Protein 5J14 (pdb70)

Nearest PDB structures (foldseek):
  5j7z-assembly1_A  TM=1.002E+00  e=4.275E-100  Prescottella equi 103S
  5ccu-assembly1_A  TM=1.001E+00  e=7.289E-99  Prescottella equi 103S
  5j14-assembly2_B  TM=9.994E-01  e=2.398E-93  Prescottella equi 103S
  5ccu-assembly1_B  TM=9.891E-01  e=5.505E-91  Prescottella equi 103S
  2oyl-assembly1_A  TM=8.184E-01  e=7.794E-31  Rhodococcus sp. (in: high G+C Gram-positive bacteria)

B-factor: mean 13.68, std 6.68, range [4.31, 59.01]

Secondary structure (DSSP, 8-state):
-PPPP---EEETTEEE-TTSPEE--EEEEE---SSSPS-TTSS--HHHHHHHHHTT--EEEEEE-HHHH-SBTTB--HHHHHHHHHHHHHHHHTT-EEEEEE--BSSBGGGT-BSB-GGG------TTS----TTGGGG-HHHHHHHHHHHTTTTSHHHHHHHHHHHHHHHHTT-TTEEEEE--SS----TTGGGGTTT--HHHHHHHHHHHHHHHHHHHHH-TT--EEEPPPGGGGGTPPP-TT-TTTSPPP-SSSEEE--EE--HHHHHHHHH---GGGGGGHHHHHHHHHHHHHHHHHHH---BEE-EEBTT-TTTHHHHHHHHHHHT-EEEEB---SS-SS-TTSSHHHHHHS--EEEEESEEEEEEEE-TTT--EEEEEEE---SS-EEEE--SSS-TT--EEEEESEEE-SPTT-SEEEEEESSSS-EEEEEE-TT--------/------EEETTEEE-TTS-EE--EEEEE---SSSPS-TT-S--HHHHHHHHHTT--EEEEEE-HHHH-SBTTB--HHHHHHHHHHHHHHHHTTPEEEEEE--BSSBGGGT-BSB-GGG------TT-----TTGGGG-HHHHHHHHHHHTTTTSHHHHHHHHHHHHHHHHTT-TTEEEEE--SS---GGGGGGGTTT--HHHHHHHHHHHHHHHHHHHHHSTT--EEEPPPGGGGGTPPP-TT-TTTSPPP--SSEEE--EE--TTT---HHHHHHHHHHHHHHHHHH---BEE-EEBTT-STTHHHHHHHHHHHT-EEEEB---S--SS-TTSSHHHHHHS--EEEEESEEEEEEEE-TTT--EEEEEEE---SS-EEEEPPSSS-TT--EEEEESEEE-SPTT-SEEEEEESSSS-EEEEEE-TT-------

Structure (mmCIF, N/CA/C/O backbone):
data_5J14
#
_entry.id   5J14
#
_cell.length_a   192.521
_cell.length_b   49.053
_cell.length_c   120.135
_cell.angle_alpha   90.00
_cell.angle_beta   114.19
_cell.angle_gamma   90.00
#
_symmetry.space_group_name_H-M   'C 1 2 1'
#
loop_
_entity.id
_entity.type
_entity.pdbx_description
1 polymer 'Putative secreted endoglycosylceramidase'
2 branched 'N-acetyl-alpha-neuraminic acid-(2-3)-beta-D-galactopyranose-(1-4)-beta-D-glucopyranose'
3 branched beta-D-galactopyranose-(1-4)-beta-D-glucopyranose
4 non-polymer 'SODIUM ION'
5 non-polymer N-((E,2S,3R)-1,3-DIHYDROXYOCTADEC-4-EN-2-YL)STEARAMIDE
6 water water
#
loop_
_atom_site.group_PDB
_atom_site.id
_atom_site.type_symbol
_atom_site.label_atom_id
_atom_site.label_alt_id
_atom_site.label_comp_id
_atom_site.label_asym_id
_atom_site.label_entity_id
_atom_site.label_seq_id
_atom_site.pdbx_PDB_ins_code
_atom_site.Cartn_x
_atom_site.Cartn_y
_atom_site.Cartn_z
_atom_site.occupancy
_atom_site.B_iso_or_equiv
_atom_site.auth_seq_id
_atom_site.auth_comp_id
_atom_site.auth_asym_id
_atom_site.auth_atom_id
_atom_site.pdbx_PDB_model_num
ATOM 1 N N . PRO A 1 37 ? 31.926 -11.652 -4.744 1.00 46.37 29 PRO A N 1
ATOM 2 C CA . PRO A 1 37 ? 32.816 -12.048 -5.829 1.00 45.02 29 PRO A CA 1
ATOM 3 C C . PRO A 1 37 ? 32.243 -13.268 -6.568 1.00 40.14 29 PRO A C 1
ATOM 4 O O . PRO A 1 37 ? 32.433 -14.403 -6.129 1.00 42.99 29 PRO A O 1
ATOM 8 N N . ALA A 1 38 ? 31.525 -13.033 -7.660 1.00 33.56 30 ALA A N 1
ATOM 9 C CA . ALA A 1 38 ? 30.783 -14.103 -8.307 1.00 29.72 30 ALA A CA 1
ATOM 10 C C . ALA A 1 38 ? 31.724 -15.038 -9.095 1.00 25.97 30 ALA A C 1
ATOM 11 O O . ALA A 1 38 ? 32.819 -14.640 -9.501 1.00 27.35 30 ALA A O 1
ATOM 13 N N . THR A 1 39 ? 31.311 -16.294 -9.240 1.00 21.33 31 THR A N 1
ATOM 14 C CA . THR A 1 39 ? 32.076 -17.305 -9.965 1.00 18.27 31 THR A CA 1
ATOM 15 C C . THR A 1 39 ? 31.985 -17.011 -11.457 1.00 16.13 31 THR A C 1
ATOM 16 O O . THR A 1 39 ? 30.894 -16.903 -11.993 1.00 14.86 31 THR A O 1
ATOM 20 N N . PRO A 1 40 ? 33.127 -16.887 -12.145 1.00 13.69 32 PRO A N 1
ATOM 21 C CA . PRO A 1 40 ? 33.033 -16.570 -13.570 1.00 13.31 32 PRO A CA 1
ATOM 22 C C . PRO A 1 40 ? 32.312 -17.665 -14.355 1.00 13.11 32 PRO A C 1
ATOM 23 O O . PRO A 1 40 ? 32.524 -18.871 -14.134 1.00 12.47 32 PRO A O 1
ATOM 27 N N . ILE A 1 41 ? 31.464 -17.231 -15.273 1.00 13.48 33 ILE A N 1
ATOM 28 C CA . ILE A 1 41 ? 30.653 -18.156 -16.044 1.00 14.08 33 ILE A CA 1
ATOM 29 C C . ILE A 1 41 ? 31.516 -18.933 -17.043 1.00 13.40 33 ILE A C 1
ATOM 30 O O . ILE A 1 41 ? 32.473 -18.403 -17.600 1.00 12.67 33 ILE A O 1
ATOM 35 N N . THR A 1 42 ? 31.186 -20.202 -17.245 1.00 13.52 34 THR A N 1
ATOM 36 C CA . THR A 1 42 ? 31.952 -21.073 -18.145 1.00 14.23 34 THR A CA 1
ATOM 37 C C . THR A 1 42 ? 31.043 -21.726 -19.168 1.00 14.39 34 THR A C 1
ATOM 38 O O . THR A 1 42 ? 29.806 -21.745 -19.020 1.00 13.97 34 THR A O 1
ATOM 42 N N . THR A 1 43 ? 31.665 -22.295 -20.193 1.00 14.69 35 THR A N 1
ATOM 43 C CA . THR A 1 43 ? 30.951 -23.167 -21.100 1.00 15.00 35 THR A CA 1
ATOM 44 C C . THR A 1 43 ? 30.423 -24.401 -20.367 1.00 13.96 35 THR A C 1
ATOM 45 O O . THR A 1 43 ? 30.954 -24.831 -19.315 1.00 13.26 35 THR A O 1
ATOM 49 N N . LEU A 1 44 ? 29.381 -24.986 -20.940 1.00 12.65 36 LEU A N 1
ATOM 50 C CA . LEU A 1 44 ? 28.844 -26.224 -20.421 1.00 12.42 36 LEU A CA 1
ATOM 51 C C . LEU A 1 44 ? 29.061 -27.357 -21.397 1.00 13.23 36 LEU A C 1
ATOM 52 O O . LEU A 1 44 ? 28.851 -27.198 -22.619 1.00 12.53 36 LEU A O 1
ATOM 57 N N . GLN A 1 45 ? 29.413 -28.519 -20.854 1.00 13.96 37 GLN A N 1
ATOM 58 C CA . GLN A 1 45 ? 29.701 -29.681 -21.680 1.00 15.50 37 GLN A CA 1
ATOM 59 C C . GLN A 1 45 ? 28.831 -30.848 -21.254 1.00 14.71 37 GLN A C 1
ATOM 60 O O . GLN A 1 45 ? 28.703 -31.128 -20.058 1.00 14.65 37 GLN A O 1
ATOM 66 N N . ALA A 1 46 ? 28.212 -31.499 -22.234 1.00 14.03 38 ALA A N 1
ATOM 67 C CA . ALA A 1 46 ? 27.335 -32.622 -21.972 1.00 14.55 38 ALA A CA 1
ATOM 68 C C . ALA A 1 46 ? 28.217 -33.812 -21.709 1.00 15.45 38 ALA A C 1
ATOM 69 O O . ALA A 1 46 ? 29.105 -34.092 -22.507 1.00 17.38 38 ALA A O 1
ATOM 71 N N . ASP A 1 47 ? 28.000 -34.475 -20.579 1.00 14.95 39 ASP A N 1
ATOM 72 C CA . ASP A 1 47 ? 28.688 -35.729 -20.228 1.00 15.53 39 ASP A CA 1
ATOM 73 C C . ASP A 1 47 ? 27.600 -36.704 -19.852 1.00 13.23 39 ASP A C 1
ATOM 74 O O . ASP A 1 47 ? 27.007 -36.612 -18.773 1.00 11.33 39 ASP A O 1
ATOM 79 N N . GLY A 1 48 ? 27.267 -37.588 -20.787 1.00 12.16 40 GLY A N 1
ATOM 80 C CA . GLY A 1 48 ? 26.044 -38.365 -20.652 1.00 11.68 40 GLY A CA 1
ATOM 81 C C . GLY A 1 48 ? 24.850 -37.437 -20.466 1.00 11.55 40 GLY A C 1
ATOM 82 O O . GLY A 1 48 ? 24.643 -36.519 -21.248 1.00 11.07 40 GLY A O 1
ATOM 83 N N . THR A 1 49 ? 24.073 -37.652 -19.417 1.00 11.76 41 THR A N 1
ATOM 84 C CA . THR A 1 49 ? 22.891 -36.818 -19.176 1.00 12.28 41 THR A CA 1
ATOM 85 C C . THR A 1 49 ? 23.184 -35.521 -18.388 1.00 12.81 41 THR A C 1
ATOM 86 O O . THR A 1 49 ? 22.261 -34.765 -18.089 1.00 12.95 41 THR A O 1
ATOM 90 N N . HIS A 1 50 ? 24.451 -35.285 -18.040 1.00 13.30 42 HIS A N 1
ATOM 91 C CA . HIS A 1 50 ? 24.849 -34.158 -17.188 1.00 14.33 42 HIS A CA 1
ATOM 92 C C . HIS A 1 50 ? 25.366 -32.998 -18.030 1.00 12.78 42 HIS A C 1
ATOM 93 O O . HIS A 1 50 ? 26.047 -33.211 -19.018 1.00 11.90 42 HIS A O 1
ATOM 100 N N . LEU A 1 51 ? 25.018 -31.780 -17.642 1.00 11.50 43 LEU A N 1
ATOM 101 C CA . LEU A 1 51 ? 25.719 -30.582 -18.105 1.00 11.41 43 LEU A CA 1
ATOM 102 C C . LEU A 1 51 ? 26.755 -30.196 -17.043 1.00 10.97 43 LEU A C 1
ATOM 103 O O . LEU A 1 51 ? 26.411 -29.990 -15.882 1.00 10.84 43 LEU A O 1
ATOM 108 N N . VAL A 1 52 ? 28.013 -30.123 -17.466 1.00 10.66 44 VAL A N 1
ATOM 109 C CA . VAL A 1 52 ? 29.136 -29.974 -16.574 1.00 10.66 44 VAL A CA 1
ATOM 110 C C . VAL A 1 52 ? 29.855 -28.687 -16.909 1.00 10.18 44 VAL A C 1
ATOM 111 O O . VAL A 1 52 ? 30.193 -28.440 -18.080 1.00 10.15 44 VAL A O 1
ATOM 115 N N . ASP A 1 53 ? 30.123 -27.885 -15.881 1.00 9.60 45 ASP A N 1
ATOM 116 C CA . ASP A 1 53 ? 30.790 -26.606 -16.083 1.00 9.46 45 ASP A CA 1
ATOM 117 C C . ASP A 1 53 ? 32.311 -26.750 -16.123 1.00 9.81 45 ASP A C 1
ATOM 118 O O . ASP A 1 53 ? 32.864 -27.857 -16.039 1.00 9.57 45 ASP A O 1
ATOM 123 N N . GLY A 1 54 ? 32.982 -25.616 -16.262 1.00 10.44 46 GLY A N 1
ATOM 124 C CA . GLY A 1 54 ? 34.421 -25.605 -16.451 1.00 10.83 46 GLY A CA 1
ATOM 125 C C . GLY A 1 54 ? 35.184 -25.944 -15.180 1.00 11.50 46 GLY A C 1
ATOM 126 O O . GLY A 1 54 ? 36.393 -26.133 -15.228 1.00 13.01 46 GLY A O 1
ATOM 127 N N . TYR A 1 55 ? 34.494 -26.018 -14.047 1.00 11.18 47 TYR A N 1
ATOM 128 C CA . TYR A 1 55 ? 35.106 -26.363 -12.774 1.00 11.53 47 TYR A CA 1
ATOM 129 C C . TYR A 1 55 ? 34.851 -27.833 -12.410 1.00 11.70 47 TYR A C 1
ATOM 130 O O . TYR A 1 55 ? 35.160 -28.273 -11.292 1.00 13.29 47 TYR A O 1
ATOM 139 N N . GLY A 1 56 ? 34.273 -28.573 -13.356 1.00 11.01 48 GLY A N 1
ATOM 140 C CA . GLY A 1 56 ? 33.874 -29.952 -13.159 1.00 10.49 48 GLY A CA 1
ATOM 141 C C . GLY A 1 56 ? 32.572 -30.190 -12.393 1.00 9.85 48 GLY A C 1
ATOM 142 O O . GLY A 1 56 ? 32.298 -31.325 -11.983 1.00 10.06 48 GLY A O 1
ATOM 143 N N . ARG A 1 57 ? 31.759 -29.165 -12.193 1.00 9.14 49 ARG A N 1
ATOM 144 C CA . ARG A 1 57 ? 30.529 -29.318 -11.398 1.00 8.95 49 ARG A CA 1
ATOM 145 C C . ARG A 1 57 ? 29.345 -29.626 -12.308 1.00 8.96 49 ARG A C 1
ATOM 146 O O . ARG A 1 57 ? 29.258 -29.119 -13.428 1.00 8.91 49 ARG A O 1
ATOM 154 N N . THR A 1 58 ? 28.371 -30.359 -11.792 1.00 9.15 50 THR A N 1
ATOM 155 C CA . THR A 1 58 ? 27.108 -30.587 -12.502 1.00 9.36 50 THR A CA 1
ATOM 156 C C . THR A 1 58 ? 26.122 -29.429 -12.287 1.00 9.22 50 THR A C 1
ATOM 157 O O . THR A 1 58 ? 25.799 -29.099 -11.148 1.00 8.87 50 THR A O 1
ATOM 161 N N . VAL A 1 59 ? 25.617 -28.861 -13.391 1.00 9.16 51 VAL A N 1
ATOM 162 C CA . VAL A 1 59 ? 24.812 -27.628 -13.369 1.00 9.41 51 VAL A CA 1
ATOM 163 C C . VAL A 1 59 ? 23.325 -27.914 -13.479 1.00 9.11 51 VAL A C 1
ATOM 164 O O . VAL A 1 59 ? 22.917 -28.772 -14.252 1.00 9.62 51 VAL A O 1
ATOM 168 N N . LEU A 1 60 ? 22.531 -27.168 -12.719 1.00 8.35 52 LEU A N 1
ATOM 169 C CA . LEU A 1 60 ? 21.086 -27.174 -12.837 1.00 7.90 52 LEU A CA 1
ATOM 170 C C . LEU A 1 60 ? 20.680 -25.767 -13.256 1.00 7.56 52 LEU A C 1
ATOM 171 O O . LEU A 1 60 ? 20.998 -24.784 -12.572 1.00 7.44 52 LEU A O 1
ATOM 176 N N . LEU A 1 61 ? 20.015 -25.660 -14.403 1.00 7.26 53 LEU A N 1
ATOM 177 C CA . LEU A 1 61 ? 19.596 -24.367 -14.944 1.00 7.05 53 LEU A CA 1
ATOM 178 C C . LEU A 1 61 ? 18.106 -24.116 -14.751 1.00 6.63 53 LEU A C 1
ATOM 179 O O . LEU A 1 61 ? 17.285 -24.912 -15.182 1.00 6.40 53 LEU A O 1
ATOM 184 N N . HIS A 1 62 ? 17.770 -22.990 -14.129 1.00 6.23 54 HIS A N 1
ATOM 185 C CA . HIS A 1 62 ? 16.406 -22.542 -14.004 1.00 6.11 54 HIS A CA 1
ATOM 186 C C . HIS A 1 62 ? 16.363 -21.099 -14.505 1.00 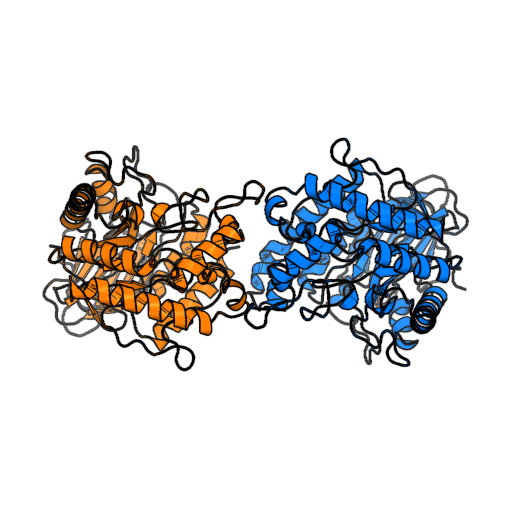5.99 54 HIS A C 1
ATOM 187 O O . HIS A 1 62 ? 17.126 -20.238 -14.047 1.00 5.83 54 HIS A O 1
ATOM 194 N N . GLY A 1 63 ? 15.444 -20.810 -15.415 1.00 5.92 55 GLY A N 1
ATOM 195 C CA . GLY A 1 63 ? 15.376 -19.497 -16.002 1.00 5.96 55 GLY A CA 1
ATOM 196 C C . GLY A 1 63 ? 14.123 -19.246 -16.798 1.00 6.19 55 GLY A C 1
ATOM 197 O O . GLY A 1 63 ? 13.070 -19.834 -16.536 1.00 5.92 55 GLY A O 1
ATOM 198 N N . VAL A 1 64 ? 14.254 -18.346 -17.768 1.00 6.44 56 VAL A N 1
ATOM 199 C CA . VAL A 1 64 ? 13.120 -17.803 -18.467 1.00 6.66 56 VAL A CA 1
ATOM 200 C C . VAL A 1 64 ? 13.406 -17.681 -19.956 1.00 6.74 56 VAL A C 1
ATOM 201 O O . VAL A 1 64 ? 14.560 -17.618 -20.415 1.00 6.76 56 VAL A O 1
ATOM 205 N N . ASN A 1 65 ? 12.311 -17.606 -20.692 1.00 6.69 57 ASN A N 1
ATOM 206 C CA . ASN A 1 65 ? 12.336 -17.180 -22.071 1.00 6.74 57 ASN A CA 1
ATOM 207 C C . ASN A 1 65 ? 12.219 -15.664 -22.217 1.00 6.70 57 ASN A C 1
ATOM 208 O O . ASN A 1 65 ? 11.474 -15.021 -21.487 1.00 6.65 57 ASN A O 1
ATOM 213 N N . ASN A 1 66 ? 12.930 -15.122 -23.201 1.00 6.74 58 ASN A N 1
ATOM 214 C CA . ASN A 1 66 ? 12.747 -13.750 -23.678 1.00 6.93 58 ASN A CA 1
ATOM 215 C C . ASN A 1 66 ? 12.906 -13.741 -25.192 1.00 6.85 58 ASN A C 1
ATOM 216 O O . ASN A 1 66 ? 14.021 -13.916 -25.705 1.00 6.63 58 ASN A O 1
ATOM 221 N N . VAL A 1 67 ? 11.805 -13.513 -25.903 1.00 6.91 59 VAL A N 1
ATOM 222 C CA . VAL A 1 67 ? 11.741 -13.763 -27.331 1.00 7.20 59 VAL A CA 1
ATOM 223 C C . VAL A 1 67 ? 11.064 -12.590 -28.034 1.00 7.39 59 VAL A C 1
ATOM 224 O O . VAL A 1 67 ? 9.926 -12.272 -27.749 1.00 7.57 59 VAL A O 1
ATOM 228 N N . ASP A 1 68 ? 11.761 -11.973 -28.978 1.00 7.65 60 ASP A N 1
ATOM 229 C CA . ASP A 1 68 ? 11.181 -10.917 -29.843 1.00 7.85 60 ASP A CA 1
ATOM 230 C C . ASP A 1 68 ? 10.773 -11.500 -31.220 1.00 8.11 60 ASP A C 1
ATOM 231 O O . ASP A 1 68 ? 11.619 -11.927 -32.018 1.00 8.05 60 ASP A O 1
ATOM 236 N N . LYS A 1 69 ? 9.463 -11.514 -31.474 1.00 8.44 61 LYS A N 1
ATOM 237 C CA . LYS A 1 69 ? 8.880 -12.172 -32.640 1.00 8.91 61 LYS A CA 1
ATOM 238 C C . LYS A 1 69 ? 8.548 -11.245 -33.806 1.00 9.93 61 LYS A C 1
ATOM 239 O O . LYS A 1 69 ? 8.136 -11.732 -34.853 1.00 10.20 61 LYS A O 1
ATOM 245 N N . ASP A 1 70 ? 8.729 -9.933 -33.653 1.00 10.85 62 ASP A N 1
ATOM 246 C CA . ASP A 1 70 ? 8.322 -8.983 -34.696 1.00 12.08 62 ASP A CA 1
ATOM 247 C C . ASP A 1 70 ? 9.419 -7.984 -35.062 1.00 11.41 62 ASP A C 1
ATOM 248 O O . ASP A 1 70 ? 10.005 -7.390 -34.174 1.00 10.65 62 ASP A O 1
ATOM 253 N N . ALA A 1 71 ? 9.645 -7.767 -36.358 1.00 11.25 63 ALA A N 1
ATOM 254 C CA . ALA A 1 71 ? 10.555 -6.712 -36.845 1.00 11.67 63 ALA A CA 1
ATOM 255 C C . ALA A 1 71 ? 10.039 -5.333 -36.408 1.00 12.06 63 ALA A C 1
ATOM 256 O O . ALA A 1 71 ? 8.839 -5.095 -36.347 1.00 12.01 63 ALA A O 1
ATOM 258 N N . PRO A 1 72 ? 10.938 -4.429 -36.029 1.00 12.43 64 PRO A N 1
ATOM 259 C CA . PRO A 1 72 ? 12.387 -4.602 -35.953 1.00 11.86 64 PRO A CA 1
ATOM 260 C C . PRO A 1 72 ? 12.837 -5.429 -34.742 1.00 10.62 64 PRO A C 1
ATOM 261 O O . PRO A 1 72 ? 12.263 -5.318 -33.665 1.00 10.07 64 PRO A O 1
ATOM 265 N N . TYR A 1 73 ? 13.860 -6.258 -34.941 1.00 9.60 65 TYR A N 1
ATOM 266 C CA . TYR A 1 73 ? 14.271 -7.222 -33.917 1.00 9.22 65 TYR A CA 1
ATOM 267 C C . TYR A 1 73 ? 15.321 -6.618 -32.970 1.00 8.66 65 TYR A C 1
ATOM 268 O O . TYR A 1 73 ? 16.329 -6.043 -33.394 1.00 8.47 65 TYR A O 1
ATOM 277 N N . LEU A 1 74 ? 15.039 -6.726 -31.680 1.00 8.37 66 LEU A N 1
ATOM 278 C CA . LEU A 1 74 ? 15.918 -6.197 -30.639 1.00 8.39 66 LEU A CA 1
ATOM 279 C C . LEU A 1 74 ? 16.336 -4.751 -30.874 1.00 8.40 66 LEU A C 1
ATOM 280 O O . LEU A 1 74 ? 17.536 -4.422 -30.897 1.00 8.36 66 LEU A O 1
ATOM 285 N N . PRO A 1 75 ? 15.353 -3.889 -31.067 1.00 8.64 67 PRO A N 1
ATOM 286 C CA . PRO A 1 75 ? 15.729 -2.506 -31.314 1.00 9.01 67 PRO A CA 1
ATOM 287 C C . PRO A 1 75 ? 16.098 -1.761 -30.039 1.00 9.40 67 PRO A C 1
ATOM 288 O O . PRO A 1 75 ? 15.723 -2.178 -28.925 1.00 9.15 67 PRO A O 1
ATOM 292 N N . ALA A 1 76 ? 16.827 -0.652 -30.204 1.00 10.24 68 ALA A N 1
ATOM 293 C CA . ALA A 1 76 ? 17.413 0.049 -29.063 1.00 10.42 68 ALA A CA 1
ATOM 294 C C . ALA A 1 76 ? 16.322 0.388 -28.093 1.00 10.90 68 ALA A C 1
ATOM 295 O O . ALA A 1 76 ? 15.269 0.865 -28.491 1.00 11.14 68 ALA A O 1
ATOM 297 N N . GLY A 1 77 ? 16.567 0.100 -26.822 1.00 11.44 69 GLY A N 1
ATOM 298 C CA . GLY A 1 77 ? 15.683 0.521 -25.765 1.00 12.10 69 GLY A CA 1
ATOM 299 C C . GLY A 1 77 ? 14.513 -0.416 -25.532 1.00 12.66 69 GLY A C 1
ATOM 300 O O . GLY A 1 77 ? 13.774 -0.209 -24.574 1.00 12.40 69 GLY A O 1
ATOM 301 N N . GLU A 1 78 ? 14.341 -1.438 -26.376 1.00 12.64 70 GLU A N 1
ATOM 302 C CA . GLU A 1 78 ? 13.275 -2.416 -26.161 1.00 13.43 70 GLU A CA 1
ATOM 303 C C . GLU A 1 78 ? 13.787 -3.814 -25.772 1.00 11.89 70 GLU A C 1
ATOM 304 O O . GLU A 1 78 ? 13.043 -4.823 -25.842 1.00 11.21 70 GLU A O 1
ATOM 310 N N . THR A 1 79 ? 15.040 -3.880 -25.338 1.00 10.38 71 THR A N 1
ATOM 311 C CA . THR A 1 79 ? 15.613 -5.161 -24.914 1.00 10.10 71 THR A CA 1
ATOM 312 C C . THR A 1 79 ? 15.701 -5.194 -23.396 1.00 10.09 71 THR A C 1
ATOM 313 O O . THR A 1 79 ? 15.359 -4.224 -22.718 1.00 10.48 71 THR A O 1
ATOM 317 N N . LEU A 1 80 ? 16.110 -6.334 -22.866 1.00 10.11 72 LEU A N 1
ATOM 318 C CA . LEU A 1 80 ? 16.212 -6.519 -21.427 1.00 10.50 72 LEU A CA 1
ATOM 319 C C . LEU A 1 80 ? 17.122 -5.463 -20.816 1.00 11.14 72 LEU A C 1
ATOM 320 O O . LEU A 1 80 ? 18.278 -5.309 -21.226 1.00 11.23 72 LEU A O 1
ATOM 325 N N . THR A 1 81 ? 16.597 -4.752 -19.830 1.00 11.80 73 THR A N 1
ATOM 326 C CA . THR A 1 81 ? 17.315 -3.650 -19.199 1.00 12.11 73 THR A CA 1
ATOM 327 C C . THR A 1 81 ? 18.103 -4.137 -18.001 1.00 12.91 73 THR A C 1
ATOM 328 O O . THR A 1 81 ? 17.890 -5.266 -17.526 1.00 11.45 73 THR A O 1
ATOM 332 N N . PRO A 1 82 ? 19.004 -3.287 -17.479 1.00 13.90 74 PRO A N 1
ATOM 333 C CA . PRO A 1 82 ? 19.699 -3.715 -16.266 1.00 14.15 74 PRO A CA 1
ATOM 334 C C . PRO A 1 82 ? 18.736 -4.012 -15.130 1.00 13.99 74 PRO A C 1
ATOM 335 O O . PRO A 1 82 ? 18.988 -4.919 -14.355 1.00 13.50 74 PRO A O 1
ATOM 339 N N . GLN A 1 83 ? 17.627 -3.285 -15.049 1.00 14.46 75 GLN A N 1
ATOM 340 C CA . GLN A 1 83 ? 16.624 -3.562 -14.026 1.00 15.90 75 GLN A CA 1
ATOM 341 C C . GLN A 1 83 ? 15.918 -4.910 -14.246 1.00 13.98 75 GLN A C 1
ATOM 342 O O . GLN A 1 83 ? 15.686 -5.659 -13.291 1.00 12.76 75 GLN A O 1
ATOM 348 N N . ASP A 1 84 ? 15.624 -5.237 -15.499 1.00 12.51 76 ASP A N 1
ATOM 349 C CA . ASP A 1 84 ? 15.102 -6.567 -15.848 1.00 12.01 76 ASP A CA 1
ATOM 350 C C . ASP A 1 84 ? 16.060 -7.636 -15.387 1.00 11.02 76 ASP A C 1
ATOM 351 O O . ASP A 1 84 ? 15.650 -8.618 -14.776 1.00 10.20 76 ASP A O 1
ATOM 356 N N . ILE A 1 85 ? 17.337 -7.452 -15.698 1.00 10.62 77 ILE A N 1
ATOM 357 C CA . ILE A 1 85 ? 18.318 -8.460 -15.374 1.00 10.91 77 ILE A CA 1
ATOM 358 C C . ILE A 1 85 ? 18.507 -8.563 -13.864 1.00 11.20 77 ILE A C 1
ATOM 359 O O . ILE A 1 85 ? 18.631 -9.681 -13.345 1.00 10.39 77 ILE A O 1
ATOM 364 N N . ASP A 1 86 ? 18.434 -7.425 -13.158 1.00 11.91 78 ASP A N 1
ATOM 365 C CA . ASP A 1 86 ? 18.502 -7.429 -11.686 1.00 12.72 78 ASP A CA 1
ATOM 366 C C . ASP A 1 86 ? 17.402 -8.302 -11.103 1.00 12.27 78 ASP A C 1
ATOM 367 O O . ASP A 1 86 ? 17.594 -8.938 -10.061 1.00 12.37 78 ASP A O 1
ATOM 372 N N . ILE A 1 87 ? 16.221 -8.279 -11.723 1.00 11.44 79 ILE A N 1
ATOM 373 C CA . ILE A 1 87 ? 15.101 -9.107 -11.262 1.00 11.47 79 ILE A CA 1
ATOM 374 C C . ILE A 1 87 ? 15.435 -10.605 -11.355 1.00 10.82 79 ILE A C 1
ATOM 375 O O . ILE A 1 87 ? 15.224 -11.365 -10.413 1.00 10.27 79 ILE A O 1
ATOM 380 N N . LEU A 1 88 ? 15.997 -11.001 -12.484 1.00 10.47 80 LEU A N 1
ATOM 381 C CA . LEU A 1 88 ? 16.403 -12.396 -12.689 1.00 10.44 80 LEU A CA 1
ATOM 382 C C . LEU A 1 88 ? 17.488 -12.832 -11.709 1.00 10.66 80 LEU A C 1
ATOM 383 O O . LEU A 1 88 ? 17.385 -13.899 -11.126 1.00 10.58 80 LEU A O 1
ATOM 388 N N . VAL A 1 89 ? 18.505 -12.003 -11.501 1.00 11.21 81 VAL A N 1
ATOM 389 C CA . VAL A 1 89 ? 19.596 -12.328 -10.569 1.00 12.23 81 VAL A CA 1
ATOM 390 C C . VAL A 1 89 ? 19.088 -12.420 -9.130 1.00 12.67 81 VAL A C 1
ATOM 391 O O . VAL A 1 89 ? 19.425 -13.362 -8.387 1.00 12.69 81 VAL A O 1
ATOM 395 N N . ARG A 1 90 ? 18.242 -11.463 -8.765 1.00 13.49 82 ARG A N 1
ATOM 396 C CA . ARG A 1 90 ? 17.655 -11.388 -7.429 1.00 14.60 82 ARG A CA 1
ATOM 397 C C . ARG A 1 90 ? 16.940 -12.694 -7.100 1.00 12.89 82 ARG A C 1
ATOM 398 O O . ARG A 1 90 ? 17.056 -13.206 -5.993 1.00 13.03 82 ARG A O 1
ATOM 406 N N . HIS A 1 91 ? 16.246 -13.259 -8.080 1.00 11.28 83 HIS A N 1
ATOM 407 C CA . HIS A 1 91 ? 15.504 -14.531 -7.882 1.00 10.24 83 HIS A CA 1
ATOM 408 C C . HIS A 1 91 ? 16.260 -15.833 -8.238 1.00 9.29 83 HIS A C 1
ATOM 409 O O . HIS A 1 91 ? 15.667 -16.928 -8.256 1.00 8.87 83 HIS A O 1
ATOM 416 N N . GLY A 1 92 ? 17.569 -15.694 -8.443 1.00 8.47 84 GLY A N 1
ATOM 417 C CA . GLY A 1 92 ? 18.497 -16.798 -8.631 1.00 8.33 84 GLY A CA 1
ATOM 418 C C . GLY A 1 92 ? 18.385 -17.569 -9.929 1.00 8.18 84 GLY A C 1
ATOM 419 O O . GLY A 1 92 ? 18.927 -18.663 -10.029 1.00 8.18 84 GLY A O 1
ATOM 420 N N . PHE A 1 93 ? 17.714 -17.001 -10.929 1.00 8.03 85 PHE A N 1
ATOM 421 C CA . PHE A 1 93 ? 17.696 -17.616 -12.253 1.00 7.98 85 PHE A CA 1
ATOM 422 C C . PHE A 1 93 ? 19.090 -17.520 -12.881 1.00 7.91 85 PHE A C 1
ATOM 423 O O . PHE A 1 93 ? 19.818 -16.518 -12.680 1.00 8.14 85 PHE A O 1
ATOM 431 N N . ASN A 1 94 ? 19.467 -18.572 -13.607 1.00 7.57 86 ASN A N 1
ATOM 432 C CA . ASN A 1 94 ? 20.809 -18.666 -14.218 1.00 7.25 86 ASN A CA 1
ATOM 433 C C . ASN A 1 94 ? 20.806 -19.012 -15.702 1.00 7.11 86 ASN A C 1
ATOM 434 O O . ASN A 1 94 ? 21.841 -19.428 -16.250 1.00 7.17 86 ASN A O 1
ATOM 439 N N . THR A 1 95 ? 19.653 -18.888 -16.349 1.00 6.70 87 THR A N 1
ATOM 440 C CA . THR A 1 95 ? 19.584 -19.087 -17.790 1.00 6.71 87 THR A CA 1
ATOM 441 C C . THR A 1 95 ? 18.490 -18.209 -18.383 1.00 6.81 87 THR A C 1
ATOM 442 O O . THR A 1 95 ? 17.436 -17.951 -17.770 1.00 6.74 87 THR A O 1
ATOM 446 N N . VAL A 1 96 ? 18.753 -17.795 -19.617 1.00 6.96 88 VAL A N 1
ATOM 447 C CA . VAL A 1 96 ? 17.766 -17.184 -20.486 1.00 6.89 88 VAL A CA 1
ATOM 448 C C . VAL A 1 96 ? 17.777 -17.889 -21.835 1.00 6.67 88 VAL A C 1
ATOM 449 O O . VAL A 1 96 ? 18.828 -18.086 -22.451 1.00 6.39 88 VAL A O 1
ATOM 453 N N . ARG A 1 97 ? 16.586 -18.310 -22.250 1.00 6.62 89 ARG A N 1
ATOM 454 C CA . ARG A 1 97 ? 16.352 -18.708 -23.619 1.00 6.54 89 ARG A CA 1
ATOM 455 C C . ARG A 1 97 ? 15.989 -17.436 -24.389 1.00 6.73 89 ARG A C 1
ATOM 456 O O . ARG A 1 97 ? 14.888 -16.898 -24.250 1.00 6.41 89 ARG A O 1
ATOM 464 N N . LEU A 1 98 ? 16.959 -16.945 -25.151 1.00 6.96 90 LEU A N 1
ATOM 465 C CA . LEU A 1 98 ? 16.860 -15.681 -25.860 1.00 7.31 90 LEU A CA 1
ATOM 466 C C . LEU A 1 98 ? 16.509 -15.973 -27.317 1.00 7.57 90 LEU A C 1
ATOM 467 O O . LEU A 1 98 ? 17.212 -16.713 -27.998 1.00 7.79 90 LEU A O 1
ATOM 472 N N . GLY A 1 99 ? 15.415 -15.404 -27.793 1.00 7.74 91 GLY A N 1
ATOM 473 C CA . GLY A 1 99 ? 14.965 -15.691 -29.140 1.00 7.83 91 GLY A CA 1
ATOM 474 C C . GLY A 1 99 ? 15.838 -15.037 -30.215 1.00 7.93 91 GLY A C 1
ATOM 475 O O . GLY A 1 99 ? 16.399 -13.936 -30.038 1.00 7.83 91 GLY A O 1
ATOM 476 N N . THR A 1 100 ? 15.986 -15.764 -31.312 1.00 7.60 92 THR A N 1
ATOM 477 C CA . THR A 1 100 ? 16.387 -15.169 -32.557 1.00 7.58 92 THR A CA 1
ATOM 478 C C . THR A 1 100 ? 15.457 -15.795 -33.609 1.00 7.37 92 THR A C 1
ATOM 479 O O . THR A 1 100 ? 14.457 -16.443 -33.262 1.00 7.02 92 THR A O 1
ATOM 483 N N . SER A 1 101 ? 15.724 -15.543 -34.878 1.00 7.14 93 SER A N 1
ATOM 484 C CA . SER A 1 101 ? 14.927 -16.160 -35.918 1.00 7.12 93 SER A CA 1
ATOM 485 C C . SER A 1 101 ? 15.630 -16.055 -37.254 1.00 7.23 93 SER A C 1
ATOM 486 O O . SER A 1 101 ? 16.519 -15.213 -37.464 1.00 7.01 93 SER A O 1
ATOM 489 N N . PHE A 1 102 ? 15.241 -16.942 -38.154 1.00 7.44 94 PHE A N 1
ATOM 490 C CA . PHE A 1 102 ? 15.715 -16.904 -39.538 1.00 7.70 94 PHE A CA 1
ATOM 491 C C . PHE A 1 102 ? 15.417 -15.508 -40.177 1.00 7.81 94 PHE A C 1
ATOM 492 O O . PHE A 1 102 ? 16.245 -14.885 -40.868 1.00 7.87 94 PHE A O 1
ATOM 500 N N . ASP A 1 103 ? 14.218 -15.019 -39.946 1.00 8.18 95 ASP A N 1
ATOM 501 C CA . ASP A 1 103 ? 13.810 -13.715 -40.434 1.00 8.88 95 ASP A CA 1
ATOM 502 C C . ASP A 1 103 ? 14.687 -12.579 -39.906 1.00 8.74 95 ASP A C 1
ATOM 503 O O . ASP A 1 103 ? 15.064 -11.693 -40.673 1.00 9.32 95 ASP A O 1
ATOM 508 N N . ALA A 1 104 ? 15.023 -12.626 -38.618 1.00 8.59 96 ALA A N 1
ATOM 509 C CA . ALA A 1 104 ? 15.933 -11.637 -38.017 1.00 8.38 96 ALA A CA 1
ATOM 510 C C . ALA A 1 104 ? 17.350 -11.753 -38.563 1.00 8.51 96 ALA A C 1
ATOM 511 O O . ALA A 1 104 ? 18.013 -10.721 -38.821 1.00 9.11 96 ALA A O 1
ATOM 513 N N . LEU A 1 105 ? 17.810 -12.983 -38.776 1.00 8.17 97 LEU A N 1
ATOM 514 C CA . LEU A 1 105 ? 19.182 -13.209 -39.197 1.00 8.23 97 LEU A CA 1
ATOM 515 C C . LEU A 1 105 ? 19.406 -12.955 -40.687 1.00 8.65 97 LEU A C 1
ATOM 516 O O . LEU A 1 105 ? 20.491 -12.480 -41.095 1.00 8.75 97 LEU A O 1
ATOM 521 N N . MET A 1 106 ? 18.398 -13.275 -41.490 1.00 9.09 98 MET A N 1
ATOM 522 C CA . MET A 1 106 ? 18.541 -13.197 -42.947 1.00 9.56 98 MET A CA 1
ATOM 523 C C . MET A 1 106 ? 17.247 -12.655 -43.559 1.00 9.46 98 MET A C 1
ATOM 524 O O . MET A 1 106 ? 16.485 -13.393 -44.181 1.00 9.20 98 MET A O 1
ATOM 529 N N . PRO A 1 107 ? 16.972 -11.352 -43.347 1.00 9.51 99 PRO A N 1
ATOM 530 C CA . PRO A 1 107 ? 15.665 -10.811 -43.773 1.00 9.94 99 PRO A CA 1
ATOM 531 C C . PRO A 1 107 ? 15.500 -10.665 -45.287 1.00 10.80 99 PRO A C 1
ATOM 532 O O . PRO A 1 107 ? 14.382 -10.488 -45.756 1.00 11.18 99 PRO A O 1
ATOM 536 N N . GLN A 1 108 ? 16.603 -10.715 -46.023 1.00 11.88 100 GLN A N 1
ATOM 537 C CA . GLN A 1 108 ? 16.551 -10.808 -47.485 1.00 13.33 100 GLN A CA 1
ATOM 538 C C . GLN A 1 108 ? 17.317 -12.011 -47.974 1.00 13.11 100 GLN A C 1
ATOM 539 O O . GLN A 1 108 ? 18.325 -12.406 -47.372 1.00 12.44 100 GLN A O 1
ATOM 545 N N . ARG A 1 109 ? 16.868 -12.566 -49.101 1.00 13.78 101 ARG A N 1
ATOM 546 C CA . ARG A 1 109 ? 17.484 -13.760 -49.663 1.00 15.29 101 ARG A CA 1
ATOM 547 C C . ARG A 1 109 ? 19.013 -13.698 -49.672 1.00 15.44 101 AR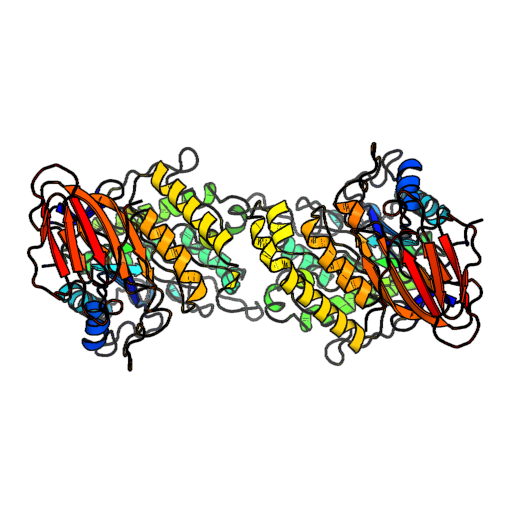G A C 1
ATOM 548 O O . ARG A 1 109 ? 19.618 -12.818 -50.283 1.00 15.04 101 ARG A O 1
ATOM 556 N N . GLY A 1 110 ? 19.621 -14.644 -48.966 1.00 16.14 102 GLY A N 1
ATOM 557 C CA . GLY A 1 110 ? 21.078 -14.764 -48.870 1.00 16.62 102 GLY A CA 1
ATOM 558 C C . GLY A 1 110 ? 21.853 -13.654 -48.160 1.00 16.84 102 GLY A C 1
ATOM 559 O O . GLY A 1 110 ? 23.072 -13.653 -48.205 1.00 17.47 102 GLY A O 1
ATOM 560 N N . GLN A 1 111 ? 21.183 -12.729 -47.483 1.00 17.14 103 GLN A N 1
ATOM 561 C CA . GLN A 1 111 ? 21.859 -11.543 -46.936 1.00 17.92 103 GLN A CA 1
ATOM 562 C C . GLN A 1 111 ? 21.786 -11.529 -45.427 1.00 14.80 103 GLN A C 1
ATOM 563 O O . GLN A 1 111 ? 20.737 -11.252 -44.866 1.00 13.79 103 GLN A O 1
ATOM 569 N N . ILE A 1 112 ? 22.890 -11.799 -44.762 1.00 12.81 104 ILE A N 1
ATOM 570 C CA . ILE A 1 112 ? 22.874 -11.768 -43.300 1.00 12.34 104 ILE A CA 1
ATOM 571 C C . ILE A 1 112 ? 22.719 -10.316 -42.820 1.00 11.62 104 ILE A C 1
ATOM 572 O O . ILE A 1 112 ? 23.386 -9.436 -43.324 1.00 10.86 104 ILE A O 1
ATOM 577 N N . ASP A 1 113 ? 21.851 -10.068 -41.848 1.00 10.84 105 ASP A N 1
ATOM 578 C CA . ASP A 1 113 ? 21.763 -8.754 -41.192 1.00 10.46 105 ASP A CA 1
ATOM 579 C C . ASP A 1 113 ? 22.812 -8.636 -40.073 1.00 10.47 105 ASP A C 1
ATOM 580 O O . ASP A 1 113 ? 22.590 -9.075 -38.929 1.00 9.60 105 ASP A O 1
ATOM 585 N N . GLU A 1 114 ? 23.962 -8.039 -40.411 1.00 10.46 106 GLU A N 1
ATOM 586 C CA . GLU A 1 114 ? 25.072 -7.931 -39.474 1.00 10.89 106 GLU A CA 1
ATOM 587 C C . GLU A 1 114 ? 24.765 -6.933 -38.354 1.00 10.52 106 GLU A C 1
ATOM 588 O O . GLU A 1 114 ? 25.266 -7.075 -37.220 1.00 10.63 106 GLU A O 1
ATOM 594 N N . ALA A 1 115 ? 23.941 -5.932 -38.654 1.00 10.12 107 ALA A N 1
ATOM 595 C CA . ALA A 1 115 ? 23.470 -4.999 -37.623 1.00 9.93 107 ALA A CA 1
ATOM 596 C C . ALA A 1 115 ? 22.589 -5.704 -36.564 1.00 9.49 107 ALA A C 1
ATOM 597 O O . ALA A 1 115 ? 22.754 -5.493 -35.356 1.00 9.08 107 ALA A O 1
ATOM 599 N N . TYR A 1 116 ? 21.691 -6.575 -37.018 1.00 9.08 108 TYR A N 1
ATOM 600 C CA . TYR A 1 116 ? 20.885 -7.377 -36.079 1.00 8.78 108 TYR A CA 1
ATOM 601 C C . TYR A 1 116 ? 21.822 -8.224 -35.212 1.00 8.72 108 TYR A C 1
ATOM 602 O O . TYR A 1 116 ? 21.668 -8.278 -33.988 1.00 8.53 108 TYR A O 1
ATOM 611 N N . LEU A 1 117 ? 22.831 -8.830 -35.831 1.00 9.14 109 LEU A N 1
ATOM 612 C CA . LEU A 1 117 ? 23.774 -9.638 -35.078 1.00 9.49 109 LEU A CA 1
ATOM 613 C C . LEU A 1 117 ? 24.502 -8.811 -34.025 1.00 9.58 109 LEU A C 1
ATOM 614 O O . LEU A 1 117 ? 24.748 -9.304 -32.926 1.00 9.63 109 LEU A O 1
ATOM 619 N N . ASP A 1 118 ? 24.816 -7.557 -34.324 1.00 9.82 110 ASP A N 1
ATOM 620 C CA . ASP A 1 118 ? 25.418 -6.682 -33.299 1.00 10.47 110 ASP A CA 1
ATOM 621 C C . ASP A 1 118 ? 24.477 -6.529 -32.102 1.00 9.76 110 ASP A C 1
ATOM 622 O O . ASP A 1 118 ? 24.894 -6.609 -30.939 1.00 9.73 110 ASP A O 1
ATOM 627 N N . ARG A 1 119 ? 23.206 -6.267 -32.387 1.00 9.38 111 ARG A N 1
ATOM 628 C CA . ARG A 1 119 ? 22.209 -6.048 -31.333 1.00 9.25 111 ARG A CA 1
ATOM 629 C C . ARG A 1 119 ? 21.988 -7.310 -30.482 1.00 9.22 111 ARG A C 1
ATOM 630 O O . ARG A 1 119 ? 21.912 -7.259 -29.249 1.00 9.35 111 ARG A O 1
ATOM 638 N N . LEU A 1 120 ? 21.908 -8.445 -31.147 1.00 9.14 112 LEU A N 1
ATOM 639 C CA . LEU A 1 120 ? 21.750 -9.712 -30.455 1.00 9.30 112 LEU A CA 1
ATOM 640 C C . LEU A 1 120 ? 22.937 -10.015 -29.547 1.00 9.72 112 LEU A C 1
ATOM 641 O O . LEU A 1 120 ? 22.763 -10.430 -28.413 1.00 9.47 112 LEU A O 1
ATOM 646 N N . THR A 1 121 ? 24.146 -9.802 -30.041 1.00 10.79 113 THR A N 1
ATOM 647 C CA . THR A 1 121 ? 25.312 -10.084 -29.238 1.00 11.89 113 THR A CA 1
ATOM 648 C C . THR A 1 121 ? 25.395 -9.091 -28.077 1.00 11.51 113 THR A C 1
ATOM 649 O O . THR A 1 121 ? 25.884 -9.437 -27.006 1.00 11.13 113 THR A O 1
ATOM 653 N N . GLY A 1 122 ? 24.885 -7.870 -28.251 1.00 10.63 114 GLY A N 1
ATOM 654 C CA . GLY A 1 122 ? 24.850 -6.949 -27.125 1.00 10.44 114 GLY A CA 1
ATOM 655 C C . GLY A 1 122 ? 23.975 -7.486 -25.998 1.00 9.77 114 GLY A C 1
ATOM 656 O O . GLY A 1 122 ? 24.303 -7.339 -24.831 1.00 9.22 114 GLY A O 1
ATOM 657 N N . VAL A 1 123 ? 22.865 -8.132 -26.334 1.00 9.02 115 VAL A N 1
ATOM 658 C CA . VAL A 1 123 ? 21.986 -8.674 -25.298 1.00 8.90 115 VAL A CA 1
ATOM 659 C C . VAL A 1 123 ? 22.624 -9.909 -24.657 1.00 8.88 115 VAL A C 1
ATOM 660 O O . VAL A 1 123 ? 22.636 -10.072 -23.434 1.00 8.83 115 VAL A O 1
ATOM 664 N N . VAL A 1 124 ? 23.167 -10.768 -25.499 1.00 9.05 116 VAL A N 1
ATOM 665 C CA . VAL A 1 124 ? 23.875 -11.941 -25.029 1.00 9.34 116 VAL A CA 1
ATOM 666 C C . VAL A 1 124 ? 24.966 -11.514 -24.021 1.00 9.86 116 VAL A C 1
ATOM 667 O O . VAL A 1 124 ? 25.023 -12.024 -22.906 1.00 9.46 116 VAL A O 1
ATOM 671 N N . ASP A 1 125 ? 25.824 -10.576 -24.412 1.00 10.67 117 ASP A N 1
ATOM 672 C CA . ASP A 1 125 ? 26.890 -10.090 -23.503 1.00 11.50 117 ASP A CA 1
ATOM 673 C C . ASP A 1 125 ? 26.385 -9.535 -22.167 1.00 11.22 117 ASP A C 1
ATOM 674 O O . ASP A 1 125 ? 27.015 -9.738 -21.123 1.00 11.62 117 ASP A O 1
ATOM 679 N N . ALA A 1 126 ? 25.243 -8.857 -22.197 1.00 11.04 118 ALA A N 1
ATOM 680 C CA . ALA A 1 126 ? 24.667 -8.259 -21.000 1.00 10.85 118 ALA A CA 1
ATOM 681 C C . ALA A 1 126 ? 24.239 -9.349 -20.034 1.00 10.58 118 ALA A C 1
ATOM 682 O O . ALA A 1 126 ? 24.397 -9.240 -18.822 1.00 10.38 118 ALA A O 1
ATOM 684 N N . LEU A 1 127 ? 23.707 -10.426 -20.590 1.00 10.31 119 LEU A N 1
ATOM 685 C CA . LEU A 1 127 ? 23.212 -11.530 -19.788 1.00 10.03 119 LEU A CA 1
ATOM 686 C C . LEU A 1 127 ? 24.347 -12.359 -19.238 1.00 9.92 119 LEU A C 1
ATOM 687 O O . LEU A 1 127 ? 24.341 -12.691 -18.047 1.00 9.77 119 LEU A O 1
ATOM 692 N N . THR A 1 128 ? 25.310 -12.709 -20.092 1.00 9.96 120 THR A N 1
ATOM 693 C CA . THR A 1 128 ? 26.387 -13.584 -19.642 1.00 10.32 120 THR A CA 1
ATOM 694 C C . THR A 1 128 ? 27.242 -12.855 -18.610 1.00 10.87 120 THR A C 1
ATOM 695 O O . THR A 1 128 ? 27.743 -13.490 -17.692 1.00 10.75 120 THR A O 1
ATOM 699 N N . ALA A 1 129 ? 27.352 -11.533 -18.721 1.00 11.49 121 ALA A N 1
ATOM 700 C CA . ALA A 1 129 ? 28.085 -10.722 -17.731 1.00 12.94 121 ALA A CA 1
ATOM 701 C C . ALA A 1 129 ? 27.490 -10.809 -16.327 1.00 13.81 121 ALA A C 1
ATOM 702 O O . ALA A 1 129 ? 28.202 -10.597 -15.355 1.00 13.00 121 ALA A O 1
ATOM 704 N N . ARG A 1 130 ? 26.189 -11.099 -16.232 1.00 14.67 122 ARG A N 1
ATOM 705 C CA . ARG A 1 130 ? 25.489 -11.230 -14.949 1.00 16.41 122 ARG A CA 1
ATOM 706 C C . ARG A 1 130 ? 25.239 -12.689 -14.528 1.00 16.03 122 ARG A C 1
ATOM 707 O O . ARG A 1 130 ? 24.410 -12.958 -13.656 1.00 16.12 122 ARG A O 1
ATOM 715 N N . GLY A 1 131 ? 25.942 -13.621 -15.167 1.00 15.68 123 GLY A N 1
ATOM 716 C CA . GLY A 1 131 ? 25.896 -15.028 -14.800 1.00 15.23 123 GLY A CA 1
ATOM 717 C C . GLY A 1 131 ? 24.806 -15.867 -15.435 1.00 14.69 123 GLY A C 1
ATOM 718 O O . GLY A 1 131 ? 24.519 -16.965 -14.947 1.00 14.72 123 GLY A O 1
ATOM 719 N N . MET A 1 132 ? 24.167 -15.351 -16.485 1.00 13.57 124 MET A N 1
ATOM 720 C CA . MET A 1 132 ? 23.114 -16.083 -17.169 1.00 13.20 124 MET A CA 1
ATOM 721 C C . MET A 1 132 ? 23.691 -16.874 -18.323 1.00 11.61 124 MET A C 1
ATOM 722 O O . MET A 1 132 ? 24.341 -16.316 -19.211 1.00 10.89 124 MET A O 1
ATOM 727 N N . HIS A 1 133 ? 23.403 -18.171 -18.324 1.00 10.32 125 HIS A N 1
ATOM 728 C CA . HIS A 1 133 ? 23.687 -19.036 -19.455 1.00 9.80 125 HIS A CA 1
ATOM 729 C C . HIS A 1 133 ? 22.646 -18.793 -20.546 1.00 8.90 125 HIS A C 1
ATOM 730 O O . HIS A 1 133 ? 21.452 -18.945 -20.297 1.00 8.64 125 HIS A O 1
ATOM 737 N N . VAL A 1 134 ? 23.089 -18.405 -21.738 1.00 7.85 126 VAL A N 1
ATOM 738 C CA . VAL A 1 134 ? 22.160 -18.003 -22.791 1.00 7.21 126 VAL A CA 1
ATOM 739 C C . VAL A 1 134 ? 22.024 -19.090 -23.883 1.00 6.73 126 VAL A C 1
ATOM 740 O O . VAL A 1 134 ? 22.989 -19.496 -24.525 1.00 6.37 126 VAL A O 1
ATOM 744 N N . LEU A 1 135 ? 20.801 -19.563 -24.055 1.00 6.44 127 LEU A N 1
ATOM 745 C CA . LEU A 1 135 ? 20.440 -20.511 -25.102 1.00 6.48 127 LEU A CA 1
ATOM 746 C C . LEU A 1 135 ? 19.785 -19.732 -26.238 1.00 6.58 127 LEU A C 1
ATOM 747 O O . LEU A 1 135 ? 18.802 -19.049 -26.028 1.00 6.53 127 LEU A O 1
ATOM 752 N N . LEU A 1 136 ? 20.357 -19.786 -27.429 1.00 6.89 128 LEU A N 1
ATOM 753 C CA . LEU A 1 136 ? 19.839 -19.025 -28.566 1.00 7.13 128 LEU A CA 1
ATOM 754 C C . LEU A 1 136 ? 18.775 -19.859 -29.286 1.00 7.13 128 LEU A C 1
ATOM 755 O O . LEU A 1 136 ? 19.089 -20.903 -29.841 1.00 7.10 128 LEU A O 1
ATOM 760 N N . ASP A 1 137 ? 17.525 -19.403 -29.204 1.00 7.20 129 ASP A N 1
ATOM 761 C CA . ASP A 1 137 ? 16.356 -20.129 -29.680 1.00 7.24 129 ASP A CA 1
ATOM 762 C C . ASP A 1 137 ? 15.963 -19.617 -31.050 1.00 6.74 129 ASP A C 1
ATOM 763 O O . ASP A 1 137 ? 15.499 -18.497 -31.180 1.00 6.46 129 ASP A O 1
ATOM 768 N N . ASN A 1 138 ? 16.189 -20.444 -32.069 1.00 6.40 130 ASN A N 1
ATOM 769 C CA . ASN A 1 138 ? 15.708 -20.156 -33.412 1.00 6.21 130 ASN A CA 1
ATOM 770 C C . ASN A 1 138 ? 14.196 -20.410 -33.439 1.00 6.27 130 ASN A C 1
ATOM 771 O O . ASN A 1 138 ? 13.734 -21.542 -33.709 1.00 6.13 130 ASN A O 1
ATOM 776 N N . HIS A 1 139 ? 13.456 -19.335 -33.206 1.00 6.34 131 HIS A N 1
ATOM 777 C CA . HIS A 1 139 ? 12.033 -19.403 -32.933 1.00 6.65 131 HIS A CA 1
ATOM 778 C C . HIS A 1 139 ? 11.158 -19.263 -34.172 1.00 6.56 131 HIS A C 1
ATOM 779 O O . HIS A 1 139 ? 11.516 -18.589 -35.131 1.00 6.65 131 HIS A O 1
ATOM 786 N N . GLN A 1 140 ? 10.000 -19.917 -34.127 1.00 6.45 132 GLN A N 1
ATOM 787 C CA . GLN A 1 140 ? 8.964 -19.715 -35.106 1.00 6.38 132 GLN A CA 1
ATOM 788 C C . GLN A 1 140 ? 7.678 -20.101 -34.422 1.00 6.24 132 GLN A C 1
ATOM 789 O O . GLN A 1 140 ? 7.687 -20.862 -33.441 1.00 6.16 132 GLN A O 1
ATOM 795 N N . ASP A 1 141 ? 6.599 -19.499 -34.886 1.00 6.21 133 ASP A N 1
ATOM 796 C CA . ASP A 1 141 ? 5.245 -19.990 -34.650 1.00 6.36 133 ASP A CA 1
ATOM 797 C C . ASP A 1 141 ? 4.522 -19.842 -35.986 1.00 6.42 133 ASP A C 1
ATOM 798 O O . ASP A 1 141 ? 4.524 -18.755 -36.599 1.00 6.16 133 ASP A O 1
ATOM 803 N N . GLY A 1 142 ? 3.846 -20.901 -36.406 1.00 6.55 134 GLY A N 1
ATOM 804 C CA . GLY A 1 142 ? 3.053 -20.854 -37.638 1.00 6.90 134 GLY A CA 1
ATOM 805 C C . GLY A 1 142 ? 3.901 -20.593 -38.877 1.00 7.30 134 GLY A C 1
ATOM 806 O O . GLY A 1 142 ? 3.425 -19.980 -39.829 1.00 7.42 134 GLY A O 1
ATOM 807 N N . LEU A 1 143 ? 5.173 -20.995 -38.830 1.00 7.91 135 LEU A N 1
ATOM 808 C CA . LEU A 1 143 ? 6.112 -20.929 -39.968 1.00 8.52 135 LEU A CA 1
ATOM 809 C C . LEU A 1 143 ? 6.636 -19.526 -40.344 1.00 9.11 135 LEU A C 1
ATOM 810 O O . LEU A 1 143 ? 7.852 -19.318 -40.425 1.00 8.82 135 LEU A O 1
ATOM 815 N N . SER A 1 144 ? 5.725 -18.594 -40.613 1.00 9.88 136 SER A N 1
ATOM 816 C CA . SER A 1 144 ? 6.087 -17.288 -41.167 1.00 11.00 136 SER A CA 1
ATOM 817 C C . SER A 1 144 ? 5.019 -16.231 -40.943 1.00 10.92 136 SER A C 1
ATOM 818 O O . SER A 1 144 ? 3.841 -16.526 -40.769 1.00 10.21 136 SER A O 1
ATOM 821 N N . LYS A 1 145 ? 5.395 -14.978 -41.068 1.00 12.23 137 LYS A N 1
ATOM 822 C CA . LYS A 1 145 ? 4.384 -13.926 -41.020 1.00 13.74 137 LYS A CA 1
ATOM 823 C C . LYS A 1 145 ? 3.343 -13.937 -42.149 1.00 12.30 137 LYS A C 1
ATOM 824 O O . LYS A 1 145 ? 2.321 -13.276 -42.020 1.00 11.24 137 LYS A O 1
ATOM 830 N N . ALA A 1 146 ? 3.570 -14.712 -43.212 1.00 11.80 138 ALA A N 1
ATOM 831 C CA . ALA A 1 146 ? 2.559 -14.933 -44.265 1.00 11.62 138 ALA A CA 1
ATOM 832 C C . ALA A 1 146 ? 1.236 -15.411 -43.668 1.00 11.15 138 ALA A C 1
ATOM 833 O O . ALA A 1 146 ? 0.147 -15.032 -44.144 1.00 11.67 138 ALA A O 1
ATOM 835 N N . TRP A 1 147 ? 1.330 -16.170 -42.571 1.00 10.22 139 TRP A N 1
ATOM 836 C CA . TRP A 1 147 ? 0.150 -16.662 -41.839 1.00 9.65 139 TRP A CA 1
ATOM 837 C C . TRP A 1 147 ? -0.179 -15.883 -40.551 1.00 9.71 139 TRP A C 1
ATOM 838 O O . TRP A 1 147 ? -1.005 -16.318 -39.763 1.00 9.52 139 TRP A O 1
ATOM 849 N N . GLY A 1 148 ? 0.460 -14.738 -40.331 1.00 9.84 140 GLY A N 1
ATOM 850 C CA . GLY A 1 148 ? 0.347 -14.052 -39.045 1.00 9.80 140 GLY A CA 1
ATOM 851 C C . GLY A 1 148 ? 1.246 -14.650 -37.963 1.00 9.88 140 GLY A C 1
ATOM 852 O O . GLY A 1 148 ? 1.143 -14.293 -36.812 1.00 10.19 140 GLY A O 1
ATOM 853 N N . GLY A 1 149 ? 2.132 -15.564 -38.322 1.00 9.55 141 GLY A N 1
ATOM 854 C CA . GLY A 1 149 ? 3.096 -16.100 -37.367 1.00 9.22 141 GLY A CA 1
ATOM 855 C C . GLY A 1 149 ? 4.425 -15.397 -37.513 1.00 8.80 141 GLY A C 1
ATOM 856 O O . GLY A 1 149 ? 4.474 -14.228 -37.879 1.00 8.60 141 GLY A O 1
ATOM 857 N N . ASN A 1 150 ? 5.495 -16.121 -37.213 1.00 8.35 142 ASN A N 1
ATOM 858 C CA . ASN A 1 150 ? 6.849 -15.591 -37.233 1.00 8.01 142 ASN A CA 1
ATOM 859 C C . ASN A 1 150 ? 7.893 -16.696 -37.436 1.00 8.07 142 ASN A C 1
ATOM 860 O O . ASN A 1 150 ? 7.611 -17.839 -37.214 1.00 7.92 142 ASN A O 1
ATOM 865 N N . GLY A 1 151 ? 9.096 -16.307 -37.839 1.00 8.19 143 GLY A N 1
ATOM 866 C CA . GLY A 1 151 ? 10.255 -17.178 -37.853 1.00 8.43 143 GLY A CA 1
ATOM 867 C C . GLY A 1 151 ? 10.968 -17.279 -39.180 1.00 8.81 143 GLY A C 1
ATOM 868 O O . GLY A 1 151 ? 11.952 -16.598 -39.390 1.00 8.78 143 GLY A O 1
ATOM 869 N N . PHE A 1 152 ? 10.452 -18.106 -40.088 1.00 9.00 144 PHE A N 1
ATOM 870 C CA . PHE A 1 152 ? 10.985 -18.131 -41.458 1.00 9.17 144 PHE A CA 1
ATOM 871 C C . PHE A 1 152 ? 10.618 -16.829 -42.196 1.00 9.26 144 PHE A C 1
ATOM 872 O O . PHE A 1 152 ? 9.467 -16.377 -42.138 1.00 9.16 144 PHE A O 1
ATOM 880 N N . PRO A 1 153 ? 11.593 -16.212 -42.885 1.00 9.43 145 PRO A N 1
ATOM 881 C CA . PRO A 1 153 ? 11.268 -15.050 -43.695 1.00 9.67 145 PRO A CA 1
ATOM 882 C C . PRO A 1 153 ? 10.361 -15.403 -44.854 1.00 10.25 145 PRO A C 1
ATOM 883 O O . PRO A 1 153 ? 10.457 -16.513 -45.394 1.00 9.68 145 PRO A O 1
ATOM 887 N N . GLU A 1 154 ? 9.483 -14.481 -45.234 1.00 11.47 146 GLU A N 1
ATOM 888 C CA . GLU A 1 154 ? 8.551 -14.749 -46.330 1.00 13.30 146 GLU A CA 1
ATOM 889 C C . GLU A 1 154 ? 9.260 -15.057 -47.646 1.00 12.97 146 GLU A C 1
ATOM 890 O O . GLU A 1 154 ? 8.768 -15.852 -48.441 1.00 13.47 146 GLU A O 1
ATOM 896 N N . TRP A 1 155 ? 10.418 -14.460 -47.887 1.00 11.91 147 TRP A N 1
ATOM 897 C CA . TRP A 1 155 ? 11.121 -14.748 -49.149 1.00 11.80 147 TRP A CA 1
ATOM 898 C C . TRP A 1 155 ? 11.515 -16.238 -49.305 1.00 12.03 147 TRP A C 1
ATOM 899 O O . TRP A 1 155 ? 11.704 -16.727 -50.418 1.00 12.84 147 TRP A O 1
ATOM 910 N N . ALA A 1 156 ? 11.651 -16.947 -48.189 1.00 11.50 148 ALA A N 1
ATOM 911 C CA . ALA A 1 156 ? 12.155 -18.311 -48.194 1.00 11.19 148 ALA A CA 1
ATOM 912 C C . ALA A 1 156 ? 11.124 -19.410 -48.452 1.00 11.03 148 ALA A C 1
ATOM 913 O O . ALA A 1 156 ? 11.502 -20.559 -48.725 1.00 10.97 148 ALA A O 1
ATOM 915 N N . ILE A 1 157 ? 9.849 -19.045 -48.354 1.00 11.08 149 ILE A N 1
ATOM 916 C CA . ILE A 1 157 ? 8.719 -19.956 -48.466 1.00 11.27 149 ILE A CA 1
ATOM 917 C C . ILE A 1 157 ? 7.842 -19.507 -49.639 1.00 11.94 149 ILE A C 1
ATOM 918 O O . ILE A 1 157 ? 7.484 -18.333 -49.727 1.00 11.69 149 ILE A O 1
ATOM 923 N N . GLU A 1 158 ? 7.495 -20.443 -50.524 1.00 13.33 150 GLU A N 1
ATOM 924 C CA . GLU A 1 158 ? 6.638 -20.149 -51.676 1.00 15.09 150 GLU A CA 1
ATOM 925 C C . GLU A 1 158 ? 5.162 -20.128 -51.312 1.00 14.21 150 GLU A C 1
ATOM 926 O O . GLU A 1 158 ? 4.419 -19.274 -51.750 1.00 13.41 150 GLU A O 1
ATOM 932 N N . SER A 1 159 ? 4.731 -21.104 -50.537 1.00 14.02 151 SER A N 1
ATOM 933 C CA . SER A 1 159 ? 3.324 -21.210 -50.183 1.00 14.46 151 SER A CA 1
ATOM 934 C C . SER A 1 159 ? 2.796 -19.954 -49.462 1.00 14.22 151 SER A C 1
ATOM 935 O O . SER A 1 159 ? 3.515 -19.264 -48.734 1.00 13.28 151 SER A O 1
ATOM 938 N N . ARG A 1 160 ? 1.530 -19.646 -49.701 1.00 14.34 152 ARG A N 1
ATOM 939 C CA . ARG A 1 160 ? 0.878 -18.484 -49.110 1.00 15.48 152 ARG A CA 1
ATOM 940 C C . ARG A 1 160 ? -0.579 -18.848 -48.861 1.00 13.93 152 ARG A C 1
ATOM 941 O O . ARG A 1 160 ? -1.157 -19.559 -49.657 1.00 12.74 152 ARG A O 1
ATOM 949 N N . PRO A 1 161 ? -1.194 -18.328 -47.799 1.00 13.66 153 PRO A N 1
ATOM 950 C CA . PRO A 1 161 ? -2.610 -18.594 -47.578 1.00 13.98 153 PRO A CA 1
ATOM 951 C C . PRO A 1 161 ? -3.455 -17.848 -48.603 1.00 15.87 153 PRO A C 1
ATOM 952 O O . PRO A 1 161 ? -3.052 -16.800 -49.064 1.00 15.32 153 PRO A O 1
ATOM 956 N N . ARG A 1 162 ? -4.614 -18.371 -48.967 1.00 18.53 154 ARG A N 1
ATOM 957 C CA . ARG A 1 162 ? -5.437 -17.691 -49.960 1.00 20.69 154 ARG A CA 1
ATOM 958 C C . ARG A 1 162 ? -6.399 -16.810 -49.199 1.00 19.61 154 ARG A C 1
ATOM 959 O O . ARG A 1 162 ? -6.682 -17.084 -48.033 1.00 16.83 154 ARG A O 1
ATOM 967 N N . GLU A 1 163 ? -6.944 -15.790 -49.858 1.00 19.19 155 GLU A N 1
ATOM 968 C CA . GLU A 1 163 ? -7.874 -14.879 -49.194 1.00 20.81 155 GLU A CA 1
ATOM 969 C C . GLU A 1 163 ? -9.067 -15.596 -48.611 1.00 18.65 155 GLU A C 1
ATOM 970 O O . GLU A 1 163 ? -9.650 -15.115 -47.665 1.00 18.13 155 GLU A O 1
ATOM 976 N N . TRP A 1 164 ? -9.475 -16.709 -49.196 1.00 17.11 156 TRP A N 1
ATOM 977 C CA . TRP A 1 164 ? -10.703 -17.365 -48.732 1.00 16.79 156 TRP A CA 1
ATOM 978 C C . TRP A 1 164 ? -10.441 -18.471 -47.712 1.00 16.57 156 TRP A C 1
ATOM 979 O O . TRP A 1 164 ? -11.398 -19.099 -47.244 1.00 16.60 156 TRP A O 1
ATOM 990 N N . GLU A 1 165 ? -9.180 -18.732 -47.361 1.00 15.85 157 GLU A N 1
ATOM 991 C CA . GLU A 1 165 ? -8.900 -19.883 -46.493 1.00 16.14 157 GLU A CA 1
ATOM 992 C C . GLU A 1 165 ? -8.908 -19.441 -45.032 1.00 14.53 157 GLU A C 1
ATOM 993 O O . GLU A 1 165 ? -8.224 -18.473 -44.670 1.00 13.99 157 GLU A O 1
ATOM 999 N N . PRO A 1 166 ? -9.752 -20.091 -44.205 1.00 12.47 158 PRO A N 1
ATOM 1000 C CA . PRO A 1 166 ? -9.885 -19.612 -42.841 1.00 11.42 158 PRO A CA 1
ATOM 1001 C C . PRO A 1 166 ? -8.552 -19.685 -42.111 1.00 10.41 158 PRO A C 1
ATOM 1002 O O . PRO A 1 166 ? -7.806 -20.669 -42.242 1.00 10.00 158 PRO A O 1
ATOM 1006 N N . ASN A 1 167 ? -8.256 -18.628 -41.375 1.00 9.66 159 ASN A N 1
ATOM 1007 C CA . ASN A 1 167 ? -7.040 -18.562 -40.573 1.00 9.35 159 ASN A CA 1
ATOM 1008 C C . ASN A 1 167 ? -7.433 -18.334 -39.138 1.00 9.31 159 ASN A C 1
ATOM 1009 O O . ASN A 1 167 ? -7.772 -17.216 -38.767 1.00 9.05 159 ASN A O 1
ATOM 1014 N N . PRO A 1 168 ? -7.385 -19.392 -38.309 1.00 9.25 160 PRO A N 1
ATOM 1015 C CA . PRO A 1 168 ? -7.808 -19.194 -36.931 1.00 9.16 160 PRO A CA 1
ATOM 1016 C C . PRO A 1 168 ? -6.736 -18.605 -36.032 1.00 9.27 160 PRO A C 1
ATOM 1017 O O . PRO A 1 168 ? -6.953 -18.501 -34.819 1.00 8.80 160 PRO A O 1
ATOM 1021 N N . GLY A 1 169 ? -5.582 -18.248 -36.600 1.00 9.26 161 GLY A N 1
ATOM 1022 C CA . GLY A 1 169 ? -4.465 -17.760 -35.803 1.00 9.19 161 GLY A CA 1
ATOM 1023 C C . GLY A 1 169 ? -3.837 -18.851 -34.942 1.00 9.09 161 GLY A C 1
ATOM 1024 O O . GLY A 1 169 ? -4.190 -20.016 -35.004 1.00 8.40 161 GLY A O 1
ATOM 1025 N N . PHE A 1 170 ? -2.862 -18.457 -34.142 1.00 9.16 162 PHE A N 1
ATOM 1026 C CA . PHE A 1 170 ? -2.203 -19.391 -33.253 1.00 9.04 162 PHE A CA 1
ATOM 1027 C C . PHE A 1 170 ? -3.176 -19.908 -32.177 1.00 9.18 162 PHE A C 1
ATOM 1028 O O . PHE A 1 170 ? -3.917 -19.129 -31.579 1.00 9.20 162 PHE A O 1
ATOM 1036 N N . PRO A 1 171 ? -3.156 -21.215 -31.897 1.00 9.18 163 PRO A N 1
ATOM 1037 C CA . PRO A 1 171 ? -2.324 -22.280 -32.443 1.00 9.18 163 PRO A CA 1
ATOM 1038 C C . PRO A 1 171 ? -2.955 -23.114 -33.553 1.00 8.83 163 PRO A C 1
ATOM 1039 O O . PRO A 1 171 ? -2.244 -23.913 -34.189 1.00 8.38 163 PRO A O 1
ATOM 1043 N N . LEU A 1 172 ? -4.258 -22.964 -33.786 1.00 8.37 164 LEU A N 1
ATOM 1044 C CA . LEU A 1 172 ? -4.919 -23.847 -34.762 1.00 8.21 164 LEU A CA 1
ATOM 1045 C C . LEU A 1 172 ? -4.521 -23.620 -36.225 1.00 8.18 164 LEU A C 1
ATOM 1046 O O . LEU A 1 172 ? -4.793 -24.485 -37.073 1.00 8.09 164 LEU A O 1
ATOM 1051 N N . TYR A 1 173 ? -3.808 -22.532 -36.526 1.00 8.12 165 TYR A N 1
ATOM 1052 C CA . TYR A 1 173 ? -3.376 -22.328 -37.912 1.00 8.06 165 TYR A CA 1
ATOM 1053 C C . TYR A 1 173 ? -2.431 -23.421 -38.436 1.00 7.88 165 TYR A C 1
ATOM 1054 O O . TYR A 1 173 ? -2.241 -23.526 -39.647 1.00 7.54 165 TYR A O 1
ATOM 1063 N N . TYR A 1 174 ? -1.887 -24.270 -37.561 1.00 7.91 166 TYR A N 1
ATOM 1064 C CA . TYR A 1 174 ? -1.062 -25.382 -38.033 1.00 8.17 166 TYR A CA 1
ATOM 1065 C C . TYR A 1 174 ? -1.891 -26.424 -38.829 1.00 8.36 166 TYR A C 1
ATOM 1066 O O . TYR A 1 174 ? -1.337 -27.289 -39.489 1.00 8.33 166 TYR A O 1
ATOM 1075 N N . LEU A 1 175 ? -3.212 -26.328 -38.745 1.00 8.70 167 LEU A N 1
ATOM 1076 C CA . LEU A 1 175 ? -4.114 -27.149 -39.551 1.00 9.00 167 LEU A CA 1
ATOM 1077 C C . LEU A 1 175 ? -4.475 -26.546 -40.909 1.00 9.15 167 LEU A C 1
ATOM 1078 O O . LEU A 1 175 ? -5.195 -27.188 -41.680 1.00 9.24 167 LEU A O 1
ATOM 1083 N N . MET A 1 176 ? -4.019 -25.327 -41.214 1.00 9.03 168 MET A N 1
ATOM 1084 C CA . MET A 1 176 ? -4.295 -24.730 -42.520 1.00 9.08 168 MET A CA 1
ATOM 1085 C C . MET A 1 176 ? -3.547 -25.487 -43.629 1.00 9.67 168 MET A C 1
ATOM 1086 O O . MET A 1 176 ? -2.344 -25.815 -43.511 1.00 9.39 168 MET A O 1
ATOM 1091 N N . PRO A 1 177 ? -4.248 -25.770 -44.729 1.00 10.44 169 PRO A N 1
ATOM 1092 C CA . PRO A 1 177 ? -3.559 -26.497 -45.800 1.00 10.63 169 PRO A CA 1
ATOM 1093 C C . PRO A 1 177 ? -2.353 -25.740 -46.378 1.00 10.08 169 PRO A C 1
ATOM 1094 O O . PRO A 1 177 ? -1.344 -26.364 -46.705 1.00 9.97 169 PRO A O 1
ATOM 1098 N N . SER A 1 178 ? -2.430 -24.416 -46.480 1.00 9.70 170 SER A N 1
ATOM 1099 C CA . SER A 1 178 ? -1.318 -23.690 -47.100 1.00 9.79 170 SER A CA 1
ATOM 1100 C C . SER A 1 178 ? -0.123 -23.663 -46.148 1.00 9.50 170 SER A C 1
ATOM 1101 O O . SER A 1 178 ? 1.027 -23.726 -46.580 1.00 9.66 170 SER A O 1
ATOM 1104 N N . LEU A 1 179 ? -0.397 -23.614 -44.852 1.00 9.18 171 LEU A N 1
ATOM 1105 C CA . LEU A 1 179 ? 0.686 -23.591 -43.856 1.00 9.58 171 LEU A CA 1
ATOM 1106 C C . LEU A 1 179 ? 1.390 -24.962 -43.871 1.00 9.68 171 LEU A C 1
ATOM 1107 O O . LEU A 1 179 ? 2.621 -25.053 -43.834 1.00 9.40 171 LEU A O 1
ATOM 1112 N N . ASN A 1 180 ? 0.603 -26.028 -43.968 1.00 9.96 172 ASN A N 1
ATOM 1113 C CA . ASN A 1 180 ? 1.164 -27.377 -44.160 1.00 10.53 172 ASN A CA 1
ATOM 1114 C C . ASN A 1 180 ? 2.021 -27.553 -45.435 1.00 10.51 172 ASN A C 1
ATOM 1115 O O . ASN A 1 180 ? 3.090 -28.195 -45.404 1.00 10.09 172 ASN A O 1
ATOM 1120 N N . ALA A 1 181 ? 1.562 -26.974 -46.542 1.00 10.73 173 ALA A N 1
ATOM 1121 C CA . ALA A 1 181 ? 2.358 -26.967 -47.779 1.00 11.07 173 ALA A CA 1
ATOM 1122 C C . ALA A 1 181 ? 3.698 -26.235 -47.557 1.00 10.72 173 ALA A C 1
ATOM 1123 O O . ALA A 1 181 ? 4.723 -26.644 -48.103 1.00 11.41 173 ALA A O 1
ATOM 1125 N N . GLY A 1 182 ? 3.690 -25.163 -46.754 1.00 10.16 174 GLY A N 1
ATOM 1126 C CA . GLY A 1 182 ? 4.922 -24.484 -46.382 1.00 9.76 174 GLY A CA 1
ATOM 1127 C C . GLY A 1 182 ? 5.894 -25.381 -45.635 1.00 9.51 174 GLY A C 1
ATOM 1128 O O . GLY A 1 182 ? 7.079 -25.448 -45.970 1.00 10.04 174 GLY A O 1
ATOM 1129 N N . TRP A 1 183 ? 5.414 -26.052 -44.596 1.00 9.21 175 TRP A N 1
ATOM 1130 C CA . TRP A 1 183 ? 6.227 -27.020 -43.900 1.00 9.28 175 TRP A CA 1
ATOM 1131 C C . TRP A 1 183 ? 6.770 -28.108 -44.839 1.00 9.92 175 TRP A C 1
ATOM 1132 O O . TRP A 1 183 ? 7.932 -28.474 -44.715 1.00 10.06 175 TRP A O 1
ATOM 1143 N N . ASP A 1 184 ? 5.963 -28.568 -45.797 1.00 10.17 176 ASP A N 1
ATOM 1144 C CA . ASP A 1 184 ? 6.426 -29.578 -46.759 1.00 10.87 176 ASP A CA 1
ATOM 1145 C C . ASP A 1 184 ? 7.612 -29.057 -47.568 1.00 11.34 176 ASP A C 1
ATOM 1146 O O . ASP A 1 184 ? 8.549 -29.808 -47.850 1.00 11.03 176 ASP A O 1
ATOM 1151 N N . GLU A 1 185 ? 7.596 -27.762 -47.888 1.00 12.21 177 GLU A N 1
ATOM 1152 C CA . GLU A 1 185 ? 8.723 -27.150 -48.589 1.00 12.99 177 GLU A CA 1
ATOM 1153 C C . GLU A 1 185 ? 9.974 -27.201 -47.728 1.00 12.79 177 GLU A C 1
ATOM 1154 O O . GLU A 1 185 ? 11.085 -27.374 -48.244 1.00 13.32 177 GLU A O 1
ATOM 1160 N N . VAL A 1 186 ? 9.799 -27.041 -46.416 1.00 11.98 178 VAL A N 1
ATOM 1161 C CA . VAL A 1 186 ? 10.935 -27.086 -45.509 1.00 11.80 178 VAL A CA 1
ATOM 1162 C C . VAL A 1 186 ? 11.586 -28.458 -45.479 1.00 12.16 178 VAL A C 1
ATOM 1163 O O . VAL A 1 186 ? 12.800 -28.594 -45.727 1.00 12.50 178 VAL A O 1
ATOM 1167 N N . TRP A 1 187 ? 10.775 -29.467 -45.188 1.00 12.28 179 TRP A N 1
ATOM 1168 C CA . TRP A 1 187 ? 11.274 -30.855 -45.063 1.00 12.67 179 TRP A CA 1
ATOM 1169 C C . TRP A 1 187 ? 11.682 -31.496 -46.374 1.00 13.70 179 TRP A C 1
ATOM 1170 O O . TRP A 1 187 ? 12.514 -32.391 -46.352 1.00 13.84 179 TRP A O 1
ATOM 1181 N N . GLY A 1 188 ? 11.116 -31.029 -47.482 1.00 14.73 180 GLY A N 1
ATOM 1182 C CA . GLY A 1 188 ? 11.519 -31.468 -48.816 1.00 16.32 180 GLY A CA 1
ATOM 1183 C C . GLY A 1 188 ? 12.683 -30.667 -49.363 1.00 17.16 180 GLY A C 1
ATOM 1184 O O . GLY A 1 188 ? 13.198 -30.986 -50.421 1.00 16.88 180 GLY A O 1
ATOM 1185 N N . ASN A 1 189 ? 13.117 -29.634 -48.638 1.00 17.90 181 ASN A N 1
ATOM 1186 C CA . ASN A 1 189 ? 14.128 -28.686 -49.134 1.00 18.19 181 ASN A CA 1
ATOM 1187 C C . ASN A 1 189 ? 13.898 -28.264 -50.595 1.00 18.34 181 ASN A C 1
ATOM 1188 O O . ASN A 1 189 ? 14.838 -28.051 -51.378 1.00 18.25 181 ASN A O 1
ATOM 1193 N N . THR A 1 190 ? 12.626 -28.076 -50.908 1.00 18.30 182 THR A N 1
ATOM 1194 C CA . THR A 1 190 ? 12.137 -27.821 -52.242 1.00 19.43 182 THR A CA 1
ATOM 1195 C C . THR A 1 190 ? 12.776 -26.587 -52.880 1.00 19.29 182 THR A C 1
ATOM 1196 O O . THR A 1 190 ? 13.114 -26.604 -54.055 1.00 18.38 182 THR A O 1
ATOM 1200 N N . HIS A 1 191 ? 12.895 -25.512 -52.104 1.00 18.84 183 HIS A N 1
ATOM 1201 C CA . HIS A 1 191 ? 13.489 -24.246 -52.555 1.00 19.75 183 HIS A CA 1
ATOM 1202 C C . HIS A 1 191 ? 14.694 -23.840 -51.668 1.00 17.71 183 HIS A C 1
ATOM 1203 O O . HIS A 1 191 ? 14.993 -22.653 -51.529 1.00 18.07 183 HIS A O 1
ATOM 1210 N N . GLY A 1 192 ? 15.361 -24.828 -51.064 1.00 15.74 184 GLY A N 1
ATOM 1211 C CA . GLY A 1 192 ? 16.611 -24.608 -50.335 1.00 14.84 184 GLY A CA 1
ATOM 1212 C C . GLY A 1 192 ? 16.450 -23.894 -48.997 1.00 14.17 184 GLY A C 1
ATOM 1213 O O . GLY A 1 192 ? 17.407 -23.290 -48.502 1.00 13.06 184 GLY A O 1
ATOM 1214 N N . ALA A 1 193 ? 15.242 -23.926 -48.423 1.00 13.42 185 ALA A N 1
ATOM 1215 C CA . ALA A 1 193 ? 14.965 -23.181 -47.176 1.00 13.63 185 ALA A CA 1
ATOM 1216 C C . ALA A 1 193 ? 15.907 -23.584 -46.050 1.00 13.62 185 ALA A C 1
ATOM 1217 O O . ALA A 1 193 ? 16.454 -22.723 -45.358 1.00 13.40 185 ALA A O 1
ATOM 1219 N N . LEU A 1 194 ? 16.137 -24.878 -45.891 1.00 14.37 186 LEU A N 1
ATOM 1220 C CA . LEU A 1 194 ? 17.056 -25.361 -44.855 1.00 15.27 186 LEU A CA 1
ATOM 1221 C C . LEU A 1 194 ? 18.516 -25.095 -45.164 1.00 15.00 186 LEU A C 1
ATOM 1222 O O . LEU A 1 194 ? 19.318 -25.009 -44.244 1.00 13.67 186 LEU A O 1
ATOM 1227 N N . ASP A 1 195 ? 18.879 -25.027 -46.443 1.00 15.34 187 ASP A N 1
ATOM 1228 C CA . ASP A 1 195 ? 20.259 -24.647 -46.806 1.00 15.99 187 ASP A CA 1
ATOM 1229 C C . ASP A 1 195 ? 20.533 -23.205 -46.352 1.00 14.49 187 ASP A C 1
ATOM 1230 O O . ASP A 1 195 ? 21.587 -22.909 -45.761 1.00 14.43 187 ASP A O 1
ATOM 1235 N N . HIS A 1 196 ? 19.592 -22.310 -46.643 1.00 12.81 188 HIS A N 1
ATOM 1236 C CA . HIS A 1 196 ? 19.696 -20.917 -46.212 1.00 12.95 188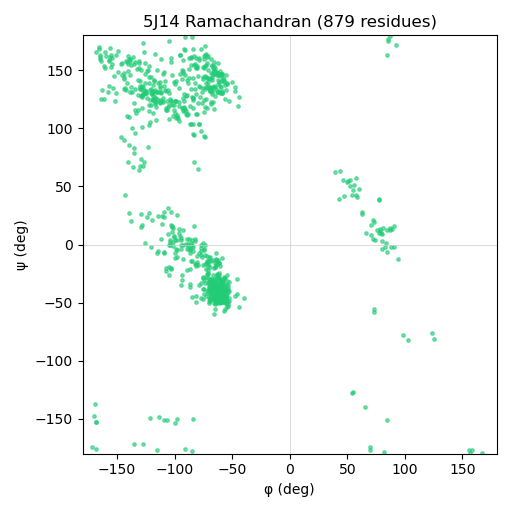 HIS A CA 1
ATOM 1237 C C . HIS A 1 196 ? 19.671 -20.820 -44.686 1.00 11.74 188 HIS A C 1
ATOM 1238 O O . HIS A 1 196 ? 20.367 -20.012 -44.102 1.00 11.40 188 HIS A O 1
ATOM 1245 N N . LEU A 1 197 ? 18.844 -21.633 -44.047 1.00 10.79 189 LEU A N 1
ATOM 1246 C CA . LEU A 1 197 ? 18.774 -21.596 -42.601 1.00 10.51 189 LEU A CA 1
ATOM 1247 C C . LEU A 1 197 ? 20.105 -22.052 -42.018 1.00 10.07 189 LEU A C 1
ATOM 1248 O O . LEU A 1 197 ? 20.590 -21.478 -41.044 1.00 9.87 189 LEU A O 1
ATOM 1253 N N . GLY A 1 198 ? 20.713 -23.061 -42.631 1.00 9.80 190 GLY A N 1
ATOM 1254 C CA . GLY A 1 198 ? 22.065 -23.455 -42.239 1.00 9.90 190 GLY A CA 1
ATOM 1255 C C . GLY A 1 198 ? 23.078 -22.317 -42.303 1.00 9.77 190 GLY A C 1
ATOM 1256 O O . GLY A 1 198 ? 23.881 -22.137 -41.397 1.00 10.08 190 GLY A O 1
ATOM 1257 N N . THR A 1 199 ? 23.042 -21.538 -43.371 1.00 9.57 191 THR A N 1
ATOM 1258 C CA . THR A 1 199 ? 23.879 -20.329 -43.490 1.00 9.41 191 THR A CA 1
ATOM 1259 C C . THR A 1 199 ? 23.637 -19.312 -42.395 1.00 9.09 191 THR A C 1
ATOM 1260 O O . THR A 1 199 ? 24.593 -18.732 -41.861 1.00 8.67 191 THR A O 1
ATOM 1264 N N . ALA A 1 200 ? 22.358 -19.087 -42.080 1.00 8.58 192 ALA A N 1
ATOM 1265 C CA . ALA A 1 200 ? 21.956 -18.140 -41.048 1.00 8.56 192 ALA A CA 1
ATOM 1266 C C . ALA A 1 200 ? 22.441 -18.565 -39.660 1.00 8.98 192 ALA A C 1
ATOM 1267 O O . ALA A 1 200 ? 23.080 -17.785 -38.941 1.00 9.07 192 ALA A O 1
ATOM 1269 N N . LEU A 1 201 ? 22.190 -19.825 -39.307 1.00 9.20 193 LEU A N 1
ATOM 1270 C CA . LEU A 1 201 ? 22.599 -20.347 -38.007 1.00 9.43 193 LEU A CA 1
ATOM 1271 C C . LEU A 1 201 ? 24.110 -20.497 -37.910 1.00 9.50 193 LEU A C 1
ATOM 1272 O O . LEU A 1 201 ? 24.697 -20.342 -36.842 1.00 9.31 193 LEU A O 1
ATOM 1277 N N . GLY A 1 202 ? 24.737 -20.782 -39.037 1.00 9.93 194 GLY A N 1
ATOM 1278 C CA . GLY A 1 202 ? 26.192 -20.797 -39.126 1.00 10.27 194 GLY A CA 1
ATOM 1279 C C . GLY A 1 202 ? 26.808 -19.425 -38.836 1.00 10.46 194 GLY A C 1
ATOM 1280 O O . GLY A 1 202 ? 27.855 -19.328 -38.167 1.00 10.91 194 GLY A O 1
ATOM 1281 N N . ALA A 1 203 ? 26.182 -18.373 -39.357 1.00 10.29 195 ALA A N 1
ATOM 1282 C CA . ALA A 1 203 ? 26.629 -16.994 -39.130 1.00 10.14 195 ALA A CA 1
ATOM 1283 C C . ALA A 1 203 ? 26.467 -16.591 -37.670 1.00 9.74 195 ALA A C 1
ATOM 1284 O O . ALA A 1 203 ? 27.377 -16.034 -37.068 1.00 9.51 195 ALA A O 1
ATOM 1286 N N . LEU A 1 204 ? 25.330 -16.944 -37.092 1.00 9.18 196 LEU A N 1
ATOM 1287 C CA . LEU A 1 204 ? 25.111 -16.752 -35.664 1.00 9.23 196 LEU A CA 1
ATOM 1288 C C . LEU A 1 204 ? 26.205 -17.458 -34.829 1.00 8.96 196 LEU A C 1
ATOM 1289 O O . LEU A 1 204 ? 26.827 -16.874 -33.935 1.00 8.48 196 LEU A O 1
ATOM 1294 N N . ALA A 1 205 ? 26.432 -18.718 -35.151 1.00 9.05 197 ALA A N 1
ATOM 1295 C CA . ALA A 1 205 ? 27.397 -19.558 -34.436 1.00 9.57 197 ALA A CA 1
ATOM 1296 C C . ALA A 1 205 ? 28.797 -18.947 -34.507 1.00 10.48 197 ALA A C 1
ATOM 1297 O O . ALA A 1 205 ? 29.532 -18.904 -33.516 1.00 10.36 197 ALA A O 1
ATOM 1299 N N . GLU A 1 206 ? 29.157 -18.459 -35.687 1.00 11.60 198 GLU A N 1
ATOM 1300 C CA . GLU A 1 206 ? 30.440 -17.784 -35.863 1.00 12.78 198 GLU A CA 1
ATOM 1301 C C . GLU A 1 206 ? 30.522 -16.537 -34.979 1.00 12.26 198 GLU A C 1
ATOM 1302 O O . GLU A 1 206 ? 31.536 -16.302 -34.317 1.00 11.68 198 GLU A O 1
ATOM 1308 N N . ARG A 1 207 ? 29.457 -15.745 -34.961 1.00 12.10 199 ARG A N 1
ATOM 1309 C CA . ARG A 1 207 ? 29.437 -14.518 -34.171 1.00 12.39 199 ARG A CA 1
ATOM 1310 C C . ARG A 1 207 ? 29.577 -14.749 -32.679 1.00 11.80 199 ARG A C 1
ATOM 1311 O O . ARG A 1 207 ? 30.215 -13.966 -32.026 1.00 11.19 199 ARG A O 1
ATOM 1319 N N . VAL A 1 208 ? 28.999 -15.815 -32.143 1.00 11.12 200 VAL A N 1
ATOM 1320 C CA . VAL A 1 208 ? 29.079 -16.074 -30.707 1.00 11.31 200 VAL A CA 1
ATOM 1321 C C . VAL A 1 208 ? 30.215 -17.026 -30.322 1.00 11.73 200 VAL A C 1
ATOM 1322 O O . VAL A 1 208 ? 30.351 -17.386 -29.154 1.00 11.91 200 VAL A O 1
ATOM 1326 N N . GLU A 1 209 ? 31.072 -17.380 -31.274 1.00 12.34 201 GLU A N 1
ATOM 1327 C CA . GLU A 1 209 ? 32.127 -18.355 -31.021 1.00 14.13 201 GLU A CA 1
ATOM 1328 C C . GLU A 1 209 ? 33.066 -17.746 -29.997 1.00 14.77 201 GLU A C 1
ATOM 1329 O O . GLU A 1 209 ? 33.371 -16.576 -30.085 1.00 14.80 201 GLU A O 1
ATOM 1335 N N . GLY A 1 210 ? 33.478 -18.515 -29.001 1.00 15.61 202 GLY A N 1
ATOM 1336 C CA . GLY A 1 210 ? 34.378 -17.979 -27.991 1.00 16.61 202 GLY A CA 1
ATOM 1337 C C . GLY A 1 210 ? 33.726 -17.351 -26.769 1.00 16.94 202 GLY A C 1
ATOM 1338 O O . GLY A 1 210 ? 34.445 -16.917 -25.875 1.00 18.12 202 GLY A O 1
ATOM 1339 N N . LYS A 1 211 ? 32.394 -17.291 -26.704 1.00 15.57 203 LYS A N 1
ATOM 1340 C CA . LYS A 1 211 ? 31.715 -16.695 -25.544 1.00 15.16 203 LYS A CA 1
ATOM 1341 C C . LYS A 1 211 ? 31.280 -17.802 -24.599 1.00 15.30 203 LYS A C 1
ATOM 1342 O O . LYS A 1 211 ? 30.382 -18.584 -24.931 1.00 15.21 203 LYS A O 1
ATOM 1348 N N . PRO A 1 212 ? 31.908 -17.880 -23.421 1.00 15.12 204 PRO A N 1
ATOM 1349 C CA . PRO A 1 212 ? 31.662 -19.042 -22.557 1.00 15.37 204 PRO A CA 1
ATOM 1350 C C . PRO A 1 212 ? 30.209 -19.177 -22.075 1.00 14.21 204 PRO A C 1
ATOM 1351 O O . PRO A 1 212 ? 29.717 -20.291 -21.992 1.00 15.13 204 PRO A O 1
ATOM 1355 N N . GLY A 1 213 ? 29.514 -18.073 -21.823 1.00 12.16 205 GLY A N 1
ATOM 1356 C CA . GLY A 1 213 ? 28.121 -18.132 -21.310 1.00 11.28 205 GLY A CA 1
ATOM 1357 C C . GLY A 1 213 ? 27.023 -18.526 -22.298 1.00 10.27 205 GLY A C 1
ATOM 1358 O O . GLY A 1 213 ? 25.851 -18.650 -21.933 1.00 9.74 205 GLY A O 1
ATOM 1359 N N . VAL A 1 214 ? 27.394 -18.702 -23.555 1.00 9.55 206 VAL A N 1
ATOM 1360 C CA . VAL A 1 214 ? 26.454 -19.192 -24.560 1.00 9.24 206 VAL A CA 1
ATOM 1361 C C . VAL A 1 214 ? 26.347 -20.723 -24.421 1.00 9.16 206 VAL A C 1
ATOM 1362 O O . VAL A 1 214 ? 27.304 -21.474 -24.637 1.00 8.50 206 VAL A O 1
ATOM 1366 N N . MET A 1 215 ? 25.182 -21.184 -23.994 1.00 9.02 207 MET A N 1
ATOM 1367 C CA . MET A 1 215 ? 25.034 -22.593 -23.694 1.00 9.49 207 MET A CA 1
ATOM 1368 C C . MET A 1 215 ? 24.679 -23.403 -24.933 1.00 9.25 207 MET A C 1
ATOM 1369 O O . MET A 1 215 ? 24.778 -24.629 -24.916 1.00 9.67 207 MET A O 1
ATOM 1374 N N . GLY A 1 216 ? 24.267 -22.731 -26.005 1.00 8.97 208 GLY A N 1
ATOM 1375 C CA . GLY A 1 216 ? 24.026 -23.403 -27.268 1.00 8.85 208 GLY A CA 1
ATOM 1376 C C . GLY A 1 216 ? 23.101 -22.680 -28.222 1.00 8.63 208 GLY A C 1
ATOM 1377 O O . GLY A 1 216 ? 22.664 -21.563 -27.940 1.00 8.31 208 GLY A O 1
ATOM 1378 N N . ILE A 1 217 ? 22.832 -23.337 -29.353 1.00 8.48 209 ILE A N 1
ATOM 1379 C CA . ILE A 1 217 ? 21.823 -22.908 -30.317 1.00 8.39 209 ILE A CA 1
ATOM 1380 C C . ILE A 1 217 ? 20.774 -24.000 -30.420 1.00 7.95 209 ILE A C 1
ATOM 1381 O O . ILE A 1 217 ? 21.115 -25.155 -30.667 1.00 7.68 209 ILE A O 1
ATOM 1386 N N . GLU A 1 218 ? 19.520 -23.617 -30.206 1.00 7.46 210 GLU A N 1
ATOM 1387 C CA . GLU A 1 218 ? 18.365 -24.476 -30.365 1.00 7.39 210 GLU A CA 1
ATOM 1388 C C . GLU A 1 218 ? 17.888 -24.344 -31.786 1.00 7.12 210 GLU A C 1
ATOM 1389 O O . GLU A 1 218 ? 17.463 -23.262 -32.200 1.00 6.53 210 GLU A O 1
ATOM 1395 N N . LEU A 1 219 ? 17.986 -25.445 -32.539 1.00 6.99 211 LEU A N 1
ATOM 1396 C CA . LEU A 1 219 ? 17.925 -25.379 -34.001 1.00 7.27 211 LEU A CA 1
ATOM 1397 C C . LEU A 1 219 ? 16.589 -24.926 -34.578 1.00 7.11 211 LEU A C 1
ATOM 1398 O O . LEU A 1 219 ? 16.576 -24.222 -35.596 1.00 7.09 211 LEU A O 1
ATOM 1403 N N . LEU A 1 220 ? 15.479 -25.309 -33.948 1.00 6.84 212 LEU A N 1
ATOM 1404 C CA . LEU A 1 220 ? 14.182 -24.870 -34.412 1.00 7.09 212 LEU A CA 1
ATOM 1405 C C . LEU A 1 220 ? 13.115 -25.081 -33.356 1.00 7.06 212 LEU A C 1
ATOM 1406 O O . LEU A 1 220 ? 12.941 -26.205 -32.854 1.00 6.98 212 LEU A O 1
ATOM 1411 N N . ASN A 1 221 ? 12.414 -24.008 -33.023 1.00 6.97 213 ASN A N 1
ATOM 1412 C CA . ASN A 1 221 ? 11.254 -24.106 -32.133 1.00 7.28 213 ASN A CA 1
ATOM 1413 C C . ASN A 1 221 ? 10.077 -24.841 -32.789 1.00 7.58 213 ASN A C 1
ATOM 1414 O O . ASN A 1 221 ? 9.680 -24.520 -33.902 1.00 7.62 213 ASN A O 1
ATOM 1419 N N . GLU A 1 222 ? 9.500 -25.769 -32.050 1.00 8.14 214 GLU A N 1
ATOM 1420 C CA . GLU A 1 222 ? 8.266 -26.477 -32.413 1.00 8.89 214 GLU A CA 1
ATOM 1421 C C . GLU A 1 222 ? 8.088 -26.876 -33.898 1.00 8.63 214 GLU A C 1
ATOM 1422 O O . GLU A 1 222 ? 7.170 -26.427 -34.569 1.00 8.40 214 GLU A O 1
ATOM 1428 N N . PRO A 1 223 ? 8.988 -27.737 -34.408 1.00 8.57 215 PRO A N 1
ATOM 1429 C CA . PRO A 1 223 ? 8.951 -28.161 -35.821 1.00 8.52 215 PRO A CA 1
ATOM 1430 C C . PRO A 1 223 ? 7.718 -29.001 -36.106 1.00 8.60 215 PRO A C 1
ATOM 1431 O O . PRO A 1 223 ? 7.488 -30.010 -35.434 1.00 8.24 215 PRO A O 1
ATOM 1435 N N . TRP A 1 224 ? 6.916 -28.553 -37.067 1.00 8.61 216 TRP A N 1
ATOM 1436 C CA . TRP A 1 224 ? 5.652 -29.216 -37.383 1.00 8.87 216 TRP A CA 1
ATOM 1437 C C . TRP A 1 224 ? 5.836 -30.117 -38.622 1.00 8.88 216 TRP A C 1
ATOM 1438 O O . TRP A 1 224 ? 6.466 -29.704 -39.607 1.00 8.61 216 TRP A O 1
ATOM 1449 N N . PRO A 1 225 ? 5.262 -31.329 -38.593 1.00 8.94 217 PRO A N 1
ATOM 1450 C CA . PRO A 1 225 ? 5.557 -32.274 -39.686 1.00 9.33 217 PRO A CA 1
ATOM 1451 C C . PRO A 1 225 ? 4.968 -31.939 -41.055 1.00 9.80 217 PRO A C 1
ATOM 1452 O O . PRO A 1 225 ? 5.376 -32.521 -42.057 1.00 10.74 217 PRO A O 1
AT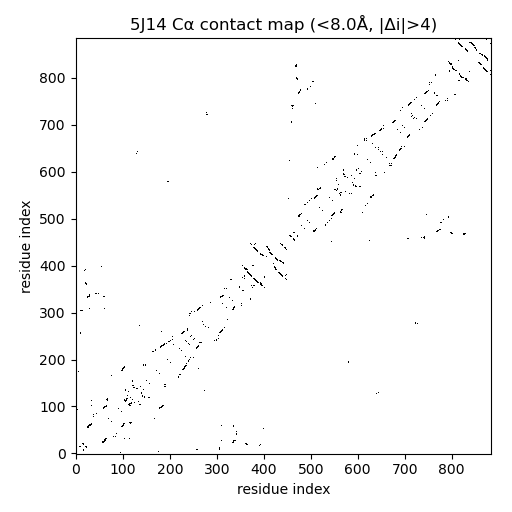OM 1456 N N . GLY A 1 226 ? 4.029 -31.013 -41.115 1.00 9.98 218 GLY A N 1
ATOM 1457 C CA . GLY A 1 226 ? 3.415 -30.684 -42.382 1.00 10.32 218 GLY A CA 1
ATOM 1458 C C . GLY A 1 226 ? 2.276 -31.622 -42.727 1.00 10.95 218 GLY A C 1
ATOM 1459 O O . GLY A 1 226 ? 1.610 -32.157 -41.844 1.00 10.12 218 GLY A O 1
ATOM 1460 N N . SER A 1 227 ? 2.076 -31.805 -44.030 1.00 12.17 219 SER A N 1
ATOM 1461 C CA . SER A 1 227 ? 0.841 -32.356 -44.596 1.00 14.06 219 SER A CA 1
ATOM 1462 C C . SER A 1 227 ? 0.494 -33.744 -44.144 1.00 15.00 219 SER A C 1
ATOM 1463 O O . SER A 1 227 ? -0.686 -34.092 -44.077 1.00 15.95 219 SER A O 1
ATOM 1466 N N . ARG A 1 228 ? 1.510 -34.516 -43.828 1.00 15.58 220 ARG A N 1
ATOM 1467 C CA . ARG A 1 228 ? 1.306 -35.864 -43.376 1.00 17.41 220 ARG A CA 1
ATOM 1468 C C . ARG A 1 228 ? 1.357 -35.980 -41.833 1.00 15.68 220 ARG A C 1
ATOM 1469 O O . ARG A 1 228 ? 1.572 -37.052 -41.288 1.00 16.67 220 ARG A O 1
ATOM 1477 N N . PHE A 1 229 ? 1.064 -34.891 -41.120 1.00 13.89 221 PHE A N 1
ATOM 1478 C CA . PHE A 1 229 ? 1.030 -34.950 -39.645 1.00 12.50 221 PHE A CA 1
ATOM 1479 C C . PHE A 1 229 ? 0.114 -36.041 -39.039 1.00 11.50 221 PHE A C 1
ATOM 1480 O O . PHE A 1 229 ? 0.363 -36.472 -37.900 1.00 11.07 221 PHE A O 1
ATOM 1488 N N . LEU A 1 230 ? -0.939 -36.477 -39.738 1.00 10.48 222 LEU A N 1
ATOM 1489 C CA . LEU A 1 230 ? -1.791 -37.551 -39.168 1.00 10.42 222 LEU A CA 1
ATOM 1490 C C . LEU A 1 230 ? -1.051 -38.873 -39.036 1.00 10.43 222 LEU A C 1
ATOM 1491 O O . LEU A 1 230 ? -1.454 -39.723 -38.234 1.00 10.57 222 LEU A O 1
ATOM 1496 N N . SER A 1 231 ? 0.042 -39.048 -39.768 1.00 10.11 223 SER A N 1
ATOM 1497 C CA . SER A 1 231 ? 0.861 -40.244 -39.540 1.00 10.58 223 SER A CA 1
ATOM 1498 C C . SER A 1 231 ? 1.488 -40.277 -38.139 1.00 11.09 223 SER A C 1
ATOM 1499 O O . SER A 1 231 ? 1.896 -41.336 -37.694 1.00 11.33 223 SER A O 1
ATOM 1502 N N . CYS A 1 232 ? 1.555 -39.140 -37.443 1.00 11.26 224 CYS A N 1
ATOM 1503 C CA . CYS A 1 232 ? 2.117 -39.098 -36.088 1.00 11.85 224 CYS A CA 1
ATOM 1504 C C . CYS A 1 232 ? 1.157 -39.595 -34.991 1.00 12.61 224 CYS A C 1
ATOM 1505 O O . CYS A 1 232 ? 1.563 -39.733 -33.844 1.00 12.85 224 CYS A O 1
ATOM 1508 N N . PHE A 1 233 ? -0.100 -39.861 -35.342 1.00 13.15 225 PHE A N 1
ATOM 1509 C CA . PHE A 1 233 ? -1.130 -40.207 -34.375 1.00 13.98 225 PHE A CA 1
ATOM 1510 C C . PHE A 1 233 ? -1.663 -41.582 -34.742 1.00 15.48 225 PHE A C 1
ATOM 1511 O O . PHE A 1 233 ? -1.761 -41.898 -35.920 1.00 16.90 225 PHE A O 1
ATOM 1519 N N . PRO A 1 234 ? -2.002 -42.401 -33.739 1.00 16.87 226 PRO A N 1
ATOM 1520 C CA . PRO A 1 234 ? -1.989 -42.089 -32.321 1.00 16.95 226 PRO A CA 1
ATOM 1521 C C . PRO A 1 234 ? -0.727 -42.533 -31.583 1.00 16.82 226 PRO A C 1
ATOM 1522 O O . PRO A 1 234 ? -0.730 -42.534 -30.355 1.00 15.74 226 PRO A O 1
ATOM 1526 N N . ASN A 1 235 ? 0.341 -42.902 -32.278 1.00 17.10 227 ASN A N 1
ATOM 1527 C CA . ASN A 1 235 ? 1.527 -43.391 -31.569 1.00 18.47 227 ASN A CA 1
ATOM 1528 C C . ASN A 1 235 ? 2.882 -42.928 -32.114 1.00 16.68 227 ASN A C 1
ATOM 1529 O O . ASN A 1 235 ? 3.894 -43.597 -31.910 1.00 16.39 227 ASN A O 1
ATOM 1534 N N . GLY A 1 236 ? 2.907 -41.765 -32.758 1.00 14.87 228 GLY A N 1
ATOM 1535 C CA . GLY A 1 236 ? 4.152 -41.229 -33.305 1.00 13.88 228 GLY A CA 1
ATOM 1536 C C . GLY A 1 236 ? 4.411 -41.621 -34.750 1.00 13.15 228 GLY A C 1
ATOM 1537 O O . GLY A 1 236 ? 3.705 -42.456 -35.327 1.00 12.15 228 GLY A O 1
ATOM 1538 N N . CYS A 1 237 ? 5.445 -41.006 -35.323 1.00 12.86 229 CYS A N 1
ATOM 1539 C CA . CYS A 1 237 ? 5.720 -41.076 -36.749 1.00 13.32 229 CYS A CA 1
ATOM 1540 C C . CYS A 1 237 ? 7.213 -41.323 -36.952 1.00 13.82 229 CYS A C 1
ATOM 1541 O O . CYS A 1 237 ? 7.955 -40.384 -37.194 1.00 12.86 229 CYS A O 1
ATOM 1544 N N . PRO A 1 238 ? 7.647 -42.593 -36.871 1.00 14.63 230 PRO A N 1
ATOM 1545 C CA . PRO A 1 238 ? 9.044 -42.924 -37.127 1.00 15.34 230 PRO A CA 1
ATOM 1546 C C . PRO A 1 238 ? 9.574 -42.433 -38.479 1.00 15.75 230 PRO A C 1
ATOM 1547 O O . PRO A 1 238 ? 10.697 -41.910 -38.528 1.00 14.76 230 PRO A O 1
ATOM 1551 N N . ASP A 1 239 ? 8.807 -42.574 -39.563 1.00 16.49 231 ASP A N 1
ATOM 1552 C CA . ASP A 1 239 ? 9.310 -42.121 -40.872 1.00 17.01 231 ASP A CA 1
ATOM 1553 C C . ASP A 1 239 ? 9.543 -40.609 -40.905 1.00 15.42 231 ASP A C 1
ATOM 1554 O O . ASP A 1 239 ? 10.554 -40.141 -41.426 1.00 14.87 231 ASP A O 1
ATOM 1559 N N . PHE A 1 240 ? 8.607 -39.832 -40.372 1.00 13.83 232 PHE A N 1
ATOM 1560 C CA . PHE A 1 240 ? 8.845 -38.397 -40.287 1.00 12.57 232 PHE A CA 1
ATOM 1561 C C . PHE A 1 240 ? 10.070 -38.073 -39.430 1.00 11.85 232 PHE A C 1
ATOM 1562 O O . PHE A 1 240 ? 10.894 -37.237 -39.814 1.00 10.74 232 PHE A O 1
ATOM 1570 N N . ASP A 1 241 ? 10.198 -38.741 -38.285 1.00 12.01 233 ASP A N 1
ATOM 1571 C CA . ASP A 1 241 ? 11.344 -38.482 -37.419 1.00 11.89 233 ASP A CA 1
ATOM 1572 C C . ASP A 1 241 ? 12.687 -38.808 -38.060 1.00 11.55 233 ASP A C 1
ATOM 1573 O O . ASP A 1 241 ? 13.672 -38.164 -37.723 1.00 11.46 233 ASP A O 1
ATOM 1578 N N . ARG A 1 242 ? 12.740 -39.768 -38.979 1.00 11.38 234 ARG A N 1
ATOM 1579 C CA . ARG A 1 242 ? 13.958 -39.981 -39.779 1.00 11.99 234 ARG A CA 1
ATOM 1580 C C . ARG A 1 242 ? 14.260 -38.746 -40.624 1.00 11.12 234 ARG A C 1
ATOM 1581 O O . ARG A 1 242 ? 15.402 -38.303 -40.658 1.00 11.23 234 ARG A O 1
ATOM 1589 N N . THR A 1 243 ? 13.243 -38.205 -41.298 1.00 10.10 235 THR A N 1
ATOM 1590 C CA . THR A 1 243 ? 13.383 -37.007 -42.135 1.00 9.81 235 THR A CA 1
ATOM 1591 C C . THR A 1 243 ? 13.842 -35.792 -41.316 1.00 9.23 235 THR A C 1
ATOM 1592 O O . THR A 1 243 ? 14.842 -35.110 -41.657 1.00 8.64 235 THR A O 1
ATOM 1596 N N . TYR A 1 244 ? 13.127 -35.593 -40.210 1.00 8.74 236 TYR A N 1
ATOM 1597 C CA . TYR A 1 244 ? 13.409 -34.533 -39.242 1.00 8.64 236 TYR A CA 1
ATOM 1598 C C . TYR A 1 244 ? 14.820 -34.623 -38.655 1.00 8.68 236 TYR A C 1
ATOM 1599 O O . TYR A 1 244 ? 15.563 -33.639 -38.638 1.00 8.51 236 TYR A O 1
ATOM 1608 N N . GLN A 1 245 ? 15.200 -35.815 -38.219 1.00 9.04 237 GLN A N 1
ATOM 1609 C CA . GLN A 1 245 ? 16.522 -36.025 -37.656 1.00 9.57 237 GLN A CA 1
ATOM 1610 C C . GLN A 1 245 ? 17.653 -35.710 -38.646 1.00 9.91 237 GLN A C 1
ATOM 1611 O O . GLN A 1 245 ? 18.639 -35.078 -38.277 1.00 9.31 237 GLN A O 1
ATOM 1617 N N . ALA A 1 246 ? 17.512 -36.179 -39.881 1.00 10.30 238 ALA A N 1
ATOM 1618 C CA . ALA A 1 246 ? 18.434 -35.826 -40.946 1.00 10.64 238 ALA A CA 1
ATOM 1619 C C . ALA A 1 246 ? 18.518 -34.312 -41.176 1.00 10.72 238 ALA A C 1
ATOM 1620 O O . ALA A 1 246 ? 19.603 -33.791 -41.388 1.00 11.10 238 ALA A O 1
ATOM 1622 N N . ALA A 1 247 ? 17.399 -33.604 -41.114 1.00 10.84 239 ALA A N 1
ATOM 1623 C CA . ALA A 1 247 ? 17.418 -32.144 -41.267 1.00 10.98 239 ALA A CA 1
ATOM 1624 C C . ALA A 1 247 ? 18.143 -31.447 -40.105 1.00 10.93 239 ALA A C 1
ATOM 1625 O O . ALA A 1 247 ? 18.905 -30.490 -40.319 1.00 10.67 239 ALA A O 1
ATOM 1627 N N . MET A 1 248 ? 17.896 -31.924 -38.882 1.00 11.15 240 MET A N 1
ATOM 1628 C CA . MET A 1 248 ? 18.561 -31.377 -37.697 1.00 11.24 240 MET A CA 1
ATOM 1629 C C . MET A 1 248 ? 20.054 -31.676 -37.740 1.00 11.03 240 MET A C 1
ATOM 1630 O O . MET A 1 248 ? 20.838 -30.838 -37.324 1.00 10.20 240 MET A O 1
ATOM 1635 N N . GLN A 1 249 ? 20.435 -32.824 -38.303 1.00 11.14 241 GLN A N 1
ATOM 1636 C CA . GLN A 1 249 ? 21.850 -33.202 -38.381 1.00 11.77 241 GLN A CA 1
ATOM 1637 C C . GLN A 1 249 ? 22.545 -32.319 -39.404 1.00 11.82 241 GLN A C 1
ATOM 1638 O O . GLN A 1 249 ? 23.685 -31.880 -39.208 1.00 11.14 241 GLN A O 1
ATOM 1644 N N . LYS A 1 250 ? 21.846 -32.060 -40.499 1.00 12.58 242 LYS A N 1
ATOM 1645 C CA . LYS A 1 250 ? 22.365 -31.166 -41.541 1.00 14.36 242 LYS A CA 1
ATOM 1646 C C . LYS A 1 250 ? 22.598 -29.754 -41.016 1.00 12.57 242 LYS A C 1
ATOM 1647 O O . LYS A 1 250 ? 23.655 -29.173 -41.252 1.00 11.67 242 LYS A O 1
ATOM 1653 N N . LEU A 1 251 ? 21.624 -29.223 -40.286 1.00 11.32 243 LEU A N 1
ATOM 1654 C CA . LEU A 1 251 ? 21.787 -27.947 -39.590 1.00 10.84 243 LEU A CA 1
ATOM 1655 C C . LEU A 1 251 ? 22.914 -27.933 -38.563 1.00 10.80 243 LEU A C 1
ATOM 1656 O O . LEU A 1 251 ? 23.683 -26.958 -38.503 1.00 10.46 243 LEU A O 1
ATOM 1661 N N . THR A 1 252 ? 22.999 -29.002 -37.766 1.00 10.67 244 THR A N 1
ATOM 1662 C CA . THR A 1 252 ? 24.051 -29.164 -36.780 1.00 10.80 244 THR A CA 1
ATOM 1663 C C . THR A 1 252 ? 25.400 -29.134 -37.484 1.00 11.38 244 THR A C 1
ATOM 1664 O O . THR A 1 252 ? 26.304 -28.417 -37.059 1.00 10.55 244 THR A O 1
ATOM 1668 N N . ASP A 1 253 ? 25.522 -29.869 -38.588 1.00 12.80 245 ASP A N 1
ATOM 1669 C CA . ASP A 1 253 ? 26.817 -29.926 -39.293 1.00 14.22 245 ASP A CA 1
ATOM 1670 C C . ASP A 1 253 ? 27.195 -28.542 -39.839 1.00 14.55 245 ASP A C 1
ATOM 1671 O O . ASP A 1 253 ? 28.372 -28.164 -39.830 1.00 14.72 245 ASP A O 1
ATOM 1676 N N . ALA A 1 254 ? 26.201 -27.790 -40.306 1.00 14.53 246 ALA A N 1
ATOM 1677 C CA . ALA A 1 254 ? 26.425 -26.425 -40.786 1.00 14.50 246 ALA A CA 1
ATOM 1678 C C . ALA A 1 254 ? 26.848 -25.486 -39.643 1.00 14.24 246 ALA A C 1
ATOM 1679 O O . ALA A 1 254 ? 27.717 -24.619 -39.817 1.00 15.24 246 ALA A O 1
ATOM 1681 N N . VAL A 1 255 ? 26.252 -25.656 -38.470 1.00 13.12 247 VAL A N 1
ATOM 1682 C CA . VAL A 1 255 ? 26.622 -24.851 -37.322 1.00 12.67 247 VAL A CA 1
ATOM 1683 C C . VAL A 1 255 ? 28.073 -25.149 -36.928 1.00 12.18 247 VAL A C 1
ATOM 1684 O O . VAL A 1 255 ? 28.882 -24.246 -36.711 1.00 12.20 247 VAL A O 1
ATOM 1688 N N . ARG A 1 256 ? 28.381 -26.427 -36.836 1.00 11.86 248 ARG A N 1
ATOM 1689 C CA . ARG A 1 256 ? 29.664 -26.886 -36.343 1.00 12.25 248 ARG A CA 1
ATOM 1690 C C . ARG A 1 256 ? 30.795 -26.605 -37.327 1.00 13.15 248 ARG A C 1
ATOM 1691 O O . ARG A 1 256 ? 31.940 -26.498 -36.919 1.00 12.96 248 ARG A O 1
ATOM 1699 N N . ALA A 1 257 ? 30.465 -26.481 -38.608 1.00 14.26 249 ALA A N 1
ATOM 1700 C CA . ALA A 1 257 ? 31.440 -26.025 -39.613 1.00 15.58 249 ALA A CA 1
ATOM 1701 C C . ALA A 1 257 ? 32.022 -24.653 -39.283 1.00 16.01 249 ALA A C 1
ATOM 1702 O O . ALA A 1 257 ? 33.171 -24.363 -39.630 1.00 15.83 249 ALA A O 1
ATOM 1704 N N . GLN A 1 258 ? 31.239 -23.803 -38.624 1.00 16.17 250 GLN A N 1
ATOM 1705 C CA . GLN A 1 258 ? 31.734 -22.474 -38.242 1.00 17.14 250 GLN A CA 1
ATOM 1706 C C . GLN A 1 258 ? 32.076 -22.288 -36.766 1.00 16.94 250 GLN A C 1
ATOM 1707 O O . GLN A 1 258 ? 32.778 -21.352 -36.395 1.00 18.14 250 GLN A O 1
ATOM 1713 N N . ASN A 1 259 ? 31.533 -23.157 -35.930 1.00 14.98 251 ASN A N 1
ATOM 1714 C CA . ASN A 1 259 ? 31.760 -23.121 -34.490 1.00 14.39 251 ASN A CA 1
ATOM 1715 C C . ASN A 1 259 ? 31.801 -24.583 -34.023 1.00 14.53 251 ASN A C 1
ATOM 1716 O O . ASN A 1 259 ? 30.746 -25.152 -33.692 1.00 13.76 251 ASN A O 1
ATOM 1721 N N . PRO A 1 260 ? 33.012 -25.192 -34.025 1.00 14.78 252 PRO A N 1
ATOM 1722 C CA . PRO A 1 260 ? 33.177 -26.624 -33.777 1.00 14.91 252 PRO A CA 1
ATOM 1723 C C . PRO A 1 260 ? 32.760 -27.139 -32.412 1.00 14.90 252 PRO A C 1
ATOM 1724 O O . PRO A 1 260 ? 32.577 -28.347 -32.261 1.00 14.90 252 PRO A O 1
ATOM 1728 N N . THR A 1 261 ? 32.602 -26.259 -31.435 1.00 14.42 253 THR A N 1
ATOM 1729 C CA . THR A 1 261 ? 32.324 -26.703 -30.087 1.00 14.66 253 THR A CA 1
ATOM 1730 C C . THR A 1 261 ? 30.952 -26.280 -29.545 1.00 13.35 253 THR A C 1
ATOM 1731 O O . THR A 1 261 ? 30.553 -26.757 -28.491 1.00 13.28 253 THR A O 1
ATOM 1735 N N . ILE A 1 262 ? 30.204 -25.440 -30.252 1.00 12.12 254 ILE A N 1
ATOM 1736 C CA . ILE A 1 262 ? 28.964 -24.929 -29.649 1.00 11.50 254 ILE A CA 1
ATOM 1737 C C . ILE A 1 262 ? 27.909 -26.038 -29.463 1.00 10.63 254 ILE A C 1
ATOM 1738 O O . ILE A 1 262 ? 27.635 -26.797 -30.396 1.00 10.40 254 ILE A O 1
ATOM 1743 N N . PRO A 1 263 ? 27.334 -26.152 -28.255 1.00 9.77 255 PRO A N 1
ATOM 1744 C CA . PRO A 1 263 ? 26.267 -27.168 -28.116 1.00 9.40 255 PRO A CA 1
ATOM 1745 C C . PRO A 1 263 ? 25.035 -26.873 -28.988 1.00 8.86 255 PRO A C 1
ATOM 1746 O O . PRO A 1 263 ? 24.731 -25.696 -29.237 1.00 8.67 255 PRO A O 1
ATOM 1750 N N . VAL A 1 264 ? 24.359 -27.928 -29.454 1.00 8.42 256 VAL A N 1
ATOM 1751 C CA . VAL A 1 264 ? 23.139 -27.787 -30.247 1.00 8.23 256 VAL A CA 1
ATOM 1752 C C . VAL A 1 264 ? 21.986 -28.437 -29.522 1.00 7.92 256 VAL A C 1
ATOM 1753 O O . VAL A 1 264 ? 22.148 -29.480 -28.932 1.00 7.75 256 VAL A O 1
ATOM 1757 N N . TYR A 1 265 ? 20.839 -27.776 -29.525 1.00 7.75 257 TYR A N 1
ATOM 1758 C CA . TYR A 1 265 ? 19.651 -28.224 -28.783 1.00 7.84 257 TYR A CA 1
ATOM 1759 C C . TYR A 1 265 ? 18.601 -28.627 -29.817 1.00 7.80 257 TYR A C 1
ATOM 1760 O O . TYR A 1 265 ? 18.264 -27.825 -30.680 1.00 7.75 257 TYR A O 1
ATOM 1769 N N . TRP A 1 266 ? 18.149 -29.882 -29.762 1.00 7.83 258 TRP A N 1
ATOM 1770 C CA . TRP A 1 266 ? 17.200 -30.456 -30.730 1.00 7.97 258 TRP A CA 1
ATOM 1771 C C . TRP A 1 266 ? 15.867 -30.692 -30.035 1.00 7.57 258 TRP A C 1
ATOM 1772 O O . TRP A 1 266 ? 15.805 -31.373 -29.004 1.00 7.03 258 TRP A O 1
ATOM 1783 N N . GLU A 1 267 ? 14.809 -30.106 -30.571 1.00 7.60 259 GLU A N 1
ATOM 1784 C CA . GLU A 1 267 ? 13.483 -30.392 -30.067 1.00 7.56 259 GLU A CA 1
ATOM 1785 C C . GLU A 1 267 ? 12.932 -31.668 -30.689 1.00 7.50 259 GLU A C 1
ATOM 1786 O O . GLU A 1 267 ? 13.305 -32.044 -31.799 1.00 7.27 259 GLU A O 1
ATOM 1792 N N . PRO A 1 268 ? 12.010 -32.328 -29.973 1.00 7.65 260 PRO A N 1
ATOM 1793 C CA . PRO A 1 268 ? 11.223 -33.344 -30.668 1.00 7.81 260 PRO A CA 1
ATOM 1794 C C . PRO A 1 268 ? 10.301 -32.660 -31.667 1.00 8.07 260 PRO A C 1
ATOM 1795 O O . PRO A 1 268 ? 10.029 -31.470 -31.501 1.00 8.21 260 PRO A O 1
ATOM 1799 N N . ASN A 1 269 ? 9.810 -33.374 -32.685 1.00 8.20 261 ASN A N 1
ATOM 1800 C CA . ASN A 1 269 ? 8.791 -32.781 -33.533 1.00 8.23 261 ASN A CA 1
ATOM 1801 C C . ASN A 1 269 ? 7.574 -32.461 -32.663 1.00 7.91 261 ASN A C 1
ATOM 1802 O O . ASN A 1 269 ? 7.292 -33.112 -31.662 1.00 7.70 261 ASN A O 1
ATOM 1807 N N . VAL A 1 270 ? 6.856 -31.428 -33.033 1.00 7.79 262 VAL A N 1
ATOM 1808 C CA . VAL A 1 270 ? 5.947 -30.835 -32.064 1.00 7.84 262 VAL A CA 1
ATOM 1809 C C . VAL A 1 270 ? 4.640 -31.625 -31.854 1.00 7.66 262 VAL A C 1
ATOM 1810 O O . VAL A 1 270 ? 3.855 -31.285 -30.967 1.00 7.48 262 VAL A O 1
ATOM 1814 N N . THR A 1 271 ? 4.417 -32.717 -32.585 1.00 7.42 263 THR A N 1
ATOM 1815 C CA . THR A 1 271 ? 3.301 -33.585 -32.185 1.00 7.35 263 THR A CA 1
ATOM 1816 C C . THR A 1 271 ? 3.522 -34.170 -30.776 1.00 7.37 263 THR A C 1
ATOM 1817 O O . THR A 1 271 ? 2.589 -34.685 -30.158 1.00 7.10 263 THR A O 1
ATOM 1821 N N . TRP A 1 272 ? 4.767 -34.090 -30.300 1.00 7.50 264 TRP A N 1
ATOM 1822 C CA . TRP A 1 272 ? 5.108 -34.210 -28.879 1.00 7.62 264 TRP A CA 1
ATOM 1823 C C . TRP A 1 272 ? 4.116 -33.514 -27.961 1.00 7.89 264 TRP A C 1
ATOM 1824 O O . TRP A 1 272 ? 3.716 -34.058 -26.903 1.00 7.86 264 TRP A O 1
ATOM 1835 N N . ASN A 1 273 ? 3.759 -32.282 -28.328 1.00 8.22 265 ASN A N 1
ATOM 1836 C CA . ASN A 1 273 ? 2.871 -31.457 -27.487 1.00 8.75 265 ASN A CA 1
ATOM 1837 C C . ASN A 1 273 ? 1.420 -31.951 -27.484 1.00 9.21 265 ASN A C 1
ATOM 1838 O O . ASN A 1 273 ? 0.602 -31.484 -26.667 1.00 9.45 265 ASN A O 1
ATOM 1843 N N . GLN A 1 274 ? 1.103 -32.841 -28.429 1.00 9.48 266 GLN A N 1
ATOM 1844 C CA . GLN A 1 274 ? -0.187 -33.559 -28.447 1.00 10.36 266 GLN A CA 1
ATOM 1845 C C . GLN A 1 274 ? -0.014 -35.044 -28.006 1.00 11.72 266 GLN A C 1
ATOM 1846 O O . GLN A 1 274 ? -0.743 -35.941 -28.468 1.00 12.89 266 GLN A O 1
ATOM 1852 N N . MET A 1 275 ? 0.961 -35.251 -27.113 1.00 12.99 267 MET A N 1
ATOM 1853 C CA . MET A 1 275 ? 1.234 -36.503 -26.354 1.00 14.50 267 MET A CA 1
ATOM 1854 C C . MET A 1 275 ? 2.000 -37.563 -27.143 1.00 13.96 267 MET A C 1
ATOM 1855 O O . MET A 1 275 ? 2.248 -38.638 -26.616 1.00 15.21 267 MET A O 1
ATOM 1860 N N . MET A 1 276 ? 2.410 -37.275 -28.376 1.00 13.30 268 MET A N 1
ATOM 1861 C CA . MET A 1 276 ? 3.044 -38.304 -29.189 1.00 12.66 268 MET A CA 1
ATOM 1862 C C . MET A 1 276 ? 4.514 -38.436 -28.835 1.00 12.54 268 MET A C 1
ATOM 1863 O O . MET A 1 276 ? 5.204 -37.448 -28.598 1.00 12.43 268 MET A O 1
ATOM 1868 N N . PRO A 1 277 ? 4.996 -39.676 -28.782 1.00 12.88 269 PRO A N 1
ATOM 1869 C CA . PRO A 1 277 ? 6.393 -39.932 -28.473 1.00 12.39 269 PRO A CA 1
ATOM 1870 C C . PRO A 1 277 ? 7.303 -39.538 -29.619 1.00 11.68 269 PRO A C 1
ATOM 1871 O O . PRO A 1 277 ? 6.880 -39.497 -30.787 1.00 11.28 269 PRO A O 1
ATOM 1875 N N . SER A 1 278 ? 8.560 -39.275 -29.277 1.00 11.19 270 SER A N 1
ATOM 1876 C CA . SER A 1 278 ? 9.574 -38.976 -30.266 1.00 10.94 270 SER A CA 1
ATOM 1877 C C . SER A 1 278 ? 10.293 -40.256 -30.646 1.00 11.15 270 SER A C 1
ATOM 1878 O O . SER A 1 278 ? 10.498 -41.125 -29.799 1.00 11.37 270 SER A O 1
ATOM 1881 N N . ASN A 1 279 ? 10.722 -40.329 -31.896 1.00 10.93 271 ASN A N 1
ATOM 1882 C CA . ASN A 1 279 ? 11.528 -41.430 -32.387 1.00 11.21 271 ASN A CA 1
ATOM 1883 C C . ASN A 1 279 ? 12.943 -40.998 -32.777 1.00 11.13 271 ASN A C 1
ATOM 1884 O O . ASN A 1 279 ? 13.597 -41.656 -33.608 1.00 10.89 271 ASN A O 1
ATOM 1889 N N . LEU A 1 280 ? 13.413 -39.896 -32.178 1.00 10.70 272 LEU A N 1
ATOM 1890 C CA . LEU A 1 280 ? 14.791 -39.481 -32.379 1.00 10.88 272 LEU A CA 1
ATOM 1891 C C . LEU A 1 280 ? 15.710 -40.506 -31.753 1.00 11.32 272 LEU A C 1
ATOM 1892 O O . LEU A 1 280 ? 15.379 -41.112 -30.713 1.00 10.94 272 LEU A O 1
ATOM 1897 N N . PHE A 1 281 ? 16.873 -40.670 -32.367 1.00 11.94 273 PHE A N 1
ATOM 1898 C CA . PHE A 1 281 ? 17.964 -41.416 -31.749 1.00 12.90 273 PHE A CA 1
ATOM 1899 C C . PHE A 1 281 ? 17.551 -42.870 -31.464 1.00 11.59 273 PHE A C 1
ATOM 1900 O O . PHE A 1 281 ? 17.774 -43.373 -30.363 1.00 10.96 273 PHE A O 1
ATOM 1908 N N . ALA A 1 282 ? 16.949 -43.535 -32.447 1.00 11.14 274 ALA A N 1
ATOM 1909 C CA . ALA A 1 282 ? 16.312 -44.843 -32.198 1.00 10.72 274 ALA A CA 1
ATOM 1910 C C . ALA A 1 282 ? 16.636 -45.862 -33.282 1.00 10.22 274 ALA A C 1
ATOM 1911 O O . ALA A 1 282 ? 15.762 -46.278 -34.040 1.00 10.17 274 ALA A O 1
ATOM 1913 N N . PRO A 1 283 ? 17.905 -46.258 -33.370 1.00 9.53 275 PRO A N 1
ATOM 1914 C CA . PRO A 1 283 ? 18.325 -47.192 -34.397 1.00 9.48 275 PRO A CA 1
ATOM 1915 C C . PRO A 1 283 ? 17.594 -48.520 -34.198 1.00 9.69 275 PRO A C 1
ATOM 1916 O O . PRO A 1 283 ? 17.337 -48.908 -33.055 1.00 9.75 275 PRO A O 1
ATOM 1920 N N . PRO A 1 284 ? 17.275 -49.226 -35.289 1.00 9.84 276 PRO A N 1
ATOM 1921 C CA . PRO A 1 284 ? 17.710 -48.933 -36.642 1.00 10.42 276 PRO A CA 1
ATOM 1922 C C . PRO A 1 284 ? 16.797 -47.983 -37.396 1.00 11.23 276 PRO A C 1
ATOM 1923 O O . PRO A 1 284 ? 17.096 -47.654 -38.530 1.00 11.57 276 PRO A O 1
ATOM 1927 N N . VAL A 1 285 ? 15.708 -47.531 -36.792 1.00 12.07 277 VAL A N 1
ATOM 1928 C CA . VAL A 1 285 ? 14.731 -46.699 -37.516 1.00 13.88 277 VAL A CA 1
ATOM 1929 C C . VAL A 1 285 ? 15.301 -45.305 -37.813 1.00 14.04 277 VAL A C 1
ATOM 1930 O O . VAL A 1 285 ? 15.257 -44.829 -38.944 1.00 15.19 277 VAL A O 1
ATOM 1934 N N . THR A 1 286 ? 15.859 -44.683 -36.784 1.00 14.11 278 THR A N 1
ATOM 1935 C CA . THR A 1 286 ? 16.637 -43.467 -36.934 1.00 13.98 278 THR A CA 1
ATOM 1936 C C . THR A 1 286 ? 18.039 -43.673 -36.368 1.00 14.25 278 THR A C 1
ATOM 1937 O O . THR A 1 286 ? 18.227 -44.486 -35.469 1.00 14.77 278 THR A O 1
ATOM 1941 N N . PRO A 1 287 ? 19.032 -42.925 -36.873 1.00 14.22 279 PRO A N 1
ATOM 1942 C CA . PRO A 1 287 ? 20.407 -43.165 -36.442 1.00 14.03 279 PRO A CA 1
ATOM 1943 C C . PRO A 1 287 ? 20.704 -42.856 -34.984 1.00 14.55 279 PRO A C 1
ATOM 1944 O O . PRO A 1 287 ? 20.126 -41.930 -34.378 1.00 14.04 279 PRO A O 1
ATOM 1948 N N . ALA A 1 288 ? 21.666 -43.601 -34.450 1.00 15.06 280 ALA A N 1
ATOM 1949 C CA . ALA A 1 288 ? 22.252 -43.276 -33.172 1.00 15.98 280 ALA A CA 1
ATOM 1950 C C . ALA A 1 288 ? 22.953 -41.934 -33.327 1.00 15.76 280 ALA A C 1
ATOM 1951 O O . ALA A 1 288 ? 23.444 -41.593 -34.397 1.00 14.49 280 ALA A O 1
ATOM 1953 N N . LEU A 1 289 ? 22.990 -41.174 -32.253 1.00 16.24 281 LEU A N 1
ATOM 1954 C CA . LEU A 1 289 ? 23.717 -39.920 -32.245 1.00 17.88 281 LEU A CA 1
ATOM 1955 C C . LEU A 1 289 ? 25.224 -40.182 -32.350 1.00 17.64 281 LEU A C 1
ATOM 1956 O O . LEU A 1 289 ? 25.768 -41.018 -31.627 1.00 16.45 281 LEU A O 1
ATOM 1961 N N . THR A 1 290 ? 25.904 -39.466 -33.227 1.00 17.41 282 THR A N 1
ATOM 1962 C CA . THR A 1 290 ? 27.347 -39.577 -33.310 1.00 18.55 282 THR A CA 1
ATOM 1963 C C . THR A 1 290 ? 27.971 -38.200 -33.260 1.00 18.01 282 THR A C 1
ATOM 1964 O O . THR A 1 290 ? 29.065 -38.007 -33.775 1.00 18.72 282 THR A O 1
ATOM 1968 N N . THR A 1 291 ? 27.271 -37.253 -32.634 1.00 16.31 283 THR A N 1
ATOM 1969 C CA . THR A 1 291 ? 27.689 -35.861 -32.562 1.00 14.88 283 THR A CA 1
ATOM 1970 C C . THR A 1 291 ? 27.725 -35.495 -31.089 1.00 13.87 283 THR A C 1
ATOM 1971 O O . THR A 1 291 ? 26.772 -35.762 -30.354 1.00 13.58 283 THR A O 1
ATOM 1975 N N . ALA A 1 292 ? 28.827 -34.898 -30.662 1.00 13.22 284 ALA A N 1
ATOM 1976 C CA . ALA A 1 292 ? 28.984 -34.484 -29.270 1.00 13.34 284 ALA A CA 1
ATOM 1977 C C . ALA A 1 292 ? 28.146 -33.259 -28.950 1.00 12.40 284 ALA A C 1
ATOM 1978 O O . ALA A 1 292 ? 27.830 -32.457 -29.826 1.00 11.65 284 ALA A O 1
ATOM 1980 N N . ASP A 1 293 ? 27.783 -33.137 -27.675 1.00 12.72 285 ASP A N 1
ATOM 1981 C CA . ASP A 1 293 ? 27.113 -31.938 -27.163 1.00 12.56 285 ASP A CA 1
ATOM 1982 C C . ASP A 1 293 ? 25.797 -31.594 -27.881 1.00 11.38 285 ASP A C 1
ATOM 1983 O O . ASP A 1 293 ? 25.610 -30.500 -28.435 1.00 10.94 285 ASP A O 1
ATOM 1988 N N . VAL A 1 294 ? 24.891 -32.561 -27.857 1.00 10.11 286 VAL A N 1
ATOM 1989 C CA . VAL A 1 294 ? 23.541 -32.407 -28.348 1.00 9.22 286 VAL A CA 1
ATOM 1990 C C . VAL A 1 294 ? 22.676 -32.598 -27.115 1.00 8.27 286 VAL A C 1
ATOM 1991 O O . VAL A 1 294 ? 22.864 -33.549 -26.352 1.00 8.00 286 VAL A O 1
ATOM 1995 N N . VAL A 1 295 ? 21.742 -31.684 -26.920 1.00 7.41 287 VAL A N 1
ATOM 1996 C CA . VAL A 1 295 ? 20.886 -31.693 -25.765 1.00 7.06 287 VAL A CA 1
ATOM 1997 C C . VAL A 1 295 ? 19.460 -31.753 -26.276 1.00 6.97 287 VAL A C 1
ATOM 1998 O O . VAL A 1 295 ? 19.113 -31.054 -27.216 1.00 7.19 287 VAL A O 1
ATOM 2002 N N . PHE A 1 296 ? 18.622 -32.541 -25.618 1.00 6.79 288 PHE A N 1
ATOM 2003 C CA . PHE A 1 296 ? 17.208 -32.679 -25.966 1.00 6.82 288 PHE A CA 1
ATOM 2004 C C . PHE A 1 296 ? 16.419 -31.529 -25.343 1.00 6.93 288 PHE A C 1
ATOM 2005 O O . PHE A 1 296 ? 16.598 -31.204 -24.168 1.00 7.06 288 PHE A O 1
ATOM 2013 N N . ALA A 1 297 ? 15.554 -30.917 -26.148 1.00 7.08 289 ALA A N 1
ATOM 2014 C CA . ALA A 1 297 ? 14.881 -29.653 -25.802 1.00 7.28 289 ALA A CA 1
ATOM 2015 C C . ALA A 1 297 ? 13.345 -29.735 -25.964 1.00 7.40 289 ALA A C 1
ATOM 2016 O O . ALA A 1 297 ? 12.772 -29.071 -26.819 1.00 7.55 289 ALA A O 1
ATOM 2018 N N . PRO A 1 298 ? 12.683 -30.533 -25.131 1.00 7.50 290 PRO A N 1
ATOM 2019 C CA . PRO A 1 298 ? 11.243 -30.643 -25.193 1.00 7.70 290 PRO A CA 1
ATOM 2020 C C . PRO A 1 298 ? 10.490 -29.545 -24.487 1.00 8.06 290 PRO A C 1
ATOM 2021 O O . PRO A 1 298 ? 11.019 -28.882 -23.593 1.00 8.26 290 PRO A O 1
ATOM 2025 N N . HIS A 1 299 ? 9.230 -29.388 -24.862 1.00 8.47 291 HIS A N 1
ATOM 2026 C CA . HIS A 1 299 ? 8.308 -28.546 -24.110 1.00 8.76 291 HIS A CA 1
ATOM 2027 C C . HIS A 1 299 ? 7.371 -29.387 -23.280 1.00 8.75 291 HIS A C 1
ATOM 2028 O O . HIS A 1 299 ? 7.262 -30.586 -23.495 1.00 8.61 291 HIS A O 1
ATOM 2035 N N . ASP A 1 300 ? 6.775 -28.748 -22.279 1.00 8.88 292 ASP A N 1
ATOM 2036 C CA . ASP A 1 300 ? 5.929 -29.415 -21.305 1.00 9.20 292 ASP A CA 1
ATOM 2037 C C . ASP A 1 300 ? 4.736 -28.489 -21.030 1.00 9.27 292 ASP A C 1
ATOM 2038 O O . ASP A 1 300 ? 4.758 -27.682 -20.112 1.00 9.09 292 ASP A O 1
ATOM 2043 N N . TYR A 1 301 ? 3.712 -28.607 -21.864 1.00 9.41 293 TYR A N 1
ATOM 2044 C CA . TYR A 1 301 ? 2.489 -27.829 -21.713 1.00 9.82 293 TYR A CA 1
ATOM 2045 C C . TYR A 1 301 ? 1.311 -28.695 -21.403 1.00 10.81 293 TYR A C 1
ATOM 2046 O O . TYR A 1 301 ? 1.249 -29.819 -21.854 1.00 11.39 293 TYR A O 1
ATOM 2055 N N . CYS A 1 302 ? 0.349 -28.128 -20.678 1.00 12.17 294 CYS A N 1
ATOM 2056 C CA . CYS A 1 302 ? -0.935 -28.763 -20.430 1.00 13.21 294 CYS A CA 1
ATOM 2057 C C . CYS A 1 302 ? -1.929 -28.296 -21.502 1.00 12.45 294 CYS A C 1
ATOM 2058 O O . CYS A 1 302 ? -2.217 -27.116 -21.640 1.00 11.65 294 CYS A O 1
ATOM 2061 N N . ILE A 1 303 ? -2.419 -29.231 -22.292 1.00 11.89 295 ILE A N 1
ATOM 2062 C CA . ILE A 1 303 ? -3.334 -28.909 -23.371 1.00 11.71 295 ILE A CA 1
ATOM 2063 C C . ILE A 1 303 ? -4.578 -28.135 -22.894 1.00 11.01 295 ILE A C 1
ATOM 2064 O O . ILE A 1 303 ? -4.916 -27.083 -23.457 1.00 10.32 295 ILE A O 1
ATOM 2069 N N . PRO A 1 304 ? -5.273 -28.637 -21.863 1.00 10.76 296 PRO A N 1
ATOM 2070 C CA . PRO A 1 304 ? -6.463 -27.874 -21.501 1.00 10.19 296 PRO A CA 1
ATOM 2071 C C . PRO A 1 304 ? -6.153 -26.503 -20.939 1.00 9.59 296 PRO A C 1
ATOM 2072 O O . PRO A 1 304 ? -6.986 -25.618 -21.049 1.00 9.14 296 PRO A O 1
ATOM 2076 N N . SER A 1 305 ? -4.976 -26.316 -20.335 1.00 8.99 297 SER A N 1
ATOM 2077 C CA . SER A 1 305 ? -4.585 -24.984 -19.916 1.00 8.79 297 SER A CA 1
ATOM 2078 C C . SER A 1 305 ? -4.463 -24.096 -21.146 1.00 8.91 297 SER A C 1
ATOM 2079 O O . SER A 1 305 ? -4.980 -22.990 -21.172 1.00 9.26 297 SER A O 1
ATOM 2082 N N . GLN A 1 306 ? -3.735 -24.565 -22.149 1.00 9.03 298 GLN A N 1
ATOM 2083 C CA . GLN A 1 306 ? -3.513 -23.767 -23.360 1.00 9.13 298 GLN A CA 1
ATOM 2084 C C . GLN A 1 306 ? -4.791 -23.532 -24.142 1.00 9.80 298 GLN A C 1
ATOM 2085 O O . GLN A 1 306 ? -4.984 -22.463 -24.725 1.00 10.24 298 GLN A O 1
ATOM 2091 N N . LEU A 1 307 ? -5.651 -24.536 -24.195 1.00 10.65 299 LEU A N 1
ATOM 2092 C CA . LEU A 1 307 ? -6.945 -24.347 -24.852 1.00 11.82 299 LEU A CA 1
ATOM 2093 C C . LEU A 1 307 ? -7.838 -23.329 -24.151 1.00 11.14 299 LEU A C 1
ATOM 2094 O O . LEU A 1 307 ? -8.613 -22.633 -24.806 1.00 10.94 299 LEU A O 1
ATOM 2099 N N . ALA A 1 308 ? -7.730 -23.232 -22.828 1.00 10.77 300 ALA A N 1
ATOM 2100 C CA . ALA A 1 308 ? -8.497 -22.235 -22.082 1.00 10.84 300 ALA A CA 1
ATOM 2101 C C . ALA A 1 308 ? -7.950 -20.841 -22.396 1.00 11.38 300 ALA A C 1
ATOM 2102 O O . ALA A 1 308 ? -8.718 -19.893 -22.570 1.00 11.60 300 ALA A O 1
ATOM 2104 N N . ILE A 1 309 ? -6.628 -20.719 -22.499 1.00 11.51 301 ILE A N 1
ATOM 2105 C CA . ILE A 1 309 ? -6.001 -19.416 -22.773 1.00 12.02 301 ILE A CA 1
ATOM 2106 C C . ILE A 1 309 ? -6.316 -18.950 -24.204 1.00 12.88 301 ILE A C 1
ATOM 2107 O O . ILE A 1 309 ? -6.710 -17.806 -24.428 1.00 12.81 301 ILE A O 1
ATOM 2112 N N . TYR A 1 310 ? -6.159 -19.846 -25.174 1.00 14.10 302 TYR A N 1
ATOM 2113 C CA . TYR A 1 310 ? -6.260 -19.447 -26.584 1.00 14.75 302 TYR A CA 1
ATOM 2114 C C . TYR A 1 310 ? -7.631 -19.607 -27.191 1.00 15.51 302 TYR A C 1
ATOM 2115 O O . TYR A 1 310 ? -7.966 -18.850 -28.091 1.00 15.93 302 TYR A O 1
ATOM 2124 N N . LEU A 1 311 ? -8.415 -20.583 -26.737 1.00 16.37 303 LEU A N 1
ATOM 2125 C CA . LEU A 1 311 ? -9.762 -20.789 -27.284 1.00 17.01 303 LEU A CA 1
ATOM 2126 C C . LEU A 1 311 ? -10.865 -20.410 -26.330 1.00 16.74 303 LEU A C 1
ATOM 2127 O O . LEU A 1 311 ? -12.017 -20.466 -26.725 1.00 17.35 303 LEU A O 1
ATOM 2132 N N . GLY A 1 312 ? -10.556 -20.085 -25.077 1.00 16.30 304 GLY A N 1
ATOM 2133 C CA . GLY A 1 312 ? -11.612 -19.792 -24.096 1.00 15.62 304 GLY A CA 1
ATOM 2134 C C . GLY A 1 312 ? -12.376 -21.018 -23.607 1.00 15.87 304 GLY A C 1
ATOM 2135 O O . GLY A 1 312 ? -13.472 -20.884 -23.085 1.00 16.16 304 GLY A O 1
ATOM 2136 N N . LEU A 1 313 ? -11.819 -22.224 -23.758 1.00 15.40 305 LEU A N 1
ATOM 2137 C CA . LEU A 1 313 ? -12.515 -23.448 -23.324 1.00 15.43 305 LEU A CA 1
ATOM 2138 C C . LEU A 1 313 ? -12.506 -23.544 -21.790 1.00 15.12 305 LEU A C 1
ATOM 2139 O O . LEU A 1 313 ? -11.738 -22.836 -21.156 1.00 14.70 305 LEU A O 1
ATOM 2144 N N . PRO A 1 314 ? -13.376 -24.386 -21.189 1.00 14.51 306 PRO A N 1
ATOM 2145 C CA . PRO A 1 314 ? -13.488 -24.331 -19.718 1.00 14.26 306 PRO A CA 1
ATOM 2146 C C . PRO A 1 314 ? -12.190 -24.613 -18.965 1.00 13.94 306 PRO A C 1
ATOM 2147 O O . PRO A 1 314 ? -11.505 -25.622 -19.214 1.00 12.87 306 PRO A O 1
ATOM 2151 N N . GLN A 1 315 ? -11.872 -23.726 -18.030 1.00 13.93 307 GLN A N 1
ATOM 2152 C CA . GLN A 1 315 ? -10.672 -23.894 -17.226 1.00 14.07 307 GLN A CA 1
ATOM 2153 C C . GLN A 1 315 ? -10.695 -25.135 -16.345 1.00 13.19 307 GLN A C 1
ATOM 2154 O O . GLN A 1 315 ? -9.639 -25.701 -16.054 1.00 12.05 307 GLN A O 1
ATOM 2160 N N . ALA A 1 316 ? -11.888 -25.562 -15.928 1.00 12.21 308 ALA A N 1
ATOM 2161 C CA . ALA A 1 316 ? -12.016 -26.789 -15.154 1.00 12.19 308 ALA A CA 1
ATOM 2162 C C . ALA A 1 316 ? -11.512 -28.073 -15.891 1.00 12.77 308 ALA A C 1
ATOM 2163 O O . ALA A 1 316 ? -11.215 -29.072 -15.242 1.00 13.20 308 ALA A O 1
ATOM 2165 N N . LEU A 1 317 ? -11.365 -28.044 -17.218 1.00 13.08 309 LEU A N 1
ATOM 2166 C CA . LEU A 1 317 ? -10.769 -29.178 -17.952 1.00 13.84 309 LEU A CA 1
ATOM 2167 C C . LEU A 1 317 ? -9.318 -29.443 -17.557 1.00 13.72 309 LEU A C 1
ATOM 2168 O O . LEU A 1 317 ? -8.780 -30.521 -17.842 1.00 13.67 309 LEU A O 1
ATOM 2173 N N . ARG A 1 318 ? -8.703 -28.480 -16.872 1.00 13.74 310 ARG A N 1
ATOM 2174 C CA . ARG A 1 318 ? -7.335 -28.653 -16.361 1.00 14.37 310 ARG A CA 1
ATOM 2175 C C . ARG A 1 318 ? -7.202 -29.767 -15.310 1.00 15.90 310 ARG A C 1
ATOM 2176 O O . ARG A 1 318 ? -6.063 -30.115 -14.910 1.00 15.79 310 ARG A O 1
ATOM 2184 N N . GLY A 1 319 ? -8.347 -30.321 -14.881 1.00 16.58 311 GLY A N 1
ATOM 2185 C CA . GLY A 1 319 ? -8.390 -31.592 -14.154 1.00 17.94 311 GLY A CA 1
ATOM 2186 C C . GLY A 1 319 ? -7.512 -32.645 -14.817 1.00 19.21 311 GLY A C 1
ATOM 2187 O O . GLY A 1 319 ? -6.963 -33.518 -14.163 1.00 18.11 311 GLY A O 1
ATOM 2188 N N . LEU A 1 320 ? -7.352 -32.556 -16.125 1.00 19.90 312 LEU A N 1
ATOM 2189 C CA . LEU A 1 320 ? -6.523 -33.511 -16.814 1.00 21.78 312 LEU A CA 1
ATOM 2190 C C . LEU A 1 320 ? -5.029 -33.173 -16.968 1.00 20.51 312 LEU A C 1
ATOM 2191 O O . LEU A 1 320 ? -4.292 -33.974 -17.579 1.00 19.77 312 LEU A O 1
ATOM 2196 N N . CYS A 1 321 ? -4.580 -32.026 -16.450 1.00 19.36 313 CYS A N 1
ATOM 2197 C CA . CYS A 1 321 ? -3.188 -31.621 -16.654 1.00 18.45 313 CYS A CA 1
ATOM 2198 C C . CYS A 1 321 ? -2.210 -32.640 -16.052 1.00 16.89 313 CYS A C 1
ATOM 2199 O O . CYS A 1 321 ? -1.217 -33.008 -16.697 1.00 15.56 313 CYS A O 1
ATOM 2202 N N . VAL A 1 322 ? -2.488 -33.104 -14.832 1.00 15.85 314 VAL A N 1
ATOM 2203 C CA . VAL A 1 322 ? -1.567 -34.019 -14.158 1.00 16.02 314 VAL A CA 1
ATOM 2204 C C . VAL A 1 322 ? -1.298 -35.287 -14.987 1.00 15.88 314 VAL A C 1
ATOM 2205 O O . VAL A 1 322 ? -0.140 -35.572 -15.316 1.00 15.53 314 VAL A O 1
ATOM 2209 N N . PRO A 1 323 ? -2.349 -36.039 -15.354 1.00 15.63 315 PRO A N 1
ATOM 2210 C CA . PRO A 1 323 ? -2.050 -37.249 -16.116 1.00 15.14 315 PRO A CA 1
ATOM 2211 C C . PRO A 1 323 ? -1.478 -36.992 -17.506 1.00 14.62 315 PRO A C 1
ATOM 2212 O O . PRO A 1 323 ? -0.671 -37.777 -17.989 1.00 14.14 315 PRO A O 1
ATOM 2216 N N . GLN A 1 324 ? -1.874 -35.907 -18.158 1.00 14.27 316 GLN A N 1
ATOM 2217 C CA . GLN A 1 324 ? -1.341 -35.619 -19.472 1.00 14.60 316 GLN A CA 1
ATOM 2218 C C . GLN A 1 324 ? 0.134 -35.217 -19.391 1.00 14.07 316 GLN A C 1
ATOM 2219 O O . GLN A 1 324 ? 0.969 -35.700 -20.150 1.00 13.75 316 GLN A O 1
ATOM 2225 N N . GLN A 1 325 ? 0.473 -34.344 -18.454 1.00 14.00 317 GLN A N 1
ATOM 2226 C CA . GLN A 1 325 ? 1.880 -33.988 -18.270 1.00 14.19 317 GLN A CA 1
ATOM 2227 C C . GLN A 1 325 ? 2.747 -35.190 -17.803 1.00 14.48 317 GLN A C 1
ATOM 2228 O O . GLN A 1 325 ? 3.921 -35.315 -18.206 1.00 12.78 317 GLN A O 1
ATOM 2234 N N . ASP A 1 326 ? 2.184 -36.096 -16.998 1.00 14.54 318 ASP A N 1
ATOM 2235 C CA . ASP A 1 326 ? 2.922 -37.317 -16.635 1.00 16.09 318 ASP A CA 1
ATOM 2236 C C . ASP A 1 326 ? 3.286 -38.142 -17.869 1.00 15.93 318 ASP A C 1
ATOM 2237 O O . ASP A 1 326 ? 4.336 -38.789 -17.907 1.00 15.89 318 ASP A O 1
ATOM 2242 N N . LEU A 1 327 ? 2.419 -38.129 -18.874 1.00 15.37 319 LEU A N 1
ATOM 2243 C CA . LEU A 1 327 ? 2.751 -38.769 -20.136 1.00 15.53 319 LEU A CA 1
ATOM 2244 C C . LEU A 1 327 ? 3.987 -38.151 -20.813 1.00 13.58 319 LEU A C 1
ATOM 2245 O O . LEU A 1 327 ? 4.878 -38.862 -21.300 1.00 11.94 319 LEU A O 1
ATOM 2250 N N . THR A 1 328 ? 4.064 -36.834 -20.814 1.00 12.27 320 THR A N 1
ATOM 2251 C CA . THR A 1 328 ? 5.221 -36.164 -21.383 1.00 11.61 320 THR A CA 1
ATOM 2252 C C . THR A 1 328 ? 6.495 -36.586 -20.671 1.00 10.53 320 THR A C 1
ATOM 2253 O O . THR A 1 328 ? 7.506 -36.839 -21.301 1.00 9.90 320 THR A O 1
ATOM 2257 N N . TRP A 1 329 ? 6.448 -36.677 -19.354 1.00 10.20 321 TRP A N 1
ATOM 2258 C CA . TRP A 1 329 ? 7.651 -37.010 -18.594 1.00 10.29 321 TRP A CA 1
ATOM 2259 C C . TRP A 1 329 ? 8.079 -38.444 -18.831 1.00 11.05 321 TRP A C 1
ATOM 2260 O O . TRP A 1 329 ? 9.264 -38.756 -18.887 1.00 10.77 321 TRP A O 1
ATOM 2271 N N . SER A 1 330 ? 7.107 -39.316 -19.031 1.00 12.32 322 SER A N 1
ATOM 2272 C CA . SER A 1 330 ? 7.422 -40.673 -19.432 1.00 13.51 322 SER A CA 1
ATOM 2273 C C . SER A 1 330 ? 8.081 -40.706 -20.819 1.00 13.14 322 SER A C 1
ATOM 2274 O O . SER A 1 330 ? 9.010 -41.502 -21.055 1.00 13.00 322 SER A O 1
ATOM 2277 N N . ASN A 1 331 ? 7.618 -39.856 -21.741 1.00 11.88 323 ASN A N 1
ATOM 2278 C CA . ASN A 1 331 ? 8.262 -39.783 -23.063 1.00 11.63 323 ASN A CA 1
ATOM 2279 C C . ASN A 1 331 ? 9.709 -39.262 -22.948 1.00 10.94 323 ASN A C 1
ATOM 2280 O O . ASN A 1 331 ? 10.616 -39.747 -23.654 1.00 11.28 323 ASN A O 1
ATOM 2285 N N . ILE A 1 332 ? 9.929 -38.313 -22.028 1.00 10.00 324 ILE A N 1
ATOM 2286 C CA . ILE A 1 332 ? 11.284 -37.816 -21.721 1.00 9.53 324 ILE A CA 1
ATOM 2287 C C . ILE A 1 332 ? 12.177 -38.946 -21.177 1.00 9.73 324 ILE A C 1
ATOM 2288 O O . ILE A 1 332 ? 13.310 -39.114 -21.631 1.00 9.48 324 ILE A O 1
ATOM 2293 N N . ASP A 1 333 ? 11.675 -39.723 -20.222 1.00 10.10 325 ASP A N 1
ATOM 2294 C CA . ASP A 1 333 ? 12.459 -40.839 -19.674 1.00 11.18 325 ASP A CA 1
ATOM 2295 C C . ASP A 1 333 ? 12.858 -41.809 -20.774 1.00 11.85 325 ASP A C 1
ATOM 2296 O O . ASP A 1 333 ? 13.978 -42.319 -20.765 1.00 12.37 325 ASP A O 1
ATOM 2301 N N . ALA A 1 334 ? 11.994 -42.030 -21.764 1.00 12.49 326 ALA A N 1
ATOM 2302 C CA . ALA A 1 334 ? 12.341 -42.973 -22.836 1.00 13.28 326 ALA A CA 1
ATOM 2303 C C . ALA A 1 334 ? 13.547 -42.487 -23.651 1.00 13.66 326 ALA A C 1
ATOM 2304 O O . ALA A 1 334 ? 14.435 -43.260 -23.994 1.00 12.86 326 ALA A O 1
ATOM 2306 N N . ILE A 1 335 ? 13.585 -41.189 -23.929 1.00 13.95 327 ILE A N 1
ATOM 2307 C CA . ILE A 1 335 ? 14.711 -40.571 -24.642 1.00 14.93 327 ILE A CA 1
ATOM 2308 C C . ILE A 1 335 ? 15.981 -40.615 -23.813 1.00 13.43 327 ILE A C 1
ATOM 2309 O O . ILE A 1 335 ? 17.072 -40.946 -24.301 1.00 12.70 327 ILE A O 1
ATOM 2314 N N . THR A 1 336 ? 15.835 -40.238 -22.558 1.00 12.61 328 THR A N 1
ATOM 2315 C CA . THR A 1 336 ? 16.955 -40.255 -21.639 1.00 13.32 328 THR A CA 1
ATOM 2316 C C . THR A 1 336 ? 17.577 -41.654 -21.610 1.00 13.87 328 THR A C 1
ATOM 2317 O O . THR A 1 336 ? 18.805 -41.804 -21.711 1.00 14.31 328 THR A O 1
ATOM 2321 N N . GLU A 1 337 ? 16.731 -42.667 -21.497 1.00 14.31 329 GLU A N 1
ATOM 2322 C CA . GLU A 1 337 ? 17.220 -44.042 -21.363 1.00 15.84 329 GLU A CA 1
ATOM 2323 C C . GLU A 1 337 ? 17.899 -44.562 -22.635 1.00 15.34 329 GLU A C 1
ATOM 2324 O O . GLU A 1 337 ? 18.899 -45.243 -22.565 1.00 14.90 329 GLU A O 1
ATOM 2330 N N . ARG A 1 338 ? 17.376 -44.178 -23.788 1.00 14.62 330 ARG A N 1
ATOM 2331 C CA . ARG A 1 338 ? 17.783 -44.709 -25.076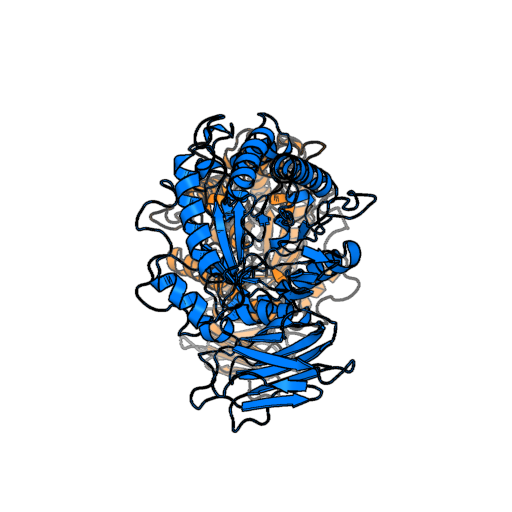 1.00 14.60 330 ARG A CA 1
ATOM 2332 C C . ARG A 1 338 ? 18.976 -43.933 -25.615 1.00 13.96 330 ARG A C 1
ATOM 2333 O O . ARG A 1 338 ? 19.879 -44.504 -26.229 1.00 13.66 330 ARG A O 1
ATOM 2341 N N . ALA A 1 339 ? 18.998 -42.625 -25.366 1.00 13.18 331 ALA A N 1
ATOM 2342 C CA . ALA A 1 339 ? 20.053 -41.773 -25.930 1.00 12.98 331 ALA A CA 1
ATOM 2343 C C . ALA A 1 339 ? 21.106 -41.257 -24.951 1.00 12.49 331 ALA A C 1
ATOM 2344 O O . ALA A 1 339 ? 22.191 -40.884 -25.383 1.00 12.81 331 ALA A O 1
ATOM 2346 N N . ASN A 1 340 ? 20.822 -41.239 -23.660 1.00 11.88 332 ASN A N 1
ATOM 2347 C CA . ASN A 1 340 ? 21.843 -40.872 -22.675 1.00 11.57 332 ASN A CA 1
ATOM 2348 C C . ASN A 1 340 ? 22.415 -39.456 -22.941 1.00 10.66 332 ASN A C 1
ATOM 2349 O O . ASN A 1 340 ? 23.619 -39.221 -22.846 1.00 10.28 332 ASN A O 1
ATOM 2354 N N . VAL A 1 341 ? 21.529 -38.526 -23.294 1.00 9.92 333 VAL A N 1
ATOM 2355 C CA . VAL A 1 341 ? 21.899 -37.105 -23.440 1.00 9.39 333 VAL A CA 1
ATOM 2356 C C . VAL A 1 341 ? 21.130 -36.267 -22.429 1.00 8.82 333 VAL A C 1
ATOM 2357 O O . VAL A 1 341 ? 20.128 -36.732 -21.879 1.00 8.66 333 VAL A O 1
ATOM 2361 N N . PRO A 1 342 ? 21.572 -35.019 -22.187 1.00 8.11 334 PRO A N 1
ATOM 2362 C CA . PRO A 1 342 ? 20.816 -34.178 -21.263 1.00 7.71 334 PRO A CA 1
ATOM 2363 C C . PRO A 1 342 ? 19.509 -33.701 -21.849 1.00 7.52 334 PRO A C 1
ATOM 2364 O O . PRO A 1 342 ? 19.332 -33.752 -23.066 1.00 7.30 334 PRO A O 1
ATOM 2368 N N . THR A 1 343 ? 18.634 -33.221 -20.964 1.00 7.37 335 THR A N 1
ATOM 2369 C CA . THR A 1 343 ? 17.369 -32.591 -21.306 1.00 7.51 335 THR A CA 1
ATOM 2370 C C . THR A 1 343 ? 17.230 -31.253 -20.555 1.00 7.20 335 THR A C 1
ATOM 2371 O O . THR A 1 343 ? 17.591 -31.134 -19.357 1.00 7.21 335 THR A O 1
ATOM 2375 N N . VAL A 1 344 ? 16.763 -30.241 -21.282 1.00 6.86 336 VAL A N 1
ATOM 2376 C CA . VAL A 1 344 ? 16.279 -29.003 -20.678 1.00 6.72 336 VAL A CA 1
ATOM 2377 C C . VAL A 1 344 ? 14.857 -28.752 -21.191 1.00 6.59 336 VAL A C 1
ATOM 2378 O O . VAL A 1 344 ? 14.587 -28.846 -22.386 1.00 6.68 336 VAL A O 1
ATOM 2382 N N . ILE A 1 345 ? 13.940 -28.442 -20.286 1.00 6.55 337 ILE A N 1
ATOM 2383 C CA . ILE A 1 345 ? 12.580 -28.085 -20.686 1.00 6.48 337 ILE A CA 1
ATOM 2384 C C . ILE A 1 345 ? 12.626 -26.636 -21.156 1.00 6.42 337 ILE A C 1
ATOM 2385 O O . ILE A 1 345 ? 12.681 -25.700 -20.344 1.00 6.43 337 ILE A O 1
ATOM 2390 N N . THR A 1 346 ? 12.600 -26.424 -22.462 1.00 6.48 338 THR A N 1
ATOM 2391 C CA . THR A 1 346 ? 12.831 -25.080 -22.973 1.00 6.67 338 THR A CA 1
ATOM 2392 C C . THR A 1 346 ? 11.617 -24.183 -22.997 1.00 6.80 338 THR A C 1
ATOM 2393 O O . THR A 1 346 ? 11.759 -22.990 -23.241 1.00 6.71 338 THR A O 1
ATOM 2397 N N . SER A 1 347 ? 10.442 -24.696 -22.666 1.00 7.11 339 SER A N 1
ATOM 2398 C CA . SER A 1 347 ? 9.257 -23.846 -22.644 1.00 7.55 339 SER A CA 1
ATOM 2399 C C . SER A 1 347 ? 8.150 -24.560 -21.842 1.00 7.43 339 SER A C 1
ATOM 2400 O O . SER A 1 347 ? 7.909 -25.748 -22.054 1.00 7.31 339 SER A O 1
ATOM 2403 N N . PHE A 1 348 ? 7.500 -23.838 -20.935 1.00 7.34 340 PHE A N 1
ATOM 2404 C CA . PHE A 1 348 ? 6.369 -24.345 -20.142 1.00 7.41 340 PHE A CA 1
ATOM 2405 C C . PHE A 1 348 ? 5.698 -23.167 -19.443 1.00 7.44 340 PHE A C 1
ATOM 2406 O O . PHE A 1 348 ? 6.258 -22.071 -19.418 1.00 7.29 340 PHE A O 1
ATOM 2414 N N . GLY A 1 349 ? 4.495 -23.387 -18.916 1.00 7.49 341 GLY A N 1
ATOM 2415 C CA . GLY A 1 349 ? 3.867 -22.451 -17.992 1.00 7.74 341 GLY A CA 1
ATOM 2416 C C . GLY A 1 349 ? 2.854 -21.492 -18.591 1.00 7.99 341 GLY A C 1
ATOM 2417 O O . GLY A 1 349 ? 1.640 -21.674 -18.426 1.00 8.20 341 GLY A O 1
ATOM 2418 N N . ASP A 1 350 ? 3.375 -20.460 -19.247 1.00 8.43 342 ASP A N 1
ATOM 2419 C CA . ASP A 1 350 ? 2.613 -19.449 -19.983 1.00 8.76 342 ASP A CA 1
ATOM 2420 C C . ASP A 1 350 ? 1.570 -18.817 -19.061 1.00 9.24 342 ASP A C 1
ATOM 2421 O O . ASP A 1 350 ? 0.400 -18.697 -19.415 1.00 9.04 342 ASP A O 1
ATOM 2426 N N . GLY A 1 351 ? 1.998 -18.447 -17.862 1.00 9.76 343 GLY A N 1
ATOM 2427 C CA . GLY A 1 351 ? 1.147 -17.672 -16.979 1.00 10.49 343 GLY A CA 1
ATOM 2428 C C . GLY A 1 351 ? 0.119 -18.391 -16.140 1.00 10.74 343 GLY A C 1
ATOM 2429 O O . GLY A 1 351 ? -0.546 -17.734 -15.366 1.00 11.45 343 GLY A O 1
ATOM 2430 N N . ASP A 1 352 ? -0.012 -19.708 -16.267 1.00 10.53 344 ASP A N 1
ATOM 2431 C CA . ASP A 1 352 ? -1.011 -20.451 -15.525 1.00 10.91 344 ASP A CA 1
ATOM 2432 C C . ASP A 1 352 ? -0.381 -21.038 -14.272 1.00 11.25 344 ASP A C 1
ATOM 2433 O O . ASP A 1 352 ? 0.368 -21.989 -14.341 1.00 10.76 344 ASP A O 1
ATOM 2438 N N . PRO A 1 353 ? -0.687 -20.472 -13.108 1.00 12.37 345 PRO A N 1
ATOM 2439 C CA . PRO A 1 353 ? 0.004 -20.951 -11.915 1.00 12.74 345 PRO A CA 1
ATOM 2440 C C . PRO A 1 353 ? -0.399 -22.340 -11.453 1.00 12.78 345 PRO A C 1
ATOM 2441 O O . PRO A 1 353 ? 0.359 -22.969 -10.703 1.00 13.55 345 PRO A O 1
ATOM 2445 N N . THR A 1 354 ? -1.554 -22.829 -11.912 1.00 12.63 346 THR A N 1
ATOM 2446 C CA . THR A 1 354 ? -2.066 -24.142 -11.492 1.00 12.11 346 THR A CA 1
ATOM 2447 C C . THR A 1 354 ? -1.320 -25.337 -12.068 1.00 12.04 346 THR A C 1
ATOM 2448 O O . THR A 1 354 ? -1.418 -26.429 -11.528 1.00 12.09 346 THR A O 1
ATOM 2452 N N . VAL A 1 355 ? -0.605 -25.136 -13.174 1.00 11.48 347 VAL A N 1
ATOM 2453 C CA . VAL A 1 355 ? 0.062 -26.230 -13.867 1.00 11.62 347 VAL A CA 1
ATOM 2454 C C . VAL A 1 355 ? 1.553 -26.327 -13.534 1.00 11.60 347 VAL A C 1
ATOM 2455 O O . VAL A 1 355 ? 2.207 -27.326 -13.841 1.00 12.06 347 VAL A O 1
ATOM 2459 N N . LEU A 1 356 ? 2.098 -25.313 -12.889 1.00 11.53 348 LEU A N 1
ATOM 2460 C CA . LEU A 1 356 ? 3.560 -25.241 -12.751 1.00 11.71 348 LEU A CA 1
ATOM 2461 C C . LEU A 1 356 ? 4.140 -26.390 -11.976 1.00 12.38 348 LEU A C 1
ATOM 2462 O O . LEU A 1 356 ? 5.183 -26.907 -12.327 1.00 11.73 348 LEU A O 1
ATOM 2467 N N . LYS A 1 357 ? 3.455 -26.808 -10.929 1.00 14.13 349 LYS A N 1
ATOM 2468 C CA . LYS A 1 357 ? 3.992 -27.842 -10.049 1.00 16.88 349 LYS A CA 1
ATOM 2469 C C . LYS A 1 357 ? 4.226 -29.150 -10.792 1.00 16.52 349 LYS A C 1
ATOM 2470 O O . LYS A 1 357 ? 5.151 -29.887 -10.461 1.00 16.70 349 LYS A O 1
ATOM 2476 N N . ASN A 1 358 ? 3.429 -29.394 -11.834 1.00 15.84 350 ASN A N 1
ATOM 2477 C CA . ASN A 1 358 ? 3.563 -30.582 -12.676 1.00 15.78 350 ASN A CA 1
ATOM 2478 C C . ASN A 1 358 ? 4.907 -30.624 -13.375 1.00 15.22 350 ASN A C 1
ATOM 2479 O O . ASN A 1 358 ? 5.534 -31.671 -13.411 1.00 17.12 350 ASN A O 1
ATOM 2484 N N . THR A 1 359 ? 5.343 -29.508 -13.946 1.00 13.61 351 THR A N 1
ATOM 2485 C CA . THR A 1 359 ? 6.695 -29.432 -14.482 1.00 12.65 351 THR A CA 1
ATOM 2486 C C . THR A 1 359 ? 7.744 -29.431 -13.370 1.00 12.12 351 THR A C 1
ATOM 2487 O O . THR A 1 359 ? 8.701 -30.202 -13.431 1.00 11.11 351 THR A O 1
ATOM 2491 N N . LEU A 1 360 ? 7.568 -28.552 -12.379 1.00 11.27 352 LEU A N 1
ATOM 2492 C CA . LEU A 1 360 ? 8.634 -28.278 -11.415 1.00 11.08 352 LEU A CA 1
ATOM 2493 C C . LEU A 1 360 ? 8.965 -29.531 -10.604 1.00 10.57 352 LEU A C 1
ATOM 2494 O O . LEU A 1 360 ? 10.141 -29.858 -10.410 1.00 9.91 352 LEU A O 1
ATOM 2499 N N . ALA A 1 361 ? 7.938 -30.263 -10.182 1.00 10.14 353 ALA A N 1
ATOM 2500 C CA . ALA A 1 361 ? 8.156 -31.431 -9.334 1.00 10.31 353 ALA A CA 1
ATOM 2501 C C . ALA A 1 361 ? 8.801 -32.570 -10.123 1.00 10.72 353 ALA A C 1
ATOM 2502 O O . ALA A 1 361 ? 9.715 -33.213 -9.623 1.00 10.23 353 ALA A O 1
ATOM 2504 N N . ARG A 1 362 ? 8.338 -32.795 -11.356 1.00 11.17 354 ARG A N 1
ATOM 2505 C CA . ARG A 1 362 ? 8.868 -33.845 -12.198 1.00 12.40 354 ARG A CA 1
ATOM 2506 C C . ARG A 1 362 ? 10.288 -33.511 -12.657 1.00 11.13 354 ARG A C 1
ATOM 2507 O O . ARG A 1 362 ? 11.130 -34.396 -12.757 1.00 9.80 354 ARG A O 1
ATOM 2515 N N . ALA A 1 363 ? 10.554 -32.235 -12.939 1.00 10.53 355 ALA A N 1
ATOM 2516 C CA . ALA A 1 363 ? 11.926 -31.823 -13.296 1.00 10.24 355 ALA A CA 1
ATOM 2517 C C . ALA A 1 363 ? 12.867 -32.071 -12.117 1.00 10.29 355 ALA A C 1
ATOM 2518 O O . ALA A 1 363 ? 13.944 -32.629 -12.279 1.00 9.52 355 ALA A O 1
ATOM 2520 N N . ASP A 1 364 ? 12.457 -31.651 -10.922 1.00 10.99 356 ASP A N 1
ATOM 2521 C CA . ASP A 1 364 ? 13.269 -31.887 -9.716 1.00 11.58 356 ASP A CA 1
ATOM 2522 C C . ASP A 1 364 ? 13.575 -33.381 -9.506 1.00 11.93 356 ASP A C 1
ATOM 2523 O O . ASP A 1 364 ? 14.683 -33.729 -9.106 1.00 11.94 356 ASP A O 1
ATOM 2528 N N . GLU A 1 365 ? 12.601 -34.251 -9.782 1.00 12.29 357 GLU A N 1
ATOM 2529 C CA . GLU A 1 365 ? 12.787 -35.714 -9.656 1.00 12.75 357 GLU A CA 1
ATOM 2530 C C . GLU A 1 365 ? 13.917 -36.240 -10.517 1.00 11.90 357 GLU A C 1
ATOM 2531 O O . GLU A 1 365 ? 14.610 -37.190 -10.126 1.00 11.15 357 GLU A O 1
ATOM 2537 N N . ARG A 1 366 ? 14.108 -35.615 -11.673 1.00 10.77 358 ARG A N 1
ATOM 2538 C CA . ARG A 1 366 ? 15.105 -36.067 -12.635 1.00 10.32 358 ARG A CA 1
ATOM 2539 C C . ARG A 1 366 ? 16.366 -35.195 -12.697 1.00 9.88 358 ARG A C 1
ATOM 2540 O O . ARG A 1 366 ? 17.266 -35.505 -13.476 1.00 9.50 358 ARG A O 1
ATOM 2548 N N . PHE A 1 367 ? 16.398 -34.131 -11.882 1.00 9.65 359 PHE A N 1
ATOM 2549 C CA . PHE A 1 367 ? 17.458 -33.124 -11.865 1.00 9.51 359 PHE A CA 1
ATOM 2550 C C . PHE A 1 367 ? 17.632 -32.515 -13.267 1.00 9.23 359 PHE A C 1
ATOM 2551 O O . PHE A 1 367 ? 18.739 -32.438 -13.833 1.00 9.12 359 PHE A O 1
ATOM 2559 N N . ILE A 1 368 ? 16.495 -32.086 -13.804 1.00 8.87 360 ILE A N 1
ATOM 2560 C CA . ILE A 1 368 ? 16.392 -31.520 -15.151 1.00 8.64 360 ILE A CA 1
ATOM 2561 C C . ILE A 1 368 ? 16.035 -30.064 -15.004 1.00 8.35 360 ILE A C 1
ATOM 2562 O O . ILE A 1 368 ? 15.174 -29.722 -14.209 1.00 8.91 360 ILE A O 1
ATOM 2567 N N . GLY A 1 369 ? 16.704 -29.198 -15.744 1.00 7.74 361 GLY A N 1
ATOM 2568 C CA . GLY A 1 369 ? 16.389 -27.786 -15.671 1.00 7.44 361 GLY A CA 1
ATOM 2569 C C . GLY A 1 369 ? 15.349 -27.305 -16.677 1.00 7.12 361 GLY A C 1
ATOM 2570 O O . GLY A 1 369 ? 14.799 -28.090 -17.476 1.00 6.94 361 GLY A O 1
ATOM 2571 N N . TRP A 1 370 ? 15.122 -25.991 -16.673 1.00 6.71 362 TRP A N 1
ATOM 2572 C CA . TRP A 1 370 ? 14.007 -25.445 -17.401 1.00 6.57 362 TRP A CA 1
ATOM 2573 C C . TRP A 1 370 ? 14.050 -23.946 -17.631 1.00 6.67 362 TRP A C 1
ATOM 2574 O O . TRP A 1 370 ? 14.746 -23.189 -16.937 1.00 6.72 362 TRP A O 1
ATOM 2585 N N . GLN A 1 371 ? 13.280 -23.541 -18.636 1.00 6.80 363 GLN A N 1
ATOM 2586 C CA . GLN A 1 371 ? 13.087 -22.144 -18.992 1.00 6.81 363 GLN A CA 1
ATOM 2587 C C . GLN A 1 371 ? 11.603 -21.859 -19.163 1.00 6.52 363 GLN A C 1
ATOM 2588 O O . GLN A 1 371 ? 10.934 -22.384 -20.063 1.00 6.27 363 GLN A O 1
ATOM 2594 N N . TYR A 1 372 ? 11.104 -21.004 -18.283 1.00 6.36 364 TYR A N 1
ATOM 2595 C CA . TYR A 1 372 ? 9.707 -20.609 -18.223 1.00 6.43 364 TYR A CA 1
ATOM 2596 C C . TYR A 1 372 ? 9.288 -19.662 -19.366 1.00 6.43 364 TYR A C 1
ATOM 2597 O O . TYR A 1 372 ? 10.062 -18.824 -19.774 1.00 6.38 364 TYR A O 1
ATOM 2606 N N . TRP A 1 373 ? 8.053 -19.804 -19.839 1.00 6.52 365 TRP A N 1
ATOM 2607 C CA . TRP A 1 373 ? 7.481 -18.916 -20.834 1.00 6.68 365 TRP A CA 1
ATOM 2608 C C . TRP A 1 373 ? 6.482 -18.021 -20.078 1.00 7.11 365 TRP A C 1
ATOM 2609 O O . TRP A 1 373 ? 5.561 -18.542 -19.507 1.00 7.15 365 TRP A O 1
ATOM 2620 N N . HIS A 1 374 ? 6.653 -16.696 -20.041 1.00 7.58 366 HIS A N 1
ATOM 2621 C CA . HIS A 1 374 ? 7.659 -15.894 -20.744 1.00 7.97 366 HIS A CA 1
ATOM 2622 C C . HIS A 1 374 ? 8.039 -14.697 -19.829 1.00 8.55 366 HIS A C 1
ATOM 2623 O O . HIS A 1 374 ? 7.260 -14.309 -18.972 1.00 9.15 366 HIS A O 1
ATOM 2630 N N . PHE A 1 375 ? 9.223 -14.131 -20.016 1.00 8.61 367 PHE A N 1
ATOM 2631 C CA . PHE A 1 375 ? 9.664 -12.918 -19.287 1.00 8.72 367 PHE A CA 1
ATOM 2632 C C . PHE A 1 375 ? 9.930 -11.800 -20.291 1.00 9.22 367 PHE A C 1
ATOM 2633 O O . PHE A 1 375 ? 10.869 -11.881 -21.091 1.00 8.78 367 PHE A O 1
ATOM 2641 N N . GLY A 1 376 ? 9.109 -10.757 -20.237 1.00 10.01 368 GLY A N 1
ATOM 2642 C CA . GLY A 1 376 ? 9.184 -9.651 -21.189 1.00 10.97 368 GLY A CA 1
ATOM 2643 C C . GLY A 1 376 ? 10.244 -8.668 -20.737 1.00 11.75 368 GLY A C 1
ATOM 2644 O O . GLY A 1 376 ? 10.714 -8.704 -19.588 1.00 12.35 368 GLY A O 1
ATOM 2645 N N . ALA A 1 377 ? 10.670 -7.827 -21.663 1.00 12.87 369 ALA A N 1
ATOM 2646 C CA . ALA A 1 377 ? 11.605 -6.753 -21.370 1.00 13.57 369 ALA A CA 1
ATOM 2647 C C . ALA A 1 377 ? 10.825 -5.534 -20.877 1.00 14.07 369 ALA A C 1
ATOM 2648 O O . ALA A 1 377 ? 9.645 -5.364 -21.182 1.00 13.94 369 ALA A O 1
ATOM 2650 N N . GLY A 1 378 ? 11.483 -4.694 -20.097 1.00 14.26 370 GLY A N 1
ATOM 2651 C CA . GLY A 1 378 ? 10.901 -3.413 -19.669 1.00 14.63 370 GLY A CA 1
ATOM 2652 C C . GLY A 1 378 ? 9.889 -3.530 -18.553 1.00 15.36 370 GLY A C 1
ATOM 2653 O O . GLY A 1 378 ? 8.880 -2.836 -18.554 1.00 16.69 370 GLY A O 1
ATOM 2654 N N . ASN A 1 379 ? 10.135 -4.404 -17.586 1.00 15.09 371 ASN A N 1
ATOM 2655 C CA . ASN A 1 379 ? 9.156 -4.601 -16.533 1.00 15.73 371 ASN A CA 1
ATOM 2656 C C . ASN A 1 379 ? 9.094 -3.362 -15.670 1.00 17.17 371 ASN A C 1
ATOM 2657 O O . ASN A 1 379 ? 10.121 -2.861 -15.264 1.00 17.29 371 ASN A O 1
ATOM 2662 N N . ALA A 1 380 ? 7.911 -2.848 -15.380 1.00 18.89 372 ALA A N 1
ATOM 2663 C CA . ALA A 1 380 ? 7.851 -1.718 -14.446 1.00 20.34 372 ALA A CA 1
ATOM 2664 C C . ALA A 1 380 ? 7.720 -2.222 -13.016 1.00 20.78 372 ALA A C 1
ATOM 2665 O O . ALA A 1 380 ? 8.068 -1.518 -12.066 1.00 21.65 372 ALA A O 1
ATOM 2667 N N . THR A 1 381 ? 7.237 -3.450 -12.877 1.00 19.94 373 THR A N 1
ATOM 2668 C CA . THR A 1 381 ? 7.128 -4.107 -11.580 1.00 20.63 373 THR A CA 1
ATOM 2669 C C . THR A 1 381 ? 7.736 -5.513 -11.682 1.00 18.11 373 THR A C 1
ATOM 2670 O O . THR A 1 381 ? 7.808 -6.064 -12.760 1.00 17.72 373 THR A O 1
ATOM 2674 N N . ASP A 1 382 ? 8.176 -6.085 -10.570 1.00 16.56 374 ASP A N 1
ATOM 2675 C CA . ASP A 1 382 ? 8.682 -7.469 -10.563 1.00 15.33 374 ASP A CA 1
ATOM 2676 C C . ASP A 1 382 ? 7.508 -8.452 -10.746 1.00 14.50 374 ASP A C 1
ATOM 2677 O O . ASP A 1 382 ? 6.637 -8.504 -9.891 1.00 15.26 374 ASP A O 1
ATOM 2682 N N . PRO A 1 383 ? 7.476 -9.246 -11.843 1.00 13.22 375 PRO A N 1
ATOM 2683 C CA . PRO A 1 383 ? 6.344 -10.159 -12.104 1.00 13.17 375 PRO A CA 1
ATOM 2684 C C . PRO A 1 383 ? 6.394 -11.516 -11.346 1.00 13.04 375 PRO A C 1
ATOM 2685 O O . PRO A 1 383 ? 5.538 -12.397 -11.542 1.00 12.94 375 PRO A O 1
ATOM 2689 N N . PHE A 1 384 ? 7.405 -11.688 -10.505 1.00 12.84 376 PHE A N 1
ATOM 2690 C CA . PHE A 1 384 ? 7.591 -12.913 -9.739 1.00 13.40 376 PHE A CA 1
ATOM 2691 C C . PHE A 1 384 ? 7.131 -12.804 -8.286 1.00 14.05 376 PHE A C 1
ATOM 2692 O O . PHE A 1 384 ? 7.491 -13.655 -7.468 1.00 13.92 376 PHE A O 1
ATOM 2700 N N . LEU A 1 385 ? 6.365 -11.765 -7.955 1.00 15.07 377 LEU A N 1
ATOM 2701 C CA . LEU A 1 385 ? 5.964 -11.530 -6.561 1.00 16.59 377 LEU A CA 1
ATOM 2702 C C . LEU A 1 385 ? 4.568 -12.086 -6.238 1.00 17.11 377 LEU A C 1
ATOM 2703 O O . LEU A 1 385 ? 4.035 -11.886 -5.144 1.00 18.78 377 LEU A O 1
ATOM 2708 N N . GLY A 1 386 ? 4.004 -12.855 -7.152 1.00 16.51 378 GLY A N 1
ATOM 2709 C CA . GLY A 1 386 ? 2.708 -13.454 -6.918 1.00 16.53 378 GLY A CA 1
ATOM 2710 C C . GLY A 1 386 ? 2.773 -14.966 -6.999 1.00 16.39 378 GLY A C 1
ATOM 2711 O O . GLY A 1 386 ? 3.795 -15.578 -6.674 1.00 16.09 378 GLY A O 1
ATOM 2712 N N . GLU A 1 387 ? 1.673 -15.573 -7.421 1.00 16.14 379 GLU A N 1
ATOM 2713 C CA . GLU A 1 387 ? 1.536 -17.030 -7.373 1.00 17.11 379 GLU A CA 1
ATOM 2714 C C . GLU A 1 387 ? 2.477 -17.781 -8.314 1.00 14.89 379 GLU A C 1
ATOM 2715 O O . GLU A 1 387 ? 2.976 -18.854 -7.970 1.00 13.26 379 GLU A O 1
ATOM 2721 N N . VAL A 1 388 ? 2.733 -17.227 -9.490 1.00 12.85 380 VAL A N 1
ATOM 2722 C CA . VAL A 1 388 ? 3.670 -17.850 -10.424 1.00 12.66 380 VAL A CA 1
ATOM 2723 C C . VAL A 1 388 ? 5.054 -17.819 -9.792 1.00 12.25 380 VAL A C 1
ATOM 2724 O O . VAL A 1 388 ? 5.718 -18.837 -9.690 1.00 11.48 380 VAL A O 1
ATOM 2728 N N . GLY A 1 389 ? 5.483 -16.648 -9.334 1.00 12.57 381 GLY A N 1
ATOM 2729 C CA . GLY A 1 389 ? 6.835 -16.511 -8.802 1.00 12.92 381 GLY A CA 1
ATOM 2730 C C . GLY A 1 389 ? 7.100 -17.340 -7.555 1.00 13.20 381 GLY A C 1
ATOM 2731 O O . GLY A 1 389 ? 8.202 -17.839 -7.350 1.00 12.92 381 GLY A O 1
ATOM 2732 N N . ARG A 1 390 ? 6.074 -17.508 -6.731 1.00 14.09 382 ARG A N 1
ATOM 2733 C CA . ARG A 1 390 ? 6.175 -18.324 -5.531 1.00 15.51 382 ARG A CA 1
ATOM 2734 C C . ARG A 1 390 ? 6.667 -19.738 -5.841 1.00 14.48 382 ARG A C 1
ATOM 2735 O O . ARG A 1 390 ? 7.330 -20.375 -5.018 1.00 13.94 382 ARG A O 1
ATOM 2743 N N . GLN A 1 391 ? 6.322 -20.226 -7.031 1.00 12.67 383 GLN A N 1
ATOM 2744 C CA . GLN A 1 391 ? 6.711 -21.565 -7.456 1.00 12.27 383 GLN A CA 1
ATOM 2745 C C . GLN A 1 391 ? 7.988 -21.610 -8.274 1.00 10.70 383 GLN A C 1
ATOM 2746 O O . GLN A 1 391 ? 8.763 -22.541 -8.132 1.00 10.45 383 GLN A O 1
ATOM 2752 N N . LEU A 1 392 ? 8.229 -20.595 -9.096 1.00 9.55 384 LEU A N 1
ATOM 2753 C CA . LEU A 1 392 ? 9.424 -20.567 -9.957 1.00 8.98 384 LEU A CA 1
ATOM 2754 C C . LEU A 1 392 ? 10.693 -20.195 -9.231 1.00 8.79 384 LEU A C 1
ATOM 2755 O O . LEU A 1 392 ? 11.772 -20.639 -9.639 1.00 8.62 384 LEU A O 1
ATOM 2760 N N . VAL A 1 393 ? 10.557 -19.324 -8.227 1.00 8.60 385 VAL A N 1
ATOM 2761 C CA . VAL A 1 393 ? 11.674 -18.854 -7.408 1.00 8.75 385 VAL A CA 1
ATOM 2762 C C . VAL A 1 393 ? 11.908 -19.888 -6.291 1.00 8.61 385 VAL A C 1
ATOM 2763 O O . VAL A 1 393 ? 11.035 -20.146 -5.445 1.00 8.88 385 VAL A O 1
ATOM 2767 N N . ARG A 1 394 ? 13.087 -20.495 -6.306 1.00 8.25 386 ARG A N 1
ATOM 2768 C CA . ARG A 1 394 ? 13.318 -21.678 -5.516 1.00 8.14 386 ARG A CA 1
ATOM 2769 C C . ARG A 1 394 ? 14.715 -21.681 -4.949 1.00 8.28 386 ARG A C 1
ATOM 2770 O O . ARG A 1 394 ? 15.637 -21.057 -5.500 1.00 8.31 386 ARG A O 1
ATOM 2778 N N . THR A 1 395 ? 14.876 -22.449 -3.872 1.00 8.32 387 THR A N 1
ATOM 2779 C CA . THR A 1 395 ? 16.191 -22.784 -3.371 1.00 8.23 387 THR A CA 1
ATOM 2780 C C . THR A 1 395 ? 16.643 -23.984 -4.187 1.00 8.03 387 THR A C 1
ATOM 2781 O O . THR A 1 395 ? 15.914 -24.964 -4.264 1.00 8.24 387 THR A O 1
ATOM 2785 N N . TYR A 1 396 ? 17.801 -23.911 -4.841 1.00 7.65 388 TYR A N 1
ATOM 2786 C CA . TYR A 1 396 ? 18.220 -25.007 -5.701 1.00 7.45 388 TYR A CA 1
ATOM 2787 C C . TYR A 1 396 ? 19.715 -24.974 -5.968 1.00 7.52 388 TYR A C 1
ATOM 2788 O O . TYR A 1 396 ? 20.306 -23.889 -5.954 1.00 7.31 388 TYR A O 1
ATOM 2797 N N . PRO A 1 397 ? 20.330 -26.158 -6.216 1.00 7.75 389 PRO A N 1
ATOM 2798 C CA . PRO A 1 397 ? 21.769 -26.230 -6.457 1.00 7.98 389 PRO A CA 1
ATOM 2799 C C . PRO A 1 397 ? 22.147 -25.824 -7.886 1.00 8.14 389 PRO A C 1
ATOM 2800 O O . PRO A 1 397 ? 21.931 -26.574 -8.828 1.00 8.18 389 PRO A O 1
ATOM 2804 N N . GLN A 1 398 ? 22.682 -24.624 -8.042 1.00 8.31 390 GLN A N 1
ATOM 2805 C CA . GLN A 1 398 ? 23.032 -24.146 -9.369 1.00 8.58 390 GLN A CA 1
ATOM 2806 C C . GLN A 1 398 ? 24.182 -24.978 -9.915 1.00 8.73 390 GLN A C 1
ATOM 2807 O O . GLN A 1 398 ? 24.253 -25.225 -11.116 1.00 8.50 390 GLN A O 1
ATOM 2813 N N . ALA A 1 399 ? 25.096 -25.385 -9.036 1.00 8.73 391 ALA A N 1
ATOM 2814 C CA . ALA A 1 399 ? 26.233 -26.207 -9.447 1.00 9.06 391 ALA A CA 1
ATOM 2815 C C . ALA A 1 399 ? 26.672 -27.089 -8.302 1.00 9.00 391 ALA A C 1
ATOM 2816 O O . ALA A 1 399 ? 26.847 -26.607 -7.177 1.00 8.75 391 ALA A O 1
ATOM 2818 N N . THR A 1 400 ? 26.822 -28.378 -8.603 1.00 8.97 392 THR A N 1
ATOM 2819 C CA . THR A 1 400 ? 27.174 -29.388 -7.613 1.00 9.14 392 THR A CA 1
ATOM 2820 C C . THR A 1 400 ? 28.537 -29.991 -7.909 1.00 9.77 392 THR A C 1
ATOM 2821 O O . THR A 1 400 ? 28.786 -30.488 -9.023 1.00 9.08 392 THR A O 1
ATOM 2825 N N . ALA A 1 401 ? 29.411 -29.941 -6.902 1.00 10.65 393 ALA A N 1
ATOM 2826 C CA . ALA A 1 401 ? 30.709 -30.607 -6.942 1.00 11.26 393 ALA A CA 1
ATOM 2827 C C . ALA A 1 401 ? 30.506 -32.083 -6.623 1.00 11.96 393 ALA A C 1
ATOM 2828 O O . ALA A 1 401 ? 30.999 -32.606 -5.612 1.00 12.72 393 ALA A O 1
ATOM 2830 N N . GLY A 1 402 ? 29.787 -32.749 -7.510 1.00 11.64 394 GLY A N 1
ATOM 2831 C CA . GLY A 1 402 ? 29.348 -34.106 -7.300 1.00 11.90 394 GLY A CA 1
ATOM 2832 C C . GLY A 1 402 ? 28.282 -34.592 -8.270 1.00 12.01 394 GLY A C 1
ATOM 2833 O O . GLY A 1 402 ? 27.828 -33.874 -9.167 1.00 11.28 394 GLY A O 1
ATOM 2834 N N . GLU A 1 403 ? 27.887 -35.835 -8.053 1.00 12.39 395 GLU A N 1
ATOM 2835 C CA . GLU A 1 403 ? 26.809 -36.484 -8.768 1.00 13.50 395 GLU A CA 1
ATOM 2836 C C . GLU A 1 403 ? 25.513 -36.242 -7.998 1.00 12.32 395 GLU A C 1
ATOM 2837 O O . GLU A 1 403 ? 25.380 -36.710 -6.851 1.00 11.72 395 GLU A O 1
ATOM 2843 N N . PRO A 1 404 ? 24.556 -35.526 -8.612 1.00 11.25 396 PRO A N 1
ATOM 2844 C CA . PRO A 1 404 ? 23.305 -35.216 -7.937 1.00 10.97 396 PRO A CA 1
ATOM 2845 C C . PRO A 1 404 ? 22.548 -36.465 -7.530 1.00 11.10 396 PRO A C 1
ATOM 2846 O O . PRO A 1 404 ? 22.467 -37.441 -8.281 1.00 10.44 396 PRO A O 1
ATOM 2850 N N . GLY A 1 405 ? 22.047 -36.427 -6.308 1.00 11.73 397 GLY A N 1
ATOM 2851 C CA . GLY A 1 405 ? 21.131 -37.431 -5.796 1.00 12.21 397 GLY A CA 1
ATOM 2852 C C . GLY A 1 405 ? 19.782 -36.746 -5.680 1.00 12.66 397 GLY A C 1
ATOM 2853 O O . GLY A 1 405 ? 19.491 -35.807 -6.423 1.00 13.16 397 GLY A O 1
ATOM 2854 N N . ARG A 1 406 ? 18.947 -37.187 -4.752 1.00 12.77 398 ARG A N 1
ATOM 2855 C CA . ARG A 1 406 ? 17.560 -36.695 -4.726 1.00 13.30 398 ARG A CA 1
ATOM 2856 C C . ARG A 1 406 ? 17.440 -35.349 -4.041 1.00 13.13 398 ARG A C 1
ATOM 2857 O O . ARG A 1 406 ? 18.226 -35.021 -3.160 1.00 13.24 398 ARG A O 1
ATOM 2865 N N . MET A 1 407 ? 16.428 -34.592 -4.472 1.00 12.77 399 MET A N 1
ATOM 2866 C CA . MET A 1 407 ? 16.215 -33.204 -4.114 1.00 12.53 399 MET A CA 1
ATOM 2867 C C . MET A 1 407 ? 14.710 -32.932 -3.983 1.00 12.78 399 MET A C 1
ATOM 2868 O O . MET A 1 407 ? 13.922 -33.483 -4.743 1.00 12.79 399 MET A O 1
ATOM 2873 N N . ILE A 1 408 ? 14.329 -32.081 -3.029 1.00 12.61 400 ILE A N 1
ATOM 2874 C CA . ILE A 1 408 ? 12.955 -31.602 -2.910 1.00 12.41 400 ILE A CA 1
ATOM 2875 C C . ILE A 1 408 ? 12.961 -30.145 -2.448 1.00 11.66 400 ILE A C 1
ATOM 2876 O O . ILE A 1 408 ? 13.814 -29.722 -1.656 1.00 11.29 400 ILE A O 1
ATOM 2881 N N . PHE A 1 409 ? 12.032 -29.367 -2.998 1.00 11.03 401 PHE A N 1
ATOM 2882 C CA . PHE A 1 409 ? 11.750 -28.021 -2.551 1.00 10.84 401 PHE A CA 1
ATOM 2883 C C . PHE A 1 409 ? 10.262 -27.940 -2.284 1.00 11.35 401 PHE A C 1
ATOM 2884 O O . PHE A 1 409 ? 9.476 -28.439 -3.076 1.00 10.64 401 PHE A O 1
ATOM 2892 N N . ASP A 1 410 ? 9.900 -27.326 -1.162 1.00 12.12 402 ASP A N 1
ATOM 2893 C CA . ASP A 1 410 ? 8.499 -27.081 -0.782 1.00 13.24 402 ASP A CA 1
ATOM 2894 C C . ASP A 1 410 ? 8.252 -25.610 -1.033 1.00 13.03 402 ASP A C 1
ATOM 2895 O O . ASP A 1 410 ? 8.746 -24.764 -0.295 1.00 12.52 402 ASP A O 1
ATOM 2900 N N . ALA A 1 411 ? 7.492 -25.286 -2.065 1.00 12.98 403 ALA A N 1
ATOM 2901 C CA . ALA A 1 411 ? 7.321 -23.891 -2.481 1.00 14.18 403 ALA A CA 1
ATOM 2902 C C . ALA A 1 411 ? 6.360 -23.080 -1.589 1.00 15.81 403 ALA A C 1
ATOM 2903 O O . ALA A 1 411 ? 6.240 -21.858 -1.737 1.00 16.71 403 ALA A O 1
ATOM 2905 N N . ASP A 1 412 ? 5.674 -23.764 -0.682 1.00 18.25 404 ASP A N 1
ATOM 2906 C CA . ASP A 1 412 ? 4.830 -23.110 0.327 1.00 20.81 404 ASP A CA 1
ATOM 2907 C C . ASP A 1 412 ? 5.631 -22.512 1.473 1.00 20.31 404 ASP A C 1
ATOM 2908 O O . ASP A 1 412 ? 5.373 -21.393 1.880 1.00 22.55 404 ASP A O 1
ATOM 2913 N N . ASN A 1 413 ? 6.590 -23.251 2.017 1.00 18.59 405 ASN A N 1
ATOM 2914 C CA . ASN A 1 413 ? 7.300 -22.748 3.184 1.00 16.51 405 ASN A CA 1
ATOM 2915 C C . ASN A 1 413 ? 8.816 -22.711 3.052 1.00 15.21 405 ASN A C 1
ATOM 2916 O O . ASN A 1 413 ? 9.506 -22.329 3.989 1.00 13.81 405 ASN A O 1
ATOM 2921 N N . GLY A 1 414 ? 9.335 -23.102 1.893 1.00 13.53 406 GLY A N 1
ATOM 2922 C CA . GLY A 1 414 ? 10.769 -23.010 1.653 1.00 12.61 406 GLY A CA 1
ATOM 2923 C C . GLY A 1 414 ? 11.607 -24.213 2.076 1.00 12.33 406 GLY A C 1
ATOM 2924 O O . GLY A 1 414 ? 12.827 -24.203 1.856 1.00 11.92 406 GLY A O 1
ATOM 2925 N N . ASP A 1 415 ? 11.006 -25.246 2.671 1.00 12.46 407 ASP A N 1
ATOM 2926 C CA . ASP A 1 415 ? 11.800 -26.428 3.065 1.00 12.73 407 ASP A CA 1
ATOM 2927 C C . ASP A 1 415 ? 12.548 -26.998 1.845 1.00 12.29 407 ASP A C 1
ATOM 2928 O O . ASP A 1 415 ? 11.973 -27.147 0.765 1.00 12.96 407 ASP A O 1
ATOM 2933 N N . PHE A 1 416 ? 13.809 -27.357 2.050 1.00 11.50 408 PHE A N 1
ATOM 2934 C CA . PHE A 1 416 ? 14.669 -27.858 0.994 1.00 10.66 408 PHE A CA 1
ATOM 2935 C C . PHE A 1 416 ? 15.586 -28.939 1.537 1.00 10.46 408 PHE A C 1
ATOM 2936 O O . PHE A 1 416 ? 16.182 -28.744 2.590 1.00 10.42 408 PHE A O 1
ATOM 2944 N N . ALA A 1 417 ? 15.700 -30.056 0.813 1.00 10.47 409 ALA A N 1
ATOM 2945 C CA . ALA A 1 417 ? 16.714 -31.089 1.064 1.00 10.64 409 ALA A CA 1
ATOM 2946 C C . ALA A 1 417 ? 17.308 -31.604 -0.234 1.00 10.61 409 ALA A C 1
ATOM 2947 O O . ALA A 1 417 ? 16.610 -31.706 -1.249 1.00 10.38 409 ALA A O 1
ATOM 2949 N N . TYR A 1 418 ? 18.599 -31.937 -0.178 1.00 10.28 410 TYR A N 1
ATOM 2950 C CA . TYR A 1 418 ? 19.342 -32.369 -1.335 1.00 10.25 410 TYR A CA 1
ATOM 2951 C C . TYR A 1 418 ? 20.490 -33.270 -0.880 1.00 10.67 410 TYR A C 1
ATOM 2952 O O . TYR A 1 418 ? 21.160 -32.981 0.115 1.00 10.98 410 TYR A O 1
ATOM 2961 N N . ARG A 1 419 ? 20.673 -34.389 -1.572 1.00 10.78 411 ARG A N 1
ATOM 2962 C CA . ARG A 1 419 ? 21.810 -35.264 -1.333 1.00 11.59 411 ARG A CA 1
ATOM 2963 C C . ARG A 1 419 ? 22.594 -35.419 -2.619 1.00 11.02 411 ARG A C 1
ATOM 2964 O O . ARG A 1 419 ? 21.992 -35.453 -3.699 1.00 10.87 411 ARG A O 1
ATOM 2972 N N . PHE A 1 420 ? 23.919 -35.509 -2.504 1.00 10.43 412 PHE A N 1
ATOM 2973 C CA . PHE A 1 420 ? 24.782 -35.752 -3.654 1.00 10.65 412 PHE A CA 1
ATOM 2974 C C . PHE A 1 420 ? 26.040 -36.495 -3.247 1.00 10.77 412 PHE A C 1
ATOM 2975 O O . PHE A 1 420 ? 26.378 -36.585 -2.050 1.00 10.41 412 PHE A O 1
ATOM 2983 N N . THR A 1 421 ? 26.705 -37.065 -4.246 1.00 11.15 413 THR A N 1
ATOM 2984 C CA . THR A 1 421 ? 27.919 -37.829 -4.025 1.00 11.94 413 THR A CA 1
ATOM 2985 C C . THR A 1 421 ? 29.086 -37.037 -4.529 1.00 12.35 413 THR A C 1
ATOM 2986 O O . THR A 1 421 ? 29.192 -36.791 -5.731 1.00 12.08 413 THR A O 1
ATOM 2990 N N . PRO A 1 422 ? 29.983 -36.647 -3.627 1.00 13.28 414 PRO A N 1
ATOM 2991 C CA . PRO A 1 422 ? 31.073 -35.767 -4.037 1.00 14.53 414 PRO A CA 1
ATOM 2992 C C . PRO A 1 422 ? 31.970 -36.341 -5.119 1.00 16.39 414 PRO A C 1
ATOM 2993 O O . PRO A 1 422 ? 32.182 -37.555 -5.167 1.00 15.86 414 PRO A O 1
ATOM 2997 N N . ARG A 1 423 ? 32.474 -35.457 -5.978 1.00 19.69 415 ARG A N 1
ATOM 2998 C CA . ARG A 1 423 ? 33.537 -35.777 -6.942 1.00 23.79 415 ARG A CA 1
ATOM 2999 C C . ARG A 1 423 ? 34.469 -34.557 -6.920 1.00 23.07 415 ARG A C 1
ATOM 3000 O O . ARG A 1 423 ? 34.045 -33.464 -6.526 1.00 21.83 415 ARG A O 1
ATOM 3008 N N . ALA A 1 424 ? 35.725 -34.698 -7.327 1.00 23.94 416 ALA A N 1
ATOM 3009 C CA . ALA A 1 424 ? 36.614 -33.543 -7.229 1.00 24.46 416 ALA A CA 1
ATOM 3010 C C . ALA A 1 424 ? 36.195 -32.513 -8.287 1.00 23.26 416 ALA A C 1
ATOM 3011 O O . ALA A 1 424 ? 35.784 -32.870 -9.394 1.00 25.28 416 ALA A O 1
ATOM 3013 N N . ALA A 1 425 ? 36.238 -31.251 -7.893 1.00 23.37 417 ALA A N 1
ATOM 3014 C CA . ALA A 1 425 ? 35.840 -30.115 -8.716 1.00 22.53 417 ALA A CA 1
ATOM 3015 C C . ALA A 1 425 ? 36.729 -29.010 -8.216 1.00 22.35 417 ALA A C 1
ATOM 3016 O O . ALA A 1 425 ? 37.304 -29.138 -7.127 1.00 24.59 417 ALA A O 1
ATOM 3018 N N . THR A 1 426 ? 36.799 -27.905 -8.948 1.00 20.09 418 THR A N 1
ATOM 3019 C CA . THR A 1 426 ? 37.679 -26.798 -8.569 1.00 19.11 418 THR A CA 1
ATOM 3020 C C . THR A 1 426 ? 36.909 -25.658 -7.891 1.00 17.68 418 THR A C 1
ATOM 3021 O O . THR A 1 426 ? 37.489 -24.659 -7.474 1.00 17.05 418 THR A O 1
ATOM 3025 N N . ARG A 1 427 ? 35.595 -25.820 -7.769 1.00 16.05 419 ARG A N 1
ATOM 3026 C CA . ARG A 1 427 ? 34.763 -24.899 -6.999 1.00 15.79 419 ARG A CA 1
ATOM 3027 C C . ARG A 1 427 ? 33.827 -25.742 -6.139 1.00 14.32 419 ARG A C 1
ATOM 3028 O O . ARG A 1 427 ? 33.515 -26.874 -6.486 1.00 14.05 419 ARG A O 1
ATOM 3036 N N . PRO A 1 428 ? 33.333 -25.162 -5.044 1.00 13.09 420 PRO A N 1
ATOM 3037 C CA . PRO A 1 428 ? 32.355 -25.826 -4.194 1.00 12.33 420 PRO A CA 1
ATOM 3038 C C . PRO A 1 428 ? 30.956 -25.888 -4.805 1.00 11.34 420 PRO A C 1
ATOM 3039 O O . PRO A 1 428 ? 30.679 -25.285 -5.838 1.00 10.83 420 PRO A O 1
ATOM 3043 N N . THR A 1 429 ? 30.091 -26.651 -4.159 1.00 10.42 421 THR A N 1
ATOM 3044 C CA . THR A 1 429 ? 28.682 -26.666 -4.515 1.00 10.14 421 THR A CA 1
ATOM 3045 C C . THR A 1 429 ? 28.087 -25.309 -4.184 1.00 10.05 421 THR A C 1
ATOM 3046 O O . THR A 1 429 ? 28.368 -24.759 -3.122 1.00 9.95 421 THR A O 1
ATOM 3050 N N . GLU A 1 430 ? 27.285 -24.771 -5.108 1.00 9.87 422 GLU A N 1
ATOM 3051 C CA . GLU A 1 430 ? 26.624 -23.499 -4.893 1.00 10.23 422 GLU A CA 1
ATOM 3052 C C . GLU A 1 430 ? 25.135 -23.699 -4.999 1.00 9.50 422 GLU A C 1
ATOM 3053 O O . GLU A 1 430 ? 24.635 -24.189 -6.018 1.00 9.46 422 GLU A O 1
ATOM 3059 N N . ILE A 1 431 ? 24.445 -23.298 -3.940 1.00 9.06 423 ILE A N 1
ATOM 3060 C CA . ILE A 1 431 ? 23.014 -23.444 -3.820 1.00 8.86 423 ILE A CA 1
ATOM 3061 C C . ILE A 1 431 ? 22.419 -22.045 -3.642 1.00 8.73 423 ILE A C 1
ATOM 3062 O O . ILE A 1 431 ? 22.751 -21.292 -2.675 1.00 8.34 423 ILE A O 1
ATOM 3067 N N . PHE A 1 432 ? 21.556 -21.684 -4.581 1.00 8.60 424 PHE A N 1
ATOM 3068 C CA . PHE A 1 432 ? 20.865 -20.423 -4.477 1.00 8.71 424 PHE A CA 1
ATOM 3069 C C . PHE A 1 432 ? 19.722 -20.575 -3.486 1.00 9.00 424 PHE A C 1
ATOM 3070 O O . PHE A 1 432 ? 18.988 -21.560 -3.500 1.00 8.98 424 PHE A O 1
ATOM 3078 N N . VAL A 1 433 ? 19.577 -19.577 -2.626 1.00 9.53 425 VAL A N 1
ATOM 3079 C CA . VAL A 1 433 ? 18.555 -19.591 -1.596 1.00 10.12 425 VAL A CA 1
ATOM 3080 C C . VAL A 1 433 ? 17.449 -18.610 -1.960 1.00 10.03 425 VAL A C 1
ATOM 3081 O O . VAL A 1 433 ? 17.712 -17.413 -2.134 1.00 10.11 425 VAL A O 1
ATOM 3085 N N . SER A 1 434 ? 16.215 -19.093 -2.048 1.00 10.53 426 SER A N 1
ATOM 3086 C CA . SER A 1 434 ? 15.109 -18.223 -2.416 1.00 10.82 426 SER A CA 1
ATOM 3087 C C . SER A 1 434 ? 15.093 -16.914 -1.632 1.00 11.68 426 SER A C 1
ATOM 3088 O O . SER A 1 434 ? 15.188 -16.900 -0.400 1.00 11.55 426 SER A O 1
ATOM 3091 N N . ASP A 1 435 ? 14.938 -15.812 -2.359 1.00 12.26 427 ASP A N 1
ATOM 3092 C CA . ASP A 1 435 ? 14.776 -14.526 -1.722 1.00 12.69 427 ASP A CA 1
ATOM 3093 C C . ASP A 1 435 ? 13.322 -14.277 -1.355 1.00 12.86 427 ASP A C 1
ATOM 3094 O O . ASP A 1 435 ? 13.013 -13.254 -0.771 1.00 13.02 427 ASP A O 1
ATOM 3099 N N . LEU A 1 436 ? 12.425 -15.208 -1.647 1.00 12.83 428 LEU A N 1
ATOM 3100 C CA . LEU A 1 436 ? 11.023 -15.017 -1.268 1.00 13.43 428 LEU A CA 1
ATOM 3101 C C . LEU A 1 436 ? 10.520 -15.821 -0.064 1.00 13.22 428 LEU A C 1
ATOM 3102 O O . LEU A 1 436 ? 9.567 -15.408 0.584 1.00 13.76 428 LEU A O 1
ATOM 3107 N N . HIS A 1 437 ? 11.120 -16.969 0.221 1.00 12.59 429 HIS A N 1
ATOM 3108 C CA . HIS A 1 437 ? 10.508 -17.937 1.129 1.00 12.68 429 HIS A CA 1
ATOM 3109 C C . HIS A 1 437 ? 10.926 -17.873 2.607 1.00 12.87 429 HIS A C 1
ATOM 3110 O O . HIS A 1 437 ? 10.384 -18.611 3.433 1.00 13.45 429 HIS A O 1
ATOM 3117 N N . TYR A 1 438 ? 11.865 -16.991 2.923 1.00 13.21 430 TYR A N 1
ATOM 3118 C CA . TYR A 1 438 ? 12.498 -16.951 4.250 1.00 13.76 430 TYR A CA 1
ATOM 3119 C C . TYR A 1 438 ? 12.458 -15.541 4.820 1.00 15.33 430 TYR A C 1
ATOM 3120 O O . TYR A 1 438 ? 13.466 -14.852 4.867 1.00 15.98 430 TYR A O 1
ATOM 3129 N N . PRO A 1 439 ? 11.279 -15.096 5.255 1.00 17.76 431 PRO A N 1
ATOM 3130 C CA . PRO A 1 439 ? 11.190 -13.712 5.698 1.00 19.52 431 PRO A CA 1
ATOM 3131 C C . PRO A 1 439 ? 11.948 -13.418 7.020 1.00 20.95 431 PRO A C 1
ATOM 3132 O O . PRO A 1 439 ? 12.325 -12.271 7.261 1.00 21.31 431 PRO A O 1
ATOM 3136 N N . ASP A 1 440 ? 12.246 -14.445 7.817 1.00 21.77 432 ASP A N 1
ATOM 3137 C CA . ASP A 1 440 ? 13.021 -14.260 9.057 1.00 22.74 432 ASP A CA 1
ATOM 3138 C C . ASP A 1 440 ? 14.396 -14.874 8.966 1.00 21.68 432 ASP A C 1
ATOM 3139 O O . ASP A 1 440 ? 14.970 -15.260 9.980 1.00 21.99 432 ASP A O 1
ATOM 3144 N N . GLY A 1 441 ? 14.898 -15.005 7.746 1.00 19.79 433 GLY A N 1
ATOM 3145 C CA . GLY A 1 441 ? 16.186 -15.628 7.494 1.00 18.25 433 GLY A CA 1
ATOM 3146 C C . GLY A 1 441 ? 16.040 -17.116 7.337 1.00 16.96 433 GLY A C 1
ATOM 3147 O O . GLY A 1 441 ? 14.950 -17.663 7.443 1.00 16.18 433 GLY A O 1
ATOM 3148 N N . TYR A 1 442 ? 17.168 -17.763 7.098 1.00 15.93 434 TYR A N 1
ATOM 3149 C CA . TYR A 1 442 ? 17.202 -19.193 6.823 1.00 15.82 434 TYR A CA 1
ATOM 3150 C C . TYR A 1 442 ? 18.251 -19.876 7.695 1.00 16.40 434 TYR A C 1
ATOM 3151 O O . TYR A 1 442 ? 19.248 -19.252 8.104 1.00 16.37 434 TYR A O 1
ATOM 3160 N N . ALA A 1 443 ? 18.005 -21.155 7.976 1.00 16.86 435 ALA A N 1
ATOM 3161 C CA . ALA A 1 443 ? 18.958 -22.025 8.639 1.00 17.40 435 ALA A CA 1
ATOM 3162 C C . ALA A 1 443 ? 19.475 -23.072 7.635 1.00 17.88 435 ALA A C 1
ATOM 3163 O O . ALA A 1 443 ? 18.755 -23.487 6.711 1.00 16.88 435 ALA A O 1
ATOM 3165 N N . VAL A 1 444 ? 20.734 -23.466 7.790 1.00 18.13 436 VAL A N 1
ATOM 3166 C CA . VAL A 1 444 ? 21.336 -24.515 6.941 1.00 18.68 436 VAL A CA 1
ATOM 3167 C C . VAL A 1 444 ? 21.966 -25.572 7.812 1.00 18.16 436 VAL A C 1
ATOM 3168 O O . VAL A 1 444 ? 22.678 -25.232 8.766 1.00 16.41 436 VAL A O 1
ATOM 3172 N N . GLN A 1 445 ? 21.746 -26.837 7.460 1.00 18.16 437 GLN A N 1
ATOM 3173 C CA . GLN A 1 445 ? 22.461 -27.957 8.071 1.00 19.17 437 GLN A CA 1
ATOM 3174 C C . GLN A 1 445 ? 23.080 -28.767 6.971 1.00 17.33 437 GLN A C 1
ATOM 3175 O O . GLN A 1 445 ? 22.452 -29.020 5.948 1.00 16.54 437 GLN A O 1
ATOM 3181 N N . VAL A 1 446 ? 24.300 -29.210 7.196 1.00 15.77 438 VAL A N 1
ATOM 3182 C CA . VAL A 1 446 ? 24.936 -30.118 6.276 1.00 15.86 438 VAL A CA 1
ATOM 3183 C C . VAL A 1 446 ? 25.480 -31.355 6.989 1.00 16.15 438 VAL A C 1
ATOM 3184 O O . VAL A 1 446 ? 26.254 -31.245 7.944 1.00 15.71 438 VAL A O 1
ATOM 3188 N N . ASP A 1 447 ? 25.085 -32.519 6.482 1.00 16.32 439 ASP A N 1
ATOM 3189 C CA . ASP A 1 447 ? 25.655 -33.789 6.879 1.00 17.02 439 ASP A CA 1
ATOM 3190 C C . ASP A 1 447 ? 26.668 -34.221 5.829 1.00 15.41 439 ASP A C 1
ATOM 3191 O O . ASP A 1 447 ? 26.358 -34.328 4.655 1.00 15.29 439 ASP A O 1
ATOM 3196 N N . GLY A 1 448 ? 27.896 -34.454 6.266 1.00 14.66 440 GLY A N 1
ATOM 3197 C CA . GLY A 1 448 ? 28.975 -34.894 5.384 1.00 14.22 440 GLY A CA 1
ATOM 3198 C C . GLY A 1 448 ? 29.714 -33.753 4.732 1.00 13.97 440 GLY A C 1
ATOM 3199 O O . GLY A 1 448 ? 30.509 -33.956 3.809 1.00 14.64 440 GLY A O 1
ATOM 3200 N N . GLY A 1 449 ? 29.481 -32.546 5.213 1.00 14.09 441 GLY A N 1
ATOM 3201 C CA . GLY A 1 449 ? 30.172 -31.390 4.666 1.00 15.18 441 GLY A CA 1
ATOM 3202 C C . GLY A 1 449 ? 29.991 -30.177 5.529 1.00 15.74 441 GLY A C 1
ATOM 3203 O O . GLY A 1 449 ? 29.357 -30.259 6.582 1.00 15.19 441 GLY A O 1
ATOM 3204 N N . GLN A 1 450 ? 30.516 -29.049 5.053 1.00 16.61 442 GLN A N 1
ATOM 3205 C CA . GLN A 1 450 ? 30.399 -27.774 5.762 1.00 19.46 442 GLN A CA 1
ATOM 3206 C C . GLN A 1 450 ? 29.954 -26.624 4.867 1.00 18.30 442 GLN A C 1
ATOM 3207 O O . GLN A 1 450 ? 30.242 -26.600 3.655 1.00 16.02 442 GLN A O 1
ATOM 3213 N N . VAL A 1 451 ? 29.278 -25.667 5.507 1.00 16.89 443 VAL A N 1
ATOM 3214 C CA . VAL A 1 451 ? 28.867 -24.430 4.880 1.00 17.84 443 VAL A CA 1
ATOM 3215 C C . VAL A 1 451 ? 30.025 -23.491 4.982 1.00 18.03 443 VAL A C 1
ATOM 3216 O O . VAL A 1 451 ? 30.529 -23.268 6.074 1.00 17.71 443 VAL A O 1
ATOM 3220 N N . THR A 1 452 ? 30.453 -22.928 3.863 1.00 17.84 444 THR A N 1
ATOM 3221 C CA . THR A 1 452 ? 31.580 -22.019 3.899 1.00 18.45 444 THR A CA 1
ATOM 3222 C C . THR A 1 452 ? 31.166 -20.598 3.590 1.00 18.51 444 THR A C 1
ATOM 3223 O O . THR A 1 452 ? 32.018 -19.725 3.521 1.00 19.14 444 THR A O 1
ATOM 3227 N N . SER A 1 453 ? 29.867 -20.356 3.426 1.00 17.26 445 SER A N 1
ATOM 3228 C CA . SER A 1 453 ? 29.376 -19.038 3.097 1.00 17.61 445 SER A CA 1
ATOM 3229 C C . SER A 1 453 ? 28.955 -18.331 4.373 1.00 18.62 445 SER A C 1
ATOM 3230 O O . SER A 1 453 ? 28.730 -18.968 5.402 1.00 19.00 445 SER A O 1
ATOM 3233 N N . ALA A 1 454 ? 28.818 -17.016 4.302 1.00 19.02 446 ALA A N 1
ATOM 3234 C CA . ALA A 1 454 ? 28.374 -16.243 5.460 1.00 20.40 446 ALA A CA 1
ATOM 3235 C C . ALA A 1 454 ? 26.896 -16.431 5.772 1.00 22.58 446 ALA A C 1
ATOM 3236 O O . ALA A 1 454 ? 26.096 -16.709 4.879 1.00 20.77 446 ALA A O 1
ATOM 3238 N N . PRO A 1 455 ? 26.518 -16.228 7.048 1.00 25.12 447 PRO A N 1
ATOM 3239 C CA . PRO A 1 455 ? 25.096 -16.254 7.385 1.00 25.25 447 PRO A CA 1
ATOM 3240 C C . PRO A 1 455 ? 24.299 -15.274 6.526 1.00 23.62 447 PRO A C 1
ATOM 3241 O O . PRO A 1 455 ? 24.750 -14.152 6.256 1.00 22.28 447 PRO A O 1
ATOM 3245 N N . GLY A 1 456 ? 23.127 -15.713 6.087 1.00 22.12 448 GLY A N 1
ATOM 3246 C CA . GLY A 1 456 ? 22.261 -14.884 5.271 1.00 21.09 448 GLY A CA 1
ATOM 3247 C C . GLY A 1 456 ? 22.719 -14.702 3.832 1.00 19.97 448 GLY A C 1
ATOM 3248 O O . GLY A 1 456 ? 22.088 -13.963 3.090 1.00 20.13 448 GLY A O 1
ATOM 3249 N N . ALA A 1 457 ? 23.798 -15.355 3.412 1.00 18.61 449 ALA A N 1
ATOM 3250 C CA . ALA A 1 457 ? 24.231 -15.229 2.011 1.00 18.14 449 ALA A CA 1
ATOM 3251 C C . ALA A 1 457 ? 23.140 -15.706 1.050 1.00 17.79 449 ALA A C 1
ATOM 3252 O O . ALA A 1 457 ? 22.402 -16.650 1.318 1.00 17.52 449 ALA A O 1
ATOM 3254 N N . ARG A 1 458 ? 23.023 -14.974 -0.043 1.00 17.80 450 ARG A N 1
ATOM 3255 C CA . ARG A 1 458 ? 22.253 -15.355 -1.216 1.00 17.66 450 ARG A CA 1
ATOM 3256 C C . ARG A 1 458 ? 22.615 -16.748 -1.798 1.00 15.46 450 ARG A C 1
ATOM 3257 O O . ARG A 1 458 ? 21.747 -17.532 -2.244 1.00 13.92 450 ARG A O 1
ATOM 3265 N N . ILE A 1 459 ? 23.910 -17.029 -1.825 1.00 14.63 451 ILE A N 1
ATOM 3266 C CA . ILE A 1 459 ? 24.406 -18.321 -2.236 1.00 14.67 451 ILE A CA 1
ATOM 3267 C C . ILE A 1 459 ? 25.053 -19.077 -1.076 1.00 13.81 451 ILE A C 1
ATOM 3268 O O . ILE A 1 459 ? 26.014 -18.616 -0.443 1.00 13.93 451 ILE A O 1
ATOM 3273 N N . VAL A 1 460 ? 24.533 -20.262 -0.817 1.00 12.98 452 VAL A N 1
ATOM 3274 C CA . VAL A 1 460 ? 25.177 -21.184 0.098 1.00 12.65 452 VAL A CA 1
ATOM 3275 C C . VAL A 1 460 ? 26.263 -21.981 -0.611 1.00 12.26 452 VAL A C 1
ATOM 3276 O O . VAL A 1 460 ? 26.006 -22.592 -1.659 1.00 11.67 452 VAL A O 1
ATOM 3280 N N . THR A 1 461 ? 27.478 -21.960 -0.057 1.00 12.04 453 THR A N 1
ATOM 3281 C CA . THR A 1 461 ? 28.589 -22.739 -0.587 1.00 12.09 453 THR A CA 1
ATOM 3282 C C . THR A 1 461 ? 28.879 -23.908 0.365 1.00 12.35 453 THR A C 1
ATOM 3283 O O . THR A 1 461 ? 28.927 -23.747 1.585 1.00 12.84 453 THR A O 1
ATOM 3287 N N . VAL A 1 462 ? 29.013 -25.098 -0.202 1.00 12.65 454 VAL A N 1
ATOM 3288 C CA . VAL A 1 462 ? 29.182 -26.307 0.576 1.00 13.02 454 VAL A CA 1
ATOM 3289 C C . VAL A 1 462 ? 30.397 -27.059 0.069 1.00 13.54 454 VAL A C 1
ATOM 3290 O O . VAL A 1 462 ? 30.533 -27.298 -1.141 1.00 13.67 454 VAL A O 1
ATOM 3294 N N . VAL A 1 463 ? 31.281 -27.407 1.000 1.00 13.70 455 VAL A N 1
ATOM 3295 C CA . VAL A 1 463 ? 32.454 -28.233 0.729 1.00 14.42 455 VAL A CA 1
ATOM 3296 C C . VAL A 1 463 ? 32.298 -29.594 1.428 1.00 14.02 455 VAL A C 1
ATOM 3297 O O . VAL A 1 463 ? 31.981 -29.658 2.613 1.00 13.76 455 VAL A O 1
ATOM 3301 N N . ALA A 1 464 ? 32.524 -30.675 0.696 1.00 13.28 456 ALA A N 1
ATOM 3302 C CA . ALA A 1 464 ? 32.383 -32.015 1.252 1.00 13.75 456 ALA A CA 1
ATOM 3303 C C . ALA A 1 464 ? 33.504 -32.354 2.223 1.00 14.88 456 ALA A C 1
ATOM 3304 O O . ALA A 1 464 ? 34.669 -31.989 1.991 1.00 14.97 456 ALA A O 1
ATOM 3306 N N . ASP A 1 465 ? 33.146 -33.086 3.274 1.00 16.31 457 ASP A N 1
ATOM 3307 C CA . ASP A 1 465 ? 34.109 -33.581 4.260 1.00 17.78 457 ASP A CA 1
ATOM 3308 C C . ASP A 1 465 ? 34.995 -34.659 3.659 1.00 16.66 457 ASP A C 1
ATOM 3309 O O . ASP A 1 465 ? 36.143 -34.808 4.067 1.00 17.11 457 ASP A O 1
ATOM 3314 N N . GLY A 1 466 ? 34.459 -35.437 2.723 1.00 14.86 458 GLY A N 1
ATOM 3315 C CA . GLY A 1 466 ? 35.168 -36.609 2.192 1.00 14.44 458 GLY A CA 1
ATOM 3316 C C . GLY A 1 466 ? 34.482 -37.152 0.964 1.00 13.96 458 GLY A C 1
ATOM 3317 O O . GLY A 1 466 ? 33.837 -36.383 0.251 1.00 14.01 458 GLY A O 1
ATOM 3318 N N . SER A 1 467 ? 34.635 -38.457 0.719 1.00 13.82 459 SER A N 1
ATOM 3319 C CA . SER A 1 467 ? 34.022 -39.162 -0.411 1.00 13.18 459 SER A CA 1
ATOM 3320 C C . SER A 1 467 ? 32.553 -39.548 -0.172 1.00 13.05 459 SER A C 1
ATOM 3321 O O . SER A 1 467 ? 31.828 -39.889 -1.093 1.00 13.09 459 SER A O 1
ATOM 3324 N N . GLY A 1 468 ? 32.118 -39.521 1.072 1.00 12.78 460 GLY A N 1
ATOM 3325 C CA . GLY A 1 468 ? 30.771 -39.978 1.391 1.00 13.36 460 GLY A CA 1
ATOM 3326 C C . GLY A 1 468 ? 29.721 -38.970 0.960 1.00 13.42 460 GLY A C 1
ATOM 3327 O O . GLY A 1 468 ? 30.041 -37.812 0.738 1.00 12.89 460 GLY A O 1
ATOM 3328 N N . PRO A 1 469 ? 28.461 -39.408 0.854 1.00 14.26 461 PRO A N 1
ATOM 3329 C CA . PRO A 1 469 ? 27.363 -38.529 0.454 1.00 13.84 461 PRO A CA 1
ATOM 3330 C C . PRO A 1 469 ? 27.183 -37.301 1.333 1.00 13.19 461 PRO A C 1
ATOM 3331 O O . PRO A 1 469 ? 27.343 -37.350 2.571 1.00 12.45 461 PRO A O 1
ATOM 3335 N N . VAL A 1 470 ? 26.850 -36.197 0.682 1.00 12.18 462 VAL A N 1
ATOM 3336 C CA . VAL A 1 470 ? 26.565 -34.955 1.368 1.00 12.24 462 VAL A CA 1
ATOM 3337 C C . VAL A 1 470 ? 25.053 -34.695 1.341 1.00 12.52 462 VAL A C 1
ATOM 3338 O O . VAL A 1 470 ? 24.425 -34.821 0.291 1.00 12.72 462 VAL A O 1
ATOM 3342 N N . THR A 1 471 ? 24.489 -34.335 2.495 1.00 12.60 463 THR A N 1
ATOM 3343 C CA . THR A 1 471 ? 23.090 -33.950 2.617 1.00 13.11 463 THR A CA 1
ATOM 3344 C C . THR A 1 471 ? 22.980 -32.519 3.121 1.00 12.98 463 THR A C 1
ATOM 3345 O O . THR A 1 471 ? 23.529 -32.165 4.178 1.00 14.32 463 THR A O 1
ATOM 3349 N N . VAL A 1 472 ? 22.269 -31.688 2.366 1.00 12.30 464 VAL A N 1
ATOM 3350 C CA . VAL A 1 472 ? 22.057 -30.299 2.725 1.00 11.60 464 VAL A CA 1
ATOM 3351 C C . VAL A 1 472 ? 20.580 -30.062 2.991 1.00 12.33 464 VAL A C 1
ATOM 3352 O O . VAL A 1 472 ? 19.747 -30.412 2.166 1.00 11.96 464 VAL A O 1
ATOM 3356 N N . LYS A 1 473 ? 20.270 -29.414 4.110 1.00 12.99 465 LYS A N 1
ATOM 3357 C CA . LYS A 1 473 ? 18.917 -28.962 4.393 1.00 13.59 465 LYS A CA 1
ATOM 3358 C C . LYS A 1 473 ? 18.961 -27.462 4.587 1.00 12.58 465 LYS A C 1
ATOM 3359 O O . LYS A 1 473 ? 19.855 -26.928 5.266 1.00 11.75 465 LYS A O 1
ATOM 3365 N N . ILE A 1 474 ? 18.019 -26.788 3.931 1.00 11.68 466 ILE A N 1
ATOM 3366 C CA . ILE A 1 474 ? 17.817 -25.371 4.090 1.00 11.36 466 ILE A CA 1
ATOM 3367 C C . ILE A 1 474 ? 16.345 -25.138 4.376 1.00 11.79 466 ILE A C 1
ATOM 3368 O O . ILE A 1 474 ? 15.473 -25.696 3.713 1.00 11.41 466 ILE A O 1
ATOM 3373 N N . ASN A 1 475 ? 16.083 -24.306 5.374 1.00 12.46 467 ASN A N 1
ATOM 3374 C CA . ASN A 1 475 ? 14.731 -24.026 5.773 1.00 12.89 467 ASN A CA 1
ATOM 3375 C C . ASN A 1 475 ? 14.657 -22.809 6.686 1.00 13.18 467 ASN A C 1
ATOM 3376 O O . ASN A 1 475 ? 15.663 -22.288 7.183 1.00 12.94 467 ASN A O 1
ATOM 3381 N N . ARG A 1 476 ? 13.430 -22.381 6.916 1.00 13.61 468 ARG A N 1
ATOM 3382 C CA . ARG A 1 476 ? 13.132 -21.377 7.920 1.00 14.14 468 ARG A CA 1
ATOM 3383 C C . ARG A 1 476 ? 13.635 -21.874 9.279 1.00 14.49 468 ARG A C 1
ATOM 3384 O O . ARG A 1 476 ? 13.568 -23.076 9.553 1.00 13.98 468 ARG A O 1
ATOM 3392 N N . PRO A 1 477 ? 14.151 -20.965 10.123 1.00 15.33 469 PRO A N 1
ATOM 3393 C CA . PRO A 1 477 ? 14.800 -21.398 11.371 1.00 15.85 469 PRO A CA 1
ATOM 3394 C C . PRO A 1 477 ? 13.895 -22.262 12.269 1.00 15.49 469 PRO A C 1
ATOM 3395 O O . PRO A 1 477 ? 14.365 -23.208 12.929 1.00 15.64 469 PRO A O 1
ATOM 3399 N N . GLY A 1 478 ? 12.602 -21.966 12.277 1.00 15.53 470 GLY A N 1
ATOM 3400 C CA . GLY A 1 478 ? 11.675 -22.721 13.117 1.00 15.37 470 GLY A CA 1
ATOM 3401 C C . GLY A 1 478 ? 11.052 -23.951 12.486 1.00 15.34 470 GLY A C 1
ATOM 3402 O O . GLY A 1 478 ? 10.191 -24.588 13.104 1.00 15.32 470 GLY A O 1
ATOM 3403 N N . SER A 1 479 ? 11.469 -24.304 11.266 1.00 14.44 471 SER A N 1
ATOM 3404 C CA . SER A 1 479 ? 10.883 -25.438 10.555 1.00 13.77 471 SER A CA 1
ATOM 3405 C C . SER A 1 479 ? 11.666 -26.687 10.880 1.00 13.72 471 SER A C 1
ATOM 3406 O O . SER A 1 479 ? 12.881 -26.624 11.054 1.00 13.65 471 SER A O 1
ATOM 3409 N N . ALA A 1 480 ? 10.992 -27.831 10.947 1.00 14.36 472 ALA A N 1
ATOM 3410 C CA . ALA A 1 480 ? 11.692 -29.105 11.041 1.00 15.53 472 ALA A CA 1
ATOM 3411 C C . ALA A 1 480 ? 12.287 -29.547 9.715 1.00 16.16 472 ALA A C 1
ATOM 3412 O O . ALA A 1 480 ? 13.005 -30.526 9.692 1.00 16.80 472 ALA A O 1
ATOM 3414 N N . GLY A 1 481 ? 11.954 -28.889 8.608 1.00 16.46 473 GLY A N 1
ATOM 3415 C CA . GLY A 1 481 ? 12.640 -29.146 7.369 1.00 16.46 473 GLY A CA 1
ATOM 3416 C C . GLY A 1 481 ? 12.092 -30.309 6.588 1.00 16.77 473 GLY A C 1
ATOM 3417 O O . GLY A 1 481 ? 11.178 -31.010 7.012 1.00 16.18 473 GLY A O 1
ATOM 3418 N N . ALA A 1 482 ? 12.662 -30.481 5.407 1.00 16.51 474 ALA A N 1
ATOM 3419 C CA . ALA A 1 482 ? 12.289 -31.528 4.476 1.00 16.66 474 ALA A CA 1
ATOM 3420 C C . ALA A 1 482 ? 13.218 -32.720 4.663 1.00 17.34 474 ALA A C 1
ATOM 3421 O O . ALA A 1 482 ? 14.295 -32.584 5.217 1.00 17.61 474 ALA A O 1
ATOM 3423 N N . GLU A 1 483 ? 12.816 -33.872 4.155 1.00 18.87 475 GLU A N 1
ATOM 3424 C CA . GLU A 1 483 ? 13.647 -35.072 4.164 1.00 20.84 475 GLU A CA 1
ATOM 3425 C C . GLU A 1 483 ? 14.059 -35.320 2.727 1.00 18.99 475 GLU A C 1
ATOM 3426 O O . GLU A 1 483 ? 13.277 -35.029 1.821 1.00 17.72 475 GLU A O 1
ATOM 3432 N N . VAL A 1 484 ? 15.242 -35.882 2.491 1.00 17.69 476 VAL A N 1
ATOM 3433 C CA . VAL A 1 484 ? 15.620 -36.264 1.112 1.00 17.69 476 VAL A CA 1
ATOM 3434 C C . VAL A 1 484 ? 14.650 -37.311 0.595 1.00 17.88 476 VAL A C 1
ATOM 3435 O O . VAL A 1 484 ? 14.425 -38.299 1.281 1.00 17.53 476 VAL A O 1
ATOM 3439 N N . PRO A 1 485 ? 14.098 -37.138 -0.623 1.00 19.02 477 PRO A N 1
ATOM 3440 C CA . PRO A 1 485 ? 13.177 -38.189 -1.101 1.00 20.55 477 PRO A CA 1
ATOM 3441 C C . PRO A 1 485 ? 13.830 -39.569 -1.243 1.00 24.48 477 PRO A C 1
ATOM 3442 O O . PRO A 1 485 ? 15.010 -39.659 -1.592 1.00 23.08 477 PRO A O 1
ATOM 3446 N N . ASP A 1 486 ? 13.066 -40.626 -0.969 1.00 29.85 478 ASP A N 1
ATOM 3447 C CA . ASP A 1 486 ? 13.578 -42.003 -1.034 1.00 35.82 478 ASP A CA 1
ATOM 3448 C C . ASP A 1 486 ? 14.991 -42.144 -0.477 1.00 38.79 478 ASP A C 1
ATOM 3449 O O . ASP A 1 486 ? 15.179 -42.523 0.678 1.00 44.12 478 ASP A O 1
ATOM 3454 N N . THR B 1 39 ? -51.767 -47.420 -25.455 1.00 38.28 31 THR B N 1
ATOM 3455 C CA . THR B 1 39 ? -52.338 -46.275 -26.171 1.00 34.73 31 THR B CA 1
ATOM 3456 C C . THR B 1 39 ? -51.807 -46.243 -27.614 1.00 31.63 31 THR B C 1
ATOM 3457 O O . THR B 1 39 ? -50.609 -46.354 -27.816 1.00 32.07 31 THR B O 1
ATOM 3461 N N . PRO B 1 40 ? -52.688 -46.107 -28.619 1.00 30.95 32 PRO B N 1
ATOM 3462 C CA . PRO B 1 40 ? -52.159 -46.120 -30.008 1.00 28.92 32 PRO B CA 1
ATOM 3463 C C . PRO B 1 40 ? -51.229 -44.919 -30.320 1.00 27.02 32 PRO B C 1
ATOM 3464 O O . PRO B 1 40 ? -51.602 -43.778 -30.069 1.00 24.47 32 PRO B O 1
ATOM 3468 N N . ILE B 1 41 ? -50.028 -45.184 -30.841 1.00 24.07 33 ILE B N 1
ATOM 3469 C CA . ILE B 1 41 ? -49.039 -44.143 -31.159 1.00 22.75 33 ILE B CA 1
ATOM 3470 C C . ILE B 1 41 ? -49.549 -43.106 -32.182 1.00 20.91 33 ILE B C 1
ATOM 3471 O O . ILE B 1 41 ? -50.288 -43.455 -33.094 1.00 19.79 33 ILE B O 1
ATOM 3476 N N . THR B 1 42 ? -49.155 -41.837 -32.053 1.00 19.99 34 THR B N 1
ATOM 3477 C CA . THR B 1 42 ? -49.555 -40.804 -33.047 1.00 20.27 34 THR B CA 1
ATOM 3478 C C . THR B 1 42 ? -48.365 -40.031 -33.585 1.00 20.74 34 THR B C 1
ATOM 3479 O O . THR B 1 42 ? -47.241 -40.181 -33.105 1.00 21.10 34 THR B O 1
ATOM 3483 N N . THR B 1 43 ? -48.630 -39.180 -34.570 1.00 20.44 35 THR B N 1
ATOM 3484 C CA . THR B 1 43 ? -47.642 -38.209 -35.009 1.00 21.42 35 THR B CA 1
ATOM 3485 C C . THR B 1 43 ? -47.445 -37.198 -33.887 1.00 19.04 35 THR B C 1
ATOM 3486 O O . THR B 1 43 ? -48.353 -36.953 -33.080 1.00 18.18 35 THR B O 1
ATOM 3490 N N . LEU B 1 44 ? -46.259 -36.604 -33.861 1.00 16.90 36 LEU B N 1
ATOM 3491 C CA . LEU B 1 44 ? -45.953 -35.529 -32.939 1.00 15.88 36 LEU B CA 1
ATOM 3492 C C . LEU B 1 44 ? -45.831 -34.217 -33.679 1.00 15.97 36 LEU B C 1
ATOM 3493 O O . LEU B 1 44 ? -45.205 -34.141 -34.734 1.00 15.69 36 LEU B O 1
ATOM 3498 N N . GLN B 1 45 ? -46.424 -33.187 -33.097 1.00 15.92 37 GLN B N 1
ATOM 3499 C CA . GLN B 1 45 ? -46.409 -31.846 -33.662 1.00 17.89 37 GLN B CA 1
ATOM 3500 C C . GLN B 1 45 ? -45.753 -30.895 -32.691 1.00 16.84 37 GLN B C 1
ATOM 3501 O O . GLN B 1 45 ? -46.111 -30.850 -31.504 1.00 16.59 37 GLN B O 1
ATOM 3507 N N . ALA B 1 46 ? -44.786 -30.134 -33.185 1.00 15.13 38 ALA B N 1
ATOM 3508 C CA . ALA B 1 46 ? -44.102 -29.201 -32.332 1.00 15.46 38 ALA B CA 1
ATOM 3509 C C . ALA B 1 46 ? -45.016 -28.023 -32.001 1.00 15.69 38 ALA B C 1
ATOM 3510 O O . ALA B 1 46 ? -45.742 -27.521 -32.856 1.00 16.11 38 ALA B O 1
ATOM 3512 N N . ASP B 1 47 ? -44.971 -27.597 -30.754 1.00 15.29 39 ASP B N 1
ATOM 3513 C CA . ASP B 1 47 ? -45.647 -26.376 -30.334 1.00 16.29 39 ASP B CA 1
ATOM 3514 C C . ASP B 1 47 ? -44.675 -25.644 -29.416 1.00 14.35 39 ASP B C 1
ATOM 3515 O O . ASP B 1 47 ? -44.523 -26.008 -28.263 1.00 13.44 39 ASP B O 1
ATOM 3520 N N . GLY B 1 48 ? -43.987 -24.633 -29.951 1.00 12.97 40 GLY B N 1
ATOM 3521 C CA . GLY B 1 48 ? -42.813 -24.050 -29.292 1.00 12.11 40 GLY B CA 1
ATOM 3522 C C . GLY B 1 48 ? -41.847 -25.191 -29.014 1.00 11.61 40 GLY B C 1
ATOM 3523 O O . GLY B 1 48 ? -41.571 -25.992 -29.915 1.00 11.07 40 GLY B O 1
ATOM 3524 N N . THR B 1 49 ? -41.399 -25.312 -27.773 1.00 11.19 41 THR B N 1
ATOM 3525 C CA . THR B 1 49 ? -40.416 -26.328 -27.423 1.00 11.98 41 THR B CA 1
ATOM 3526 C C . THR B 1 49 ? -41.025 -27.711 -27.136 1.00 11.77 41 THR B C 1
ATOM 3527 O O . THR B 1 49 ? -40.291 -28.662 -26.880 1.00 11.35 41 THR B O 1
ATOM 3531 N N . HIS B 1 50 ? -42.348 -27.825 -27.184 1.00 12.65 42 HIS B N 1
ATOM 3532 C CA . HIS B 1 50 ? -43.044 -29.074 -26.852 1.00 13.68 42 HIS B CA 1
ATOM 3533 C C . HIS B 1 50 ? -43.316 -29.936 -28.060 1.00 12.34 42 HIS B C 1
ATOM 3534 O O . HIS B 1 50 ? -43.633 -29.420 -29.121 1.00 12.11 42 HIS B O 1
ATOM 3541 N N . LEU B 1 51 ? -43.207 -31.252 -27.898 1.00 11.09 43 LEU B N 1
ATOM 3542 C CA . LEU B 1 51 ? -43.719 -32.191 -28.875 1.00 10.63 43 LEU B CA 1
ATOM 3543 C C . LEU B 1 51 ? -45.059 -32.671 -28.357 1.00 10.55 43 LEU B C 1
ATOM 3544 O O . LEU B 1 51 ? -45.144 -33.146 -27.224 1.00 10.52 43 LEU B O 1
ATOM 3549 N N . VAL B 1 52 ? -46.102 -32.506 -29.154 1.00 10.57 44 VAL B N 1
ATOM 3550 C CA . VAL B 1 52 ? -47.458 -32.778 -28.699 1.00 10.96 44 VAL B CA 1
ATOM 3551 C C . VAL B 1 52 ? -48.105 -33.889 -29.519 1.00 10.75 44 VAL B C 1
ATOM 3552 O O . VAL B 1 52 ? -48.043 -33.862 -30.738 1.00 10.27 44 VAL B O 1
ATOM 3556 N N . ASP B 1 53 ? -48.714 -34.861 -28.843 1.00 10.80 45 ASP B N 1
ATOM 3557 C CA . ASP B 1 53 ? -49.284 -36.009 -29.531 1.00 11.04 45 ASP B CA 1
ATOM 3558 C C . ASP B 1 53 ? -50.706 -35.708 -30.019 1.00 11.15 45 ASP B C 1
ATOM 3559 O O . ASP B 1 53 ? -51.211 -34.628 -29.811 1.00 10.75 45 ASP B O 1
ATOM 3564 N N . GLY B 1 54 ? -51.341 -36.656 -30.685 1.00 11.45 46 GLY B N 1
ATOM 3565 C CA . GLY B 1 54 ? -52.680 -36.402 -31.238 1.00 11.86 46 GLY B CA 1
ATOM 3566 C C . GLY B 1 54 ? -53.791 -36.370 -30.210 1.00 12.12 46 GLY B C 1
ATOM 3567 O O . GLY B 1 54 ? -54.959 -36.105 -30.543 1.00 11.85 46 GLY B O 1
ATOM 3568 N N . TYR B 1 55 ? -53.457 -36.661 -28.961 1.00 12.05 47 TYR B N 1
ATOM 3569 C CA . TYR B 1 55 ? -54.432 -36.600 -27.899 1.00 12.60 47 TYR B CA 1
ATOM 3570 C C . TYR B 1 55 ? -54.256 -35.322 -27.111 1.00 12.13 47 TYR B C 1
ATOM 3571 O O . TYR B 1 55 ? -54.946 -35.116 -26.119 1.00 13.58 47 TYR B O 1
ATOM 3580 N N . GLY B 1 56 ? -53.314 -34.483 -27.536 1.00 11.26 48 GLY B N 1
ATOM 3581 C CA . GLY B 1 56 ? -53.066 -33.192 -26.909 1.00 10.45 48 GLY B CA 1
ATOM 3582 C C . GLY B 1 56 ? -52.072 -33.241 -25.759 1.00 10.10 48 GLY B C 1
ATOM 3583 O O . GLY B 1 56 ? -51.953 -32.278 -25.012 1.00 10.16 48 GLY B O 1
ATOM 3584 N N . ARG B 1 57 ? -51.346 -34.346 -25.618 1.00 9.60 49 ARG B N 1
ATOM 3585 C CA . ARG B 1 57 ? -50.408 -34.482 -24.515 1.00 9.21 49 ARG B CA 1
ATOM 3586 C C . ARG B 1 57 ? -49.001 -34.089 -24.935 1.00 9.03 49 ARG B C 1
ATOM 3587 O O . ARG B 1 57 ? -48.587 -34.310 -26.073 1.00 8.81 49 ARG B O 1
ATOM 3595 N N . THR B 1 58 ? -48.266 -33.526 -23.994 1.00 9.04 50 THR B N 1
ATOM 3596 C CA . THR B 1 58 ? -46.854 -33.251 -24.211 1.00 9.57 50 THR B CA 1
ATOM 3597 C C . THR B 1 58 ? -46.016 -34.522 -23.970 1.00 9.38 50 THR B C 1
ATOM 3598 O O . THR B 1 58 ? -46.138 -35.165 -22.928 1.00 9.33 50 THR B O 1
ATOM 3602 N N . VAL B 1 59 ? -45.143 -34.862 -24.919 1.00 9.14 51 VAL B N 1
ATOM 3603 C CA . VAL B 1 59 ? -44.447 -36.157 -24.904 1.00 9.07 51 VAL B CA 1
ATOM 3604 C C . VAL B 1 59 ? -42.954 -35.994 -24.545 1.00 8.79 51 VAL B C 1
ATOM 3605 O O . VAL B 1 59 ? -42.298 -35.052 -25.003 1.00 8.84 51 VAL B O 1
ATOM 3609 N N . LEU B 1 60 ? -42.450 -36.935 -23.740 1.00 8.10 52 LEU B N 1
ATOM 3610 C CA . LEU B 1 60 ? -41.049 -37.050 -23.376 1.00 7.57 52 LEU B CA 1
ATOM 3611 C C . LEU B 1 60 ? -40.585 -38.399 -23.924 1.00 7.25 52 LEU B C 1
ATOM 3612 O O . LEU B 1 60 ? -41.193 -39.445 -23.618 1.00 6.70 52 LEU B O 1
ATOM 3617 N N . LEU B 1 61 ? -39.552 -38.360 -24.766 1.00 7.11 53 LEU B N 1
ATOM 3618 C CA . LEU B 1 61 ? -39.056 -39.541 -25.472 1.00 7.22 53 LEU B CA 1
ATOM 3619 C C . LEU B 1 61 ? -37.705 -39.926 -24.925 1.00 6.83 53 LEU B C 1
ATOM 3620 O O . LEU B 1 61 ? -36.804 -39.099 -24.913 1.00 6.62 53 LEU B O 1
ATOM 3625 N N . HIS B 1 62 ? -37.609 -41.171 -24.454 1.00 6.43 54 HIS B N 1
ATOM 3626 C CA . HIS B 1 62 ? -36.394 -41.826 -24.047 1.00 6.16 54 HIS B CA 1
ATOM 3627 C C . HIS B 1 62 ? -36.235 -43.132 -24.828 1.00 6.04 54 HIS B C 1
ATOM 3628 O O . HIS B 1 62 ? -37.154 -43.990 -24.858 1.00 5.98 54 HIS B O 1
ATOM 3635 N N . GLY B 1 63 ? -35.075 -43.283 -25.470 1.00 5.71 55 GLY B N 1
ATOM 3636 C CA . GLY B 1 63 ? -34.829 -44.466 -26.196 1.00 5.63 55 GLY B CA 1
ATOM 3637 C C . GLY B 1 63 ? -33.430 -44.663 -26.688 1.00 5.73 55 GLY B C 1
ATOM 3638 O O . GLY B 1 63 ? -32.472 -44.266 -26.027 1.00 5.49 55 GLY B O 1
ATOM 3639 N N . VAL B 1 64 ? -33.331 -45.322 -27.848 1.00 5.91 56 VAL B N 1
ATOM 3640 C CA . VAL B 1 64 ? -32.062 -45.851 -28.312 1.00 6.04 56 VAL B CA 1
ATOM 3641 C C . VAL B 1 64 ? -31.867 -45.668 -29.813 1.00 6.23 56 VAL B C 1
ATOM 3642 O O . VAL B 1 64 ? -32.818 -45.486 -30.564 1.00 6.49 56 VAL B O 1
ATOM 3646 N N . ASN B 1 65 ? -30.603 -45.725 -30.214 1.00 6.31 57 ASN B N 1
ATOM 3647 C CA . ASN B 1 65 ? -30.169 -45.807 -31.600 1.00 6.39 57 ASN B CA 1
ATOM 3648 C C . ASN B 1 65 ? -30.074 -47.265 -32.080 1.00 6.76 57 ASN B C 1
ATOM 3649 O O . ASN B 1 65 ? -29.639 -48.144 -31.335 1.00 6.76 57 ASN B O 1
ATOM 3654 N N . ASN B 1 66 ? -30.509 -47.516 -33.309 1.00 7.36 58 ASN B N 1
ATOM 3655 C CA . ASN B 1 66 ? -30.248 -48.768 -34.009 1.00 7.88 58 ASN B CA 1
ATOM 3656 C C . ASN B 1 66 ? -29.947 -48.392 -35.469 1.00 7.83 58 ASN B C 1
ATOM 3657 O O . ASN B 1 66 ? -30.825 -47.982 -36.232 1.00 7.09 58 ASN B O 1
ATOM 3662 N N . VAL B 1 67 ? -28.687 -48.549 -35.844 1.00 7.95 59 VAL B N 1
ATOM 3663 C CA . VAL B 1 67 ? -28.141 -47.967 -37.056 1.00 8.18 59 VAL B CA 1
ATOM 3664 C C . VAL B 1 67 ? -27.310 -49.018 -37.799 1.00 8.53 59 VAL B C 1
ATOM 3665 O O . VAL B 1 67 ? -26.279 -49.438 -37.305 1.00 8.59 59 VAL B O 1
ATOM 3669 N N . ASP B 1 68 ? -27.745 -49.406 -38.999 1.00 8.63 60 ASP B N 1
ATOM 3670 C CA . ASP B 1 68 ? -27.002 -50.319 -39.854 1.00 8.71 60 ASP B CA 1
ATOM 3671 C C . ASP B 1 68 ? -26.138 -49.514 -40.829 1.00 8.85 60 ASP B C 1
ATOM 3672 O O . ASP B 1 68 ? -26.677 -48.763 -41.655 1.00 8.82 60 ASP B O 1
ATOM 3677 N N . LYS B 1 69 ? -24.816 -49.675 -40.734 1.00 8.85 61 LYS B N 1
ATOM 3678 C CA . LYS B 1 69 ? -23.864 -48.853 -41.511 1.00 9.15 61 LYS B CA 1
ATOM 3679 C C . LYS B 1 69 ? -23.211 -49.531 -42.726 1.00 9.76 61 LYS B C 1
ATOM 3680 O O . LYS B 1 69 ? -22.417 -48.882 -43.414 1.00 9.64 61 LYS B O 1
ATOM 3686 N N . ASP B 1 70 ? -23.534 -50.801 -42.979 1.00 10.35 62 ASP B N 1
ATOM 3687 C CA . ASP B 1 70 ? -22.889 -51.612 -44.031 1.00 11.61 62 ASP B CA 1
ATOM 3688 C C . ASP B 1 70 ? -23.919 -52.367 -44.826 1.00 10.74 62 ASP B C 1
ATOM 3689 O O . ASP B 1 70 ? -24.801 -52.984 -44.243 1.00 10.44 62 ASP B O 1
ATOM 3694 N N . ALA B 1 71 ? -23.785 -52.332 -46.150 1.00 10.14 63 ALA B N 1
ATOM 3695 C CA . ALA B 1 71 ? -24.658 -53.080 -47.049 1.00 9.97 63 ALA B CA 1
ATOM 3696 C C . ALA B 1 71 ? -24.393 -54.569 -46.857 1.00 9.92 63 ALA B C 1
ATOM 3697 O O . ALA B 1 71 ? -23.261 -54.951 -46.566 1.00 9.43 63 ALA B O 1
ATOM 3699 N N . PRO B 1 72 ? -25.432 -55.415 -46.956 1.00 9.94 64 PRO B N 1
ATOM 3700 C CA . PRO B 1 72 ? -26.848 -55.073 -47.146 1.00 9.64 64 PRO B CA 1
ATOM 3701 C C . PRO B 1 72 ? -27.459 -54.403 -45.938 1.00 9.01 64 PRO B C 1
ATOM 3702 O O . PRO B 1 72 ? -27.196 -54.779 -44.793 1.00 8.57 64 PRO B O 1
ATOM 3706 N N . TYR B 1 73 ? -28.318 -53.444 -46.222 1.00 8.52 65 TYR B N 1
ATOM 3707 C CA . TYR B 1 73 ? -28.922 -52.647 -45.178 1.00 8.26 65 TYR B CA 1
ATOM 3708 C C . TYR B 1 73 ? -30.241 -53.291 -44.764 1.00 8.43 65 TYR B C 1
ATOM 3709 O O . TYR B 1 73 ? -31.080 -53.618 -45.598 1.00 8.14 65 TYR B O 1
ATOM 3718 N N . LEU B 1 74 ? -30.412 -53.478 -43.465 1.00 8.86 66 LEU B N 1
ATOM 3719 C CA . LEU B 1 74 ? -31.649 -54.047 -42.905 1.00 9.45 66 LEU B CA 1
ATOM 3720 C C . LEU B 1 74 ? -32.134 -55.287 -43.661 1.00 9.92 66 LEU B C 1
ATOM 3721 O O . LEU B 1 74 ? -33.285 -55.339 -44.092 1.00 9.96 66 LEU B O 1
ATOM 3726 N N . PRO B 1 75 ? -31.276 -56.304 -43.784 1.00 10.61 67 PRO B N 1
ATOM 3727 C CA . PRO B 1 75 ? -31.698 -57.503 -44.503 1.00 11.75 67 PRO B CA 1
ATOM 3728 C C . PRO B 1 75 ? -32.826 -58.239 -43.813 1.00 13.03 67 PRO B C 1
ATOM 3729 O O . PRO B 1 75 ? -32.952 -58.189 -42.567 1.00 13.37 67 PRO B O 1
ATOM 3733 N N . ALA B 1 76 ? -33.614 -58.937 -44.632 1.00 14.29 68 ALA B N 1
ATOM 3734 C CA . ALA B 1 76 ? -34.833 -59.616 -44.174 1.00 15.58 68 ALA B CA 1
ATOM 3735 C C . ALA B 1 76 ? -34.497 -60.633 -43.132 1.00 15.76 68 ALA B C 1
ATOM 3736 O O . ALA B 1 76 ? -33.619 -61.459 -43.342 1.00 16.06 68 ALA B O 1
ATOM 3738 N N . GLY B 1 77 ? -35.228 -60.588 -42.023 1.00 16.20 69 GLY B N 1
ATOM 3739 C CA . GLY B 1 77 ? -35.002 -61.502 -40.919 1.00 16.36 69 GLY B CA 1
ATOM 3740 C C . GLY B 1 77 ? -33.725 -61.273 -40.125 1.00 16.41 69 GLY B C 1
ATOM 3741 O O . GLY B 1 77 ? -33.409 -62.079 -39.246 1.00 16.37 69 GLY B O 1
ATOM 3742 N N . GLU B 1 78 ? -33.013 -60.177 -40.394 1.00 15.96 70 GLU B N 1
ATOM 3743 C CA . GLU B 1 78 ? -31.738 -59.879 -39.716 1.00 15.78 70 GLU B CA 1
ATOM 3744 C C . GLU B 1 78 ? -31.711 -58.553 -38.915 1.00 14.45 70 GLU B C 1
ATOM 3745 O O . GLU B 1 78 ? -30.657 -58.033 -38.574 1.00 14.62 70 GLU B O 1
ATOM 3751 N N . THR B 1 79 ? -32.889 -58.066 -38.569 1.00 12.56 71 THR B N 1
ATOM 3752 C CA . THR B 1 79 ? -33.070 -56.775 -37.940 1.00 11.88 71 THR B CA 1
ATOM 3753 C C . THR B 1 79 ? -33.621 -57.004 -36.544 1.00 11.66 71 THR B C 1
ATOM 3754 O O . THR B 1 79 ? -33.779 -58.137 -36.118 1.00 11.22 71 THR B O 1
ATOM 3758 N N . LEU B 1 80 ? -33.911 -55.925 -35.829 1.00 11.66 72 LEU B N 1
ATOM 3759 C CA . LEU B 1 80 ? -34.399 -56.027 -34.471 1.00 11.94 72 LEU B CA 1
ATOM 3760 C C . LEU B 1 80 ? -35.460 -57.107 -34.388 1.00 12.18 72 LEU B C 1
ATOM 3761 O O . LEU B 1 80 ? -36.431 -57.099 -35.149 1.00 12.33 72 LEU B O 1
ATOM 3766 N N . THR B 1 81 ? -35.270 -58.034 -33.462 1.00 12.22 73 THR B N 1
ATOM 3767 C CA . THR B 1 81 ? -36.219 -59.125 -33.274 1.00 13.17 73 THR B CA 1
ATOM 3768 C C . THR B 1 81 ? -37.365 -58.703 -32.348 1.00 13.94 73 THR B C 1
ATOM 3769 O O . THR B 1 81 ? -37.210 -57.753 -31.588 1.00 13.37 73 THR B O 1
ATOM 3773 N N . PRO B 1 82 ? -38.498 -59.431 -32.364 1.00 14.87 74 PRO B N 1
ATOM 3774 C CA . PRO B 1 82 ? -39.593 -59.157 -31.420 1.00 15.01 74 PRO B CA 1
ATOM 3775 C C . PRO B 1 82 ? -39.121 -59.161 -29.949 1.00 15.53 74 PRO B C 1
ATOM 3776 O O . PRO B 1 82 ? -39.608 -58.374 -29.124 1.00 14.42 74 PRO B O 1
ATOM 3780 N N . GLN B 1 83 ? -38.175 -60.043 -29.634 1.00 16.16 75 GLN B N 1
ATOM 3781 C CA . GLN B 1 83 ? -37.548 -60.054 -28.319 1.00 17.26 75 GLN B CA 1
ATOM 3782 C C . GLN B 1 83 ? -36.656 -58.849 -28.058 1.00 14.61 75 GLN B C 1
ATOM 3783 O O . GLN B 1 83 ? -36.598 -58.370 -26.921 1.00 12.92 75 GLN B O 1
ATOM 3789 N N . ASP B 1 84 ? -35.936 -58.373 -29.075 1.00 12.49 76 ASP B N 1
ATOM 3790 C CA . ASP B 1 84 ? -35.210 -57.097 -28.919 1.00 11.56 76 ASP B CA 1
ATOM 3791 C C . ASP B 1 84 ? -36.189 -55.992 -28.538 1.00 10.75 76 ASP B C 1
ATOM 3792 O O . ASP B 1 84 ? -35.939 -55.198 -27.627 1.00 10.32 76 ASP B O 1
ATOM 3797 N N . ILE B 1 85 ? -37.306 -55.924 -29.240 1.00 10.34 77 ILE B N 1
ATOM 3798 C CA . ILE B 1 85 ? -38.288 -54.871 -28.999 1.00 10.41 77 ILE B CA 1
ATOM 3799 C C . ILE B 1 85 ? -38.975 -55.084 -27.640 1.00 10.76 77 ILE B C 1
ATOM 3800 O O . ILE B 1 85 ? -39.259 -54.113 -26.948 1.00 9.68 77 ILE B O 1
ATOM 3805 N N . ASP B 1 86 ? -39.225 -56.345 -27.250 1.00 11.27 78 ASP B N 1
ATOM 3806 C CA . ASP B 1 86 ? -39.727 -56.641 -25.884 1.00 11.79 78 ASP B CA 1
ATOM 3807 C C . ASP B 1 86 ? -38.829 -56.036 -24.806 1.00 10.75 78 ASP B C 1
ATOM 3808 O O . ASP B 1 86 ? -39.322 -55.583 -23.778 1.00 10.03 78 ASP B O 1
ATOM 3813 N N . ILE B 1 87 ? -37.516 -56.066 -25.026 1.00 9.98 79 ILE B N 1
ATOM 3814 C CA . ILE B 1 87 ? -36.563 -55.449 -24.107 1.00 9.91 79 ILE B CA 1
ATOM 3815 C C . ILE B 1 87 ? -36.826 -53.942 -23.947 1.00 9.23 79 ILE B C 1
ATOM 3816 O O . ILE B 1 87 ? -36.897 -53.417 -22.828 1.00 9.36 79 ILE B O 1
ATOM 3821 N N . LEU B 1 88 ? -36.999 -53.266 -25.072 1.00 8.60 80 LEU B N 1
ATOM 3822 C CA . LEU B 1 88 ? -37.240 -51.836 -25.083 1.00 8.53 80 LEU B CA 1
ATOM 3823 C C . LEU B 1 88 ? -38.560 -51.504 -24.400 1.00 8.85 80 LEU B C 1
ATOM 3824 O O . LEU B 1 88 ? -38.628 -50.554 -23.621 1.00 8.94 80 LEU B O 1
ATOM 3829 N N . VAL B 1 89 ? -39.593 -52.311 -24.662 1.00 9.22 81 VAL B N 1
ATOM 3830 C CA . VAL B 1 89 ? -40.900 -52.115 -24.045 1.00 9.52 81 VAL B CA 1
AT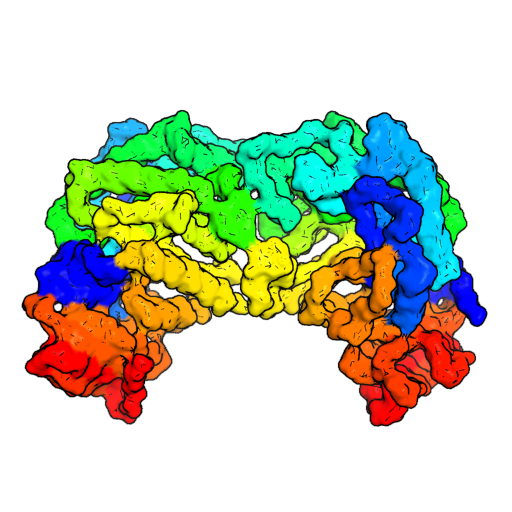OM 3831 C C . VAL B 1 89 ? -40.831 -52.358 -22.531 1.00 10.11 81 VAL B C 1
ATOM 3832 O O . VAL B 1 89 ? -41.342 -51.543 -21.749 1.00 10.13 81 VAL B O 1
ATOM 3836 N N . ARG B 1 90 ? -40.197 -53.453 -22.121 1.00 11.12 82 ARG B N 1
ATOM 3837 C CA . ARG B 1 90 ? -40.075 -53.829 -20.701 1.00 12.62 82 ARG B CA 1
ATOM 3838 C C . ARG B 1 90 ? -39.467 -52.666 -19.895 1.00 11.24 82 ARG B C 1
ATOM 3839 O O . ARG B 1 90 ? -39.858 -52.413 -18.743 1.00 10.41 82 ARG B O 1
ATOM 3847 N N . HIS B 1 91 ? -38.510 -51.979 -20.515 1.00 10.31 83 HIS B N 1
ATOM 3848 C CA . HIS B 1 91 ? -37.791 -50.884 -19.867 1.00 9.90 83 HIS B CA 1
ATOM 3849 C C . HIS B 1 91 ? -38.348 -49.501 -20.117 1.00 9.37 83 HIS B C 1
ATOM 3850 O O . HIS B 1 91 ? -37.766 -48.502 -19.687 1.00 9.08 83 HIS B O 1
ATOM 3857 N N . GLY B 1 92 ? -39.486 -49.445 -20.791 1.00 8.83 84 GLY B N 1
ATOM 3858 C CA . GLY B 1 92 ? -40.238 -48.224 -20.935 1.00 8.65 84 GLY B CA 1
ATOM 3859 C C . GLY B 1 92 ? -39.760 -47.231 -21.974 1.00 8.54 84 GLY B C 1
ATOM 3860 O O . GLY B 1 92 ? -40.244 -46.098 -22.026 1.00 8.46 84 GLY B O 1
ATOM 3861 N N . PHE B 1 93 ? -38.814 -47.627 -22.806 1.00 8.49 85 PHE B N 1
ATOM 3862 C CA . PHE B 1 93 ? -38.418 -46.773 -23.890 1.00 8.70 85 PHE B CA 1
ATOM 3863 C C . PHE B 1 93 ? -39.551 -46.593 -24.891 1.00 8.72 85 PHE B C 1
ATOM 3864 O O . PHE B 1 93 ? -40.388 -47.503 -25.097 1.00 9.14 85 PHE B O 1
ATOM 3872 N N . ASN B 1 94 ? -39.572 -45.419 -25.520 1.00 8.18 86 ASN B N 1
ATOM 3873 C CA . ASN B 1 94 ? -40.649 -45.065 -26.451 1.00 7.72 86 ASN B CA 1
ATOM 3874 C C . ASN B 1 94 ? -40.180 -44.377 -27.727 1.00 7.39 86 ASN B C 1
ATOM 3875 O O . ASN B 1 94 ? -40.964 -43.730 -28.409 1.00 7.24 86 ASN B O 1
ATOM 3880 N N . THR B 1 95 ? -38.900 -44.534 -28.062 1.00 7.26 87 THR B N 1
ATOM 3881 C CA . THR B 1 95 ? -38.392 -44.045 -29.333 1.00 7.14 87 THR B CA 1
ATOM 3882 C C . THR B 1 95 ? -37.205 -44.872 -29.788 1.00 6.84 87 THR B C 1
ATOM 3883 O O . THR B 1 95 ? -36.405 -45.325 -28.956 1.00 6.75 87 THR B O 1
ATOM 3887 N N . VAL B 1 96 ? -37.088 -45.056 -31.095 1.00 6.60 88 VAL B N 1
ATOM 3888 C CA . VAL B 1 96 ? -35.855 -45.576 -31.701 1.00 6.52 88 VAL B CA 1
ATOM 3889 C C . VAL B 1 96 ? -35.398 -44.621 -32.796 1.00 6.50 88 VAL B C 1
ATOM 3890 O O . VAL B 1 96 ? -36.203 -44.204 -33.627 1.00 6.64 88 VAL B O 1
ATOM 3894 N N . ARG B 1 97 ? -34.117 -44.236 -32.754 1.00 6.51 89 ARG B N 1
ATOM 3895 C CA . ARG B 1 97 ? -33.465 -43.571 -33.879 1.00 6.58 89 ARG B CA 1
ATOM 3896 C C . ARG B 1 97 ? -32.954 -44.650 -34.806 1.00 6.65 89 ARG B C 1
ATOM 3897 O O . ARG B 1 97 ? -31.951 -45.327 -34.523 1.00 6.26 89 ARG B O 1
ATOM 3905 N N . LEU B 1 98 ? -33.678 -44.829 -35.907 1.00 6.93 90 LEU B N 1
ATOM 3906 C CA . LEU B 1 98 ? -33.392 -45.879 -36.887 1.00 7.19 90 LEU B CA 1
ATOM 3907 C C . LEU B 1 98 ? -32.548 -45.346 -38.036 1.00 7.04 90 LEU B C 1
ATOM 3908 O O . LEU B 1 98 ? -32.951 -44.420 -38.759 1.00 6.86 90 LEU B O 1
ATOM 3913 N N . GLY B 1 99 ? -31.365 -45.917 -38.202 1.00 6.95 91 GLY B N 1
ATOM 3914 C CA . GLY B 1 99 ? -30.463 -45.438 -39.213 1.00 6.95 91 GLY B CA 1
ATOM 3915 C C . GLY B 1 99 ? -30.919 -45.810 -40.618 1.00 6.92 91 GLY B C 1
ATOM 3916 O O . GLY B 1 99 ? -31.373 -46.936 -40.863 1.00 7.18 91 GLY B O 1
ATOM 3917 N N . THR B 1 100 ? -30.850 -44.839 -41.525 1.00 6.78 92 THR B N 1
ATOM 3918 C CA . THR B 1 100 ? -30.878 -45.107 -42.956 1.00 6.66 92 THR B CA 1
ATOM 3919 C C . THR B 1 100 ? -29.652 -44.376 -43.499 1.00 6.38 92 THR B C 1
ATOM 3920 O O . THR B 1 100 ? -28.805 -43.925 -42.725 1.00 6.25 92 THR B O 1
ATOM 3924 N N . SER B 1 101 ? -29.512 -44.306 -44.808 1.00 5.99 93 SER B N 1
ATOM 3925 C CA . SER B 1 101 ? -28.403 -43.591 -45.392 1.00 5.87 93 SER B CA 1
ATOM 3926 C C . SER B 1 101 ? -28.642 -43.339 -46.871 1.00 5.89 93 SER B C 1
ATOM 3927 O O . SER B 1 101 ? -29.422 -44.033 -47.504 1.00 5.81 93 SER B O 1
ATOM 3930 N N . PHE B 1 102 ? -27.874 -42.412 -47.417 1.00 5.83 94 PHE B N 1
ATOM 3931 C CA . PHE B 1 102 ? -27.934 -42.058 -48.845 1.00 5.87 94 PHE B CA 1
ATOM 3932 C C . PHE B 1 102 ? -27.491 -43.316 -49.655 1.00 6.17 94 PHE B C 1
ATOM 3933 O O . PHE B 1 102 ? -28.074 -43.659 -50.693 1.00 6.02 94 PHE B O 1
ATOM 3941 N N . ASP B 1 103 ? -26.475 -44.026 -49.148 1.00 6.58 95 ASP B N 1
ATOM 3942 C CA . ASP B 1 103 ? -25.965 -45.244 -49.808 1.00 6.94 95 ASP B CA 1
ATOM 3943 C C . ASP B 1 103 ? -27.027 -46.351 -49.852 1.00 6.84 95 ASP B C 1
ATOM 3944 O O . ASP B 1 103 ? -27.136 -47.067 -50.836 1.00 6.76 95 ASP B O 1
ATOM 3949 N N . ALA B 1 104 ? -27.805 -46.479 -48.781 1.00 6.55 96 ALA B N 1
ATOM 3950 C CA . ALA B 1 104 ? -28.860 -47.460 -48.724 1.00 6.49 96 ALA B CA 1
ATOM 3951 C C . ALA B 1 104 ? -30.003 -47.102 -49.674 1.00 6.51 96 ALA B C 1
ATOM 3952 O O . ALA B 1 104 ? -30.584 -47.982 -50.341 1.00 6.46 96 ALA B O 1
ATOM 3954 N N . LEU B 1 105 ? -30.368 -45.816 -49.684 1.00 6.51 97 LEU B N 1
ATOM 3955 C CA . LEU B 1 105 ? -31.520 -45.348 -50.438 1.00 6.58 97 LEU B CA 1
ATOM 3956 C C . LEU B 1 105 ? -31.297 -45.260 -51.940 1.00 6.52 97 LEU B C 1
ATOM 3957 O O . LEU B 1 105 ? -32.218 -45.542 -52.708 1.00 6.28 97 LEU B O 1
ATOM 3962 N N . MET B 1 106 ? -30.098 -44.839 -52.338 1.00 6.58 98 MET B N 1
ATOM 3963 C CA . MET B 1 106 ? -29.773 -44.591 -53.752 1.00 6.68 98 MET B CA 1
ATOM 3964 C C . MET B 1 106 ? -28.401 -45.192 -54.055 1.00 6.74 98 MET B C 1
ATOM 3965 O O . MET B 1 106 ? -27.386 -44.501 -54.124 1.00 6.28 98 MET B O 1
ATOM 3970 N N . PRO B 1 107 ? -28.380 -46.506 -54.251 1.00 7.05 99 PRO B N 1
ATOM 3971 C CA . PRO B 1 107 ? -27.095 -47.214 -54.314 1.00 7.21 99 PRO B CA 1
ATOM 3972 C C . PRO B 1 107 ? -26.375 -47.110 -55.631 1.00 7.43 99 PRO B C 1
ATOM 3973 O O . PRO B 1 107 ? -25.176 -47.382 -55.691 1.00 7.27 99 PRO B O 1
ATOM 3977 N N . GLN B 1 108 ? -27.091 -46.723 -56.672 1.00 7.73 100 GLN B N 1
ATOM 3978 C CA . GLN B 1 108 ? -26.432 -46.309 -57.904 1.00 8.27 100 GLN B CA 1
ATOM 3979 C C . GLN B 1 108 ? -27.043 -44.989 -58.311 1.00 8.52 100 GLN B C 1
ATOM 3980 O O . GLN B 1 108 ? -28.165 -44.669 -57.906 1.00 8.11 100 GLN B O 1
ATOM 3986 N N . ARG B 1 109 ? -26.318 -44.220 -59.114 1.00 9.27 101 ARG B N 1
ATOM 3987 C CA . ARG B 1 109 ? -26.809 -42.887 -59.503 1.00 10.59 101 ARG B CA 1
ATOM 3988 C C . ARG B 1 109 ? -28.233 -42.964 -60.094 1.00 11.17 101 ARG B C 1
ATOM 3989 O O . ARG B 1 109 ? -28.499 -43.734 -61.014 1.00 11.83 101 ARG B O 1
ATOM 3997 N N . GLY B 1 110 ? -29.155 -42.217 -59.493 1.00 11.62 102 GLY B N 1
ATOM 3998 C CA . GLY B 1 110 ? -30.517 -42.065 -60.016 1.00 12.03 102 GLY B CA 1
ATOM 3999 C C . GLY B 1 110 ? -31.502 -43.210 -59.848 1.00 12.20 102 GLY B C 1
ATOM 4000 O O . GLY B 1 110 ? -32.591 -43.211 -60.458 1.00 12.90 102 GLY B O 1
ATOM 4001 N N . GLN B 1 111 ? -31.160 -44.185 -59.024 1.00 11.76 103 GLN B N 1
ATOM 4002 C CA . GLN B 1 111 ? -32.066 -45.290 -58.776 1.00 11.82 103 GLN B CA 1
ATOM 4003 C C . GLN B 1 111 ? -32.242 -45.478 -57.290 1.00 11.21 103 GLN B C 1
ATOM 4004 O O . GLN B 1 111 ? -31.294 -45.820 -56.600 1.00 10.66 103 GLN B O 1
ATOM 4010 N N . ILE B 1 112 ? -33.474 -45.308 -56.832 1.00 10.81 104 ILE B N 1
ATOM 4011 C CA . ILE B 1 112 ? -33.843 -45.591 -55.460 1.00 10.83 104 ILE B CA 1
ATOM 4012 C C . ILE B 1 112 ? -34.010 -47.086 -55.269 1.00 10.62 104 ILE B C 1
ATOM 4013 O O . ILE B 1 112 ? -34.598 -47.764 -56.089 1.00 10.74 104 ILE B O 1
ATOM 4018 N N . ASP B 1 113 ? -33.481 -47.611 -54.182 1.00 10.44 105 ASP B N 1
ATOM 4019 C CA . ASP B 1 113 ? -33.609 -49.023 -53.921 1.00 10.89 105 ASP B CA 1
ATOM 4020 C C . ASP B 1 113 ? -34.950 -49.290 -53.264 1.00 11.49 105 ASP B C 1
ATOM 4021 O O . ASP B 1 113 ? -35.098 -49.185 -52.036 1.00 10.70 105 ASP B O 1
ATOM 4026 N N . GLU B 1 114 ? -35.941 -49.637 -54.078 1.00 12.55 106 GLU B N 1
ATOM 4027 C CA . GLU B 1 114 ? -37.267 -49.866 -53.558 1.00 14.56 106 GLU B CA 1
ATOM 4028 C C . GLU B 1 114 ? -37.362 -51.111 -52.703 1.00 12.34 106 GLU B C 1
ATOM 4029 O O . GLU B 1 114 ? -38.179 -51.132 -51.812 1.00 10.99 106 GLU B O 1
ATOM 4035 N N . ALA B 1 115 ? -36.547 -52.132 -52.968 1.00 10.68 107 ALA B N 1
ATOM 4036 C CA . ALA B 1 115 ? -36.500 -53.302 -52.106 1.00 10.04 107 ALA B CA 1
ATOM 4037 C C . ALA B 1 115 ? -36.074 -52.911 -50.689 1.00 9.46 107 ALA B C 1
ATOM 4038 O O . ALA B 1 115 ? -36.667 -53.355 -49.683 1.00 9.10 107 ALA B O 1
ATOM 4040 N N . TYR B 1 116 ? -35.021 -52.106 -50.621 1.00 8.95 108 TYR B N 1
ATOM 4041 C CA . TYR B 1 116 ? -34.539 -51.586 -49.335 1.00 8.67 108 TYR B CA 1
ATOM 4042 C C . TYR B 1 116 ? -35.635 -50.790 -48.620 1.00 8.98 108 TYR B C 1
ATOM 4043 O O . TYR B 1 116 ? -35.867 -51.000 -47.423 1.00 8.76 108 TYR B O 1
ATOM 4052 N N . LEU B 1 117 ? -36.317 -49.911 -49.342 1.00 9.66 109 LEU B N 1
ATOM 4053 C CA . LEU B 1 117 ? -37.393 -49.120 -48.741 1.00 10.65 109 LEU B CA 1
ATOM 4054 C C . LEU B 1 117 ? -38.483 -49.992 -48.142 1.00 11.09 109 LEU B C 1
ATOM 4055 O O . LEU B 1 117 ? -38.994 -49.674 -47.073 1.00 10.56 109 LEU B O 1
ATOM 4060 N N . ASP B 1 118 ? -38.832 -51.088 -48.821 1.00 12.03 110 ASP B N 1
ATOM 4061 C CA . ASP B 1 118 ? -39.772 -52.057 -48.260 1.00 12.34 110 ASP B CA 1
ATOM 4062 C C . ASP B 1 118 ? -39.241 -52.668 -46.965 1.00 11.58 110 ASP B C 1
ATOM 4063 O O . ASP B 1 118 ? -40.007 -52.811 -46.017 1.00 11.65 110 ASP B O 1
ATOM 4068 N N . ARG B 1 119 ? -37.953 -53.010 -46.898 1.00 10.52 111 ARG B N 1
ATOM 4069 C CA . ARG B 1 119 ? -37.385 -53.590 -45.679 1.00 10.12 111 ARG B CA 1
ATOM 4070 C C . ARG B 1 119 ? -37.427 -52.577 -44.532 1.00 10.27 111 ARG B C 1
ATOM 4071 O O . ARG B 1 119 ? -37.801 -52.905 -43.400 1.00 9.81 111 ARG B O 1
ATOM 4079 N N . LEU B 1 120 ? -37.005 -51.353 -44.837 1.00 10.45 112 LEU B N 1
ATOM 4080 C CA . LEU B 1 120 ? -36.989 -50.278 -43.867 1.00 10.81 112 LEU B CA 1
ATOM 4081 C C . LEU B 1 120 ? -38.390 -50.072 -43.306 1.00 11.02 112 LEU B C 1
ATOM 4082 O O . LEU B 1 120 ? -38.574 -49.963 -42.090 1.00 10.39 112 LEU B O 1
ATOM 4087 N N . THR B 1 121 ? -39.370 -50.034 -44.208 1.00 11.18 113 THR B N 1
ATOM 4088 C CA . THR B 1 121 ? -40.787 -49.885 -43.833 1.00 12.17 113 THR B CA 1
ATOM 4089 C C . THR B 1 121 ? -41.260 -50.990 -42.892 1.00 11.84 113 THR B C 1
ATOM 4090 O O . THR B 1 121 ? -42.023 -50.733 -41.944 1.00 12.06 113 THR B O 1
ATOM 4094 N N . GLY B 1 122 ? -40.812 -52.212 -43.157 1.00 11.77 114 GLY B N 1
ATOM 4095 C CA . GLY B 1 122 ? -41.102 -53.350 -42.291 1.00 11.60 114 GLY B CA 1
ATOM 4096 C C . GLY B 1 122 ? -40.581 -53.143 -40.881 1.00 11.35 114 GLY B C 1
ATOM 4097 O O . GLY B 1 122 ? -41.271 -53.447 -39.897 1.00 11.19 114 GLY B O 1
ATOM 4098 N N . VAL B 1 123 ? -39.377 -52.590 -40.764 1.00 10.71 115 VAL B N 1
ATOM 4099 C CA . VAL B 1 123 ? -38.828 -52.339 -39.442 1.00 10.29 115 VAL B CA 1
ATOM 4100 C C . VAL B 1 123 ? -39.590 -51.227 -38.724 1.00 10.10 115 VAL B C 1
ATOM 4101 O O . VAL B 1 123 ? -39.909 -51.366 -37.547 1.00 10.17 115 VAL B O 1
ATOM 4105 N N . VAL B 1 124 ? -39.832 -50.122 -39.419 1.00 9.85 116 VAL B N 1
ATOM 4106 C CA . VAL B 1 124 ? -40.630 -49.006 -38.889 1.00 10.02 116 VAL B CA 1
ATOM 4107 C C . VAL B 1 124 ? -41.991 -49.489 -38.364 1.00 10.24 116 VAL B C 1
ATOM 4108 O O . VAL B 1 124 ? -42.404 -49.136 -37.260 1.00 9.39 116 VAL B O 1
ATOM 4112 N N . ASP B 1 125 ? -42.666 -50.322 -39.150 1.00 10.84 117 ASP B N 1
ATOM 4113 C CA . ASP B 1 125 ? -44.009 -50.789 -38.790 1.00 11.72 117 ASP B CA 1
ATOM 4114 C C . ASP B 1 125 ? -43.961 -51.660 -37.545 1.00 11.58 117 ASP B C 1
ATOM 4115 O O . ASP B 1 125 ? -44.851 -51.589 -36.700 1.00 12.01 117 ASP B O 1
ATOM 4120 N N . ALA B 1 126 ? -42.922 -52.474 -37.423 1.00 10.99 118 ALA B N 1
ATOM 4121 C CA . ALA B 1 126 ? -42.765 -53.308 -36.246 1.00 10.81 118 ALA B CA 1
ATOM 4122 C C . ALA B 1 126 ? -42.555 -52.467 -34.989 1.00 10.42 118 ALA B C 1
ATOM 4123 O O . ALA B 1 126 ? -43.116 -52.758 -33.926 1.00 10.54 118 ALA B O 1
ATOM 4125 N N . LEU B 1 127 ? -41.705 -51.456 -35.112 1.00 9.87 119 LEU B N 1
ATOM 4126 C CA . LEU B 1 127 ? -41.415 -50.547 -34.009 1.00 9.54 119 LEU B CA 1
ATOM 4127 C C . LEU B 1 127 ? -42.619 -49.713 -33.598 1.00 9.54 119 LEU B C 1
ATOM 4128 O O . LEU B 1 127 ? -42.973 -49.675 -32.421 1.00 9.28 119 LEU B O 1
ATOM 4133 N N . THR B 1 128 ? -43.270 -49.070 -34.555 1.00 9.85 120 THR B N 1
ATOM 4134 C CA . THR B 1 128 ? -44.437 -48.237 -34.240 1.00 10.45 120 THR B CA 1
ATOM 4135 C C . THR B 1 128 ? -45.616 -49.033 -33.667 1.00 11.08 120 THR B C 1
ATOM 4136 O O . THR B 1 128 ? -46.344 -48.542 -32.797 1.00 11.25 120 THR B O 1
ATOM 4140 N N . ALA B 1 129 ? -45.776 -50.264 -34.128 1.00 11.68 121 ALA B N 1
ATOM 4141 C CA . ALA B 1 129 ? -46.820 -51.132 -33.617 1.00 12.66 121 ALA B CA 1
ATOM 4142 C C . ALA B 1 129 ? -46.619 -51.422 -32.113 1.00 12.94 121 ALA B C 1
ATOM 4143 O O . ALA B 1 129 ? -47.591 -51.638 -31.406 1.00 12.47 121 ALA B O 1
ATOM 4145 N N . ARG B 1 130 ? -45.382 -51.359 -31.613 1.00 13.21 122 ARG B N 1
ATOM 4146 C CA . ARG B 1 130 ? -45.105 -51.565 -30.179 1.00 14.62 122 ARG B CA 1
ATOM 4147 C C . ARG B 1 130 ? -44.845 -50.283 -29.367 1.00 13.92 122 ARG B C 1
ATOM 4148 O O . ARG B 1 130 ? -44.331 -50.357 -28.244 1.00 14.79 122 ARG B O 1
ATOM 4156 N N . GLY B 1 131 ? -45.196 -49.130 -29.929 1.00 13.35 123 GLY B N 1
ATOM 4157 C CA . GLY B 1 131 ? -45.219 -47.853 -29.209 1.00 12.96 123 GLY B CA 1
ATOM 4158 C C . GLY B 1 131 ? -43.904 -47.088 -29.291 1.00 12.66 123 GLY B C 1
ATOM 4159 O O . GLY B 1 131 ? -43.670 -46.162 -28.518 1.00 12.62 123 GLY B O 1
ATOM 4160 N N . MET B 1 132 ? -43.036 -47.471 -30.222 1.00 11.88 124 MET B N 1
ATOM 4161 C CA . MET B 1 132 ? -41.792 -46.724 -30.450 1.00 11.70 124 MET B CA 1
ATOM 4162 C C . MET B 1 132 ? -41.996 -45.662 -31.534 1.00 11.16 124 MET B C 1
ATOM 4163 O O . MET B 1 132 ? -42.318 -45.983 -32.692 1.00 11.03 124 MET B O 1
ATOM 4168 N N . HIS B 1 133 ? -41.816 -44.400 -31.140 1.00 10.58 125 HIS B N 1
ATOM 4169 C CA . HIS B 1 133 ? -41.680 -43.288 -32.079 1.00 10.29 125 HIS B CA 1
ATOM 4170 C C . HIS B 1 133 ? -40.360 -43.412 -32.855 1.00 9.50 125 HIS B C 1
ATOM 4171 O O . HIS B 1 133 ? -39.275 -43.461 -32.259 1.00 9.56 125 HIS B O 1
ATOM 4178 N N . VAL B 1 134 ? -40.446 -43.491 -34.176 1.00 8.45 126 VAL B N 1
ATOM 4179 C CA . VAL B 1 134 ? -39.267 -43.756 -34.968 1.00 7.93 126 VAL B CA 1
ATOM 4180 C C . VAL B 1 134 ? -38.737 -42.495 -35.654 1.00 7.63 126 VAL B C 1
ATOM 4181 O O . VAL B 1 134 ? -39.448 -41.830 -36.422 1.00 7.74 126 VAL B O 1
ATOM 4185 N N . LEU B 1 135 ? -37.473 -42.194 -35.392 1.00 7.43 127 LEU B N 1
ATOM 4186 C CA . LEU B 1 135 ? -36.766 -41.100 -36.049 1.00 7.30 127 LEU B CA 1
ATOM 4187 C C . LEU B 1 135 ? -35.855 -41.694 -37.097 1.00 7.40 127 LEU B C 1
ATOM 4188 O O . LEU B 1 135 ? -35.021 -42.515 -36.750 1.00 7.12 127 LEU B O 1
ATOM 4193 N N . LEU B 1 136 ? -35.996 -41.269 -38.353 1.00 7.37 128 LEU B N 1
ATOM 4194 C CA . LEU B 1 136 ? -35.185 -41.808 -39.453 1.00 7.61 128 LEU B CA 1
ATOM 4195 C C . LEU B 1 136 ? -33.945 -40.958 -39.576 1.00 7.31 128 LEU B C 1
ATOM 4196 O O . LEU B 1 136 ? -34.028 -39.795 -39.877 1.00 7.39 128 LEU B O 1
ATOM 4201 N N . ASP B 1 137 ? -32.807 -41.545 -39.251 1.00 7.13 129 ASP B N 1
ATOM 4202 C CA . ASP B 1 137 ? -31.522 -40.859 -39.181 1.00 6.91 129 ASP B CA 1
ATOM 4203 C C . ASP B 1 137 ? -30.756 -41.113 -40.495 1.00 6.52 129 ASP B C 1
ATOM 4204 O O . ASP B 1 137 ? -30.316 -42.240 -40.770 1.00 6.23 129 ASP B O 1
ATOM 4209 N N . ASN B 1 138 ? -30.625 -40.077 -41.318 1.00 6.11 130 ASN B N 1
ATOM 4210 C CA . ASN B 1 138 ? -29.768 -40.169 -42.491 1.00 6.02 130 ASN B CA 1
ATOM 4211 C C . ASN B 1 138 ? -28.322 -40.130 -42.021 1.00 6.02 130 ASN B C 1
ATOM 4212 O O . ASN B 1 138 ? -27.732 -39.050 -41.858 1.00 6.08 130 ASN B O 1
ATOM 4217 N N . HIS B 1 139 ? -27.756 -41.305 -41.795 1.00 6.00 131 HIS B N 1
ATOM 4218 C CA . HIS B 1 139 ? -26.472 -41.442 -41.107 1.00 5.94 131 HIS B CA 1
ATOM 4219 C C . HIS B 1 139 ? -25.241 -41.369 -41.993 1.00 5.95 131 HIS B C 1
ATOM 4220 O O . HIS B 1 139 ? -25.292 -41.736 -43.168 1.00 6.00 131 HIS B O 1
ATOM 4227 N N . GLN B 1 140 ? -24.133 -40.892 -41.422 1.00 5.85 132 GLN B N 1
ATOM 4228 C CA . GLN B 1 140 ? -22.815 -41.013 -42.059 1.00 5.82 132 GLN B CA 1
ATOM 4229 C C . GLN B 1 140 ? -21.736 -40.921 -41.014 1.00 5.88 132 GLN B C 1
ATOM 4230 O O . GLN B 1 140 ? -21.948 -40.362 -39.958 1.00 5.90 132 GLN B O 1
ATOM 4236 N N . ASP B 1 141 ? -20.568 -41.449 -41.332 1.00 6.11 133 ASP B N 1
ATOM 4237 C CA . ASP B 1 141 ? -19.355 -41.145 -40.581 1.00 6.39 133 ASP B CA 1
ATOM 4238 C C . ASP B 1 141 ? -18.264 -41.073 -41.617 1.00 6.19 133 ASP B C 1
ATOM 4239 O O . ASP B 1 141 ? -18.189 -41.933 -42.464 1.00 5.94 133 ASP B O 1
ATOM 4244 N N . GLY B 1 142 ? -17.439 -40.045 -41.569 1.00 6.03 134 GLY B N 1
ATOM 4245 C CA . GLY B 1 142 ? -16.299 -39.976 -42.439 1.00 6.15 134 GLY B CA 1
ATOM 4246 C C . GLY B 1 142 ? -16.712 -39.925 -43.894 1.00 6.38 134 GLY B C 1
ATOM 4247 O O . GLY B 1 142 ? -15.989 -40.352 -44.744 1.00 6.07 134 GLY B O 1
ATOM 4248 N N . LEU B 1 143 ? -17.911 -39.418 -44.135 1.00 6.94 135 LEU B N 1
ATOM 4249 C CA . LEU B 1 143 ? -18.433 -39.123 -45.463 1.00 7.61 135 LEU B CA 1
ATOM 4250 C C . LEU B 1 143 ? -18.826 -40.334 -46.304 1.00 8.38 135 LEU B C 1
ATOM 4251 O O . LEU B 1 143 ? -19.950 -40.441 -46.749 1.00 7.98 135 LEU B O 1
ATOM 4256 N N . SER B 1 144 ? -17.869 -41.213 -46.538 1.00 9.34 136 SER B N 1
ATOM 4257 C CA . SER B 1 144 ? -18.085 -42.308 -47.452 1.00 10.62 136 SER B CA 1
ATOM 4258 C C . SER B 1 144 ? -17.185 -43.513 -47.195 1.00 10.51 136 SER B C 1
ATOM 4259 O O . SER B 1 144 ? -16.203 -43.423 -46.507 1.00 9.39 136 SER B O 1
ATOM 4262 N N . LYS B 1 145 ? -17.495 -44.627 -47.866 1.00 11.80 137 LYS B N 1
ATOM 4263 C CA . LYS B 1 145 ? -16.682 -45.841 -47.759 1.00 13.26 137 LYS B CA 1
ATOM 4264 C C . LYS B 1 145 ? -15.263 -45.637 -48.319 1.00 11.59 137 LYS B C 1
ATOM 4265 O O . LYS B 1 145 ? -14.369 -46.392 -47.976 1.00 10.15 137 LYS B O 1
ATOM 4271 N N . ALA B 1 146 ? -15.092 -44.606 -49.158 1.00 10.68 138 ALA B N 1
ATOM 4272 C CA . ALA B 1 146 ? -13.780 -44.314 -49.709 1.00 10.72 138 ALA B CA 1
ATOM 4273 C C . ALA B 1 146 ? -12.742 -44.084 -48.616 1.00 10.30 138 ALA B C 1
ATOM 4274 O O . ALA B 1 146 ? -11.580 -44.378 -48.826 1.00 10.86 138 ALA B O 1
ATOM 4276 N N . TRP B 1 147 ? -13.162 -43.608 -47.441 1.00 9.37 139 TRP B N 1
ATOM 4277 C CA . TRP B 1 147 ? -12.231 -43.336 -46.345 1.00 8.68 139 TRP B CA 1
ATOM 4278 C C . TRP B 1 147 ? -12.332 -44.366 -45.251 1.00 8.75 139 TRP B C 1
ATOM 4279 O O . TRP B 1 147 ? -11.773 -44.168 -44.166 1.00 8.72 139 TRP B O 1
ATOM 4290 N N . GLY B 1 148 ? -13.073 -45.440 -45.510 1.00 8.54 140 GLY B N 1
ATOM 4291 C CA . GLY B 1 148 ? -13.401 -46.408 -44.473 1.00 8.76 140 GLY B CA 1
ATOM 4292 C C . GLY B 1 148 ? -14.611 -46.003 -43.654 1.00 8.78 140 GLY B C 1
ATOM 4293 O O . GLY B 1 148 ? -14.869 -46.588 -42.614 1.00 8.96 140 GLY B O 1
ATOM 4294 N N . GLY B 1 149 ? -15.344 -45.004 -44.132 1.00 8.37 141 GLY B N 1
ATOM 4295 C CA . GLY B 1 149 ? -16.520 -44.501 -43.450 1.00 8.22 141 GLY B CA 1
ATOM 4296 C C . GLY B 1 149 ? -17.785 -45.059 -44.057 1.00 8.05 141 GLY B C 1
ATOM 4297 O O . GLY B 1 149 ? -17.776 -46.133 -44.624 1.00 8.03 141 GLY B O 1
ATOM 4298 N N . ASN B 1 150 ? -18.876 -44.318 -43.929 1.00 7.87 142 ASN B N 1
ATOM 4299 C CA . ASN B 1 150 ? -20.190 -44.766 -44.397 1.00 7.77 142 ASN B CA 1
ATOM 4300 C C . ASN B 1 150 ? -21.070 -43.576 -44.647 1.00 7.51 142 ASN B C 1
ATOM 4301 O O . ASN B 1 150 ? -20.790 -42.502 -44.136 1.00 7.48 142 ASN B O 1
ATOM 4306 N N . GLY B 1 151 ? -22.104 -43.774 -45.458 1.00 7.31 143 GLY B N 1
ATOM 4307 C CA . GLY B 1 151 ? -23.203 -42.832 -45.568 1.00 7.27 143 GLY B CA 1
ATOM 4308 C C . GLY B 1 151 ? -23.450 -42.340 -46.985 1.00 7.32 143 GLY B C 1
ATOM 4309 O O . GLY B 1 151 ? -24.429 -42.762 -47.609 1.00 7.33 143 GLY B O 1
ATOM 4310 N N . PHE B 1 152 ? -22.609 -41.433 -47.485 1.00 7.28 144 PHE B N 1
ATOM 4311 C CA . PHE B 1 152 ? -22.748 -40.984 -48.892 1.00 7.56 144 PHE B CA 1
ATOM 4312 C C . PHE B 1 152 ? -22.244 -42.121 -49.794 1.00 7.66 144 PHE B C 1
ATOM 4313 O O . PHE B 1 152 ? -21.170 -42.668 -49.535 1.00 7.91 144 PHE B O 1
ATOM 4321 N N . PRO B 1 153 ? -22.994 -42.478 -50.861 1.00 7.63 145 PRO B N 1
ATOM 4322 C CA . PRO B 1 153 ? -22.454 -43.484 -51.787 1.00 7.82 145 PRO B CA 1
ATOM 4323 C C . PRO B 1 153 ? -21.173 -43.029 -52.494 1.00 8.08 145 PRO B C 1
ATOM 4324 O O . PRO B 1 153 ? -21.025 -41.856 -52.824 1.00 7.93 145 PRO B O 1
ATOM 4328 N N . GLU B 1 154 ? -20.270 -43.957 -52.757 1.00 8.70 146 GLU B N 1
ATOM 4329 C CA . GLU B 1 154 ? -19.032 -43.606 -53.427 1.00 9.24 146 GLU B CA 1
ATOM 4330 C C . GLU B 1 154 ? -19.287 -42.993 -54.814 1.00 8.59 146 GLU B C 1
ATOM 4331 O O . GLU B 1 154 ? -18.521 -42.142 -55.229 1.00 8.38 146 GLU B O 1
ATOM 4337 N N . TRP B 1 155 ? -20.351 -43.397 -55.518 1.00 7.69 147 TRP B N 1
ATOM 4338 C CA . TRP B 1 155 ? -20.611 -42.829 -56.856 1.00 7.48 147 TRP B CA 1
ATOM 4339 C C . TRP B 1 155 ? -20.882 -41.326 -56.760 1.00 7.44 147 TRP B C 1
ATOM 4340 O O . TRP B 1 155 ? -20.691 -40.610 -57.721 1.00 7.53 147 TRP B O 1
ATOM 4351 N N . ALA B 1 156 ? -21.350 -40.853 -55.603 1.00 7.30 148 ALA B N 1
ATOM 4352 C CA . ALA B 1 156 ? -21.740 -39.437 -55.442 1.00 7.37 148 ALA B CA 1
ATOM 4353 C C . ALA B 1 156 ? -20.621 -38.444 -55.185 1.00 7.57 148 ALA B C 1
ATOM 4354 O O . ALA B 1 156 ? -20.831 -37.228 -55.350 1.00 7.72 148 ALA B O 1
ATOM 4356 N N . ILE B 1 157 ? -19.467 -38.943 -54.759 1.00 7.57 149 ILE B N 1
ATOM 4357 C CA . ILE B 1 157 ? -18.355 -38.106 -54.301 1.00 7.61 149 ILE B CA 1
ATOM 4358 C C . ILE B 1 157 ? -17.150 -38.358 -55.200 1.00 7.99 149 ILE B C 1
ATOM 4359 O O . ILE B 1 157 ? -16.813 -39.500 -55.461 1.00 7.54 149 ILE B O 1
ATOM 4364 N N . GLU B 1 158 ? -16.530 -37.295 -55.687 1.00 8.67 150 GLU B N 1
ATOM 4365 C CA . GLU B 1 158 ? -15.384 -37.405 -56.595 1.00 9.56 150 GLU B CA 1
ATOM 4366 C C . GLU B 1 158 ? -14.069 -37.654 -55.863 1.00 9.56 150 GLU B C 1
ATOM 4367 O O . GLU B 1 158 ? -13.265 -38.538 -56.250 1.00 9.11 150 GLU B O 1
ATOM 4373 N N . SER B 1 159 ? -13.815 -36.832 -54.846 1.00 9.61 151 SER B N 1
ATOM 4374 C CA . SER B 1 159 ? -12.601 -36.969 -54.033 1.00 10.26 151 SER B CA 1
ATOM 4375 C C . SER B 1 159 ? -12.357 -38.406 -53.508 1.00 10.83 151 SER B C 1
ATOM 4376 O O . SER B 1 159 ? -13.275 -39.116 -53.087 1.00 9.99 151 SER B O 1
ATOM 4379 N N . ARG B 1 160 ? -11.089 -38.800 -53.540 1.00 12.32 152 ARG B N 1
ATOM 4380 C CA . ARG B 1 160 ? -10.625 -40.089 -53.033 1.00 13.97 152 ARG B CA 1
ATOM 4381 C C . ARG B 1 160 ? -9.300 -39.848 -52.341 1.00 13.75 152 ARG B C 1
ATOM 4382 O O . ARG B 1 160 ? -8.547 -38.985 -52.752 1.00 12.54 152 ARG B O 1
ATOM 4390 N N . PRO B 1 161 ? -8.995 -40.631 -51.314 1.00 14.40 153 PRO B N 1
ATOM 4391 C CA . PRO B 1 161 ? -7.715 -40.458 -50.633 1.00 15.66 153 PRO B CA 1
ATOM 4392 C C . PRO B 1 161 ? -6.571 -40.830 -51.555 1.00 18.02 153 PRO B C 1
ATOM 4393 O O . PRO B 1 161 ? -6.735 -41.708 -52.396 1.00 16.40 153 PRO B O 1
ATOM 4397 N N . ARG B 1 162 ? -5.437 -40.160 -51.421 1.00 21.40 154 ARG B N 1
ATOM 4398 C CA . ARG B 1 162 ? -4.282 -40.473 -52.253 1.00 26.31 154 ARG B CA 1
ATOM 4399 C C . ARG B 1 162 ? -3.485 -41.613 -51.624 1.00 26.65 154 ARG B C 1
ATOM 4400 O O . ARG B 1 162 ? -3.613 -41.902 -50.440 1.00 22.56 154 ARG B O 1
ATOM 4408 N N . GLU B 1 163 ? -2.664 -42.287 -52.413 1.00 30.12 155 GLU B N 1
ATOM 4409 C CA . GLU B 1 163 ? -2.166 -43.601 -51.983 1.00 32.34 155 GLU B CA 1
ATOM 4410 C C . GLU B 1 163 ? -1.305 -43.551 -50.694 1.00 30.14 155 GLU B C 1
ATOM 4411 O O . GLU B 1 163 ? -1.327 -44.473 -49.877 1.00 31.32 155 GLU B O 1
ATOM 4417 N N . TRP B 1 164 ? -0.606 -42.442 -50.518 1.00 27.36 156 TRP B N 1
ATOM 4418 C CA . TRP B 1 164 ? 0.257 -42.161 -49.352 1.00 28.22 156 TRP B CA 1
ATOM 4419 C C . TRP B 1 164 ? -0.393 -41.247 -48.290 1.00 22.56 156 TRP B C 1
ATOM 4420 O O . TRP B 1 164 ? 0.270 -40.809 -47.340 1.00 21.28 156 TRP B O 1
ATOM 4431 N N . GLU B 1 165 ? -1.653 -40.885 -48.481 1.00 17.91 157 GLU B N 1
ATOM 4432 C CA . GLU B 1 165 ? -2.298 -39.940 -47.582 1.00 14.96 157 GLU B CA 1
ATOM 4433 C C . GLU B 1 165 ? -2.585 -40.690 -46.276 1.00 13.07 157 GLU B C 1
ATOM 4434 O O . GLU B 1 165 ? -3.330 -41.664 -46.286 1.00 11.94 157 GLU B O 1
ATOM 4440 N N . PRO B 1 166 ? -1.998 -40.257 -45.141 1.00 11.70 158 PRO B N 1
ATOM 4441 C CA . PRO B 1 166 ? -2.255 -41.026 -43.911 1.00 11.33 158 PRO B CA 1
ATOM 4442 C C . PRO B 1 166 ? -3.733 -41.035 -43.532 1.00 10.53 158 PRO B C 1
ATOM 4443 O O . PRO B 1 166 ? -4.364 -39.979 -43.524 1.00 10.44 158 PRO B O 1
ATOM 4447 N N . ASN B 1 167 ? -4.265 -42.214 -43.221 1.00 9.85 159 ASN B N 1
ATOM 4448 C CA . ASN B 1 167 ? -5.662 -42.364 -42.818 1.00 9.49 159 ASN B CA 1
ATOM 4449 C C . ASN B 1 167 ? -5.694 -42.984 -41.444 1.00 9.31 159 ASN B C 1
ATOM 4450 O O . ASN B 1 167 ? -5.446 -44.168 -41.282 1.00 8.80 159 ASN B O 1
ATOM 4455 N N . PRO B 1 168 ? -5.989 -42.179 -40.440 1.00 9.36 160 PRO B N 1
ATOM 4456 C CA . PRO B 1 168 ? -5.997 -42.685 -39.063 1.00 9.68 160 PRO B CA 1
ATOM 4457 C C . PRO B 1 168 ? -7.298 -43.344 -38.643 1.00 10.13 160 PRO B C 1
ATOM 4458 O O . PRO B 1 168 ? -7.446 -43.706 -37.469 1.00 10.58 160 PRO B O 1
ATOM 4462 N N . GLY B 1 169 ? -8.239 -43.469 -39.568 1.00 10.00 161 GLY B N 1
ATOM 4463 C CA . GLY B 1 169 ? -9.566 -43.975 -39.233 1.00 10.06 161 GLY B CA 1
ATOM 4464 C C . GLY B 1 169 ? -10.423 -43.054 -38.396 1.00 9.88 161 GLY B C 1
ATOM 4465 O O . GLY B 1 169 ? -10.070 -41.909 -38.097 1.00 9.74 161 GLY B O 1
ATOM 4466 N N . PHE B 1 170 ? -11.571 -43.571 -37.995 1.00 10.03 162 PHE B N 1
ATOM 4467 C CA . PHE B 1 170 ? -12.496 -42.806 -37.203 1.00 9.82 162 PHE B CA 1
ATOM 4468 C C . PHE B 1 170 ? -11.913 -42.574 -35.818 1.00 9.82 162 PHE B C 1
ATOM 4469 O O . PHE B 1 170 ? -11.423 -43.508 -35.209 1.00 9.67 162 PHE B O 1
ATOM 4477 N N . PRO B 1 171 ? -12.001 -41.350 -35.287 1.00 9.71 163 PRO B N 1
ATOM 4478 C CA . PRO B 1 171 ? -12.622 -40.158 -35.817 1.00 9.75 163 PRO B CA 1
ATOM 4479 C C . PRO B 1 171 ? -11.657 -39.159 -36.462 1.00 9.50 163 PRO B C 1
ATOM 4480 O O . PRO B 1 171 ? -12.112 -38.187 -37.072 1.00 9.56 163 PRO B O 1
ATOM 4484 N N . LEU B 1 172 ? -10.344 -39.371 -36.364 1.00 9.46 164 LEU B N 1
ATOM 4485 C CA . LEU B 1 172 ? -9.411 -38.338 -36.841 1.00 9.73 164 LEU B CA 1
ATOM 4486 C C . LEU B 1 172 ? -9.350 -38.200 -38.355 1.00 9.07 164 LEU B C 1
ATOM 4487 O O . LEU B 1 172 ? -8.760 -37.225 -38.862 1.00 8.81 164 LEU B O 1
ATOM 4492 N N . TYR B 1 173 ? -9.965 -39.140 -39.074 1.00 8.38 165 TYR B N 1
ATOM 4493 C CA . TYR B 1 173 ? -9.976 -39.034 -40.516 1.00 8.13 165 TYR B CA 1
ATOM 4494 C C . TYR B 1 173 ? -10.679 -37.759 -41.035 1.00 8.31 165 TYR B C 1
ATOM 4495 O O . TYR B 1 173 ? -10.471 -37.388 -42.199 1.00 8.16 165 TYR B O 1
ATOM 4504 N N . TYR B 1 174 ? -11.458 -37.075 -40.183 1.00 8.46 166 TYR B N 1
ATOM 4505 C CA . TYR B 1 174 ? -12.070 -35.805 -40.583 1.00 8.80 166 TYR B CA 1
ATOM 4506 C C . TYR B 1 174 ? -11.033 -34.726 -40.866 1.00 8.86 166 TYR B C 1
ATOM 4507 O O . TYR B 1 174 ? -11.356 -33.679 -41.464 1.00 9.13 166 TYR B O 1
ATOM 4516 N N . LEU B 1 175 ? -9.787 -34.980 -40.463 1.00 8.95 167 LEU B N 1
ATOM 4517 C CA . LEU B 1 175 ? -8.683 -34.063 -40.775 1.00 8.94 167 LEU B CA 1
ATOM 4518 C C . LEU B 1 175 ? -7.916 -34.391 -42.068 1.00 9.02 167 LEU B C 1
ATOM 4519 O O . LEU B 1 175 ? -6.951 -33.691 -42.395 1.00 8.80 167 LEU B O 1
ATOM 4524 N N . MET B 1 176 ? -8.295 -35.450 -42.784 1.00 8.88 168 MET B N 1
ATOM 4525 C CA . MET B 1 176 ? -7.615 -35.780 -44.037 1.00 9.05 168 MET B CA 1
ATOM 4526 C C . MET B 1 176 ? -7.966 -34.759 -45.123 1.00 9.20 168 MET B C 1
ATOM 4527 O O . MET B 1 176 ? -9.127 -34.393 -45.285 1.00 9.01 168 MET B O 1
ATOM 4532 N N . PRO B 1 177 ? -6.971 -34.303 -45.886 1.00 9.89 169 PRO B N 1
ATOM 4533 C CA . PRO B 1 177 ? -7.274 -33.296 -46.902 1.00 9.80 169 PRO B CA 1
ATOM 4534 C C . PRO B 1 177 ? -8.330 -33.760 -47.916 1.00 9.47 169 PRO B C 1
ATOM 4535 O O . PRO B 1 177 ? -9.164 -32.972 -48.344 1.00 9.01 169 PRO B O 1
ATOM 4539 N N . SER B 1 178 ? -8.242 -35.019 -48.346 1.00 8.85 170 SER B N 1
ATOM 4540 C CA . SER B 1 178 ? -9.165 -35.569 -49.367 1.00 8.66 170 SER B CA 1
ATOM 4541 C C . SER B 1 178 ? -10.589 -35.663 -48.824 1.00 8.42 170 SER B C 1
ATOM 4542 O O . SER B 1 178 ? -11.552 -35.402 -49.542 1.00 8.34 170 SER B O 1
ATOM 4545 N N . LEU B 1 179 ? -10.712 -36.001 -47.546 1.00 8.26 171 LEU B N 1
ATOM 4546 C CA . LEU B 1 179 ? -12.019 -36.090 -46.894 1.00 8.32 171 LEU B CA 1
ATOM 4547 C C . LEU B 1 179 ? -12.675 -34.696 -46.817 1.00 7.84 171 LEU B C 1
ATOM 4548 O O . LEU B 1 179 ? -13.882 -34.536 -47.101 1.00 7.56 171 LEU B O 1
ATOM 4553 N N . ASN B 1 180 ? -11.875 -33.691 -46.464 1.00 7.39 172 ASN B N 1
ATOM 4554 C CA . ASN B 1 180 ? -12.332 -32.308 -46.470 1.00 7.27 172 ASN B CA 1
ATOM 4555 C C . ASN B 1 180 ? -12.755 -31.811 -47.880 1.00 7.03 172 ASN B C 1
ATOM 4556 O O . ASN B 1 180 ? -13.786 -31.151 -48.026 1.00 6.80 172 ASN B O 1
ATOM 4561 N N . ALA B 1 181 ? -11.984 -32.168 -48.902 1.00 6.84 173 ALA B N 1
ATOM 4562 C CA . ALA B 1 181 ? -12.367 -31.901 -50.296 1.00 6.70 173 ALA B CA 1
ATOM 4563 C C . ALA B 1 181 ? -13.703 -32.541 -50.665 1.00 6.64 173 ALA B C 1
ATOM 4564 O O . ALA B 1 181 ? -14.506 -31.912 -51.357 1.00 6.70 173 ALA B O 1
ATOM 4566 N N . GLY B 1 182 ? -13.949 -33.769 -50.199 1.00 6.55 174 GLY B N 1
ATOM 4567 C CA . GLY B 1 182 ? -15.267 -34.382 -50.350 1.00 6.48 174 GLY B CA 1
ATOM 4568 C C . GLY B 1 182 ? -16.386 -33.582 -49.719 1.00 6.34 174 GLY B C 1
ATOM 4569 O O . GLY B 1 182 ? -17.425 -33.356 -50.351 1.00 6.42 174 GLY B O 1
ATOM 4570 N N . TRP B 1 183 ? -16.205 -33.167 -48.461 1.00 6.14 175 TRP B N 1
ATOM 4571 C CA . TRP B 1 183 ? -17.228 -32.333 -47.809 1.00 6.01 175 TRP B CA 1
ATOM 4572 C C . TRP B 1 183 ? -17.466 -31.020 -48.570 1.00 6.17 175 TRP B C 1
ATOM 4573 O O . TRP B 1 183 ? -18.602 -30.536 -48.661 1.00 5.85 175 TRP B O 1
ATOM 4584 N N . ASP B 1 184 ? -16.414 -30.476 -49.167 1.00 6.55 176 ASP B N 1
ATOM 4585 C CA . ASP B 1 184 ? -16.575 -29.254 -49.927 1.00 6.96 176 ASP B CA 1
ATOM 4586 C C . ASP B 1 184 ? -17.458 -29.476 -51.144 1.00 7.15 176 ASP B C 1
ATOM 4587 O O . ASP B 1 184 ? -18.215 -28.574 -51.517 1.00 7.17 176 ASP B O 1
ATOM 4592 N N . GLU B 1 185 ? -17.402 -30.674 -51.743 1.00 7.28 177 GLU B N 1
ATOM 4593 C CA . GLU B 1 185 ? -18.295 -30.999 -52.854 1.00 7.42 177 GLU B CA 1
ATOM 4594 C C . GLU B 1 185 ? -19.741 -31.055 -52.382 1.00 7.20 177 GLU B C 1
ATOM 4595 O O . GLU B 1 185 ? -20.656 -30.734 -53.121 1.00 7.19 177 GLU B O 1
ATOM 4601 N N . VAL B 1 186 ? -19.954 -31.517 -51.159 1.00 6.89 178 VAL B N 1
ATOM 4602 C CA . VAL B 1 186 ? -21.288 -31.571 -50.608 1.00 6.80 178 VAL B CA 1
ATOM 4603 C C . VAL B 1 186 ? -21.844 -30.140 -50.432 1.00 6.82 178 VAL B C 1
ATOM 4604 O O . VAL B 1 186 ? -22.867 -29.799 -51.028 1.00 7.09 178 VAL B O 1
ATOM 4608 N N . TRP B 1 187 ? -21.173 -29.312 -49.627 1.00 6.48 179 TRP B N 1
ATOM 4609 C CA . TRP B 1 187 ? -21.706 -27.977 -49.303 1.00 6.37 179 TRP B CA 1
ATOM 4610 C C . TRP B 1 187 ? -21.745 -27.038 -50.507 1.00 6.74 179 TRP B C 1
ATOM 4611 O O . TRP B 1 187 ? -22.663 -26.212 -50.599 1.00 6.69 179 TRP B O 1
ATOM 4622 N N . GLY B 1 188 ? -20.824 -27.223 -51.451 1.00 6.96 180 GLY B N 1
ATOM 4623 C CA . GLY B 1 188 ? -20.855 -26.470 -52.715 1.00 7.32 180 GLY B CA 1
ATOM 4624 C C . GLY B 1 188 ? -21.713 -27.125 -53.791 1.00 7.65 180 GLY B C 1
ATOM 4625 O O . GLY B 1 188 ? -21.920 -26.547 -54.850 1.00 7.42 180 GLY B O 1
ATOM 4626 N N . ASN B 1 189 ? -22.241 -28.309 -53.484 1.00 8.01 181 ASN B N 1
ATOM 4627 C CA . ASN B 1 189 ? -23.013 -29.132 -54.409 1.00 8.51 181 ASN B CA 1
ATOM 4628 C C . ASN B 1 189 ? -22.301 -29.219 -55.745 1.00 8.26 181 ASN B C 1
ATOM 4629 O O . ASN B 1 189 ? -22.937 -29.140 -56.791 1.00 8.16 181 ASN B O 1
ATOM 4634 N N . THR B 1 190 ? -20.985 -29.376 -55.727 1.00 8.21 182 THR B N 1
ATOM 4635 C CA . THR B 1 190 ? -20.216 -29.189 -56.955 1.00 8.52 182 THR B CA 1
ATOM 4636 C C . THR B 1 190 ? -20.328 -30.351 -57.982 1.00 9.06 182 THR B C 1
ATOM 4637 O O . THR B 1 190 ? -19.943 -30.191 -59.157 1.00 9.27 182 THR B O 1
ATOM 4641 N N . HIS B 1 191 ? -20.790 -31.523 -57.543 1.00 9.09 183 HIS B N 1
ATOM 4642 C CA . HIS B 1 191 ? -21.114 -32.598 -58.476 1.00 9.31 183 HIS B CA 1
ATOM 4643 C C . HIS B 1 191 ? -22.548 -33.042 -58.279 1.00 9.15 183 HIS B C 1
ATOM 4644 O O . HIS B 1 191 ? -22.877 -34.170 -58.588 1.00 9.51 183 HIS B O 1
ATOM 4651 N N . GLY B 1 192 ? -23.394 -32.175 -57.725 1.00 9.03 184 GLY B N 1
ATOM 4652 C CA . GLY B 1 192 ? -24.817 -32.462 -57.581 1.00 8.85 184 GLY B CA 1
ATOM 4653 C C . GLY B 1 192 ? -25.193 -33.380 -56.424 1.00 8.99 184 GLY B C 1
ATOM 4654 O O . GLY B 1 192 ? -26.339 -33.815 -56.341 1.00 9.23 184 GLY B O 1
ATOM 4655 N N . ALA B 1 193 ? -24.275 -33.667 -55.505 1.00 8.72 185 ALA B N 1
ATOM 4656 C CA . ALA B 1 193 ? -24.578 -34.639 -54.445 1.00 9.01 185 ALA B CA 1
ATOM 4657 C C . ALA B 1 193 ? -25.790 -34.273 -53.602 1.00 9.45 185 ALA B C 1
ATOM 4658 O O . ALA B 1 193 ? -26.563 -35.166 -53.214 1.00 9.40 185 ALA B O 1
ATOM 4660 N N . LEU B 1 194 ? -25.980 -32.981 -53.327 1.00 9.91 186 LEU B N 1
ATOM 4661 C CA . LEU B 1 194 ? -27.134 -32.571 -52.528 1.00 10.48 186 LEU B CA 1
ATOM 4662 C C . LEU B 1 194 ? -28.445 -32.600 -53.311 1.00 9.92 186 LEU B C 1
ATOM 4663 O O . LEU B 1 194 ? -29.489 -32.814 -52.701 1.00 9.49 186 LEU B O 1
ATOM 4668 N N . ASP B 1 195 ? -28.396 -32.417 -54.636 1.00 9.54 187 ASP B N 1
ATOM 4669 C CA . ASP B 1 195 ? -29.589 -32.625 -55.475 1.00 9.67 187 ASP B CA 1
ATOM 4670 C C . ASP B 1 195 ? -30.038 -34.079 -55.324 1.00 8.95 187 ASP B C 1
ATOM 4671 O O . ASP B 1 195 ? -31.203 -34.385 -55.090 1.00 8.52 187 ASP B O 1
ATOM 4676 N N . HIS B 1 196 ? -29.096 -34.989 -55.473 1.00 8.49 188 HIS B N 1
ATOM 4677 C CA . HIS B 1 196 ? -29.406 -36.414 -55.350 1.00 8.66 188 HIS B CA 1
ATOM 4678 C C . HIS B 1 196 ? -29.884 -36.812 -53.944 1.00 8.21 188 HIS B C 1
ATOM 4679 O O . HIS B 1 196 ? -30.783 -37.636 -53.811 1.00 7.85 188 HIS B O 1
ATOM 4686 N N . LEU B 1 197 ? -29.295 -36.234 -52.902 1.00 8.06 189 LEU B N 1
ATOM 4687 C CA . LEU B 1 197 ? -29.732 -36.540 -51.538 1.00 8.08 189 LEU B CA 1
ATOM 4688 C C . LEU B 1 197 ? -31.170 -36.091 -51.346 1.00 8.22 189 LEU B C 1
ATOM 4689 O O . LEU B 1 197 ? -31.973 -36.786 -50.714 1.00 7.92 189 LEU B O 1
ATOM 4694 N N . GLY B 1 198 ? -31.486 -34.923 -51.907 1.00 8.58 190 GLY B N 1
ATOM 4695 C CA . GLY B 1 198 ? -32.846 -34.419 -51.877 1.00 8.94 190 GLY B CA 1
ATOM 4696 C C . GLY B 1 198 ? -33.824 -35.418 -52.450 1.00 9.21 190 GLY B C 1
ATOM 4697 O O . GLY B 1 198 ? -34.847 -35.728 -51.831 1.00 9.43 190 GLY B O 1
ATOM 4698 N N . THR B 1 199 ? -33.505 -35.957 -53.618 1.00 9.62 191 THR B N 1
ATOM 4699 C CA . THR B 1 199 ? -34.323 -37.037 -54.191 1.00 10.13 191 THR B CA 1
ATOM 4700 C C . THR B 1 199 ? -34.495 -38.231 -53.263 1.00 9.64 191 THR B C 1
ATOM 4701 O O . THR B 1 199 ? -35.599 -38.748 -53.070 1.00 9.70 191 THR B O 1
ATOM 4705 N N . ALA B 1 200 ? -33.389 -38.665 -52.690 1.00 9.40 192 ALA B N 1
ATOM 4706 C CA . ALA B 1 200 ? -33.366 -39.853 -51.854 1.00 9.24 192 ALA B CA 1
ATOM 4707 C C . ALA B 1 200 ? -34.218 -39.638 -50.588 1.00 8.89 192 ALA B C 1
ATOM 4708 O O . ALA B 1 200 ? -35.017 -40.500 -50.204 1.00 8.77 192 ALA B O 1
ATOM 4710 N N . LEU B 1 201 ? -34.046 -38.490 -49.935 1.00 8.75 193 LEU B N 1
ATOM 4711 C CA . LEU B 1 201 ? -34.801 -38.212 -48.718 1.00 8.92 193 LEU B CA 1
ATOM 4712 C C . LEU B 1 201 ? -36.275 -37.954 -49.030 1.00 9.02 193 LEU B C 1
ATOM 4713 O O . LEU B 1 201 ? -37.132 -38.281 -48.221 1.00 9.09 193 LEU B O 1
ATOM 4718 N N . GLY B 1 202 ? -36.561 -37.358 -50.185 1.00 9.42 194 GLY B N 1
ATOM 4719 C CA . GLY B 1 202 ? -37.951 -37.195 -50.648 1.00 9.73 194 GLY B CA 1
ATOM 4720 C C . GLY B 1 202 ? -38.634 -38.542 -50.874 1.00 9.98 194 GLY B C 1
ATOM 4721 O O . GLY B 1 202 ? -39.797 -38.728 -50.541 1.00 10.19 194 GLY B O 1
ATOM 4722 N N . ALA B 1 203 ? -37.914 -39.481 -51.472 1.00 10.11 195 ALA B N 1
ATOM 4723 C CA . ALA B 1 203 ? -38.415 -40.842 -51.620 1.00 10.02 195 ALA B CA 1
ATOM 4724 C C . ALA B 1 203 ? -38.728 -41.503 -50.293 1.00 9.75 195 ALA B C 1
ATOM 4725 O O . ALA B 1 203 ? -39.724 -42.202 -50.147 1.00 9.59 195 ALA B O 1
ATOM 4727 N N . LEU B 1 204 ? -37.824 -41.341 -49.348 1.00 9.62 196 LEU B N 1
ATOM 4728 C CA . LEU B 1 204 ? -38.025 -41.855 -48.007 1.00 10.00 196 LEU B CA 1
ATOM 4729 C C . LEU B 1 204 ? -39.279 -41.258 -47.384 1.00 9.80 196 LEU B C 1
ATOM 4730 O O . LEU B 1 204 ? -40.134 -41.969 -46.837 1.00 9.64 196 LEU B O 1
ATOM 4735 N N . ALA B 1 205 ? -39.365 -39.938 -47.486 1.00 10.30 197 ALA B N 1
ATOM 4736 C CA . ALA B 1 205 ? -40.465 -39.171 -46.919 1.00 10.91 197 ALA B CA 1
ATOM 4737 C C . ALA B 1 205 ? -41.797 -39.629 -47.514 1.00 11.93 197 ALA B C 1
ATOM 4738 O O . ALA B 1 205 ? -42.815 -39.800 -46.821 1.00 11.75 197 ALA B O 1
ATOM 4740 N N . GLU B 1 206 ? -41.788 -39.799 -48.829 1.00 13.00 198 GLU B N 1
ATOM 4741 C CA . GLU B 1 206 ? -42.954 -40.351 -49.520 1.00 14.52 198 GLU B CA 1
ATOM 4742 C C . GLU B 1 206 ? -43.318 -41.743 -49.009 1.00 14.01 198 GLU B C 1
ATOM 4743 O O . GLU B 1 206 ? -44.495 -42.013 -48.751 1.00 14.09 198 GLU B O 1
ATOM 4749 N N . ARG B 1 207 ? -42.325 -42.605 -48.808 1.00 14.07 199 ARG B N 1
ATOM 4750 C CA . ARG B 1 207 ? -42.592 -43.984 -48.380 1.00 14.72 199 ARG B CA 1
ATOM 4751 C C . ARG B 1 207 ? -43.228 -44.088 -47.004 1.00 14.76 199 ARG B C 1
ATOM 4752 O O . ARG B 1 207 ? -43.960 -45.047 -46.739 1.00 14.43 199 ARG B O 1
ATOM 4760 N N . VAL B 1 208 ? -42.955 -43.120 -46.131 1.00 14.22 200 VAL B N 1
ATOM 4761 C CA . VAL B 1 208 ? -43.475 -43.177 -44.773 1.00 14.36 200 VAL B CA 1
ATOM 4762 C C . VAL B 1 208 ? -44.657 -42.230 -44.515 1.00 15.06 200 VAL B C 1
ATOM 4763 O O . VAL B 1 208 ? -45.154 -42.129 -43.384 1.00 14.81 200 VAL B O 1
ATOM 4767 N N . GLU B 1 209 ? -45.118 -41.548 -45.556 1.00 15.79 201 GLU B N 1
ATOM 4768 C CA . GLU B 1 209 ? -46.234 -40.624 -45.423 1.00 17.96 201 GLU B CA 1
ATOM 4769 C C . GLU B 1 209 ? -47.430 -41.389 -44.871 1.00 18.29 201 GLU B C 1
ATOM 4770 O O . GLU B 1 209 ? -47.647 -42.537 -45.228 1.00 18.12 201 GLU B O 1
ATOM 4776 N N . GLY B 1 210 ? -48.177 -40.770 -43.972 1.00 19.73 202 GLY B N 1
ATOM 4777 C CA . GLY B 1 210 ? -49.337 -41.426 -43.374 1.00 21.06 202 GLY B CA 1
ATOM 4778 C C . GLY B 1 210 ? -49.070 -42.406 -42.233 1.00 21.93 202 GLY B C 1
ATOM 4779 O O . GLY B 1 210 ? -50.022 -42.926 -41.652 1.00 24.55 202 GLY B O 1
ATOM 4780 N N . LYS B 1 211 ? -47.812 -42.682 -41.895 1.00 20.21 203 LYS B N 1
ATOM 4781 C CA . LYS B 1 211 ? -47.532 -43.606 -40.778 1.00 19.94 203 LYS B CA 1
ATOM 4782 C C . LYS B 1 211 ? -47.451 -42.845 -39.455 1.00 20.24 203 LYS B C 1
ATOM 4783 O O . LYS B 1 211 ? -46.498 -42.112 -39.225 1.00 18.48 203 LYS B O 1
ATOM 4789 N N . PRO B 1 212 ? -48.423 -43.052 -38.557 1.00 21.55 204 PRO B N 1
ATOM 4790 C CA . PRO B 1 212 ? -48.469 -42.197 -37.371 1.00 22.52 204 PRO B CA 1
ATOM 4791 C C . PRO B 1 212 ? -47.197 -42.094 -36.517 1.00 21.23 204 PRO B C 1
ATOM 4792 O O . PRO B 1 212 ? -46.764 -40.989 -36.209 1.00 25.33 204 PRO B O 1
ATOM 4796 N N . GLY B 1 213 ? -46.594 -43.197 -36.121 1.00 18.62 205 GLY B N 1
ATOM 4797 C CA . GLY B 1 213 ? -45.523 -43.084 -35.110 1.00 15.77 205 GLY B CA 1
ATOM 4798 C C . GLY B 1 213 ? -44.148 -42.731 -35.667 1.00 13.83 205 GLY B C 1
ATOM 4799 O O . GLY B 1 213 ? -43.137 -42.883 -34.972 1.00 12.52 205 GLY B O 1
ATOM 4800 N N . VAL B 1 214 ? -44.099 -42.249 -36.910 1.00 12.40 206 VAL B N 1
ATOM 4801 C CA . VAL B 1 214 ? -42.853 -41.749 -37.498 1.00 12.01 206 VAL B CA 1
ATOM 4802 C C . VAL B 1 214 ? -42.653 -40.322 -36.990 1.00 11.75 206 VAL B C 1
ATOM 4803 O O . VAL B 1 214 ? -43.410 -39.416 -37.336 1.00 11.54 206 VAL B O 1
ATOM 4807 N N . MET B 1 215 ? -41.638 -40.113 -36.162 1.00 11.12 207 MET B N 1
ATOM 4808 C CA . MET B 1 215 ? -41.474 -38.806 -35.538 1.00 11.42 207 MET B CA 1
ATOM 4809 C C . MET B 1 215 ? -40.764 -37.774 -36.420 1.00 11.00 207 MET B C 1
ATOM 4810 O O . MET B 1 215 ? -40.864 -36.583 -36.168 1.00 10.74 207 MET B O 1
ATOM 4815 N N . GLY B 1 216 ? -40.078 -38.224 -37.464 1.00 10.59 208 GLY B N 1
ATOM 4816 C CA . GLY B 1 216 ? -39.447 -37.310 -38.406 1.00 9.96 208 GLY B CA 1
ATOM 4817 C C . GLY B 1 216 ? -38.273 -37.922 -39.140 1.00 9.44 208 GLY B C 1
ATOM 4818 O O . GLY B 1 216 ? -37.988 -39.097 -38.985 1.00 9.06 208 GLY B O 1
ATOM 4819 N N . ILE B 1 217 ? -37.629 -37.098 -39.959 1.00 8.91 209 ILE B N 1
ATOM 4820 C CA . ILE B 1 217 ? -36.368 -37.412 -40.642 1.00 8.59 209 ILE B CA 1
ATOM 4821 C C . ILE B 1 217 ? -35.284 -36.466 -40.176 1.00 8.12 209 ILE B C 1
ATOM 4822 O O . ILE B 1 217 ? -35.456 -35.252 -40.199 1.00 7.83 209 ILE B O 1
ATOM 4827 N N . GLU B 1 218 ? -34.177 -37.042 -39.726 1.00 7.90 210 GLU B N 1
ATOM 4828 C CA . GLU B 1 218 ? -33.015 -36.292 -39.316 1.00 7.90 210 GLU B CA 1
ATOM 4829 C C . GLU B 1 218 ? -32.119 -36.171 -40.532 1.00 7.97 210 GLU B C 1
ATOM 4830 O O . GLU B 1 218 ? -31.631 -37.167 -41.054 1.00 8.05 210 GLU B O 1
ATOM 4836 N N . LEU B 1 219 ? -31.925 -34.947 -41.001 1.00 8.08 211 LEU B N 1
ATOM 4837 C CA . LEU B 1 219 ? -31.434 -34.747 -42.371 1.00 8.23 211 LEU B CA 1
ATOM 4838 C C . LEU B 1 219 ? -30.003 -35.224 -42.626 1.00 7.93 211 LEU B C 1
ATOM 4839 O O . LEU B 1 219 ? -29.685 -35.668 -43.735 1.00 7.71 211 LEU B O 1
ATOM 4844 N N . LEU B 1 220 ? -29.126 -35.090 -41.636 1.00 7.68 212 LEU B N 1
ATOM 4845 C CA . LEU B 1 220 ? -27.742 -35.554 -41.781 1.00 7.61 212 LEU B CA 1
ATOM 4846 C C . LEU B 1 220 ? -27.087 -35.720 -40.435 1.00 7.31 212 LEU B C 1
ATOM 4847 O O . LEU B 1 220 ? -27.059 -34.775 -39.644 1.00 7.50 212 LEU B O 1
ATOM 4852 N N . ASN B 1 221 ? -26.562 -36.909 -40.181 1.00 6.93 213 ASN B N 1
ATOM 4853 C CA . ASN B 1 221 ? -25.732 -37.131 -39.011 1.00 6.90 213 ASN B CA 1
ATOM 4854 C C . ASN B 1 221 ? -24.367 -36.426 -39.100 1.00 7.16 213 ASN B C 1
ATOM 4855 O O . ASN B 1 221 ? -23.652 -36.542 -40.096 1.00 7.22 213 ASN B O 1
ATOM 4860 N N . GLU B 1 222 ? -24.015 -35.729 -38.029 1.00 7.62 214 GLU B N 1
ATOM 4861 C CA . GLU B 1 222 ? -22.678 -35.137 -37.823 1.00 8.17 214 GLU B CA 1
ATOM 4862 C C . GLU B 1 222 ? -22.057 -34.440 -39.031 1.00 7.56 214 GLU B C 1
ATOM 4863 O O . GLU B 1 222 ? -20.980 -34.786 -39.497 1.00 7.43 214 GLU B O 1
ATOM 4869 N N . PRO B 1 223 ? -22.716 -33.377 -39.483 1.00 7.08 215 PRO B N 1
ATOM 4870 C CA . PRO B 1 223 ?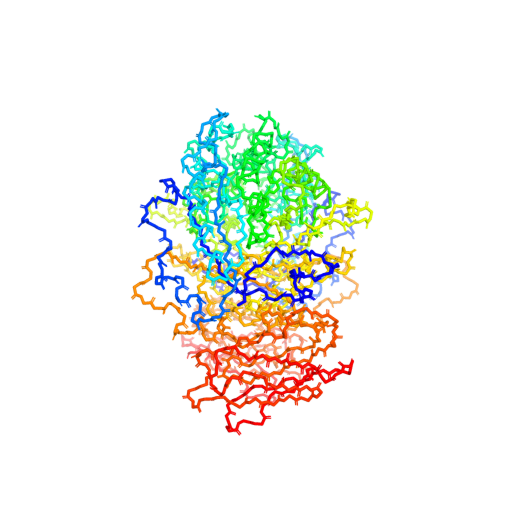 -22.241 -32.678 -40.677 1.00 6.97 215 PRO B CA 1
ATOM 4871 C C . PRO B 1 223 ? -20.913 -31.954 -40.441 1.00 6.93 215 PRO B C 1
ATOM 4872 O O . PRO B 1 223 ? -20.830 -31.099 -39.543 1.00 7.04 215 PRO B O 1
ATOM 4876 N N . TRP B 1 224 ? -19.893 -32.276 -41.235 1.00 6.87 216 TRP B N 1
ATOM 4877 C CA . TRP B 1 224 ? -18.580 -31.657 -41.109 1.00 6.87 216 TRP B CA 1
ATOM 4878 C C . TRP B 1 224 ? -18.409 -30.473 -42.099 1.00 6.87 216 TRP B C 1
ATOM 4879 O O . TRP B 1 224 ? -18.742 -30.633 -43.285 1.00 6.71 216 TRP B O 1
ATOM 4890 N N . PRO B 1 225 ? -17.869 -29.308 -41.637 1.00 7.03 217 PRO B N 1
ATOM 4891 C CA . PRO B 1 225 ? -17.774 -28.160 -42.562 1.00 7.25 217 PRO B CA 1
ATOM 4892 C C . PRO B 1 225 ? -16.702 -28.228 -43.641 1.00 7.78 217 PRO B C 1
ATOM 4893 O O . PRO B 1 225 ? -16.551 -27.244 -44.388 1.00 7.74 217 PRO B O 1
ATOM 4897 N N . GLY B 1 226 ? -15.927 -29.316 -43.672 1.00 8.20 218 GLY B N 1
ATOM 4898 C CA . GLY B 1 226 ? -14.915 -29.480 -44.710 1.00 8.60 218 GLY B CA 1
ATOM 4899 C C . GLY B 1 226 ? -13.862 -28.406 -44.538 1.00 9.10 218 GLY B C 1
ATOM 4900 O O . GLY B 1 226 ? -13.510 -28.060 -43.399 1.00 9.32 218 GLY B O 1
ATOM 4901 N N . SER B 1 227 ? -13.396 -27.843 -45.656 1.00 9.59 219 SER B N 1
ATOM 4902 C CA . SER B 1 227 ? -12.376 -26.775 -45.666 1.00 10.35 219 SER B CA 1
ATOM 4903 C C . SER B 1 227 ? -12.750 -25.501 -44.906 1.00 10.36 219 SER B C 1
ATOM 4904 O O . SER B 1 227 ? -11.892 -24.663 -44.666 1.00 11.04 219 SER B O 1
ATOM 4907 N N . ARG B 1 228 ? -14.009 -25.359 -44.520 1.00 10.45 220 ARG B N 1
ATOM 4908 C CA . ARG B 1 228 ? -14.425 -24.225 -43.691 1.00 10.73 220 ARG B CA 1
ATOM 4909 C C . ARG B 1 228 ? -14.237 -24.453 -42.187 1.00 10.03 220 ARG B C 1
ATOM 4910 O O . ARG B 1 228 ? -14.505 -23.535 -41.401 1.00 10.07 220 ARG B O 1
ATOM 4918 N N . PHE B 1 229 ? -13.792 -25.645 -41.779 1.00 9.40 221 PHE B N 1
ATOM 4919 C CA . PHE B 1 229 ? -13.948 -26.041 -40.383 1.00 9.24 221 PHE B CA 1
ATOM 4920 C C . PHE B 1 229 ? -13.148 -25.156 -39.430 1.00 9.08 221 PHE B C 1
ATOM 4921 O O . PHE B 1 229 ? -13.585 -24.908 -38.317 1.00 8.41 221 PHE B O 1
ATOM 4929 N N . LEU B 1 230 ? -11.972 -24.686 -39.840 1.00 9.49 222 LEU B N 1
ATOM 4930 C CA . LEU B 1 230 ? -11.174 -23.840 -38.934 1.00 10.06 222 LEU B CA 1
ATOM 4931 C C . LEU B 1 230 ? -11.856 -22.512 -38.628 1.00 10.39 222 LEU B C 1
ATOM 4932 O O . LEU B 1 230 ? -11.536 -21.856 -37.612 1.00 10.89 222 LEU B O 1
ATOM 4937 N N . SER B 1 231 ? -12.812 -22.121 -39.472 1.00 10.41 223 SER B N 1
ATOM 4938 C CA . SER B 1 231 ? -13.557 -20.893 -39.215 1.00 10.71 223 SER B CA 1
ATOM 4939 C C . SER B 1 231 ? -14.499 -21.042 -38.000 1.00 10.58 223 SER B C 1
ATOM 4940 O O . SER B 1 231 ? -15.024 -20.054 -37.481 1.00 10.50 223 SER B O 1
ATOM 4943 N N . CYS B 1 232 ? -14.694 -22.274 -37.527 1.00 10.24 224 CYS B N 1
ATOM 4944 C CA . CYS B 1 232 ? -15.635 -22.531 -36.442 1.00 10.46 224 CYS B CA 1
ATOM 4945 C C . CYS B 1 232 ? -15.022 -22.366 -35.052 1.00 10.26 224 CYS B C 1
ATOM 4946 O O . CYS B 1 232 ? -15.732 -22.451 -34.039 1.00 9.86 224 CYS B O 1
ATOM 4949 N N . PHE B 1 233 ? -13.708 -22.162 -35.012 1.00 10.46 225 PHE B N 1
ATOM 4950 C CA . PHE B 1 233 ? -12.960 -22.023 -33.768 1.00 10.82 225 PHE B CA 1
ATOM 4951 C C . PHE B 1 233 ? -12.338 -20.624 -33.744 1.00 11.81 225 PHE B C 1
ATOM 4952 O O . PHE B 1 233 ? -11.886 -20.135 -34.770 1.00 12.29 225 PHE B O 1
ATOM 4960 N N . PRO B 1 234 ? -12.303 -19.964 -32.580 1.00 13.28 226 PRO B N 1
ATOM 4961 C CA . PRO B 1 234 ? -12.573 -20.502 -31.285 1.00 14.54 226 PRO B CA 1
ATOM 4962 C C . PRO B 1 234 ? -13.993 -20.316 -30.812 1.00 15.93 226 PRO B C 1
ATOM 4963 O O . PRO B 1 234 ? -14.283 -20.693 -29.660 1.00 16.41 226 PRO B O 1
ATOM 4967 N N . ASN B 1 235 ? -14.872 -19.750 -31.639 1.00 17.01 227 ASN B N 1
ATOM 4968 C CA . ASN B 1 235 ? -16.196 -19.459 -31.130 1.00 19.05 227 ASN B CA 1
ATOM 4969 C C . ASN B 1 235 ? -17.341 -19.659 -32.110 1.00 17.34 227 ASN B C 1
ATOM 4970 O O . ASN B 1 235 ? -18.256 -18.855 -32.129 1.00 17.67 227 ASN B O 1
ATOM 4975 N N . GLY B 1 236 ? -17.317 -20.746 -32.888 1.00 14.52 228 GLY B N 1
ATOM 4976 C CA . GLY B 1 236 ? -18.391 -21.036 -33.847 1.00 13.54 228 GLY B CA 1
ATOM 4977 C C . GLY B 1 236 ? -18.217 -20.318 -35.180 1.00 12.43 228 GLY B C 1
ATOM 4978 O O . GLY B 1 236 ? -17.443 -19.352 -35.283 1.00 11.20 228 GLY B O 1
ATOM 4979 N N . CYS B 1 237 ? -18.932 -20.792 -36.201 1.00 11.52 229 CYS B N 1
ATOM 4980 C CA . CYS B 1 237 ? -18.764 -20.296 -37.583 1.00 11.92 229 CYS B CA 1
ATOM 4981 C C . CYS B 1 237 ? -20.082 -19.784 -38.117 1.00 11.89 229 CYS B C 1
ATOM 4982 O O . CYS B 1 237 ? -20.819 -20.508 -38.821 1.00 11.12 229 CYS B O 1
ATOM 4985 N N . PRO B 1 238 ? -20.389 -18.528 -37.798 1.00 12.71 230 PRO B N 1
ATOM 4986 C CA . PRO B 1 238 ? -21.638 -17.984 -38.297 1.00 12.94 230 PRO B CA 1
ATOM 4987 C C . PRO B 1 238 ? -21.747 -18.048 -39.831 1.00 12.89 230 PRO B C 1
ATOM 4988 O O . PRO B 1 238 ? -22.808 -18.344 -40.357 1.00 12.67 230 PRO B O 1
ATOM 4992 N N . ASP B 1 239 ? -20.665 -17.787 -40.547 1.00 13.22 231 ASP B N 1
ATOM 4993 C CA . ASP B 1 239 ? -20.765 -17.802 -42.010 1.00 13.94 231 ASP B CA 1
ATOM 4994 C C . ASP B 1 239 ? -21.017 -19.220 -42.588 1.00 12.05 231 ASP B C 1
ATOM 4995 O O . ASP B 1 239 ? -21.906 -19.403 -43.432 1.00 11.71 231 ASP B O 1
ATOM 5000 N N . PHE B 1 240 ? -20.272 -20.219 -42.127 1.00 10.86 232 PHE B N 1
ATOM 5001 C CA . PHE B 1 240 ? -20.568 -21.594 -42.556 1.00 9.82 232 PHE B CA 1
ATOM 5002 C C . PHE B 1 240 ? -21.980 -22.019 -42.149 1.00 9.66 232 PHE B C 1
ATOM 5003 O O . PHE B 1 240 ? -22.680 -22.714 -42.901 1.00 9.06 232 PHE B O 1
ATOM 5011 N N . ASP B 1 241 ? -22.397 -21.642 -40.943 1.00 9.62 233 ASP B N 1
ATOM 5012 C CA . ASP B 1 241 ? -23.743 -22.037 -40.505 1.00 9.66 233 ASP B CA 1
ATOM 5013 C C . ASP B 1 241 ? -24.841 -21.440 -41.360 1.00 9.33 233 ASP B C 1
ATOM 5014 O O . ASP B 1 241 ? -25.886 -22.032 -41.511 1.00 8.73 233 ASP B O 1
ATOM 5019 N N . ARG B 1 242 ? -24.579 -20.306 -41.974 1.00 9.65 234 ARG B N 1
ATOM 5020 C CA . ARG B 1 242 ? -25.502 -19.741 -42.947 1.00 10.33 234 ARG B CA 1
ATOM 5021 C C . ARG B 1 242 ? -25.685 -20.701 -44.141 1.00 9.01 234 ARG B C 1
ATOM 5022 O O . ARG B 1 242 ? -26.818 -21.011 -44.548 1.00 8.35 234 ARG B O 1
ATOM 5030 N N . THR B 1 243 ? -24.550 -21.153 -44.680 1.00 8.28 235 THR B N 1
ATOM 5031 C CA . THR B 1 243 ? -24.483 -22.148 -45.776 1.00 7.75 235 THR B CA 1
ATOM 5032 C C . THR B 1 243 ? -25.160 -23.446 -45.383 1.00 7.45 235 THR B C 1
ATOM 5033 O O . THR B 1 243 ? -25.993 -23.965 -46.121 1.00 7.62 235 THR B O 1
ATOM 5037 N N . TYR B 1 244 ? -24.814 -23.954 -44.207 1.00 7.35 236 TYR B N 1
ATOM 5038 C CA . TYR B 1 244 ? -25.357 -25.193 -43.711 1.00 7.26 236 TYR B CA 1
ATOM 5039 C C . TYR B 1 244 ? -26.870 -25.081 -43.492 1.00 7.88 236 TYR B C 1
ATOM 5040 O O . TYR B 1 244 ? -27.634 -25.982 -43.858 1.00 7.74 236 TYR B O 1
ATOM 5049 N N . GLN B 1 245 ? -27.311 -23.977 -42.907 1.00 8.60 237 GLN B N 1
ATOM 5050 C CA . GLN B 1 245 ? -28.735 -23.766 -42.663 1.00 9.61 237 GLN B CA 1
ATOM 5051 C C . GLN B 1 245 ? -29.522 -23.740 -43.981 1.00 9.41 237 GLN B C 1
ATOM 5052 O O . GLN B 1 245 ? -30.613 -24.341 -44.079 1.00 9.45 237 GLN B O 1
ATOM 5058 N N . ALA B 1 246 ? -28.976 -23.080 -44.997 1.00 9.16 238 ALA B N 1
ATOM 5059 C CA . ALA B 1 246 ? -29.617 -23.083 -46.311 1.00 9.03 238 ALA B CA 1
ATOM 5060 C C . ALA B 1 246 ? -29.696 -24.503 -46.935 1.00 8.80 238 ALA B C 1
ATOM 5061 O O . ALA B 1 246 ? -30.675 -24.862 -47.595 1.00 8.95 238 ALA B O 1
ATOM 5063 N N . ALA B 1 247 ? -28.660 -25.309 -46.716 1.00 8.24 239 ALA B N 1
ATOM 5064 C CA . ALA B 1 247 ? -28.622 -26.670 -47.262 1.00 8.05 239 ALA B CA 1
ATOM 5065 C C . ALA B 1 247 ? -29.689 -27.528 -46.589 1.00 7.98 239 ALA B C 1
ATOM 5066 O O . ALA B 1 247 ? -30.416 -28.282 -47.267 1.00 7.57 239 ALA B O 1
ATOM 5068 N N . MET B 1 248 ? -29.830 -27.372 -45.272 1.00 8.07 240 MET B N 1
ATOM 5069 C CA . MET B 1 248 ? -30.838 -28.122 -44.550 1.00 8.50 240 MET B CA 1
ATOM 5070 C C . MET B 1 248 ? -32.245 -27.680 -44.927 1.00 8.79 240 MET B C 1
ATOM 5071 O O . MET B 1 248 ? -33.158 -28.497 -44.951 1.00 8.43 240 MET B O 1
ATOM 5076 N N . GLN B 1 249 ? -32.428 -26.381 -45.163 1.00 9.27 241 GLN B N 1
ATOM 5077 C CA . GLN B 1 249 ? -33.719 -25.878 -45.626 1.00 10.09 241 GLN B CA 1
ATOM 5078 C C . GLN B 1 249 ? -34.062 -26.445 -46.995 1.00 10.24 241 GLN B C 1
ATOM 5079 O O . GLN B 1 249 ? -35.207 -26.822 -47.254 1.00 9.75 241 GLN B O 1
ATOM 5085 N N . LYS B 1 250 ? -33.078 -26.514 -47.871 1.00 10.84 242 LYS B N 1
ATOM 5086 C CA . LYS B 1 250 ? -33.304 -27.085 -49.196 1.00 12.13 242 LYS B CA 1
ATOM 5087 C C . LYS B 1 250 ? -33.720 -28.558 -49.116 1.00 11.29 242 LYS B C 1
ATOM 5088 O O . LYS B 1 250 ? -34.664 -28.974 -49.782 1.00 11.19 242 LYS B O 1
ATOM 5094 N N . LEU B 1 251 ? -33.048 -29.328 -48.260 1.00 10.40 243 LEU B N 1
ATOM 5095 C CA . LEU B 1 251 ? -33.430 -30.724 -48.033 1.00 9.75 243 LEU B CA 1
ATOM 5096 C C . LEU B 1 251 ? -34.814 -30.816 -47.379 1.00 9.54 243 LEU B C 1
ATOM 5097 O O . LEU B 1 251 ? -35.612 -31.699 -47.687 1.00 9.23 243 LEU B O 1
ATOM 5102 N N . THR B 1 252 ? -35.110 -29.878 -46.494 1.00 9.48 244 THR B N 1
ATOM 5103 C CA . THR B 1 252 ? -36.422 -29.844 -45.878 1.00 9.77 244 THR B CA 1
ATOM 5104 C C . THR B 1 252 ? -37.517 -29.645 -46.943 1.00 10.94 244 THR B C 1
ATOM 5105 O O . THR B 1 252 ? -38.558 -30.336 -46.914 1.00 11.48 244 THR B O 1
ATOM 5109 N N . ASP B 1 253 ? -37.287 -28.695 -47.855 1.00 12.62 245 ASP B N 1
ATOM 5110 C CA . ASP B 1 253 ? -38.184 -28.460 -49.004 1.00 14.39 245 ASP B CA 1
ATOM 5111 C C . ASP B 1 253 ? -38.378 -29.728 -49.865 1.00 14.69 245 ASP B C 1
ATOM 5112 O O . ASP B 1 253 ? -39.490 -30.064 -50.255 1.00 15.46 245 ASP B O 1
ATOM 5117 N N . ALA B 1 254 ? -37.307 -30.448 -50.150 1.00 14.75 246 ALA B N 1
ATOM 5118 C CA . ALA B 1 254 ? -37.426 -31.704 -50.891 1.00 14.99 246 ALA B CA 1
ATOM 5119 C C . ALA B 1 254 ? -38.260 -32.766 -50.158 1.00 14.49 246 ALA B C 1
ATOM 5120 O O . ALA B 1 254 ? -39.039 -33.500 -50.784 1.00 14.59 246 ALA B O 1
ATOM 5122 N N . VAL B 1 255 ? -38.069 -32.869 -48.844 1.00 13.05 247 VAL B N 1
ATOM 5123 C CA . VAL B 1 255 ? -38.833 -33.799 -48.022 1.00 12.94 247 VAL B CA 1
ATOM 5124 C C . VAL B 1 255 ? -40.341 -33.419 -48.033 1.00 13.45 247 VAL B C 1
ATOM 5125 O O . VAL B 1 255 ? -41.230 -34.270 -48.259 1.00 13.41 247 VAL B O 1
ATOM 5129 N N . ARG B 1 256 ? -40.603 -32.142 -47.783 1.00 13.80 248 ARG B N 1
ATOM 5130 C CA . ARG B 1 256 ? -41.964 -31.612 -47.643 1.00 14.86 248 ARG B CA 1
ATOM 5131 C C . ARG B 1 256 ? -42.766 -31.564 -48.977 1.00 15.63 248 ARG B C 1
ATOM 5132 O O . ARG B 1 256 ? -43.992 -31.571 -48.962 1.00 15.18 248 ARG B O 1
ATOM 5140 N N . ALA B 1 257 ? -42.076 -31.560 -50.111 1.00 16.35 249 ALA B N 1
ATOM 5141 C CA . ALA B 1 257 ? -42.731 -31.653 -51.418 1.00 17.18 249 ALA B CA 1
ATOM 5142 C C . ALA B 1 257 ? -43.541 -32.947 -51.544 1.00 18.87 249 ALA B C 1
ATOM 5143 O O . ALA B 1 257 ? -44.603 -32.965 -52.162 1.00 19.91 249 ALA B O 1
ATOM 5145 N N . GLN B 1 258 ? -43.045 -34.019 -50.928 1.00 18.93 250 GLN B N 1
ATOM 5146 C CA . GLN B 1 258 ? -43.695 -35.320 -50.949 1.00 20.00 250 GLN B CA 1
ATOM 5147 C C . GLN B 1 258 ? -44.440 -35.719 -49.689 1.00 19.50 250 GLN B C 1
ATOM 5148 O O . GLN B 1 258 ? -45.222 -36.649 -49.737 1.00 19.19 250 GLN B O 1
ATOM 5154 N N . ASN B 1 259 ? -44.132 -35.091 -48.556 1.00 17.57 251 ASN B N 1
ATOM 5155 C CA . ASN B 1 259 ? -44.757 -35.422 -47.274 1.00 17.23 251 ASN B CA 1
ATOM 5156 C C . ASN B 1 259 ? -44.843 -34.090 -46.524 1.00 17.99 251 ASN B C 1
ATOM 5157 O O . ASN B 1 259 ? -43.873 -33.659 -45.859 1.00 17.04 251 ASN B O 1
ATOM 5162 N N . PRO B 1 260 ? -45.989 -33.402 -46.665 1.00 18.38 252 PRO B N 1
ATOM 5163 C CA . PRO B 1 260 ? -45.963 -31.990 -46.297 1.00 18.54 252 PRO B CA 1
ATOM 5164 C C . PRO B 1 260 ? -45.922 -31.695 -44.813 1.00 17.91 252 PRO B C 1
ATOM 5165 O O . PRO B 1 260 ? -45.545 -30.577 -44.442 1.00 18.82 252 PRO B O 1
ATOM 5169 N N . THR B 1 261 ? -46.251 -32.672 -43.972 1.00 16.70 253 THR B N 1
ATOM 5170 C CA . THR B 1 261 ? -46.287 -32.438 -42.528 1.00 17.03 253 THR B CA 1
ATOM 5171 C C . THR B 1 261 ? -45.173 -33.108 -41.706 1.00 15.52 253 THR B C 1
ATOM 5172 O O . THR B 1 261 ? -45.086 -32.889 -40.498 1.00 15.94 253 THR B O 1
ATOM 5176 N N . ILE B 1 262 ? -44.348 -33.937 -42.318 1.00 13.58 254 ILE B N 1
ATOM 5177 C CA . ILE B 1 262 ? -43.349 -34.658 -41.532 1.00 12.54 254 ILE B CA 1
ATOM 5178 C C . ILE B 1 262 ? -42.330 -33.725 -40.856 1.00 10.71 254 ILE B C 1
ATOM 5179 O O . ILE B 1 262 ? -41.772 -32.818 -41.492 1.00 10.39 254 ILE B O 1
ATOM 5184 N N . PRO B 1 263 ? -42.103 -33.930 -39.550 1.00 9.59 255 PRO B N 1
ATOM 5185 C CA . PRO B 1 263 ? -41.081 -33.146 -38.863 1.00 9.02 255 PRO B CA 1
ATOM 5186 C C . PRO B 1 263 ? -39.692 -33.457 -39.409 1.00 8.55 255 PRO B C 1
ATOM 5187 O O . PRO B 1 263 ? -39.422 -34.582 -39.864 1.00 8.64 255 PRO B O 1
ATOM 5191 N N . VAL B 1 264 ? -38.845 -32.439 -39.399 1.00 8.18 256 VAL B N 1
ATOM 5192 C CA . VAL B 1 264 ? -37.430 -32.587 -39.756 1.00 8.03 256 VAL B CA 1
ATOM 5193 C C . VAL B 1 264 ? -36.564 -32.223 -38.564 1.00 7.85 256 VAL B C 1
ATOM 5194 O O . VAL B 1 264 ? -36.834 -31.270 -37.816 1.00 7.73 256 VAL B O 1
ATOM 5198 N N . TYR B 1 265 ? -35.512 -33.007 -38.414 1.00 7.79 257 TYR B N 1
ATOM 5199 C CA . TYR B 1 265 ? -34.581 -32.870 -37.321 1.00 7.78 257 TYR B CA 1
ATOM 5200 C C . TYR B 1 265 ? -33.269 -32.351 -37.902 1.00 7.91 257 TYR B C 1
ATOM 5201 O O . TYR B 1 265 ? -32.719 -32.960 -38.834 1.00 7.95 257 TYR B O 1
ATOM 5210 N N . TRP B 1 266 ? -32.771 -31.238 -37.347 1.00 7.95 258 TRP B N 1
ATOM 5211 C CA . TRP B 1 266 ? -31.568 -30.591 -37.850 1.00 8.19 258 TRP B CA 1
ATOM 5212 C C . TRP B 1 266 ? -30.496 -30.640 -36.779 1.00 7.68 258 TRP B C 1
ATOM 5213 O O . TRP B 1 266 ? -30.700 -30.126 -35.675 1.00 7.12 258 TRP B O 1
ATOM 5224 N N . GLU B 1 267 ? -29.359 -31.232 -37.110 1.00 7.23 259 GLU B N 1
ATOM 5225 C CA . GLU B 1 267 ? -28.226 -31.227 -36.197 1.00 7.36 259 GLU B CA 1
ATOM 5226 C C . GLU B 1 267 ? -27.462 -29.909 -36.283 1.00 7.25 259 GLU B C 1
ATOM 5227 O O . GLU B 1 267 ? -27.474 -29.280 -37.330 1.00 7.34 259 GLU B O 1
ATOM 5233 N N . PRO B 1 268 ? -26.780 -29.510 -35.196 1.00 7.30 260 PRO B N 1
ATOM 5234 C CA . PRO B 1 268 ? -25.727 -28.502 -35.359 1.00 7.47 260 PRO B CA 1
ATOM 5235 C C . PRO B 1 268 ? -24.583 -29.063 -36.187 1.00 7.37 260 PRO B C 1
ATOM 5236 O O . PRO B 1 268 ? -24.416 -30.300 -36.270 1.00 7.03 260 PRO B O 1
ATOM 5240 N N . ASN B 1 269 ? -23.793 -28.195 -36.820 1.00 7.44 261 ASN B N 1
ATOM 5241 C CA . ASN B 1 269 ? -22.585 -28.718 -37.479 1.00 7.49 261 ASN B CA 1
ATOM 5242 C C . ASN B 1 269 ? -21.698 -29.328 -36.385 1.00 7.46 261 ASN B C 1
ATOM 5243 O O . ASN B 1 269 ? -21.718 -28.903 -35.228 1.00 7.20 261 ASN B O 1
ATOM 5248 N N . VAL B 1 270 ? -20.957 -30.367 -36.735 1.00 7.60 262 VAL B N 1
ATOM 5249 C CA . VAL B 1 270 ? -20.382 -31.244 -35.712 1.00 7.64 262 VAL B CA 1
ATOM 5250 C C . VAL B 1 270 ? -19.150 -30.683 -34.996 1.00 7.38 262 VAL B C 1
ATOM 5251 O O . VAL B 1 270 ? -18.647 -31.314 -34.059 1.00 7.38 262 VAL B O 1
ATOM 5255 N N . THR B 1 271 ? -18.714 -29.474 -35.363 1.00 7.05 263 THR B N 1
ATOM 5256 C CA . THR B 1 271 ? -17.768 -28.761 -34.476 1.00 6.93 263 THR B CA 1
ATOM 5257 C C . THR B 1 271 ? -18.388 -28.491 -33.108 1.00 6.78 263 THR B C 1
ATOM 5258 O O . THR B 1 271 ? -17.665 -28.208 -32.158 1.00 6.60 263 THR B O 1
ATOM 5262 N N . TRP B 1 272 ? -19.714 -28.611 -33.032 1.00 6.81 264 TRP B N 1
ATOM 5263 C CA . TRP B 1 272 ? -20.446 -28.702 -31.770 1.00 6.89 264 TRP B CA 1
ATOM 5264 C C . TRP B 1 272 ? -19.800 -29.691 -30.769 1.00 7.23 264 TRP B C 1
ATOM 5265 O O . TRP B 1 272 ? -19.705 -29.408 -29.562 1.00 7.03 264 TRP B O 1
ATOM 5276 N N . ASN B 1 273 ? -19.367 -30.840 -31.280 1.00 7.77 265 ASN B N 1
ATOM 5277 C CA . ASN B 1 273 ? -18.774 -31.884 -30.471 1.00 8.53 265 ASN B CA 1
ATOM 5278 C C . ASN B 1 273 ? -17.383 -31.509 -29.975 1.00 8.57 265 ASN B C 1
ATOM 5279 O O . ASN B 1 273 ? -16.855 -32.194 -29.123 1.00 8.70 265 ASN B O 1
ATOM 5284 N N . GLN B 1 274 ? -16.776 -30.475 -30.562 1.00 8.74 266 GLN B N 1
ATOM 5285 C CA . GLN B 1 274 ? -15.519 -29.901 -30.050 1.00 9.00 266 GLN B CA 1
ATOM 5286 C C . GLN B 1 274 ? -15.813 -28.596 -29.305 1.00 9.73 266 GLN B C 1
ATOM 5287 O O . GLN B 1 274 ? -14.966 -27.721 -29.220 1.00 9.58 266 GLN B O 1
ATOM 5293 N N . MET B 1 275 ? -17.022 -28.499 -28.747 1.00 10.90 267 MET B N 1
ATOM 5294 C CA . MET B 1 275 ? -17.427 -27.422 -27.824 1.00 12.17 267 MET B CA 1
ATOM 5295 C C . MET B 1 275 ? -17.761 -26.094 -28.473 1.00 12.05 267 MET B C 1
ATOM 5296 O O . MET B 1 275 ? -17.990 -25.122 -27.769 1.00 13.07 267 MET B O 1
ATOM 5301 N N . MET B 1 276 ? -17.856 -26.045 -29.799 1.00 11.11 268 MET B N 1
ATOM 5302 C CA . MET B 1 276 ? -18.186 -24.795 -30.441 1.00 10.55 268 MET B CA 1
ATOM 5303 C C . MET B 1 276 ? -19.694 -24.618 -30.447 1.00 10.74 268 MET B C 1
ATOM 5304 O O . MET B 1 276 ? -20.454 -25.580 -30.583 1.00 10.70 268 MET B O 1
ATOM 5309 N N . PRO B 1 277 ? -20.146 -23.380 -30.270 1.00 10.79 269 PRO B N 1
ATOM 5310 C CA . PRO B 1 277 ? -21.586 -23.136 -30.276 1.00 10.53 269 PRO B CA 1
ATOM 5311 C C . PRO B 1 277 ? -22.161 -23.213 -31.682 1.00 10.14 269 PRO B C 1
ATOM 5312 O O . PRO B 1 277 ? -21.428 -23.078 -32.667 1.00 9.76 269 PRO B O 1
ATOM 5316 N N . SER B 1 278 ? -23.467 -23.430 -31.753 1.00 9.89 270 SER B N 1
ATOM 5317 C CA . SER B 1 278 ? -24.179 -23.417 -33.026 1.00 10.15 270 SER B CA 1
ATOM 5318 C C . SER B 1 278 ? -24.665 -22.010 -33.346 1.00 11.02 270 SER B C 1
ATOM 5319 O O . SER B 1 278 ? -25.118 -21.287 -32.458 1.00 11.56 270 SER B O 1
ATOM 5322 N N . ASN B 1 279 ? -24.594 -21.645 -34.621 1.00 11.87 271 ASN B N 1
ATOM 5323 C CA . ASN B 1 279 ? -25.166 -20.407 -35.108 1.00 12.85 271 ASN B CA 1
ATOM 5324 C C . ASN B 1 279 ? -26.392 -20.634 -35.972 1.00 12.90 271 ASN B C 1
ATOM 5325 O O . ASN B 1 279 ? -26.736 -19.791 -36.795 1.00 12.37 271 ASN B O 1
ATOM 5330 N N . LEU B 1 280 ? -27.070 -21.770 -35.795 1.00 12.64 272 LEU B N 1
ATOM 5331 C CA . LEU B 1 280 ? -28.353 -21.922 -36.455 1.00 12.78 272 LEU B CA 1
ATOM 5332 C C . LEU B 1 280 ? -29.360 -20.939 -35.836 1.00 13.27 272 LEU B C 1
ATOM 5333 O O . LEU B 1 280 ? -29.362 -20.718 -34.613 1.00 12.96 272 LEU B O 1
ATOM 5338 N N . PHE B 1 281 ? -30.203 -20.381 -36.705 1.00 13.87 273 PHE B N 1
ATOM 5339 C CA . PHE B 1 281 ? -31.318 -19.478 -36.329 1.00 14.32 273 PHE B CA 1
ATOM 5340 C C . PHE B 1 281 ? -30.839 -18.366 -35.410 1.00 13.19 273 PHE B C 1
ATOM 5341 O O . PHE B 1 281 ? -31.380 -18.200 -34.333 1.00 12.40 273 PHE B O 1
ATOM 5349 N N . ALA B 1 282 ? -29.819 -17.617 -35.823 1.00 12.37 274 ALA B N 1
ATOM 5350 C CA . ALA B 1 282 ? -29.121 -16.678 -34.931 1.00 12.48 274 ALA B CA 1
ATOM 5351 C C . ALA B 1 282 ? -29.004 -15.286 -35.567 1.00 13.09 274 ALA B C 1
ATOM 5352 O O . ALA B 1 282 ? -27.905 -14.822 -35.921 1.00 12.66 274 ALA B O 1
ATOM 5354 N N . PRO B 1 283 ? -30.144 -14.613 -35.738 1.00 13.93 275 PRO B N 1
ATOM 5355 C CA . PRO B 1 283 ? -29.998 -13.244 -36.238 1.00 14.75 275 PRO B CA 1
ATOM 5356 C C . PRO B 1 283 ? -29.068 -12.418 -35.322 1.00 15.22 275 PRO B C 1
ATOM 5357 O O . PRO B 1 283 ? -29.026 -12.651 -34.115 1.00 15.18 275 PRO B O 1
ATOM 5361 N N . PRO B 1 284 ? -28.289 -11.491 -35.891 1.00 15.76 276 PRO B N 1
ATOM 5362 C CA . PRO B 1 284 ? -28.232 -11.123 -37.305 1.00 16.22 276 PRO B CA 1
ATOM 5363 C C . PRO B 1 284 ? -27.246 -11.946 -38.202 1.00 17.06 276 PRO B C 1
ATOM 5364 O O . PRO B 1 284 ? -27.101 -11.631 -39.381 1.00 17.38 276 PRO B O 1
ATOM 5368 N N . VAL B 1 285 ? -26.600 -12.985 -37.674 1.00 16.78 277 VAL B N 1
ATOM 5369 C CA . VAL B 1 285 ? -25.565 -13.707 -38.445 1.00 17.20 277 VAL B CA 1
ATOM 5370 C C . VAL B 1 285 ? -26.125 -14.830 -39.340 1.00 16.81 277 VAL B C 1
ATOM 5371 O O . VAL B 1 285 ? -25.475 -15.250 -40.312 1.00 17.82 277 VAL B O 1
ATOM 5375 N N . THR B 1 286 ? -27.326 -15.307 -39.008 1.00 15.44 278 THR B N 1
ATOM 5376 C CA . THR B 1 286 ? -28.079 -16.265 -39.832 1.00 15.02 278 THR B CA 1
ATOM 5377 C C . THR B 1 286 ? -29.568 -15.943 -39.663 1.00 15.68 278 THR B C 1
ATOM 5378 O O . THR B 1 286 ? -29.944 -15.367 -38.645 1.00 15.70 278 THR B O 1
ATOM 5382 N N . PRO B 1 287 ? -30.418 -16.310 -40.647 1.00 16.37 279 PRO B N 1
ATOM 5383 C CA . PRO B 1 287 ? -31.837 -15.923 -40.592 1.00 16.68 279 PRO B CA 1
ATOM 5384 C C . PRO B 1 287 ? -32.578 -16.586 -39.436 1.00 17.25 279 PRO B C 1
ATOM 5385 O O . PRO B 1 287 ? -32.183 -17.658 -38.986 1.00 17.05 279 PRO B O 1
ATOM 5389 N N . ALA B 1 288 ? -33.644 -15.952 -38.960 1.00 17.28 280 ALA B N 1
ATOM 5390 C CA . ALA B 1 288 ? -34.534 -16.596 -37.998 1.00 17.93 280 ALA B CA 1
ATOM 5391 C C . ALA B 1 288 ? -35.244 -17.746 -38.680 1.00 18.45 280 ALA B C 1
ATOM 5392 O O . ALA B 1 288 ? -35.460 -17.748 -39.900 1.00 17.15 280 ALA B O 1
ATOM 5394 N N . LEU B 1 289 ? -35.655 -18.711 -37.882 1.00 19.09 281 LEU B N 1
ATOM 5395 C CA . LEU B 1 289 ? -36.382 -19.845 -38.399 1.00 21.45 281 LEU B CA 1
ATOM 5396 C C . LEU B 1 289 ? -37.772 -19.452 -38.905 1.00 21.50 281 LEU B C 1
ATOM 5397 O O . LEU B 1 289 ? -38.516 -18.756 -38.218 1.00 21.31 281 LEU B O 1
ATOM 5402 N N . THR B 1 290 ? -38.124 -19.891 -40.106 1.00 22.00 282 THR B N 1
ATOM 5403 C CA . THR B 1 290 ? -39.459 -19.626 -40.643 1.00 23.30 282 THR B CA 1
ATOM 5404 C C . THR B 1 290 ? -40.134 -20.886 -41.131 1.00 22.71 282 THR B C 1
ATOM 5405 O O . THR B 1 290 ? -41.096 -20.814 -41.875 1.00 23.72 282 THR B O 1
ATOM 5409 N N . THR B 1 291 ? -39.628 -22.040 -40.722 1.00 21.53 283 THR B N 1
ATOM 5410 C CA . THR B 1 291 ? -40.178 -23.317 -41.151 1.00 20.93 283 THR B CA 1
ATOM 5411 C C . THR B 1 291 ? -40.779 -24.036 -39.950 1.00 18.32 283 THR B C 1
ATOM 5412 O O . THR B 1 291 ? -40.187 -24.027 -38.880 1.00 17.16 283 THR B O 1
ATOM 5416 N N . ALA B 1 292 ? -41.933 -24.670 -40.126 1.00 16.40 284 ALA B N 1
ATOM 5417 C CA . ALA B 1 292 ? -42.636 -25.317 -39.023 1.00 16.36 284 ALA B CA 1
ATOM 5418 C C . ALA B 1 292 ? -42.065 -26.713 -38.743 1.00 14.98 284 ALA B C 1
ATOM 5419 O O . ALA B 1 292 ? -41.495 -27.338 -39.633 1.00 14.67 284 ALA B O 1
ATOM 5421 N N . ASP B 1 293 ? -42.240 -27.192 -37.513 1.00 13.81 285 ASP B N 1
ATOM 5422 C CA . ASP B 1 293 ? -41.881 -28.565 -37.132 1.00 13.98 285 ASP B CA 1
ATOM 5423 C C . ASP B 1 293 ? -40.455 -28.953 -37.486 1.00 12.12 285 ASP B C 1
ATOM 5424 O O . ASP B 1 293 ? -40.200 -29.950 -38.194 1.00 10.77 285 ASP B O 1
ATOM 5429 N N . VAL B 1 294 ? -39.553 -28.134 -36.980 1.00 10.61 286 VAL B N 1
ATOM 5430 C CA . VAL B 1 294 ? -38.138 -28.377 -37.045 1.00 10.32 286 VAL B CA 1
ATOM 5431 C C . VAL B 1 294 ? -37.674 -28.607 -35.605 1.00 9.52 286 VAL B C 1
ATOM 5432 O O . VAL B 1 294 ? -37.968 -27.784 -34.719 1.00 10.07 286 VAL B O 1
ATOM 5436 N N . VAL B 1 295 ? -36.919 -29.677 -35.374 1.00 8.27 287 VAL B N 1
ATOM 5437 C CA . VAL B 1 295 ? -36.482 -30.038 -34.042 1.00 7.72 287 VAL B CA 1
ATOM 5438 C C . VAL B 1 295 ? -34.968 -30.032 -34.062 1.00 7.46 287 VAL B C 1
ATOM 5439 O O . VAL B 1 295 ? -34.355 -30.537 -35.010 1.00 7.40 287 VAL B O 1
ATOM 5443 N N . PHE B 1 296 ? -34.370 -29.414 -33.054 1.00 7.16 288 PHE B N 1
ATOM 5444 C CA . PHE B 1 296 ? -32.908 -29.376 -32.898 1.00 7.08 288 PHE B CA 1
ATOM 5445 C C . PHE B 1 296 ? -32.397 -30.730 -32.396 1.00 7.15 288 PHE B C 1
ATOM 5446 O O . PHE B 1 296 ? -32.945 -31.292 -31.437 1.00 6.85 288 PHE B O 1
ATOM 5454 N N . ALA B 1 297 ? -31.316 -31.212 -33.024 1.00 7.27 289 ALA B N 1
ATOM 5455 C CA . ALA B 1 297 ? -30.846 -32.587 -32.842 1.00 7.50 289 ALA B CA 1
ATOM 5456 C C . ALA B 1 297 ? -29.321 -32.658 -32.538 1.00 7.73 289 ALA B C 1
ATOM 5457 O O . ALA B 1 297 ? -28.545 -33.215 -33.300 1.00 7.85 289 ALA B O 1
ATOM 5459 N N . PRO B 1 298 ? -28.896 -32.099 -31.388 1.00 7.96 290 PRO B N 1
ATOM 5460 C CA . PRO B 1 298 ? -27.510 -32.180 -30.972 1.00 8.14 290 PRO B CA 1
ATOM 5461 C C . PRO B 1 298 ? -27.120 -33.518 -30.346 1.00 8.29 290 PRO B C 1
ATOM 5462 O O . PRO B 1 298 ? -27.972 -34.269 -29.851 1.00 8.02 290 PRO B O 1
ATOM 5466 N N . HIS B 1 299 ? -25.815 -33.772 -30.379 1.00 8.55 291 HIS B N 1
ATOM 5467 C CA . HIS B 1 299 ? -25.192 -34.873 -29.690 1.00 8.98 291 HIS B CA 1
ATOM 5468 C C . HIS B 1 299 ? -24.482 -34.382 -28.432 1.00 9.33 291 HIS B C 1
ATOM 5469 O O . HIS B 1 299 ? -24.151 -33.198 -28.299 1.00 9.36 291 HIS B O 1
ATOM 5476 N N . ASP B 1 300 ? -24.287 -35.293 -27.493 1.00 10.05 292 ASP B N 1
ATOM 5477 C CA . ASP B 1 300 ? -23.685 -34.952 -26.210 1.00 10.93 292 ASP B CA 1
ATOM 5478 C C . ASP B 1 300 ? -22.652 -36.012 -25.926 1.00 11.29 292 ASP B C 1
ATOM 5479 O O . ASP B 1 300 ? -22.990 -37.088 -25.431 1.00 11.58 292 ASP B O 1
ATOM 5484 N N . TYR B 1 301 ? -21.400 -35.705 -26.263 1.00 11.06 293 TYR B N 1
ATOM 5485 C CA . TYR B 1 301 ? -20.284 -36.609 -26.030 1.00 11.77 293 TYR B CA 1
ATOM 5486 C C . TYR B 1 301 ? -19.181 -35.920 -25.246 1.00 12.45 293 TYR B C 1
ATOM 5487 O O . TYR B 1 301 ? -19.054 -34.697 -25.255 1.00 12.38 293 TYR B O 1
ATOM 5496 N N . CYS B 1 302 ? -18.392 -36.748 -24.571 1.00 14.03 294 CYS B N 1
ATOM 5497 C CA . CYS B 1 302 ? -17.247 -36.307 -23.788 1.00 16.11 294 CYS B CA 1
ATOM 5498 C C . CYS B 1 302 ? -15.887 -36.664 -24.466 1.00 15.80 294 CYS B C 1
ATOM 5499 O O . CYS B 1 302 ? -15.570 -37.827 -24.664 1.00 15.52 294 CYS B O 1
ATOM 5502 N N . ILE B 1 303 ? -15.091 -35.665 -24.828 1.00 15.78 295 ILE B N 1
ATOM 5503 C CA . ILE B 1 303 ? -13.891 -35.920 -25.615 1.00 17.17 295 ILE B CA 1
ATOM 5504 C C . ILE B 1 303 ? -12.947 -36.933 -24.928 1.00 20.18 295 ILE B C 1
ATOM 5505 O O . ILE B 1 303 ? -12.654 -37.987 -25.498 1.00 24.33 295 ILE B O 1
ATOM 5510 N N . PRO B 1 304 ? -12.535 -36.665 -23.697 1.00 21.93 296 PRO B N 1
ATOM 5511 C CA . PRO B 1 304 ? -11.806 -37.745 -22.972 1.00 25.23 296 PRO B CA 1
ATOM 5512 C C . PRO B 1 304 ? -12.414 -39.181 -23.074 1.00 27.29 296 PRO B C 1
ATOM 5513 O O . PRO B 1 304 ? -11.727 -40.129 -23.470 1.00 28.74 296 PRO B O 1
ATOM 5517 N N . SER B 1 305 ? -13.686 -39.333 -22.746 1.00 28.71 297 SER B N 1
ATOM 5518 C CA . SER B 1 305 ? -14.312 -40.662 -22.786 1.00 28.02 297 SER B CA 1
ATOM 5519 C C . SER B 1 305 ? -14.194 -41.356 -24.183 1.00 27.39 297 SER B C 1
ATOM 5520 O O . SER B 1 305 ? -13.812 -42.531 -24.259 1.00 26.28 297 SER B O 1
ATOM 5523 N N . GLN B 1 306 ? -14.474 -40.612 -25.261 1.00 26.42 298 GLN B N 1
ATOM 5524 C CA . GLN B 1 306 ? -14.370 -41.092 -26.651 1.00 26.33 298 GLN B CA 1
ATOM 5525 C C . GLN B 1 306 ? -12.932 -41.369 -27.125 1.00 26.78 298 GLN B C 1
ATOM 5526 O O . GLN B 1 306 ? -12.712 -42.321 -27.902 1.00 26.20 298 GLN B O 1
ATOM 5532 N N . LEU B 1 320 ? -12.368 -34.376 -15.909 1.00 30.18 312 LEU B N 1
ATOM 5533 C CA . LEU B 1 320 ? -13.346 -35.335 -16.408 1.00 28.24 312 LEU B CA 1
ATOM 5534 C C . LEU B 1 320 ? -14.355 -34.660 -17.357 1.00 25.31 312 LEU B C 1
ATOM 5535 O O . LEU B 1 320 ? -14.041 -33.681 -18.052 1.00 25.59 312 LEU B O 1
ATOM 5540 N N . CYS B 1 321 ? -15.564 -35.182 -17.393 1.00 21.61 313 CYS B N 1
ATOM 5541 C CA . CYS B 1 321 ? -16.466 -34.862 -18.478 1.00 19.62 313 CYS B CA 1
ATOM 5542 C C . CYS B 1 321 ? -17.400 -33.704 -18.209 1.00 16.75 313 CYS B C 1
ATOM 5543 O O . CYS B 1 321 ? -17.869 -33.071 -19.145 1.00 15.83 313 CYS B O 1
ATOM 5546 N N . VAL B 1 322 ? -17.698 -33.455 -16.941 1.00 14.65 314 VAL B N 1
ATOM 5547 C CA . VAL B 1 322 ? -18.619 -32.380 -16.520 1.00 13.76 314 VAL B CA 1
ATOM 5548 C C . VAL B 1 322 ? -18.388 -30.996 -17.154 1.00 12.91 314 VAL B C 1
ATOM 5549 O O . VAL B 1 322 ? -19.337 -30.331 -17.544 1.00 11.98 314 VAL B O 1
ATOM 5553 N N . PRO B 1 323 ? -17.135 -30.532 -17.238 1.00 12.64 315 PRO B N 1
ATOM 5554 C CA . PRO B 1 323 ? -17.025 -29.162 -17.783 1.00 12.13 315 PRO B CA 1
ATOM 5555 C C . PRO B 1 323 ? -17.385 -29.065 -19.276 1.00 11.39 315 PRO B C 1
ATOM 5556 O O . PRO B 1 323 ? -17.946 -28.070 -19.730 1.00 11.31 315 PRO B O 1
ATOM 5560 N N . GLN B 1 324 ? -17.100 -30.109 -20.028 1.00 11.12 316 GLN B N 1
ATOM 5561 C CA . GLN B 1 324 ? -17.533 -30.129 -21.415 1.00 11.29 316 GLN B CA 1
ATOM 5562 C C . GLN B 1 324 ? -19.057 -30.252 -21.493 1.00 11.56 316 GLN B C 1
ATOM 5563 O O . GLN B 1 324 ? -19.704 -29.505 -22.201 1.00 11.24 316 GLN B O 1
ATOM 5569 N N . GLN B 1 325 ? -19.623 -31.196 -20.756 1.00 12.41 317 GLN B N 1
ATOM 5570 C CA . GLN B 1 325 ? -21.054 -31.442 -20.834 1.00 13.29 317 GLN B CA 1
ATOM 5571 C C . GLN B 1 325 ? -21.859 -30.216 -20.422 1.00 12.87 317 GLN B C 1
ATOM 5572 O O . GLN B 1 325 ? -22.894 -29.914 -21.028 1.00 11.62 317 GLN B O 1
ATOM 5578 N N . ASP B 1 326 ? -21.406 -29.500 -19.398 1.00 12.79 318 ASP B N 1
ATOM 5579 C CA . ASP B 1 326 ? -22.148 -28.319 -18.967 1.00 13.09 318 ASP B CA 1
ATOM 5580 C C . ASP B 1 326 ? -22.132 -27.239 -20.056 1.00 12.20 318 ASP B C 1
ATOM 5581 O O . ASP B 1 326 ? -23.108 -26.543 -20.268 1.00 11.69 318 ASP B O 1
ATOM 5586 N N . LEU B 1 327 ? -21.014 -27.113 -20.753 1.00 11.07 319 LEU B N 1
ATOM 5587 C CA . LEU B 1 327 ? -20.929 -26.193 -21.874 1.00 10.94 319 LEU B CA 1
ATOM 5588 C C . LEU B 1 327 ? -21.841 -26.614 -23.032 1.00 10.07 319 LEU B C 1
ATOM 5589 O O . LEU B 1 327 ? -22.503 -25.773 -23.626 1.00 9.68 319 LEU B O 1
ATOM 5594 N N . THR B 1 328 ? -21.850 -27.898 -23.368 1.00 9.38 320 THR B N 1
ATOM 5595 C CA . THR B 1 328 ? -22.777 -28.404 -24.384 1.00 9.32 320 THR B CA 1
ATOM 5596 C C . THR B 1 328 ? -24.224 -27.982 -24.038 1.00 9.17 320 THR B C 1
ATOM 5597 O O . THR B 1 328 ? -24.942 -27.433 -24.898 1.00 8.61 320 THR B O 1
ATOM 5601 N N . TRP B 1 329 ? -24.634 -28.208 -22.785 1.00 9.06 321 TRP B N 1
ATOM 5602 C CA . TRP B 1 329 ? -26.022 -27.888 -22.367 1.00 9.37 321 TRP B CA 1
ATOM 5603 C C . TRP B 1 329 ? -26.285 -26.378 -22.331 1.00 10.02 321 TRP B C 1
ATOM 5604 O O . TRP B 1 329 ? -27.385 -25.938 -22.633 1.00 10.14 321 TRP B O 1
ATOM 5615 N N . SER B 1 330 ? -25.272 -25.594 -21.998 1.00 10.69 322 SER B N 1
ATOM 5616 C CA . SER B 1 330 ? -25.344 -24.161 -22.189 1.00 11.69 322 SER B CA 1
ATOM 5617 C C . SER B 1 330 ? -25.613 -23.803 -23.656 1.00 10.64 322 SER B C 1
ATOM 5618 O O . SER B 1 330 ? -26.458 -22.971 -23.947 1.00 9.86 322 SER B O 1
ATOM 5621 N N . ASN B 1 331 ? -24.876 -24.435 -24.563 1.00 9.92 323 ASN B N 1
ATOM 5622 C CA . ASN B 1 331 ? -25.069 -24.231 -25.999 1.00 9.80 323 ASN B CA 1
ATOM 5623 C C . ASN B 1 331 ? -26.481 -24.608 -26.462 1.00 9.17 323 ASN B C 1
ATOM 5624 O O . ASN B 1 331 ? -27.047 -23.936 -27.297 1.00 9.02 323 ASN B O 1
ATOM 5629 N N . ILE B 1 332 ? -27.055 -25.661 -25.886 1.00 8.62 324 ILE B N 1
ATOM 5630 C CA . ILE B 1 332 ? -28.456 -26.011 -26.128 1.00 8.36 324 ILE B CA 1
ATOM 5631 C C . ILE B 1 332 ? -29.421 -24.950 -25.619 1.00 8.44 324 ILE B C 1
ATOM 5632 O O . ILE B 1 332 ? -30.346 -24.561 -26.327 1.00 8.20 324 ILE B O 1
ATOM 5637 N N . ASP B 1 333 ? -29.221 -24.489 -24.393 1.00 8.89 325 ASP B N 1
ATOM 5638 C CA . ASP B 1 333 ? -30.042 -23.388 -23.879 1.00 9.51 325 ASP B CA 1
ATOM 5639 C C . ASP B 1 333 ? -30.063 -22.163 -24.798 1.00 9.60 325 ASP B C 1
ATOM 5640 O O . ASP B 1 333 ? -31.095 -21.536 -24.935 1.00 9.24 325 ASP B O 1
ATOM 5645 N N . ALA B 1 334 ? -28.925 -21.807 -25.389 1.00 10.10 326 ALA B N 1
ATOM 5646 C CA . ALA B 1 334 ? -28.843 -20.654 -26.281 1.00 10.41 326 ALA B CA 1
ATOM 5647 C C . ALA B 1 334 ? -29.808 -20.820 -27.433 1.00 11.23 326 ALA B C 1
ATOM 5648 O O . ALA B 1 334 ? -30.562 -19.902 -27.761 1.00 10.57 326 ALA B O 1
ATOM 5650 N N . ILE B 1 335 ? -29.774 -21.994 -28.065 1.00 11.75 327 ILE B N 1
ATOM 5651 C CA . ILE B 1 335 ? -30.739 -22.330 -29.110 1.00 13.04 327 ILE B CA 1
ATOM 5652 C C . ILE B 1 335 ? -32.191 -22.335 -28.662 1.00 12.49 327 ILE B C 1
ATOM 5653 O O . ILE B 1 335 ? -33.039 -21.789 -29.349 1.00 12.56 327 ILE B O 1
ATOM 5658 N N . THR B 1 336 ? -32.480 -22.990 -27.547 1.00 12.00 328 THR B N 1
ATOM 5659 C CA . THR B 1 336 ? -33.824 -23.030 -27.017 1.00 12.39 328 THR B CA 1
ATOM 5660 C C . THR B 1 336 ? -34.359 -21.617 -26.836 1.00 13.06 328 THR B C 1
ATOM 5661 O O . THR B 1 336 ? -35.461 -21.355 -27.261 1.00 12.44 328 THR B O 1
ATOM 5665 N N . GLU B 1 337 ? -33.578 -20.751 -26.188 1.00 14.11 329 GLU B N 1
ATOM 5666 C CA . GLU B 1 337 ? -34.018 -19.404 -25.816 1.00 15.83 329 GLU B CA 1
ATOM 5667 C C . GLU B 1 337 ? -34.276 -18.556 -27.047 1.00 14.87 329 GLU B C 1
ATOM 5668 O O . GLU B 1 337 ? -35.252 -17.807 -27.094 1.00 14.84 329 GLU B O 1
ATOM 5674 N N . ARG B 1 338 ? -33.442 -18.688 -28.076 1.00 13.58 330 ARG B N 1
ATOM 5675 C CA . ARG B 1 338 ? -33.616 -17.834 -29.225 1.00 13.29 330 ARG B CA 1
ATOM 5676 C C . ARG B 1 338 ? -34.583 -18.347 -30.260 1.00 13.02 330 ARG B C 1
ATOM 5677 O O . ARG B 1 338 ? -35.248 -17.551 -30.893 1.00 12.45 330 ARG B O 1
ATOM 5685 N N . ALA B 1 339 ? -34.661 -19.658 -30.450 1.00 12.18 331 ALA B N 1
ATOM 5686 C CA . ALA B 1 339 ? -35.453 -20.222 -31.530 1.00 12.15 331 ALA B CA 1
ATOM 5687 C C . ALA B 1 339 ? -36.793 -20.804 -31.079 1.00 12.07 331 ALA B C 1
ATOM 5688 O O . ALA B 1 339 ? -37.658 -21.025 -31.901 1.00 11.36 331 ALA B O 1
ATOM 5690 N N . ASN B 1 340 ? -36.917 -21.126 -29.795 1.00 12.48 332 ASN B N 1
ATOM 5691 C CA . ASN B 1 340 ? -38.139 -21.717 -29.243 1.00 13.01 332 ASN B CA 1
ATOM 5692 C C . ASN B 1 340 ? -38.611 -22.984 -29.987 1.00 12.22 332 ASN B C 1
ATOM 5693 O O . ASN B 1 340 ? -39.810 -23.173 -30.238 1.00 11.55 332 ASN B O 1
ATOM 5698 N N . VAL B 1 341 ? -37.653 -23.850 -30.323 1.00 11.67 333 VAL B N 1
ATOM 5699 C CA . VAL B 1 341 ? -37.965 -25.138 -30.936 1.00 11.21 333 VAL B CA 1
ATOM 5700 C C . VAL B 1 341 ? -37.637 -26.279 -29.965 1.00 10.13 333 VAL B C 1
ATOM 5701 O O . VAL B 1 341 ? -36.854 -26.107 -29.025 1.00 10.47 333 VAL B O 1
ATOM 5705 N N . PRO B 1 342 ? -38.237 -27.457 -30.186 1.00 8.95 334 PRO B N 1
ATOM 5706 C CA . PRO B 1 342 ? -37.880 -28.577 -29.326 1.00 8.44 334 PRO B CA 1
ATOM 5707 C C . PRO B 1 342 ? -36.469 -29.069 -29.628 1.00 8.23 334 PRO B C 1
ATOM 5708 O O . PRO B 1 342 ? -35.905 -28.740 -30.690 1.00 7.79 334 PRO B O 1
ATOM 5712 N N . THR B 1 343 ? -35.916 -29.821 -28.674 1.00 8.04 335 THR B N 1
ATOM 5713 C CA . THR B 1 343 ? -34.616 -30.493 -28.818 1.00 8.01 335 THR B CA 1
ATOM 5714 C C . THR B 1 343 ? -34.771 -31.959 -28.424 1.00 7.56 335 THR B C 1
ATOM 5715 O O . THR B 1 343 ? -35.469 -32.270 -27.466 1.00 7.50 335 THR B O 1
ATOM 5719 N N . VAL B 1 344 ? -34.111 -32.844 -29.158 1.00 7.10 336 VAL B N 1
ATOM 5720 C CA . VAL B 1 344 ? -33.882 -34.214 -28.721 1.00 6.91 336 VAL B CA 1
ATOM 5721 C C . VAL B 1 344 ? -32.376 -34.479 -28.812 1.00 6.72 336 VAL B C 1
ATOM 5722 O O . VAL B 1 344 ? -31.765 -34.174 -29.837 1.00 6.80 336 VAL B O 1
ATOM 5726 N N . ILE B 1 345 ? -31.790 -35.052 -27.764 1.00 6.49 337 ILE B N 1
ATOM 5727 C CA . ILE B 1 345 ? -30.416 -35.500 -27.831 1.00 6.47 337 ILE B CA 1
ATOM 5728 C C . ILE B 1 345 ? -30.383 -36.821 -28.624 1.00 6.67 337 ILE B C 1
ATOM 5729 O O . ILE B 1 345 ? -30.665 -37.902 -28.095 1.00 6.52 337 ILE B O 1
ATOM 5734 N N . THR B 1 346 ? -30.061 -36.748 -29.906 1.00 6.83 338 THR B N 1
ATOM 5735 C CA . THR B 1 346 ? -30.197 -37.910 -30.760 1.00 7.08 338 THR B CA 1
ATOM 5736 C C . THR B 1 346 ? -29.042 -38.924 -30.662 1.00 7.49 338 THR B C 1
ATOM 5737 O O . THR B 1 346 ? -29.154 -40.041 -31.181 1.00 7.39 338 THR B O 1
ATOM 5741 N N . SER B 1 347 ? -27.953 -38.564 -29.988 1.00 7.98 339 SER B N 1
ATOM 5742 C CA . SER B 1 347 ? -26.879 -39.500 -29.722 1.00 8.54 339 SER B CA 1
ATOM 5743 C C . SER B 1 347 ? -26.041 -39.035 -28.524 1.00 8.67 339 SER B C 1
ATOM 5744 O O . SER B 1 347 ? -25.664 -37.867 -28.439 1.00 8.23 339 SER B O 1
ATOM 5747 N N . PHE B 1 348 ? -25.802 -39.954 -27.595 1.00 9.02 340 PHE B N 1
ATOM 5748 C CA . PHE B 1 348 ? -24.909 -39.788 -26.454 1.00 9.45 340 PHE B CA 1
ATOM 5749 C C . PHE B 1 348 ? -24.513 -41.154 -25.882 1.00 10.51 340 PHE B C 1
ATOM 5750 O O . PHE B 1 348 ? -25.141 -42.150 -26.195 1.00 9.79 340 PHE B O 1
ATOM 5758 N N . GLY B 1 349 ? -23.488 -41.186 -25.036 1.00 12.51 341 GLY B N 1
ATOM 5759 C CA . GLY B 1 349 ? -23.225 -42.374 -24.247 1.00 14.83 341 GLY B CA 1
ATOM 5760 C C . GLY B 1 349 ? -22.108 -43.286 -24.687 1.00 17.31 341 GLY B C 1
ATOM 5761 O O . GLY B 1 349 ? -21.035 -43.286 -24.114 1.00 17.02 341 GLY B O 1
ATOM 5762 N N . ASP B 1 350 ? -22.429 -44.138 -25.657 1.00 20.22 342 ASP B N 1
ATOM 5763 C CA . ASP B 1 350 ? -21.485 -45.070 -26.268 1.00 21.16 342 ASP B CA 1
ATOM 5764 C C . ASP B 1 350 ? -20.800 -46.036 -25.301 1.00 21.83 342 ASP B C 1
ATOM 5765 O O . ASP B 1 350 ? -19.612 -46.269 -25.394 1.00 19.06 342 ASP B O 1
ATOM 5770 N N . GLY B 1 351 ? -21.561 -46.591 -24.371 1.00 23.13 343 GLY B N 1
ATOM 5771 C CA . GLY B 1 351 ? -21.023 -47.674 -23.552 1.00 23.56 343 GLY B CA 1
ATOM 5772 C C . GLY B 1 351 ? -20.418 -47.257 -22.218 1.00 25.34 343 GLY B C 1
ATOM 5773 O O . GLY B 1 351 ? -20.175 -48.118 -21.359 1.00 24.69 343 GLY B O 1
ATOM 5774 N N . ASP B 1 352 ? -20.194 -45.965 -21.991 1.00 25.33 344 ASP B N 1
ATOM 5775 C CA . ASP B 1 352 ? -19.443 -45.589 -20.788 1.00 28.30 344 ASP B CA 1
ATOM 5776 C C . ASP B 1 352 ? -20.376 -45.075 -19.645 1.00 27.62 344 ASP B C 1
ATOM 5777 O O . ASP B 1 352 ? -20.950 -43.993 -19.784 1.00 27.31 344 ASP B O 1
ATOM 5782 N N . PRO B 1 353 ? -20.530 -45.851 -18.523 1.00 26.11 345 PRO B N 1
ATOM 5783 C CA . PRO B 1 353 ? -21.596 -45.544 -17.536 1.00 24.56 345 PRO B CA 1
ATOM 5784 C C . PRO B 1 353 ? -21.348 -44.292 -16.716 1.00 24.57 345 PRO B C 1
ATOM 5785 O O . PRO B 1 353 ? -22.284 -43.711 -16.163 1.00 21.45 345 PRO B O 1
ATOM 5789 N N . THR B 1 354 ? -20.096 -43.853 -16.734 1.00 24.92 346 THR B N 1
ATOM 5790 C CA . THR B 1 354 ? -19.569 -42.865 -15.815 1.00 24.79 346 THR B CA 1
ATOM 5791 C C . THR B 1 354 ? -20.119 -41.488 -16.214 1.00 23.99 346 THR B C 1
ATOM 5792 O O . THR B 1 354 ? -20.645 -40.729 -15.380 1.00 27.53 346 THR B O 1
ATOM 5796 N N . VAL B 1 355 ? -20.126 -41.252 -17.516 1.00 22.57 347 VAL B N 1
ATOM 5797 C CA . VAL B 1 355 ? -20.517 -39.972 -18.094 1.00 21.68 347 VAL B CA 1
ATOM 5798 C C . VAL B 1 355 ? -22.031 -39.788 -18.186 1.00 18.13 347 VAL B C 1
ATOM 5799 O O . VAL B 1 355 ? -22.504 -38.688 -18.414 1.00 18.22 347 VAL B O 1
ATOM 5803 N N . LEU B 1 356 ? -22.807 -40.845 -18.036 1.00 14.53 348 LEU B N 1
ATOM 5804 C CA . LEU B 1 356 ? -24.212 -40.747 -18.436 1.00 13.64 348 LEU B CA 1
ATOM 5805 C C . LEU B 1 356 ? -24.993 -39.859 -17.507 1.00 13.61 348 LEU B C 1
ATOM 5806 O O . LEU B 1 356 ? -25.898 -39.166 -17.933 1.00 12.33 348 LEU B O 1
ATOM 5811 N N . LYS B 1 357 ? -24.655 -39.907 -16.228 1.00 14.99 349 LYS B N 1
ATOM 5812 C CA . LYS B 1 357 ? -25.468 -39.237 -15.230 1.00 18.02 349 LYS B CA 1
ATOM 5813 C C . LYS B 1 357 ? -25.639 -37.738 -15.456 1.00 18.19 349 LYS B C 1
ATOM 5814 O O . LYS B 1 357 ? -26.746 -37.200 -15.303 1.00 17.11 349 LYS B O 1
ATOM 5820 N N . ASN B 1 358 ? -24.555 -37.049 -15.794 1.00 19.01 350 ASN B N 1
ATOM 5821 C CA . ASN B 1 358 ? -24.681 -35.610 -15.914 1.00 20.03 350 ASN B CA 1
ATOM 5822 C C . ASN B 1 358 ? -25.519 -35.257 -17.143 1.00 18.51 350 ASN B C 1
ATOM 5823 O O . ASN B 1 358 ? -26.356 -34.370 -17.048 1.00 19.19 350 ASN B O 1
ATOM 5828 N N . THR B 1 359 ? -25.369 -35.990 -18.246 1.00 16.10 351 THR B N 1
ATOM 5829 C CA . THR B 1 359 ? -26.273 -35.864 -19.377 1.00 14.78 351 THR B CA 1
ATOM 5830 C C . THR B 1 359 ? -27.785 -36.050 -19.025 1.00 12.28 351 THR B C 1
ATOM 5831 O O . THR B 1 359 ? -28.628 -35.195 -19.307 1.00 11.47 351 THR B O 1
ATOM 5835 N N . LEU B 1 360 ? -28.111 -37.165 -18.393 1.00 10.40 352 LEU B N 1
ATOM 5836 C CA . LEU B 1 360 ? -29.499 -37.491 -18.031 1.00 9.32 352 LEU B CA 1
ATOM 5837 C C . LEU B 1 360 ? -30.092 -36.426 -17.090 1.00 9.11 352 LEU B C 1
ATOM 5838 O O . LEU B 1 360 ? -31.264 -36.065 -17.207 1.00 8.53 352 LEU B O 1
ATOM 5843 N N . ALA B 1 361 ? -29.269 -35.923 -16.166 1.00 9.22 353 ALA B N 1
ATOM 5844 C CA . ALA B 1 361 ? -29.726 -34.926 -15.178 1.00 9.78 353 ALA B CA 1
ATOM 5845 C C . ALA B 1 361 ? -30.032 -33.585 -15.856 1.00 10.02 353 ALA B C 1
ATOM 5846 O O . ALA B 1 361 ? -31.067 -32.971 -15.593 1.00 9.50 353 ALA B O 1
ATOM 5848 N N . ARG B 1 362 ? -29.148 -33.162 -16.759 1.00 10.63 354 ARG B N 1
ATOM 5849 C CA . ARG B 1 362 ? -29.358 -31.942 -17.553 1.00 11.74 354 ARG B CA 1
ATOM 5850 C C . ARG B 1 362 ? -30.576 -32.042 -18.485 1.00 10.13 354 ARG B C 1
ATOM 5851 O O . ARG B 1 362 ? -31.347 -31.107 -18.599 1.00 9.10 354 ARG B O 1
ATOM 5859 N N . ALA B 1 363 ? -30.750 -33.189 -19.140 1.00 9.18 355 ALA B N 1
ATOM 5860 C CA . ALA B 1 363 ? -31.957 -33.446 -19.910 1.00 8.74 355 ALA B CA 1
ATOM 5861 C C . ALA B 1 363 ? -33.222 -33.343 -19.038 1.00 8.75 355 ALA B C 1
ATOM 5862 O O . ALA B 1 363 ? -34.184 -32.672 -19.414 1.00 8.70 355 ALA B O 1
ATOM 5864 N N . ASP B 1 364 ? -33.236 -34.006 -17.890 1.00 8.76 356 ASP B N 1
ATOM 5865 C CA . ASP B 1 364 ? -34.421 -33.964 -17.029 1.00 9.14 356 ASP B CA 1
ATOM 5866 C C . ASP B 1 364 ? -34.751 -32.522 -16.585 1.00 9.42 356 ASP B C 1
ATOM 5867 O O . ASP B 1 364 ? -35.937 -32.158 -16.481 1.00 9.48 356 ASP B O 1
ATOM 5872 N N . GLU B 1 365 ? -33.718 -31.725 -16.287 1.00 9.89 357 GLU B N 1
ATOM 5873 C CA . GLU B 1 365 ? -33.902 -30.321 -15.864 1.00 10.63 357 GLU B CA 1
ATOM 5874 C C . GLU B 1 365 ? -34.649 -29.538 -16.895 1.00 9.87 357 GLU B C 1
ATOM 5875 O O . GLU B 1 365 ? -35.370 -28.606 -16.558 1.00 9.46 357 GLU B O 1
ATOM 5881 N N . ARG B 1 366 ? -34.448 -29.892 -18.158 1.00 8.91 358 ARG B N 1
ATOM 5882 C CA . ARG B 1 366 ? -35.060 -29.163 -19.258 1.00 8.70 358 ARG B CA 1
ATOM 5883 C C . ARG B 1 366 ? -36.253 -29.872 -19.892 1.00 8.52 358 ARG B C 1
ATOM 5884 O O . ARG B 1 366 ? -36.826 -29.391 -20.855 1.00 8.76 358 ARG B O 1
ATOM 5892 N N . PHE B 1 367 ? -36.618 -31.025 -19.362 1.00 8.56 359 PHE B N 1
ATOM 5893 C CA . PHE B 1 367 ? -37.642 -31.862 -19.964 1.00 8.48 359 PHE B CA 1
ATOM 5894 C C . PHE B 1 367 ? -37.365 -32.144 -21.450 1.00 7.98 359 PHE B C 1
ATOM 5895 O O . PHE B 1 367 ? -38.247 -32.042 -22.295 1.00 7.95 359 PHE B O 1
ATOM 5903 N N . ILE B 1 368 ? -36.137 -32.584 -21.715 1.00 7.32 360 ILE B N 1
ATOM 5904 C CA . ILE B 1 368 ? -35.644 -32.918 -23.043 1.00 7.15 360 ILE B CA 1
ATOM 5905 C C . ILE B 1 368 ? -35.398 -34.437 -23.104 1.00 6.68 360 ILE B C 1
ATOM 5906 O O . ILE B 1 368 ? -34.856 -35.027 -22.174 1.00 6.55 360 ILE B O 1
ATOM 5911 N N . GLY B 1 369 ? -35.822 -35.040 -24.209 1.00 6.35 361 GLY B N 1
ATOM 5912 C CA . GLY B 1 369 ? -35.680 -36.464 -24.460 1.00 6.25 361 GLY B CA 1
ATOM 5913 C C . GLY B 1 369 ? -34.375 -36.785 -25.180 1.00 6.30 361 GLY B C 1
ATOM 5914 O O . GLY B 1 369 ? -33.584 -35.887 -25.528 1.00 6.06 361 GLY B O 1
ATOM 5915 N N . TRP B 1 370 ? -34.160 -38.073 -25.417 1.00 6.29 362 TRP B N 1
ATOM 5916 C CA . TRP B 1 370 ? -32.874 -38.534 -25.868 1.00 6.35 362 TRP B CA 1
ATOM 5917 C C . TRP B 1 370 ? -32.883 -39.943 -26.445 1.00 6.53 362 TRP B C 1
ATOM 5918 O O . TRP B 1 370 ? -33.808 -40.707 -26.204 1.00 6.72 362 TRP B O 1
ATOM 5929 N N . GLN B 1 371 ? -31.833 -40.249 -27.210 1.00 6.58 363 GLN B N 1
ATOM 5930 C CA . GLN B 1 371 ? -31.634 -41.541 -27.837 1.00 6.85 363 GLN B CA 1
ATOM 5931 C C . GLN B 1 371 ? -30.207 -41.974 -27.609 1.00 6.83 363 GLN B C 1
ATOM 5932 O O . GLN B 1 371 ? -29.257 -41.345 -28.104 1.00 6.34 363 GLN B O 1
ATOM 5938 N N . TYR B 1 372 ? -30.067 -43.038 -26.822 1.00 7.10 364 TYR B N 1
ATOM 5939 C CA . TYR B 1 372 ? -28.759 -43.552 -26.399 1.00 7.49 364 TYR B CA 1
ATOM 5940 C C . TYR B 1 372 ? -28.036 -44.320 -27.517 1.00 7.51 364 TYR B C 1
ATOM 5941 O O . TYR B 1 372 ? -28.646 -45.044 -28.272 1.00 7.35 364 TYR B O 1
ATOM 5950 N N . TRP B 1 373 ? -26.722 -44.192 -27.580 1.00 7.69 365 TRP B N 1
ATOM 5951 C CA . TRP B 1 373 ? -25.925 -44.970 -28.526 1.00 8.25 365 TRP B CA 1
ATOM 5952 C C . TRP B 1 373 ? -25.290 -46.154 -27.769 1.00 8.82 365 TRP B C 1
ATOM 5953 O O . TRP B 1 373 ? -24.522 -45.913 -26.862 1.00 9.12 365 TRP B O 1
ATOM 5964 N N . HIS B 1 374 ? -25.616 -47.410 -28.080 1.00 9.18 366 HIS B N 1
ATOM 5965 C CA . HIS B 1 374 ? -26.319 -47.919 -29.257 1.00 9.70 366 HIS B CA 1
ATOM 5966 C C . HIS B 1 374 ? -26.985 -49.230 -28.817 1.00 9.77 366 HIS B C 1
ATOM 5967 O O . HIS B 1 374 ? -26.520 -49.860 -27.863 1.00 9.91 366 HIS B O 1
ATOM 5974 N N . PHE B 1 375 ? -28.063 -49.624 -29.497 1.00 9.32 367 PHE B N 1
ATOM 5975 C CA . PHE B 1 375 ? -28.784 -50.875 -29.212 1.00 9.42 367 PHE B CA 1
ATOM 5976 C C . PHE B 1 375 ? -28.806 -51.722 -30.480 1.00 9.88 367 PHE B C 1
ATOM 5977 O O . PHE B 1 375 ? -29.443 -51.357 -31.451 1.00 9.35 367 PHE B O 1
ATOM 5985 N N . GLY B 1 376 ? -28.140 -52.866 -30.439 1.00 10.76 368 GLY B N 1
ATOM 5986 C CA . GLY B 1 376 ? -27.978 -53.719 -31.612 1.00 11.55 368 GLY B CA 1
ATOM 5987 C C . GLY B 1 376 ? -29.110 -54.705 -31.670 1.00 11.87 368 GLY B C 1
ATOM 5988 O O . GLY B 1 376 ? -29.875 -54.829 -30.705 1.00 12.27 368 GLY B O 1
ATOM 5989 N N . ALA B 1 377 ? -29.230 -55.359 -32.824 1.00 11.62 369 ALA B N 1
ATOM 5990 C CA . ALA B 1 377 ? -30.161 -56.452 -33.027 1.00 12.23 369 ALA B CA 1
ATOM 5991 C C . ALA B 1 377 ? -29.578 -57.754 -32.468 1.00 12.49 369 ALA B C 1
ATOM 5992 O O . ALA B 1 377 ? -28.369 -57.917 -32.387 1.00 13.31 369 ALA B O 1
ATOM 5994 N N . GLY B 1 378 ? -30.437 -58.679 -32.080 1.00 12.54 370 GLY B N 1
ATOM 5995 C CA . GLY B 1 378 ? -29.974 -60.005 -31.659 1.00 13.40 370 GLY B CA 1
ATOM 5996 C C . GLY B 1 378 ? -29.379 -60.107 -30.272 1.00 13.49 370 GLY B C 1
ATOM 5997 O O . GLY B 1 378 ? -28.427 -60.856 -30.081 1.00 13.43 370 GLY B O 1
ATOM 5998 N N . ASN B 1 379 ? -29.952 -59.390 -29.301 1.00 13.18 371 ASN B N 1
ATOM 5999 C CA . ASN B 1 379 ? -29.451 -59.436 -27.915 1.00 13.40 371 ASN B CA 1
ATOM 6000 C C . ASN B 1 379 ? -29.646 -60.798 -27.282 1.00 14.25 371 ASN B C 1
ATOM 6001 O O . ASN B 1 379 ? -30.776 -61.243 -27.104 1.00 15.39 371 ASN B O 1
ATOM 6006 N N . ALA B 1 380 ? -28.538 -61.450 -26.948 1.00 14.27 372 ALA B N 1
ATOM 6007 C CA . ALA B 1 380 ? -28.570 -62.737 -26.268 1.00 15.40 372 ALA B CA 1
ATOM 6008 C C . ALA B 1 380 ? -28.954 -62.584 -24.809 1.00 15.76 372 ALA B C 1
ATOM 6009 O O . ALA B 1 380 ? -29.544 -63.488 -24.229 1.00 16.70 372 ALA B O 1
ATOM 6011 N N . THR B 1 381 ? -28.593 -61.448 -24.223 1.00 15.25 373 THR B N 1
ATOM 6012 C CA . THR B 1 381 ? -28.990 -61.086 -22.874 1.00 15.49 373 THR B CA 1
ATOM 6013 C C . THR B 1 381 ? -29.417 -59.626 -22.905 1.00 14.26 373 THR B C 1
ATOM 6014 O O . THR B 1 381 ? -29.078 -58.886 -23.813 1.00 13.68 373 THR B O 1
ATOM 6018 N N . ASP B 1 382 ? -30.162 -59.224 -21.902 1.00 13.82 374 ASP B N 1
ATOM 6019 C CA . ASP B 1 382 ? -30.675 -57.863 -21.809 1.00 13.30 374 ASP B CA 1
ATOM 6020 C C . ASP B 1 382 ? -29.527 -56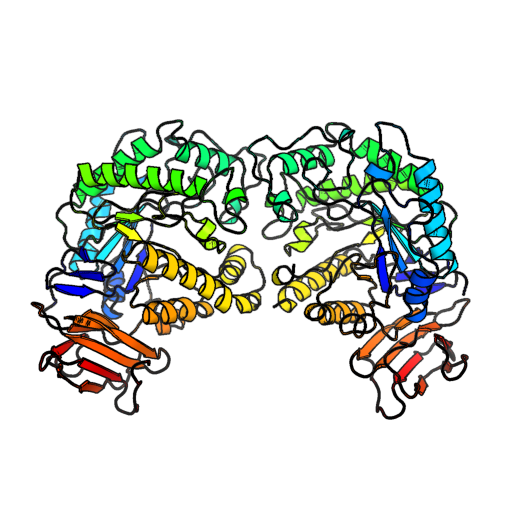.944 -21.424 1.00 12.54 374 ASP B C 1
ATOM 6021 O O . ASP B 1 382 ? -29.021 -57.065 -20.314 1.00 12.67 374 ASP B O 1
ATOM 6026 N N . PRO B 1 383 ? -29.117 -56.013 -22.320 1.00 11.78 375 PRO B N 1
ATOM 6027 C CA . PRO B 1 383 ? -27.971 -55.167 -22.016 1.00 11.88 375 PRO B CA 1
ATOM 6028 C C . PRO B 1 383 ? -28.229 -54.036 -21.000 1.00 11.97 375 PRO B C 1
ATOM 6029 O O . PRO B 1 383 ? -27.312 -53.278 -20.728 1.00 11.84 375 PRO B O 1
ATOM 6033 N N . PHE B 1 384 ? -29.442 -53.934 -20.456 1.00 11.92 376 PHE B N 1
ATOM 6034 C CA . PHE B 1 384 ? -29.804 -52.870 -19.522 1.00 12.68 376 PHE B CA 1
ATOM 6035 C C . PHE B 1 384 ? -29.856 -53.324 -18.061 1.00 13.67 376 PHE B C 1
ATOM 6036 O O . PHE B 1 384 ? -30.427 -52.647 -17.207 1.00 14.06 376 PHE B O 1
ATOM 6044 N N . LEU B 1 385 ? -29.264 -54.470 -17.764 1.00 14.61 377 LEU B N 1
ATOM 6045 C CA . LEU B 1 385 ? -29.372 -55.023 -16.419 1.00 16.50 377 LEU B CA 1
ATOM 6046 C C . LEU B 1 385 ? -28.123 -54.763 -15.589 1.00 17.16 377 LEU B C 1
ATOM 6047 O O . LEU B 1 385 ? -28.030 -55.246 -14.463 1.00 19.23 377 LEU B O 1
ATOM 6052 N N . GLY B 1 386 ? -27.188 -53.974 -16.118 1.00 16.69 378 GLY B N 1
ATOM 6053 C CA . GLY B 1 386 ? -26.034 -53.530 -15.348 1.00 16.99 378 GLY B CA 1
ATOM 6054 C C . GLY B 1 386 ? -26.003 -52.031 -15.077 1.00 16.51 378 GLY B C 1
ATOM 6055 O O . GLY B 1 386 ? -27.046 -51.371 -14.957 1.00 15.19 378 GLY B O 1
ATOM 6056 N N . GLU B 1 387 ? -24.792 -51.487 -15.002 1.00 17.10 379 GLU B N 1
ATOM 6057 C CA . GLU B 1 387 ? -24.587 -50.086 -14.622 1.00 17.69 379 GLU B CA 1
ATOM 6058 C C . GLU B 1 387 ? -25.143 -49.089 -15.636 1.00 15.82 379 GLU B C 1
ATOM 6059 O O . GLU B 1 387 ? -25.658 -48.054 -15.251 1.00 14.22 379 GLU B O 1
ATOM 6065 N N . VAL B 1 388 ? -25.016 -49.362 -16.930 1.00 13.94 380 VAL B N 1
ATOM 6066 C CA . VAL B 1 388 ? -25.632 -48.472 -17.911 1.00 13.02 380 VAL B CA 1
ATOM 6067 C C . VAL B 1 388 ? -27.167 -48.439 -17.724 1.00 11.99 380 VAL B C 1
ATOM 6068 O O . VAL B 1 388 ? -27.773 -47.370 -17.585 1.00 10.71 380 VAL B O 1
ATOM 6072 N N . GLY B 1 389 ? -27.780 -49.611 -17.641 1.00 11.54 381 GLY B N 1
ATOM 6073 C CA . GLY B 1 389 ? -29.244 -49.714 -17.585 1.00 11.64 381 GLY B CA 1
ATOM 6074 C C . GLY B 1 389 ? -29.821 -49.077 -16.338 1.00 12.05 381 GLY B C 1
ATOM 6075 O O . GLY B 1 389 ? -30.907 -48.498 -16.350 1.00 11.23 381 GLY B O 1
ATOM 6076 N N . ARG B 1 390 ? -29.076 -49.165 -15.245 1.00 12.79 382 ARG B N 1
ATOM 6077 C CA . ARG B 1 390 ? -29.501 -48.566 -13.987 1.00 14.17 382 ARG B CA 1
ATOM 6078 C C . ARG B 1 390 ? -29.767 -47.077 -14.141 1.00 12.41 382 ARG B C 1
ATOM 6079 O O . ARG B 1 390 ? -30.600 -46.498 -13.435 1.00 12.76 382 ARG B O 1
ATOM 6087 N N . GLN B 1 391 ? -29.057 -46.462 -15.073 1.00 11.06 383 GLN B N 1
ATOM 6088 C CA A GLN B 1 391 ? -29.203 -45.043 -15.328 0.50 10.35 383 GLN B CA 1
ATOM 6089 C CA B GLN B 1 391 ? -29.202 -45.029 -15.330 0.50 10.61 383 GLN B CA 1
ATOM 6090 C C . GLN B 1 391 ? -30.204 -44.756 -16.439 1.00 9.70 383 GLN B C 1
ATOM 6091 O O . GLN B 1 391 ? -30.981 -43.805 -16.340 1.00 9.17 383 GLN B O 1
ATOM 6102 N N . LEU B 1 392 ? -30.195 -45.581 -17.491 1.00 8.46 384 LEU B N 1
ATOM 6103 C CA . LEU B 1 392 ? -31.076 -45.320 -18.647 1.00 7.81 384 LEU B CA 1
ATOM 6104 C C . LEU B 1 392 ? -32.545 -45.661 -18.408 1.00 7.30 384 LEU B C 1
ATOM 6105 O O . LEU B 1 392 ? -33.439 -45.068 -19.020 1.00 7.26 384 LEU B O 1
ATOM 6110 N N . VAL B 1 393 ? -32.769 -46.634 -17.531 1.00 6.72 385 VAL B N 1
ATOM 6111 C CA . VAL B 1 393 ? -34.091 -47.146 -17.273 1.00 6.59 385 VAL B CA 1
ATOM 6112 C C . VAL B 1 393 ? -34.622 -46.364 -16.108 1.00 6.47 385 VAL B C 1
ATOM 6113 O O . VAL B 1 393 ? -34.072 -46.453 -15.002 1.00 6.49 385 VAL B O 1
ATOM 6117 N N . ARG B 1 394 ? -35.673 -45.591 -16.378 1.00 6.34 386 ARG B N 1
ATOM 6118 C CA . ARG B 1 394 ? -36.119 -44.560 -15.460 1.00 6.33 386 ARG B CA 1
ATOM 6119 C C . ARG B 1 394 ? -37.640 -44.537 -15.356 1.00 6.24 386 ARG B C 1
ATOM 6120 O O . ARG B 1 394 ? -38.354 -44.937 -16.258 1.00 6.35 386 ARG B O 1
ATOM 6128 N N . THR B 1 395 ? -38.114 -44.054 -14.225 1.00 6.01 387 THR B N 1
ATOM 6129 C CA . THR B 1 395 ? -39.502 -43.652 -14.062 1.00 5.99 387 THR B CA 1
ATOM 6130 C C . THR B 1 395 ? -39.696 -42.275 -14.664 1.00 6.08 387 THR B C 1
ATOM 6131 O O . THR B 1 395 ? -39.013 -41.341 -14.266 1.00 6.40 387 THR B O 1
ATOM 6135 N N . TYR B 1 396 ? -40.592 -42.130 -15.628 1.00 6.19 388 TYR B N 1
ATOM 6136 C CA . TYR B 1 396 ? -40.720 -40.855 -16.335 1.00 6.25 388 TYR B CA 1
ATOM 6137 C C . TYR B 1 396 ? -42.059 -40.725 -17.063 1.00 6.55 388 TYR B C 1
ATOM 6138 O O . TYR B 1 396 ? -42.690 -41.712 -17.421 1.00 6.64 388 TYR B O 1
ATOM 6147 N N . PRO B 1 397 ? -42.510 -39.490 -17.265 1.00 6.89 389 PRO B N 1
ATOM 6148 C CA . PRO B 1 397 ? -43.813 -39.249 -17.889 1.00 7.20 389 PRO B CA 1
ATOM 6149 C C . PRO B 1 397 ? -43.692 -39.297 -19.396 1.00 7.65 389 PRO B C 1
ATOM 6150 O O . PRO B 1 397 ? -43.210 -38.355 -20.003 1.00 7.97 389 PRO B O 1
ATOM 6154 N N . GLN B 1 398 ? -44.131 -40.394 -19.990 1.00 8.29 390 GLN B N 1
ATOM 6155 C CA . GLN B 1 398 ? -44.138 -40.523 -21.440 1.00 8.84 390 GLN B CA 1
ATOM 6156 C C . GLN B 1 398 ? -45.023 -39.453 -22.122 1.00 9.03 390 GLN B C 1
ATOM 6157 O O . GLN B 1 398 ? -44.659 -38.911 -23.174 1.00 8.97 390 GLN B O 1
ATOM 6163 N N . ALA B 1 399 ? -46.163 -39.141 -21.493 1.00 9.02 391 ALA B N 1
ATOM 6164 C CA . ALA B 1 399 ? -47.171 -38.286 -22.087 1.00 9.08 391 ALA B CA 1
ATOM 6165 C C . ALA B 1 399 ? -47.921 -37.588 -20.975 1.00 9.36 391 ALA B C 1
ATOM 6166 O O . ALA B 1 399 ? -48.425 -38.255 -20.060 1.00 9.71 391 ALA B O 1
ATOM 6168 N N . THR B 1 400 ? -47.938 -36.257 -21.024 1.00 9.40 392 THR B N 1
ATOM 6169 C CA . THR B 1 400 ? -48.533 -35.456 -19.980 1.00 9.87 392 THR B CA 1
ATOM 6170 C C . THR B 1 400 ? -49.714 -34.643 -20.517 1.00 10.06 392 THR B C 1
ATOM 6171 O O . THR B 1 400 ? -49.569 -33.891 -21.473 1.00 10.08 392 THR B O 1
ATOM 6175 N N . ALA B 1 401 ? -50.884 -34.782 -19.897 1.00 10.66 393 ALA B N 1
ATOM 6176 C CA . ALA B 1 401 ? -52.050 -34.006 -20.294 1.00 10.95 393 ALA B CA 1
ATOM 6177 C C . ALA B 1 401 ? -51.928 -32.647 -19.605 1.00 11.66 393 ALA B C 1
ATOM 6178 O O . ALA B 1 401 ? -52.664 -32.316 -18.659 1.00 12.02 393 ALA B O 1
ATOM 6180 N N . GLY B 1 402 ? -50.972 -31.856 -20.078 1.00 11.90 394 GLY B N 1
ATOM 6181 C CA . GLY B 1 402 ? -50.648 -30.612 -19.428 1.00 12.33 394 GLY B CA 1
ATOM 6182 C C . GLY B 1 402 ? -49.247 -30.154 -19.739 1.00 13.05 394 GLY B C 1
ATOM 6183 O O . GLY B 1 402 ? -48.521 -30.781 -20.511 1.00 12.65 394 GLY B O 1
ATOM 6184 N N . GLU B 1 403 ? -48.912 -29.018 -19.150 1.00 14.02 395 GLU B N 1
ATOM 6185 C CA . GLU B 1 403 ? -47.624 -28.367 -19.308 1.00 15.26 395 GLU B CA 1
ATOM 6186 C C . GLU B 1 403 ? -46.673 -28.949 -18.287 1.00 13.11 395 GLU B C 1
ATOM 6187 O O . GLU B 1 403 ? -46.901 -28.806 -17.087 1.00 11.21 395 GLU B O 1
ATOM 6193 N N . PRO B 1 404 ? -45.578 -29.566 -18.745 1.00 11.85 396 PRO B N 1
ATOM 6194 C CA . PRO B 1 404 ? -44.673 -30.121 -17.759 1.00 11.51 396 PRO B CA 1
ATOM 6195 C C . PRO B 1 404 ? -44.090 -29.081 -16.840 1.00 11.59 396 PRO B C 1
ATOM 6196 O O . PRO B 1 404 ? -43.663 -28.004 -17.304 1.00 10.70 396 PRO B O 1
ATOM 6200 N N . GLY B 1 405 ? -43.999 -29.444 -15.567 1.00 12.38 397 GLY B N 1
ATOM 6201 C CA . GLY B 1 405 ? -43.262 -28.659 -14.595 1.00 13.29 397 GLY B CA 1
ATOM 6202 C C . GLY B 1 405 ? -41.978 -29.421 -14.300 1.00 14.27 397 GLY B C 1
ATOM 6203 O O . GLY B 1 405 ? -41.474 -30.175 -15.143 1.00 15.05 397 GLY B O 1
ATOM 6204 N N . ARG B 1 406 ? -41.458 -29.261 -13.100 1.00 14.13 398 ARG B N 1
ATOM 6205 C CA . ARG B 1 406 ? -40.164 -29.857 -12.772 1.00 14.62 398 ARG B CA 1
ATOM 6206 C C . ARG B 1 406 ? -40.292 -31.360 -12.417 1.00 13.32 398 ARG B C 1
ATOM 6207 O O . ARG B 1 406 ? -41.334 -31.843 -11.952 1.00 11.65 398 ARG B O 1
ATOM 6215 N N . MET B 1 407 ? -39.210 -32.083 -12.676 1.00 12.10 399 MET B N 1
ATOM 6216 C CA . MET B 1 407 ? -39.191 -33.523 -12.588 1.00 11.96 399 MET B CA 1
ATOM 6217 C C . MET B 1 407 ? -37.855 -33.938 -11.995 1.00 12.33 399 MET B C 1
ATOM 6218 O O . MET B 1 407 ? -36.830 -33.353 -12.351 1.00 11.71 399 MET B O 1
ATOM 6223 N N . ILE B 1 408 ? -37.885 -34.924 -11.097 1.00 12.62 400 ILE B N 1
ATOM 6224 C CA . ILE B 1 408 ? -36.686 -35.508 -10.552 1.00 13.18 400 ILE B CA 1
ATOM 6225 C C . ILE B 1 408 ? -36.809 -37.041 -10.458 1.00 11.74 400 ILE B C 1
ATOM 6226 O O . ILE B 1 408 ? -37.845 -37.584 -10.075 1.00 10.79 400 ILE B O 1
ATOM 6231 N N . PHE B 1 409 ? -35.749 -37.731 -10.873 1.00 10.65 401 PHE B N 1
ATOM 6232 C CA . PHE B 1 409 ? -35.633 -39.157 -10.711 1.00 10.19 401 PHE B CA 1
ATOM 6233 C C . PHE B 1 409 ? -34.271 -39.450 -10.136 1.00 10.61 401 PHE B C 1
ATOM 6234 O O . PHE B 1 409 ? -33.279 -38.956 -10.651 1.00 10.64 401 PHE B O 1
ATOM 6242 N N . ASP B 1 410 ? -34.249 -40.231 -9.059 1.00 10.99 402 ASP B N 1
ATOM 6243 C CA . ASP B 1 410 ? -33.027 -40.711 -8.429 1.00 11.84 402 ASP B CA 1
ATOM 6244 C C . ASP B 1 410 ? -32.776 -42.119 -8.956 1.00 11.76 402 ASP B C 1
ATOM 6245 O O . ASP B 1 410 ? -33.533 -43.035 -8.628 1.00 11.47 402 ASP B O 1
ATOM 6250 N N . ALA B 1 411 ? -31.746 -42.279 -9.797 1.00 12.00 403 ALA B N 1
ATOM 6251 C CA . ALA B 1 411 ? -31.456 -43.580 -10.432 1.00 12.60 403 ALA B CA 1
ATOM 6252 C C . ALA B 1 411 ? -30.774 -44.599 -9.495 1.00 13.44 403 ALA B C 1
ATOM 6253 O O . ALA B 1 411 ? -30.575 -45.750 -9.878 1.00 12.58 403 ALA B O 1
ATOM 6255 N N . ASP B 1 412 ? -30.426 -44.176 -8.277 1.00 14.87 404 ASP B N 1
ATOM 6256 C CA . ASP B 1 412 ? -29.909 -45.079 -7.251 1.00 16.68 404 ASP B CA 1
ATOM 6257 C C . ASP B 1 412 ? -31.072 -45.747 -6.501 1.00 15.69 404 ASP B C 1
ATOM 6258 O O . ASP B 1 412 ? -31.091 -46.959 -6.335 1.00 18.40 404 ASP B O 1
ATOM 6263 N N . ASN B 1 413 ? -32.086 -44.993 -6.108 1.00 13.21 405 ASN B N 1
ATOM 6264 C CA . ASN B 1 413 ? -33.116 -45.560 -5.234 1.00 11.78 405 ASN B CA 1
ATOM 6265 C C . ASN B 1 413 ? -34.566 -45.555 -5.759 1.00 10.69 405 ASN B C 1
ATOM 6266 O O . ASN B 1 413 ? -35.476 -46.103 -5.116 1.00 9.68 405 ASN B O 1
ATOM 6271 N N . GLY B 1 414 ? -34.755 -44.990 -6.950 1.00 9.73 406 GLY B N 1
ATOM 6272 C CA . GLY B 1 414 ? -36.078 -44.901 -7.574 1.00 9.53 406 GLY B CA 1
ATOM 6273 C C . GLY B 1 414 ? -36.978 -43.748 -7.169 1.00 9.23 406 GLY B C 1
ATOM 6274 O O . GLY B 1 414 ? -38.109 -43.664 -7.643 1.00 9.22 406 GLY B O 1
ATOM 6275 N N . ASP B 1 415 ? -36.521 -42.864 -6.285 1.00 8.98 407 ASP B N 1
ATOM 6276 C CA . ASP B 1 415 ? -37.333 -41.717 -5.892 1.00 8.85 407 ASP B CA 1
ATOM 6277 C C . ASP B 1 415 ? -37.686 -40.866 -7.141 1.00 8.41 407 ASP B C 1
ATOM 6278 O O . ASP B 1 415 ? -36.828 -40.553 -7.971 1.00 7.91 407 ASP B O 1
ATOM 6283 N N . PHE B 1 416 ? -38.966 -40.518 -7.260 1.00 8.32 408 PHE B N 1
ATOM 6284 C CA . PHE B 1 416 ? -39.501 -39.807 -8.394 1.00 8.36 408 PHE B CA 1
ATOM 6285 C C . PHE B 1 416 ? -40.560 -38.820 -7.921 1.00 8.74 408 PHE B C 1
ATOM 6286 O O . PHE B 1 416 ? -41.438 -39.160 -7.103 1.00 8.95 408 PHE B O 1
ATOM 6294 N N . ALA B 1 417 ? -40.466 -37.610 -8.464 1.00 8.90 409 ALA B N 1
ATOM 6295 C CA . ALA B 1 417 ? -41.474 -36.583 -8.321 1.00 9.37 409 ALA B CA 1
ATOM 6296 C C . ALA B 1 417 ? -41.596 -35.754 -9.594 1.00 9.45 409 ALA B C 1
ATOM 6297 O O . ALA B 1 417 ? -40.613 -35.506 -10.307 1.00 9.69 409 ALA B O 1
ATOM 6299 N N . TYR B 1 418 ? -42.812 -35.300 -9.856 1.00 9.35 410 TYR B N 1
ATOM 6300 C CA . TYR B 1 418 ? -43.130 -34.563 -11.058 1.00 9.51 410 TYR B CA 1
ATOM 6301 C C . TYR B 1 418 ? -44.365 -33.729 -10.830 1.00 10.25 410 TYR B C 1
ATOM 6302 O O . TYR B 1 418 ? -45.337 -34.205 -10.240 1.00 10.63 410 TYR B O 1
ATOM 6311 N N . ARG B 1 419 ? -44.322 -32.491 -11.300 1.00 11.06 411 ARG B N 1
ATOM 6312 C CA . ARG B 1 419 ? -45.468 -31.575 -11.200 1.00 12.32 411 ARG B CA 1
ATOM 6313 C C . ARG B 1 419 ? -45.774 -31.082 -12.579 1.00 11.88 411 ARG B C 1
ATOM 6314 O O . ARG B 1 419 ? -44.868 -30.897 -13.384 1.00 11.44 411 ARG B O 1
ATOM 6322 N N . PHE B 1 420 ? -47.049 -30.838 -12.838 1.00 11.65 412 PHE B N 1
ATOM 6323 C CA . PHE B 1 420 ? -47.493 -30.325 -14.112 1.00 11.79 412 PHE B CA 1
ATOM 6324 C C . PHE B 1 420 ? -48.798 -29.566 -13.938 1.00 11.91 412 PHE B C 1
ATOM 6325 O O . PHE B 1 420 ? -49.508 -29.729 -12.943 1.00 11.65 412 PHE B O 1
ATOM 6333 N N . THR B 1 421 ? -49.077 -28.734 -14.928 1.00 12.59 413 THR B N 1
ATOM 6334 C CA . THR B 1 421 ? -50.286 -27.909 -14.972 1.00 13.50 413 THR B CA 1
ATOM 6335 C C . THR B 1 421 ? -51.248 -28.484 -16.011 1.00 13.68 413 THR B C 1
ATOM 6336 O O . THR B 1 421 ? -50.935 -28.501 -17.195 1.00 13.90 413 THR B O 1
ATOM 6340 N N . PRO B 1 422 ? -52.419 -28.964 -15.572 1.00 14.37 414 PRO B N 1
ATOM 6341 C CA . PRO B 1 422 ? -53.331 -29.640 -16.471 1.00 15.33 414 PRO B CA 1
ATOM 6342 C C . PRO B 1 422 ? -53.767 -28.788 -17.638 1.00 16.84 414 PRO B C 1
ATOM 6343 O O . PRO B 1 422 ? -53.868 -27.570 -17.524 1.00 17.15 414 PRO B O 1
ATOM 6347 N N . ARG B 1 423 ? -53.989 -29.441 -18.769 1.00 18.72 415 ARG B N 1
ATOM 6348 C CA . ARG B 1 423 ? -54.644 -28.822 -19.901 1.00 20.97 415 ARG B CA 1
ATOM 6349 C C . ARG B 1 423 ? -55.568 -29.863 -20.517 1.00 21.57 415 ARG B C 1
ATOM 6350 O O . ARG B 1 423 ? -55.392 -31.065 -20.314 1.00 20.93 415 ARG B O 1
ATOM 6358 N N . ALA B 1 424 ? -56.507 -29.395 -21.324 1.00 22.22 416 ALA B N 1
ATOM 6359 C CA . ALA B 1 424 ? -57.479 -30.272 -21.970 1.00 22.72 416 ALA B CA 1
ATOM 6360 C C . ALA B 1 424 ? -56.773 -31.318 -22.844 1.00 20.54 416 ALA B C 1
ATOM 6361 O O . ALA B 1 424 ? -55.895 -30.987 -23.624 1.00 19.80 416 ALA B O 1
ATOM 6363 N N . ALA B 1 425 ? -57.125 -32.587 -22.689 1.00 19.14 417 ALA B N 1
ATOM 6364 C CA . ALA B 1 425 ? -56.569 -33.612 -23.565 1.00 18.37 417 ALA B CA 1
ATOM 6365 C C . ALA B 1 425 ? -57.510 -34.785 -23.631 1.00 18.03 417 ALA B C 1
ATOM 6366 O O . ALA B 1 425 ? -58.390 -34.937 -22.767 1.00 19.20 417 ALA B O 1
ATOM 6368 N N . THR B 1 426 ? -57.333 -35.639 -24.629 1.00 16.67 418 THR B N 1
ATOM 6369 C CA . THR B 1 426 ? -58.246 -36.773 -24.771 1.00 16.38 418 THR B CA 1
ATOM 6370 C C . THR B 1 426 ? -57.771 -38.120 -24.197 1.00 16.12 418 THR B C 1
ATOM 6371 O O . THR B 1 426 ? -58.454 -39.125 -24.359 1.00 15.08 418 THR B O 1
ATOM 6375 N N . ARG B 1 427 ? -56.603 -38.130 -23.552 1.00 16.19 419 ARG B N 1
ATOM 6376 C CA . ARG B 1 427 ? -56.077 -39.289 -22.832 1.00 16.39 419 ARG B CA 1
ATOM 6377 C C . ARG B 1 427 ? -55.418 -38.754 -21.564 1.00 15.41 419 ARG B C 1
ATOM 6378 O O . ARG B 1 427 ? -55.017 -37.591 -21.509 1.00 14.90 419 ARG B O 1
ATOM 6386 N N . PRO B 1 428 ? -55.293 -39.601 -20.543 1.00 14.18 420 PRO B N 1
ATOM 6387 C CA . PRO B 1 428 ? -54.660 -39.192 -19.313 1.00 13.47 420 PRO B CA 1
ATOM 6388 C C . PRO B 1 428 ? -53.126 -39.145 -19.399 1.00 12.26 420 PRO B C 1
ATOM 6389 O O . PRO B 1 428 ? -52.528 -39.630 -20.368 1.00 10.95 420 PRO B O 1
ATOM 6393 N N . THR B 1 429 ? -52.524 -38.543 -18.374 1.00 11.38 421 THR B N 1
ATOM 6394 C CA . THR B 1 429 ? -51.073 -38.551 -18.178 1.00 10.82 421 THR B CA 1
ATOM 6395 C C . THR B 1 429 ? -50.640 -39.985 -17.951 1.00 10.71 421 THR B C 1
ATOM 6396 O O . THR B 1 429 ? -51.282 -40.739 -17.206 1.00 11.19 421 THR B O 1
ATOM 6400 N N . GLU B 1 430 ? -49.577 -40.377 -18.639 1.00 10.50 422 GLU B N 1
ATOM 6401 C CA . GLU B 1 430 ? -49.036 -41.723 -18.537 1.00 10.57 422 GLU B CA 1
ATOM 6402 C C . GLU B 1 430 ? -47.564 -41.684 -18.099 1.00 9.56 422 GLU B C 1
ATOM 6403 O O . GLU B 1 430 ? -46.718 -41.071 -18.769 1.00 8.73 422 GLU B O 1
ATOM 6409 N N . ILE B 1 431 ? -47.290 -42.307 -16.956 1.00 8.81 423 ILE B N 1
ATOM 6410 C CA . ILE B 1 431 ? -45.938 -42.308 -16.366 1.00 8.59 423 ILE B CA 1
ATOM 6411 C C . ILE B 1 431 ? -45.447 -43.743 -16.361 1.00 8.33 423 ILE B C 1
ATOM 6412 O O . ILE B 1 431 ? -46.051 -44.621 -15.710 1.00 8.31 423 ILE B O 1
ATOM 6417 N N . PHE B 1 432 ? -44.351 -43.990 -17.081 1.00 8.05 424 PHE B N 1
ATOM 6418 C CA . PHE B 1 432 ? -43.709 -45.299 -17.026 1.00 7.95 424 PHE B CA 1
ATOM 6419 C C . PHE B 1 432 ? -42.921 -45.457 -15.736 1.00 8.04 424 PHE B C 1
ATOM 6420 O O . PHE B 1 432 ? -42.117 -44.607 -15.397 1.00 8.04 424 PHE B O 1
ATOM 6428 N N . VAL B 1 433 ? -43.126 -46.574 -15.046 1.00 8.19 425 VAL B N 1
ATOM 6429 C CA . VAL B 1 433 ? -42.431 -46.903 -13.789 1.00 8.38 425 VAL B CA 1
ATOM 6430 C C . VAL B 1 433 ? -41.326 -47.915 -14.049 1.00 8.38 425 VAL B C 1
ATOM 6431 O O . VAL B 1 433 ? -41.595 -49.032 -14.511 1.00 8.05 425 VAL B O 1
ATOM 6435 N N . SER B 1 434 ? -40.087 -47.526 -13.734 1.00 8.44 426 SER B N 1
ATOM 6436 C CA . SER B 1 434 ? -38.940 -48.365 -13.951 1.00 8.70 426 SER B CA 1
ATOM 6437 C C . SER B 1 434 ? -39.195 -49.771 -13.432 1.00 9.71 426 SER B C 1
ATOM 6438 O O . SER B 1 434 ? -39.659 -49.979 -12.278 1.00 9.58 426 SER B O 1
ATOM 6441 N N . ASP B 1 435 ? -38.811 -50.735 -14.256 1.00 10.64 427 ASP B N 1
ATOM 6442 C CA . ASP B 1 435 ? -38.953 -52.130 -13.878 1.00 12.03 427 ASP B CA 1
ATOM 6443 C C . ASP B 1 435 ? -37.739 -52.627 -13.121 1.00 12.75 427 ASP B C 1
ATOM 6444 O O . ASP B 1 435 ? -37.703 -53.783 -12.753 1.00 13.19 427 ASP B O 1
ATOM 6449 N N . LEU B 1 436 ? -36.747 -51.765 -12.890 1.00 12.81 428 LEU B N 1
ATOM 6450 C CA . LEU B 1 436 ? -35.538 -52.158 -12.186 1.00 12.94 428 LEU B CA 1
ATOM 6451 C C . LEU B 1 436 ? -35.402 -51.613 -10.780 1.00 12.27 428 LEU B C 1
ATOM 6452 O O . LEU B 1 436 ? -34.649 -52.182 -9.991 1.00 12.40 428 LEU B O 1
ATOM 6457 N N . HIS B 1 437 ? -36.077 -50.515 -10.454 1.00 11.21 429 HIS B N 1
ATOM 6458 C CA . HIS B 1 437 ? -35.694 -49.763 -9.250 1.00 10.33 429 HIS B CA 1
ATOM 6459 C C . HIS B 1 437 ? -36.563 -50.091 -8.028 1.00 10.68 429 HIS B C 1
ATOM 6460 O O . HIS B 1 437 ? -36.294 -49.587 -6.927 1.00 10.78 429 HIS B O 1
ATOM 6467 N N . TYR B 1 438 ? -37.590 -50.919 -8.210 1.00 10.91 430 TYR B N 1
ATOM 6468 C CA . TYR B 1 438 ? -38.583 -51.177 -7.151 1.00 11.63 430 TYR B CA 1
ATOM 6469 C C . TYR B 1 438 ? -38.751 -52.685 -6.859 1.00 13.49 430 TYR B C 1
ATOM 6470 O O . TYR B 1 438 ? -39.779 -53.284 -7.173 1.00 13.51 430 TYR B O 1
ATOM 6479 N N . PRO B 1 439 ? -37.736 -53.299 -6.239 1.00 15.92 431 PRO B N 1
ATOM 6480 C CA . PRO B 1 439 ? -37.724 -54.732 -5.971 1.00 17.40 431 PRO B CA 1
ATOM 6481 C C . PRO B 1 439 ? -38.879 -55.194 -5.111 1.00 17.69 431 PRO B C 1
ATOM 6482 O O . PRO B 1 439 ? -39.298 -56.328 -5.262 1.00 17.50 431 PRO B O 1
ATOM 6486 N N . ASP B 1 440 ? -39.372 -54.336 -4.216 1.00 18.46 432 ASP B N 1
ATOM 6487 C CA . ASP B 1 440 ? -40.510 -54.694 -3.349 1.00 20.10 432 ASP B CA 1
ATOM 6488 C C . ASP B 1 440 ? -41.781 -53.958 -3.704 1.00 18.52 432 ASP B C 1
ATOM 6489 O O . ASP B 1 440 ? -42.628 -53.747 -2.832 1.00 18.49 432 ASP B O 1
ATOM 6494 N N . GLY B 1 441 ? -41.922 -53.577 -4.973 1.00 16.38 433 GLY B N 1
ATOM 6495 C CA . GLY B 1 441 ? -43.056 -52.787 -5.415 1.00 15.26 433 GLY B CA 1
ATOM 6496 C C . GLY B 1 441 ? -42.840 -51.293 -5.202 1.00 14.19 433 GLY B C 1
ATOM 6497 O O . GLY B 1 441 ? -41.818 -50.889 -4.647 1.00 13.40 433 GLY B O 1
ATOM 6498 N N . TYR B 1 442 ? -43.811 -50.495 -5.647 1.00 13.40 434 TYR B N 1
ATOM 6499 C CA . TYR B 1 442 ? -43.761 -49.043 -5.544 1.00 13.05 434 TYR B CA 1
ATOM 6500 C C . TYR B 1 442 ? -45.029 -48.496 -4.932 1.00 13.13 434 TYR B C 1
ATOM 6501 O O . TYR B 1 442 ? -46.118 -49.090 -5.083 1.00 12.70 434 TYR B O 1
ATOM 6510 N N . ALA B 1 443 ? -44.856 -47.367 -4.238 1.00 13.07 435 ALA B N 1
ATOM 6511 C CA . ALA B 1 443 ? -45.943 -46.517 -3.748 1.00 13.20 435 ALA B CA 1
ATOM 6512 C C . ALA B 1 443 ? -46.074 -45.323 -4.660 1.00 13.12 435 ALA B C 1
ATOM 6513 O O . ALA B 1 443 ? -45.076 -44.839 -5.214 1.00 12.03 435 ALA B O 1
ATOM 6515 N N . VAL B 1 444 ? -47.314 -44.867 -4.831 1.00 13.39 436 VAL B N 1
ATOM 6516 C CA . VAL B 1 444 ? -47.604 -43.685 -5.603 1.00 14.17 436 VAL B CA 1
ATOM 6517 C C . VAL B 1 444 ? -48.526 -42.836 -4.798 1.00 15.31 436 VAL B C 1
ATOM 6518 O O . VAL B 1 444 ? -49.475 -43.370 -4.218 1.00 15.44 436 VAL B O 1
ATOM 6522 N N . GLN B 1 445 ? -48.331 -41.531 -4.845 1.00 16.38 437 GLN B N 1
ATOM 6523 C CA . GLN B 1 445 ? -49.333 -40.582 -4.357 1.00 18.70 437 GLN B CA 1
ATOM 6524 C C . GLN B 1 445 ? -49.461 -39.495 -5.365 1.00 16.67 437 GLN B C 1
ATOM 6525 O O . GLN B 1 445 ? -48.480 -39.159 -6.031 1.00 14.93 437 GLN B O 1
ATOM 6531 N N . VAL B 1 446 ? -50.624 -38.854 -5.367 1.00 15.14 438 VAL B N 1
ATOM 6532 C CA . VAL B 1 446 ? -50.896 -37.743 -6.266 1.00 14.85 438 VAL B CA 1
ATOM 6533 C C . VAL B 1 446 ? -51.639 -36.675 -5.503 1.00 15.57 438 VAL B C 1
ATOM 6534 O O . VAL B 1 446 ? -52.637 -36.965 -4.809 1.00 14.53 438 VAL B O 1
ATOM 6538 N N . ASP B 1 447 ? -51.152 -35.450 -5.651 1.00 16.14 439 ASP B N 1
ATOM 6539 C CA . ASP B 1 447 ? -51.827 -34.270 -5.139 1.00 17.44 439 ASP B CA 1
ATOM 6540 C C . ASP B 1 447 ? -52.475 -33.521 -6.313 1.00 16.37 439 ASP B C 1
ATOM 6541 O O . ASP B 1 447 ? -51.850 -33.294 -7.341 1.00 15.08 439 ASP B O 1
ATOM 6546 N N . GLY B 1 448 ? -53.752 -33.173 -6.170 1.00 15.21 440 GLY B N 1
ATOM 6547 C CA . GLY B 1 448 ? -54.474 -32.436 -7.206 1.00 15.02 440 GLY B CA 1
ATOM 6548 C C . GLY B 1 448 ? -54.969 -33.358 -8.314 1.00 14.76 440 GLY B C 1
ATOM 6549 O O . GLY B 1 448 ? -55.368 -32.888 -9.386 1.00 15.36 440 GLY B O 1
ATOM 6550 N N . GLY B 1 449 ? -54.942 -34.670 -8.056 1.00 14.63 441 GLY B N 1
ATOM 6551 C CA . GLY B 1 449 ? -55.403 -35.666 -9.014 1.00 14.55 441 GLY B CA 1
ATOM 6552 C C . GLY B 1 449 ? -55.455 -37.065 -8.437 1.00 14.52 441 GLY B C 1
ATOM 6553 O O . GLY B 1 449 ? -55.250 -37.282 -7.254 1.00 14.81 441 GLY B O 1
ATOM 6554 N N . GLN B 1 450 ? -55.744 -38.038 -9.273 1.00 14.49 442 GLN B N 1
ATOM 6555 C CA . GLN B 1 450 ? -55.789 -39.405 -8.786 1.00 15.07 442 GLN B CA 1
ATOM 6556 C C . GLN B 1 450 ? -55.209 -40.380 -9.766 1.00 14.36 442 GLN B C 1
ATOM 6557 O O . GLN B 1 450 ? -55.218 -40.132 -10.979 1.00 13.59 442 GLN B O 1
ATOM 6563 N N . VAL B 1 451 ? -54.749 -41.504 -9.221 1.00 14.04 443 VAL B N 1
ATOM 6564 C CA . VAL B 1 451 ? -54.248 -42.628 -10.002 1.00 14.43 443 VAL B CA 1
ATOM 6565 C C . VAL B 1 451 ? -55.396 -43.533 -10.401 1.00 13.68 443 VAL B C 1
ATOM 6566 O O . VAL B 1 451 ? -56.244 -43.890 -9.585 1.00 13.82 443 VAL B O 1
ATOM 6570 N N . THR B 1 452 ? -55.405 -43.917 -11.659 1.00 13.01 444 THR B N 1
ATOM 6571 C CA . THR B 1 452 ? -56.457 -44.770 -12.195 1.00 12.97 444 THR B CA 1
ATOM 6572 C C . THR B 1 452 ? -55.963 -46.132 -12.629 1.00 12.75 444 THR B C 1
ATOM 6573 O O . THR B 1 452 ? -56.772 -46.985 -13.003 1.00 13.38 444 THR B O 1
ATOM 6577 N N . SER B 1 453 ? -54.650 -46.346 -12.589 1.00 12.20 445 SER B N 1
ATOM 6578 C CA . SER B 1 453 ? -54.053 -47.639 -12.929 1.00 12.54 445 SER B CA 1
ATOM 6579 C C . SER B 1 453 ? -54.053 -48.625 -11.768 1.00 13.06 445 SER B C 1
ATOM 6580 O O . SER B 1 453 ? -54.241 -48.231 -10.631 1.00 13.38 445 SER B O 1
ATOM 6583 N N . ALA B 1 454 ? -53.761 -49.888 -12.058 1.00 13.79 446 ALA B N 1
ATOM 6584 C CA . ALA B 1 454 ? -53.697 -50.948 -11.043 1.00 14.80 446 ALA B CA 1
ATOM 6585 C C . ALA B 1 454 ? -52.439 -50.857 -10.184 1.00 16.06 446 ALA B C 1
ATOM 6586 O O . ALA B 1 454 ? -51.380 -50.417 -10.668 1.00 15.52 446 ALA B O 1
ATOM 6588 N N . PRO B 1 455 ? -52.522 -51.340 -8.925 1.00 17.35 447 PRO B N 1
ATOM 6589 C CA . PRO B 1 455 ? -51.272 -51.509 -8.185 1.00 17.26 447 PRO B CA 1
ATOM 6590 C C . PRO B 1 455 ? -50.236 -52.360 -8.924 1.00 16.67 447 PRO B C 1
ATOM 6591 O O . PRO B 1 455 ? -50.561 -53.364 -9.573 1.00 16.38 447 PRO B O 1
ATOM 6595 N N . GLY B 1 456 ? -48.987 -51.919 -8.861 1.00 16.10 448 GLY B N 1
ATOM 6596 C CA . GLY B 1 456 ? -47.898 -52.596 -9.559 1.00 15.49 448 GLY B CA 1
ATOM 6597 C C . GLY B 1 456 ? -47.870 -52.446 -11.077 1.00 14.45 448 GLY B C 1
ATOM 6598 O O . GLY B 1 456 ? -47.024 -53.035 -11.726 1.00 14.48 448 GLY B O 1
ATOM 6599 N N . ALA B 1 457 ? -48.750 -51.646 -11.664 1.00 13.37 449 ALA B N 1
ATOM 6600 C CA . ALA B 1 457 ? -48.761 -51.542 -13.129 1.00 12.80 449 ALA B CA 1
ATOM 6601 C C . ALA B 1 457 ? -47.498 -50.885 -13.672 1.00 12.38 449 ALA B C 1
ATOM 6602 O O . ALA B 1 457 ? -46.905 -50.025 -13.018 1.00 12.17 449 ALA B O 1
ATOM 6604 N N . ARG B 1 458 ? -47.125 -51.232 -14.900 1.00 11.83 450 ARG B N 1
ATOM 6605 C CA . ARG B 1 458 ? -45.938 -50.607 -15.503 1.00 11.91 450 ARG B CA 1
ATOM 6606 C C . ARG B 1 458 ? -46.163 -49.147 -15.897 1.00 11.07 450 ARG B C 1
ATOM 6607 O O . ARG B 1 458 ? -45.214 -48.378 -15.967 1.00 9.92 450 ARG B O 1
ATOM 6615 N N . ILE B 1 459 ? -47.410 -48.783 -16.157 1.00 10.67 451 ILE B N 1
ATOM 6616 C CA . ILE B 1 459 ? -47.763 -47.406 -16.468 1.00 11.26 451 ILE B CA 1
ATOM 6617 C C . ILE B 1 459 ? -48.737 -46.918 -15.395 1.00 11.22 451 ILE B C 1
ATOM 6618 O O . ILE B 1 459 ? -49.789 -47.534 -15.156 1.00 11.20 451 ILE B O 1
ATOM 6623 N N . VAL B 1 460 ? -48.384 -45.812 -14.751 1.00 10.77 452 VAL B N 1
ATOM 6624 C CA . VAL B 1 460 ? -49.282 -45.127 -13.850 1.00 10.95 452 VAL B CA 1
ATOM 6625 C C . VAL B 1 460 ? -50.063 -44.124 -14.703 1.00 11.33 452 VAL B C 1
ATOM 6626 O O . VAL B 1 460 ? -49.473 -43.337 -15.475 1.00 10.72 452 VAL B O 1
ATOM 6630 N N . THR B 1 461 ? -51.391 -44.166 -14.589 1.00 11.63 453 THR B N 1
ATOM 6631 C CA . THR B 1 461 ? -52.240 -43.227 -15.296 1.00 11.84 453 THR B CA 1
ATOM 6632 C C . THR B 1 461 ? -52.814 -42.251 -14.261 1.00 11.76 453 THR B C 1
ATOM 6633 O O . THR B 1 461 ? -53.258 -42.652 -13.170 1.00 11.63 453 THR B O 1
ATOM 6637 N N . VAL B 1 462 ? -52.749 -40.971 -14.590 1.00 11.64 454 VAL B N 1
ATOM 6638 C CA . VAL B 1 462 ? -53.193 -39.892 -13.692 1.00 12.10 454 VAL B CA 1
ATOM 6639 C C . VAL B 1 462 ? -54.236 -39.003 -14.379 1.00 12.23 454 VAL B C 1
ATOM 6640 O O . VAL B 1 462 ? -54.033 -38.564 -15.513 1.00 12.37 454 VAL B O 1
ATOM 6644 N N . VAL B 1 463 ? -55.348 -38.762 -13.680 1.00 12.18 455 VAL B N 1
ATOM 6645 C CA . VAL B 1 463 ? -56.407 -37.841 -14.081 1.00 12.13 455 VAL B CA 1
ATOM 6646 C C . VAL B 1 463 ? -56.425 -36.665 -13.105 1.00 12.50 455 VAL B C 1
ATOM 6647 O O . VAL B 1 463 ? -56.564 -36.842 -11.885 1.00 12.31 455 VAL B O 1
ATOM 6651 N N . ALA B 1 464 ? -56.304 -35.464 -13.652 1.00 13.38 456 ALA B N 1
ATOM 6652 C CA . ALA B 1 464 ? -56.342 -34.226 -12.882 1.00 14.01 456 ALA B CA 1
ATOM 6653 C C . ALA B 1 464 ? -57.731 -33.953 -12.292 1.00 15.44 456 ALA B C 1
ATOM 6654 O O . ALA B 1 464 ? -58.761 -34.310 -12.898 1.00 14.76 456 ALA B O 1
ATOM 6656 N N . ASP B 1 465 ? -57.730 -33.323 -11.114 1.00 16.10 457 ASP B N 1
ATOM 6657 C CA . ASP B 1 465 ? -58.964 -32.984 -10.398 1.00 18.27 457 ASP B CA 1
ATOM 6658 C C . ASP B 1 465 ? -59.610 -31.829 -11.099 1.00 18.64 457 ASP B C 1
ATOM 6659 O O . ASP B 1 465 ? -60.829 -31.771 -11.217 1.00 19.91 457 ASP B O 1
ATOM 6664 N N . GLY B 1 466 ? -58.778 -30.903 -11.558 1.00 19.58 458 GLY B N 1
ATOM 6665 C CA . GLY B 1 466 ? -59.247 -29.672 -12.183 1.00 19.33 458 GLY B CA 1
ATOM 6666 C C . GLY B 1 466 ? -58.106 -28.935 -12.848 1.00 20.07 458 GLY B C 1
ATOM 6667 O O . GLY B 1 466 ? -57.259 -29.554 -13.510 1.00 19.63 458 GLY B O 1
ATOM 6668 N N . SER B 1 467 ? -58.071 -27.619 -12.670 1.00 19.09 459 SER B N 1
ATOM 6669 C CA . SER B 1 467 ? -57.075 -26.787 -13.348 1.00 19.37 459 SER B CA 1
ATOM 6670 C C . SER B 1 467 ? -55.796 -26.548 -12.523 1.00 18.16 459 SER B C 1
ATOM 6671 O O . SER B 1 467 ? -54.779 -26.098 -13.070 1.00 16.85 459 SER B O 1
ATOM 6674 N N . GLY B 1 468 ? -55.827 -26.876 -11.231 1.00 17.24 460 GLY B N 1
ATOM 6675 C CA . GLY B 1 468 ? -54.671 -26.652 -10.350 1.00 17.61 460 GLY B CA 1
ATOM 6676 C C . GLY B 1 468 ? -53.544 -27.637 -10.659 1.00 17.43 460 GLY B C 1
ATOM 6677 O O . GLY B 1 468 ? -53.789 -28.675 -11.276 1.00 17.72 460 GLY B O 1
ATOM 6678 N N . PRO B 1 469 ? -52.311 -27.325 -10.227 1.00 18.29 461 PRO B N 1
ATOM 6679 C CA . PRO B 1 469 ? -51.189 -28.246 -10.474 1.00 17.61 461 PRO B CA 1
ATOM 6680 C C . PRO B 1 469 ? -51.373 -29.632 -9.858 1.00 16.29 461 PRO B C 1
ATOM 6681 O O . PRO B 1 469 ? -52.007 -29.790 -8.807 1.00 15.83 461 PRO B O 1
ATOM 6685 N N . VAL B 1 470 ? -50.833 -30.623 -10.555 1.00 14.51 462 VAL B N 1
ATOM 6686 C CA . VAL B 1 470 ? -50.852 -32.004 -10.151 1.00 13.50 462 VAL B CA 1
ATOM 6687 C C . VAL B 1 470 ? -49.426 -32.396 -9.812 1.00 13.14 462 VAL B C 1
ATOM 6688 O O . VAL B 1 470 ? -48.501 -32.128 -10.604 1.00 12.64 462 VAL B O 1
ATOM 6692 N N . THR B 1 471 ? -49.255 -33.003 -8.643 1.00 12.68 463 THR B N 1
ATOM 6693 C CA . THR B 1 471 ? -47.940 -33.470 -8.199 1.00 12.70 463 THR B CA 1
ATOM 6694 C C . THR B 1 471 ? -47.992 -34.960 -8.012 1.00 12.26 463 THR B C 1
ATOM 6695 O O . THR B 1 471 ? -48.863 -35.466 -7.304 1.00 12.44 463 THR B O 1
ATOM 6699 N N . VAL B 1 472 ? -47.050 -35.666 -8.638 1.00 11.30 464 VAL B N 1
ATOM 6700 C CA . VAL B 1 472 ? -46.995 -37.121 -8.558 1.00 10.90 464 VAL B CA 1
ATOM 6701 C C . VAL B 1 472 ? -45.700 -37.533 -7.894 1.00 11.05 464 VAL B C 1
ATOM 6702 O O . VAL B 1 472 ? -44.622 -37.055 -8.271 1.00 10.83 464 VAL B O 1
ATOM 6706 N N . LYS B 1 473 ? -45.812 -38.446 -6.938 1.00 11.53 465 LYS B N 1
ATOM 6707 C CA . LYS B 1 473 ? -44.638 -39.031 -6.307 1.00 12.45 465 LYS B CA 1
ATOM 6708 C C . LYS B 1 473 ? -44.712 -40.548 -6.367 1.00 11.54 465 LYS B C 1
ATOM 6709 O O . LYS B 1 473 ? -45.720 -41.132 -6.000 1.00 11.31 465 LYS B O 1
ATOM 6715 N N . ILE B 1 474 ? -43.617 -41.154 -6.819 1.00 10.51 466 ILE B N 1
ATOM 6716 C CA . ILE B 1 474 ? -43.439 -42.595 -6.884 1.00 10.03 466 ILE B CA 1
ATOM 6717 C C . ILE B 1 474 ? -42.099 -42.944 -6.227 1.00 10.25 466 ILE B C 1
ATOM 6718 O O . ILE B 1 474 ? -41.094 -42.271 -6.465 1.00 10.18 466 ILE B O 1
ATOM 6723 N N . ASN B 1 475 ? -42.104 -43.979 -5.389 1.00 10.16 467 ASN B N 1
ATOM 6724 C CA . ASN B 1 475 ? -40.925 -44.371 -4.654 1.00 10.77 467 ASN B CA 1
ATOM 6725 C C . ASN B 1 475 ? -41.082 -45.756 -4.043 1.00 10.93 467 ASN B C 1
ATOM 6726 O O . ASN B 1 475 ? -42.180 -46.316 -4.011 1.00 11.01 467 ASN B O 1
ATOM 6731 N N . ARG B 1 476 ? -39.977 -46.301 -3.557 1.00 11.57 468 ARG B N 1
ATOM 6732 C CA . ARG B 1 476 ? -40.007 -47.497 -2.734 1.00 12.70 468 ARG B CA 1
ATOM 6733 C C . ARG B 1 476 ? -40.874 -47.241 -1.508 1.00 14.00 468 ARG B C 1
ATOM 6734 O O . ARG B 1 476 ? -40.835 -46.152 -0.949 1.00 12.85 468 ARG B O 1
ATOM 6742 N N . PRO B 1 477 ? -41.654 -48.244 -1.080 1.00 16.77 469 PRO B N 1
ATOM 6743 C CA . PRO B 1 477 ? -42.538 -48.058 0.086 1.00 18.88 469 PRO B CA 1
ATOM 6744 C C . PRO B 1 477 ? -41.821 -47.563 1.340 1.00 20.17 469 PRO B C 1
ATOM 6745 O O . PRO B 1 477 ? -42.378 -46.769 2.089 1.00 23.35 469 PRO B O 1
ATOM 6749 N N . GLY B 1 478 ? -40.594 -47.974 1.577 1.00 20.93 470 GLY B N 1
ATOM 6750 C CA . GLY B 1 478 ? -39.849 -47.325 2.682 1.00 24.27 470 GLY B CA 1
ATOM 6751 C C . GLY B 1 478 ? -39.716 -45.790 2.641 1.00 25.26 470 GLY B C 1
ATOM 6752 O O . GLY B 1 478 ? -39.840 -45.112 3.661 1.00 26.92 470 GLY B O 1
ATOM 6753 N N . SER B 1 479 ? -39.515 -45.244 1.448 1.00 24.35 471 SER B N 1
ATOM 6754 C CA . SER B 1 479 ? -38.791 -43.980 1.278 1.00 22.34 471 SER B CA 1
ATOM 6755 C C . SER B 1 479 ? -39.596 -42.723 1.571 1.00 20.86 471 SER B C 1
ATOM 6756 O O . SER B 1 479 ? -40.780 -42.664 1.269 1.00 21.13 471 SER B O 1
ATOM 6759 N N . ALA B 1 480 ? -38.942 -41.701 2.123 1.00 18.82 472 ALA B N 1
ATOM 6760 C CA . ALA B 1 480 ? -39.561 -40.367 2.211 1.00 18.20 472 ALA B CA 1
ATOM 6761 C C . ALA B 1 480 ? -39.806 -39.756 0.828 1.00 17.29 472 ALA B C 1
ATOM 6762 O O . ALA B 1 480 ? -40.559 -38.808 0.707 1.00 16.69 472 ALA B O 1
ATOM 6764 N N . GLY B 1 481 ? -39.169 -40.297 -0.207 1.00 15.94 473 GLY B N 1
ATOM 6765 C CA . GLY B 1 481 ? -39.454 -39.896 -1.581 1.00 15.36 473 GLY B CA 1
ATOM 6766 C C . GLY B 1 481 ? -38.762 -38.633 -2.038 1.00 15.00 473 GLY B C 1
ATOM 6767 O O . GLY B 1 481 ? -37.977 -38.047 -1.300 1.00 14.41 473 GLY B O 1
ATOM 6768 N N . ALA B 1 482 ? -39.048 -38.252 -3.285 1.00 14.56 474 ALA B N 1
ATOM 6769 C CA . ALA B 1 482 ? -38.538 -37.031 -3.902 1.00 15.09 474 ALA B CA 1
ATOM 6770 C C . ALA B 1 482 ? -39.435 -35.849 -3.616 1.00 16.24 474 ALA B C 1
ATOM 6771 O O . ALA B 1 482 ? -40.629 -36.008 -3.311 1.00 17.37 474 ALA B O 1
ATOM 6773 N N . GLU B 1 483 ? -38.871 -34.654 -3.774 1.00 18.25 475 GLU B N 1
ATOM 6774 C CA . GLU B 1 483 ? -39.640 -33.404 -3.720 1.00 21.23 475 GLU B CA 1
ATOM 6775 C C . GLU B 1 483 ? -39.420 -32.644 -5.013 1.00 21.12 475 GLU B C 1
ATOM 6776 O O . GLU B 1 483 ? -38.361 -32.754 -5.633 1.00 20.78 475 GLU B O 1
ATOM 6782 N N . VAL B 1 484 ? -40.411 -31.870 -5.429 1.00 20.91 476 VAL B N 1
ATOM 6783 C CA . VAL B 1 484 ? -40.332 -31.195 -6.728 1.00 21.79 476 VAL B CA 1
ATOM 6784 C C . VAL B 1 484 ? -39.351 -30.025 -6.640 1.00 23.86 476 VAL B C 1
ATOM 6785 O O . VAL B 1 484 ? -39.526 -29.156 -5.774 1.00 23.23 476 VAL B O 1
ATOM 6789 N N . PRO B 1 485 ? -38.319 -29.988 -7.524 1.00 26.44 477 PRO B N 1
ATOM 6790 C CA . PRO B 1 485 ? -37.408 -28.822 -7.514 1.00 26.88 477 PRO B CA 1
ATOM 6791 C C . PRO B 1 485 ? -38.152 -27.478 -7.535 1.00 28.28 477 PRO B C 1
ATOM 6792 O O . PRO B 1 485 ? -38.970 -27.245 -8.435 1.00 28.08 477 PRO B O 1
#

Radius of gyration: 33.19 Å; Cα contacts (8 Å, |Δi|>4): 2014; chains: 2; bounding box: 97×63×73 Å

Foldseek 3Di:
DDDQFFEWFWDQAFTAGPQRWTFFAAAAEEEDFDPPDLDPPFAADPVNLVLCVQLPGAEYAYEDALCLQDVDVPDGDVVSLVSVVVRVVVRSVSRHQYEYEHEWALQPCLLPIGHQHPVLFDFHDDPPFDRLDPPVNLPTQSSLVRLVCVLVVVPVSLVSLLVRLLVSLLSCAPPGSHHAYESYPQRAQGDVNCCCPDAGHLVSLQSVLVSLVVSVVSNCVNHVDGAYEYEAHNVLVVLYAGCECPPPSHHHDPHTRYEYEYAQEFVLVVCCVSVVPDPVVCVCSQVSSVSSLVSVVVCSVRRSTHYEHEEYDQPDLVNVCSVLVSCQAVSHYYHYPHRGHDDPDSPLQDSNVLRSRAWAWRIAQFAWDHWDADSQQGFIKTKGFHDRTNFFTKIFGGPRRAPPAKDKDKDQWDFPDDGRDRITGIDGPDRDMMMMIMGHPPDPGDDGDD/DQFFEWFWDQQFTAGPQGWTFFAAAAEEEDFDPPDLDPPFAADPVLLVLCVQLPGQAYAYEDALCNQDVDPPDGDVVSLVSVVVVVCSNSVSRYQYEYEHEWALQPCLLPIGGQHPNLFDFHADPPFDRPDPPVNLPTLSSLVRLCCVLVVVVVSLVSLLVRLLVSLLSCAPPTSHHAYASYPQRALRPCNVCCPDAGHLQSLQSVLVSVVSSVVSSCVRHVRGAYEYEAHNVLVVLHAGCPCPPPSHNHDDDTRYEYEYAAEAPVVCVRVVSRVSSLVSVVVCCVRRSYHYEHEEYDAPDLPPVVVVLVSCQQVSHYYHYPHRYHDDPDSPLQDSNVLRSRAWAWRIAQFAWDHWDADSQAGFIKTKGFHDRGNAFTKIFGGPRRAPPAKDKDKDQWDWDDDGRDRITTIDGPDGDMMMMIMGHPPDPGDDGD

Solvent-accessible surface area: 32814 Å² total; per-residue (Å²): 185,103,36,86,38,22,81,7,114,22,91,32,51,48,15,32,14,56,35,26,12,3,15,3,3,1,0,0,0,14,17,44,64,94,70,96,19,9,28,103,76,127,30,13,48,102,107,0,6,53,6,0,34,109,1,0,6,11,0,0,0,0,3,4,6,2,20,2,0,0,43,108,142,45,111,40,44,95,57,3,2,80,80,0,15,40,12,0,64,42,0,20,86,91,35,2,16,0,0,0,0,2,9,0,11,0,0,0,100,20,4,69,10,17,3,5,2,66,52,5,3,121,18,81,36,130,170,165,27,22,69,33,26,76,39,39,5,21,41,0,96,11,0,7,43,0,0,57,18,0,30,53,53,85,90,15,2,8,69,47,0,5,72,0,0,0,19,0,0,91,74,2,77,74,58,63,1,8,1,0,0,0,0,2,2,22,0,15,9,0,42,110,16,8,43,0,37,113,110,10,4,55,99,25,0,106,58,0,6,62,9,0,47,87,1,0,81,34,0,40,86,71,5,89,105,10,14,0,1,0,4,5,4,12,1,6,27,65,71,19,38,9,30,0,5,18,79,135,60,0,81,57,40,130,30,78,29,3,0,0,0,0,7,2,31,2,50,16,3,36,49,14,82,84,20,63,15,32,111,70,16,58,57,64,4,82,78,16,2,53,78,6,1,61,17,0,38,44,2,40,137,96,22,90,15,3,10,2,0,0,5,1,4,30,46,11,37,66,8,0,116,17,1,2,54,71,0,11,68,74,34,18,6,0,0,12,34,68,3,31,41,53,32,107,100,22,64,6,116,45,129,27,0,81,28,1,0,14,1,5,0,29,5,0,16,0,77,23,33,80,7,71,18,55,21,121,42,0,14,0,0,0,98,4,67,25,88,102,34,109,90,39,0,23,0,2,8,5,67,43,0,22,110,126,34,39,37,42,125,31,100,24,6,103,56,84,24,66,140,61,29,110,31,0,29,2,72,34,91,45,103,36,79,0,12,0,47,0,11,70,81,82,33,106,20,14,126,21,27,173,92,97,30,25,78,6,120,24,92,30,51,46,15,28,13,60,28,23,11,2,14,3,3,1,0,0,0,15,15,41,64,77,73,94,19,8,25,87,85,122,29,15,51,100,136,2,7,49,11,0,35,114,1,0,6,10,0,0,0,0,2,3,5,2,39,3,0,2,63,115,148,59,93,27,39,110,61,3,3,82,69,1,8,41,13,0,58,46,0,20,88,94,30,2,16,0,0,0,0,2,9,0,12,0,0,0,97,20,4,60,2,12,3,4,2,79,57,8,4,117,18,100,35,146,168,132,18,22,70,43,26,118,74,74,6,22,44,0,84,10,0,13,44,0,0,50,15,0,26,49,44,89,105,17,1,22,79,47,0,7,78,0,0,4,24,0,0,87,80,4,77,75,50,67,0,8,1,0,0,0,0,3,3,22,0,14,0,0,53,93,19,8,41,0,24,64,109,9,2,44,111,8,0,117,63,0,13,63,11,0,54,130,2,0,81,32,0,43,85,80,8,88,112,9,12,0,2,2,4,5,5,12,1,6,24,58,13,3,36,9,23,0,5,10,83,129,56,2,72,57,42,132,26,73,29,3,0,1,0,0,6,4,35,4,89,67,44,112,126,14,60,20,2,4,52,47,6,1,60,16,0,39,42,1,40,144,94,20,90,12,4,10,2,0,0,4,1,5,67,49,37,33,108,18,0,132,28,4,2,41,67,0,11,69,73,37,16,5,0,0,13,41,69,3,30,50,53,44,107,108,24,65,5,117,46,129,28,0,80,28,1,0,14,1,4,0,29,6,0,16,0,77,21,30,99,4,71,14,52,22,108,49,0,18,0,0,0,99,3,72,24,85,99,39,99,96,45,1,20,0,0,7,4,65,40,0,23,106,126,34,36,42,48,115,31,100,27,11,107,49,78,29,66,140,59,28,109,27,0,29,3,69,36,107,45,101,38,79,0,17,0,31,0,10,69,82,82,39,101,17,12,131,31,80

Sequence (884 aa):
PATPITTLQADGTHLVDGYGRTVLLHGVNNVDKDAPYLPAGETLTPQDIDILVRHGFNTVRLGTSFDALMPQRGQIDEAYLDRLTGVVDALTARGMHVLLDNHQDGLSKAWGGNGFPEWAIESRPREWEPNPGFPLYYLMPSLNAGWDEVWGNTHGALDHLGTALGALAERVEGKPGVMGIELLNEPWPGSRFLSCFPNGCPDFDRTYQAAMQKLTDAVRAQNPTIPVYWEPNVTWNQMMPSNLFAPPVTPALTTADVVFAPHDYCIPSQLAIYLGLPQALRGLCVPQQDLTWSNIDAITERANVPTVITSFGDGDPTVLKNTLARADERFIGWQYWHFGAGNATDPFLGEVGRQLVRTYPQATAGEPGRMIFDADNGDFAYRFTPRAATRPTEIFVSDLHYPDGYAVQVDGGQVTSAPGARIVTVVADGSGPVTVKINRPGSAGAEVPDTPITTLQADGTHLVDGYGRTVLLHGVNNVDKDAPYLPAGETLTPQDIDILVRHGFNTVRLGTSFDALMPQRGQIDEAYLDRLTGVVDALTARGMHVLLDNHQDGLSKAWGGNGFPEWAIESRPREWEPNPGFPLYYLMPSLNAGWDEVWGNTHGALDHLGTALGALAERVEGKPGVMGIELLNEPWPGSRFLSCFPNGCPDFDRTYQAAMQKLTDAVRAQNPTIPVYWEPNVTWNQMMPSNLFAPPVTPALTTADVVFAPHDYCIPSQLCVPQQDLTWSNIDAITERANVPTVITSFGDGDPTVLKNTLARADERFIGWQYWHFGAGNATDPFLGEVGRQQLVRTYPQATAGEPGRMIFDADNGDFAYRFTPRAATRPTEIFVSDLHYPDGYAVQVDGGQVTSAPGARIVTVVADGSGPVTVKINRPGSAGAEVP